Protein AF-0000000066940177 (afdb_homodimer)

Solvent-accessible surface area (backbone atoms only — not comparable to full-atom values): 46400 Å² total; per-residue (Å²): 131,83,90,72,86,49,71,68,54,51,52,53,33,55,56,34,39,71,52,81,77,74,69,62,25,62,48,43,53,38,66,46,40,65,72,63,40,50,58,33,44,33,50,50,48,53,49,45,56,56,48,48,40,26,54,32,16,40,51,31,53,50,47,66,62,39,65,96,59,42,34,70,22,66,41,35,42,50,51,32,47,52,35,47,49,46,34,49,56,51,68,64,52,82,76,81,90,70,54,70,65,58,50,48,49,72,72,54,54,67,75,82,63,75,62,70,72,72,76,68,40,81,29,71,66,55,76,80,72,80,69,80,72,68,69,67,65,80,84,57,77,63,80,72,66,71,48,77,82,82,65,88,69,63,65,65,41,46,51,46,40,51,52,51,35,53,53,47,51,54,45,54,59,69,53,56,37,44,68,57,35,44,52,49,15,51,51,53,37,27,64,75,69,73,45,90,70,78,51,70,68,57,51,52,47,50,52,50,52,53,48,49,46,50,50,53,48,49,56,49,48,32,50,41,36,38,62,57,31,66,80,53,75,51,94,52,41,37,40,61,34,23,61,58,34,46,52,54,62,43,50,52,51,23,50,53,52,26,35,49,52,49,15,64,76,68,68,39,92,69,47,61,49,72,47,78,45,58,64,85,85,44,54,42,64,40,46,59,70,57,55,36,48,36,49,24,47,54,46,33,51,38,51,49,32,32,38,68,62,67,38,77,82,51,91,74,60,74,62,29,39,35,41,48,23,69,29,90,62,30,37,28,39,36,41,38,30,64,23,32,35,46,52,78,89,50,54,70,47,67,57,32,71,62,42,56,92,57,89,69,56,65,80,75,55,76,80,47,41,86,85,42,86,82,53,67,91,64,40,60,26,47,54,61,41,49,33,30,44,60,28,29,42,46,30,18,36,57,46,78,53,57,30,22,61,36,14,36,40,35,40,38,36,38,38,61,75,32,32,18,24,36,74,81,125,131,84,90,73,86,49,71,67,54,53,51,51,33,55,58,34,38,72,50,81,77,74,70,61,25,61,48,46,54,38,65,45,41,65,72,65,40,52,58,33,45,33,51,50,48,54,48,46,56,56,48,49,40,26,52,31,18,40,50,31,53,49,45,65,64,40,63,96,61,43,35,69,23,66,41,34,43,50,50,31,48,52,36,48,51,46,33,50,55,51,70,66,51,83,76,80,87,71,55,71,66,58,49,49,50,71,73,55,54,68,75,82,66,74,66,68,72,72,75,67,40,82,30,72,65,57,76,80,71,79,69,76,72,67,70,67,64,80,84,57,74,64,81,72,67,71,48,76,82,81,66,89,69,64,66,66,40,46,50,48,40,50,53,52,35,52,53,46,51,53,45,52,60,69,52,56,35,42,67,57,35,43,51,50,15,50,51,51,36,26,62,74,68,71,47,91,70,77,52,70,68,56,49,53,46,50,52,51,51,52,46,50,46,53,50,53,48,49,55,49,48,30,51,40,37,38,62,57,32,65,79,54,77,50,96,53,41,36,40,62,34,24,59,57,34,46,53,54,61,44,50,52,51,22,50,53,51,26,36,50,53,50,14,63,75,68,69,38,92,70,48,61,49,70,48,78,46,59,62,86,85,45,54,41,63,39,46,59,69,59,54,35,49,37,47,24,46,52,48,34,52,39,52,47,31,32,37,69,62,67,39,76,82,50,91,74,58,72,62,29,39,36,42,47,22,71,29,90,62,30,37,29,39,36,41,37,29,65,23,33,35,45,50,77,90,48,54,70,47,66,56,31,70,64,44,56,92,59,89,69,56,66,79,76,57,75,81,49,43,86,85,43,87,81,52,70,91,61,40,60,27,50,54,60,40,48,32,28,44,60,28,29,42,45,31,19,35,57,47,77,52,56,29,22,61,35,15,36,41,35,40,37,35,38,39,62,74,30,31,19,24,36,74,81,126

Foldseek 3Di:
DPDDDDPVLLVVLVVLLVDFAAWDFLQLLCLLLVDDDLLSLLVLLVLCLNRLSSLLSVLLVLLCPDPDCLSVQPLSVLLSSLSSVLSVLSPPQDDDDDDPVLVVLSVDADPVPPSPRDAFDAFPVDPCPPDDPCPVDPVRPDDDDHRCPVDHDDVSSLVSLVVSLVSLVVSLVSCLLVVVSSLVSVVSSCVVVVHDADDPSVQVSVLQSLLSVVVSCCSSQQSNQSSVCVVPPDPQDRRQKGAWAFLVVLLVVLLVLLQVLLCVVLVAPGFAAEAEADDDRDTGIGRSLLSSLLSNLVNLVQSVLQCVQPHRPDPHTDYWYWYWDDDPFWIKIKIKHFSQWDPPVCVVVLLGWQDFPDPDADDPPSPDRSSDSVDHSTHGSVRNNSSQSSQSQQNWGWDKDIDHRTIIMIMTIHGRVSSHIGDND/DPDDDDPVLLVVLVVLLVDFAAWDFLQLLCLLLVDDDLLSLLVLLVLCLNRLSSLLSVLLVLLCPDPDCLSVQPLSVLLSSLSSVLSVLSPPDDDDDDDPVLVVLSVDADPVPPSPRDAFDAFPVDPCPPDDPCPVDPVRPDDDDHRCPVDHDDVSSLVSLVVSLVSLVVSLVSCLLVVVSSLVSVVSSCVVVVHDADDPSVQVSVLQSLLSVVVSCCSSQQSNQSSVCVVPPDPQDRRQKGAWAFLVVLLVVLLVLLQVLLCVVLVAPGFAAEAEADDDRDTGIGRSLLSSLLSNLVNLVQSVLQCVQPHRPDPHTDYWYWHWDDDPFWIKIKIKHFSQWDPPVCVVVLLGWQDDPDPDADDPPSPDRSSDSVDHSTHGSVRNNSSQSSQSQQNWGWDKDIDHRTIIMIMTIHGRVSSHIGPND

Organism: NCBI:txid1442368

Structure (mmCIF, N/CA/C/O backbone):
data_AF-0000000066940177-model_v1
#
loop_
_entity.id
_entity.type
_entity.pdbx_description
1 polymer 'Protein-serine/threonine kinase'
#
loop_
_atom_site.group_PDB
_atom_site.id
_atom_site.type_symbol
_atom_site.label_atom_id
_atom_site.label_alt_id
_atom_site.label_comp_id
_atom_site.label_asym_id
_atom_site.label_entity_id
_atom_site.label_seq_id
_atom_site.pdbx_PDB_ins_code
_atom_site.Cartn_x
_atom_site.Cartn_y
_atom_site.Cartn_z
_atom_site.occupancy
_atom_site.B_iso_or_equiv
_atom_site.auth_seq_id
_atom_site.auth_comp_id
_atom_site.auth_asym_id
_atom_site.auth_atom_id
_atom_site.pdbx_PDB_model_num
ATOM 1 N N . MET A 1 1 ? -26.047 42.875 7.582 1 45.94 1 MET A N 1
ATOM 2 C CA . MET A 1 1 ? -26.219 42.344 6.23 1 45.94 1 MET A CA 1
ATOM 3 C C . MET A 1 1 ? -25.188 41.25 5.945 1 45.94 1 MET A C 1
ATOM 5 O O . MET A 1 1 ? -24.016 41.375 6.316 1 45.94 1 MET A O 1
ATOM 9 N N . SER A 1 2 ? -25.609 39.969 5.598 1 70.81 2 SER A N 1
ATOM 10 C CA . SER A 1 2 ? -24.734 38.844 5.352 1 70.81 2 SER A CA 1
ATOM 11 C C . SER A 1 2 ? -23.719 39.125 4.262 1 70.81 2 SER A C 1
ATOM 13 O O . SER A 1 2 ? -24.016 39.844 3.299 1 70.81 2 SER A O 1
ATOM 15 N N . TRP A 1 3 ? -22.406 39.062 4.438 1 88.06 3 TRP A N 1
ATOM 16 C CA . TRP A 1 3 ? -21.328 39.281 3.482 1 88.06 3 TRP A CA 1
ATOM 17 C C . TRP A 1 3 ? -21.625 38.594 2.15 1 88.06 3 TRP A C 1
ATOM 19 O O . TRP A 1 3 ? -22.109 37.469 2.123 1 88.06 3 TRP A O 1
ATOM 29 N N . LYS A 1 4 ? -21.625 39.469 1.07 1 89.62 4 LYS A N 1
ATOM 30 C CA . LYS A 1 4 ? -21.766 38.906 -0.274 1 89.62 4 LYS A CA 1
ATOM 31 C C . LYS A 1 4 ? -20.641 39.375 -1.185 1 89.62 4 LYS A C 1
ATOM 33 O O . LYS A 1 4 ? -20.234 40.531 -1.13 1 89.62 4 LYS A O 1
ATOM 38 N N . PRO A 1 5 ? -20.172 38.5 -1.985 1 92 5 PRO A N 1
ATOM 39 C CA . PRO A 1 5 ? -19.078 38.875 -2.871 1 92 5 PRO A CA 1
ATOM 40 C C . PRO A 1 5 ? -19.531 39.75 -4.031 1 92 5 PRO A C 1
ATOM 42 O O . PRO A 1 5 ? -20.609 39.531 -4.594 1 92 5 PRO A O 1
ATOM 45 N N . THR A 1 6 ? -18.781 40.781 -4.344 1 94.56 6 THR A N 1
ATOM 46 C CA . THR A 1 6 ? -19.031 41.594 -5.523 1 94.56 6 THR A CA 1
ATOM 47 C C . THR A 1 6 ? -18.422 40.969 -6.766 1 94.56 6 THR A C 1
ATOM 49 O O . THR A 1 6 ? -17.562 40.094 -6.664 1 94.56 6 THR A O 1
ATOM 52 N N . GLU A 1 7 ? -18.875 41.375 -7.906 1 94.5 7 GLU A N 1
ATOM 53 C CA . GLU A 1 7 ? -18.328 40.906 -9.172 1 94.5 7 GLU A CA 1
ATOM 54 C C . GLU A 1 7 ? -16.859 41.281 -9.32 1 94.5 7 GLU A C 1
ATOM 56 O O . GLU A 1 7 ? -16.062 40.469 -9.805 1 94.5 7 GLU A O 1
ATOM 61 N N . LYS A 1 8 ? -16.562 42.438 -8.938 1 96.12 8 LYS A N 1
ATOM 62 C CA . LYS A 1 8 ? -15.188 42.906 -9.016 1 96.12 8 LYS A CA 1
ATOM 63 C C . LYS A 1 8 ? -14.273 42.031 -8.133 1 96.12 8 LYS A C 1
ATOM 65 O O . LYS A 1 8 ? -13.148 41.719 -8.523 1 96.12 8 LYS A O 1
ATOM 70 N N . LEU A 1 9 ? -14.719 41.75 -6.988 1 97.12 9 LEU A N 1
ATOM 71 C CA . LEU A 1 9 ? -13.961 40.906 -6.074 1 97.12 9 LEU A CA 1
ATOM 72 C C . LEU A 1 9 ? -13.703 39.531 -6.684 1 97.12 9 LEU A C 1
ATOM 74 O O . LEU A 1 9 ? -12.586 39.031 -6.629 1 97.12 9 LEU A O 1
ATOM 78 N N . MET A 1 10 ? -14.758 39 -7.285 1 96.81 10 MET A N 1
ATOM 79 C CA . MET A 1 10 ? -14.633 37.688 -7.855 1 96.81 10 MET A CA 1
ATOM 80 C C . MET A 1 10 ? -13.664 37.656 -9.031 1 96.81 10 MET A C 1
ATOM 82 O O . MET A 1 10 ? -12.945 36.688 -9.242 1 96.81 10 MET A O 1
ATOM 86 N N . GLN A 1 11 ? -13.625 38.719 -9.75 1 96.69 11 GLN A N 1
ATOM 87 C CA . GLN A 1 11 ? -12.656 38.844 -10.844 1 96.69 11 GLN A CA 1
ATOM 88 C C . GLN A 1 11 ? -11.227 38.906 -10.305 1 96.69 11 GLN A C 1
ATOM 90 O O . GLN A 1 11 ? -10.328 38.25 -10.859 1 96.69 11 GLN A O 1
ATOM 95 N N . THR A 1 12 ? -11.086 39.656 -9.273 1 97.62 12 THR A N 1
ATOM 96 C CA . THR A 1 12 ? -9.773 39.75 -8.648 1 97.62 12 THR A CA 1
ATOM 97 C C . THR A 1 12 ? -9.336 38.375 -8.117 1 97.62 12 THR A C 1
ATOM 99 O O . THR A 1 12 ? -8.164 38.031 -8.242 1 97.62 12 THR A O 1
ATOM 102 N N . ILE A 1 13 ? -10.266 37.688 -7.527 1 98.06 13 ILE A N 1
ATOM 103 C CA . ILE A 1 13 ? -9.992 36.375 -7.008 1 98.06 13 ILE A CA 1
ATOM 104 C C . ILE A 1 13 ? -9.57 35.438 -8.148 1 98.06 13 ILE A C 1
ATOM 106 O O . ILE A 1 13 ? -8.609 34.688 -8.016 1 98.06 13 ILE A O 1
ATOM 110 N N . GLY A 1 14 ? -10.25 35.5 -9.273 1 97.25 14 GLY A N 1
ATOM 111 C CA . GLY A 1 14 ? -9.875 34.719 -10.438 1 97.25 14 GLY A CA 1
ATOM 112 C C . GLY A 1 14 ? -8.445 34.969 -10.891 1 97.25 14 GLY A C 1
ATOM 113 O O . GLY A 1 14 ? -7.742 34.031 -11.289 1 97.25 14 GLY A O 1
ATOM 114 N N . HIS A 1 15 ? -8.094 36.219 -10.82 1 97.06 15 HIS A N 1
ATOM 115 C CA . HIS A 1 15 ? -6.734 36.594 -11.195 1 97.06 15 HIS A CA 1
ATOM 116 C C . HIS A 1 15 ? -5.711 36 -10.242 1 97.06 15 HIS A C 1
ATOM 118 O O . HIS A 1 15 ? -4.699 35.438 -10.672 1 97.06 15 HIS A O 1
ATOM 124 N N . TYR A 1 16 ? -5.941 36.062 -9.016 1 96.94 16 TYR A N 1
ATOM 125 C CA . TYR A 1 16 ? -5.02 35.531 -8.016 1 96.94 16 TYR A CA 1
ATOM 126 C C . TYR A 1 16 ? -4.926 34.031 -8.094 1 96.94 16 TYR A C 1
ATOM 128 O O . TYR A 1 16 ? -3.887 33.438 -7.777 1 96.94 16 TYR A O 1
ATOM 136 N N . ALA A 1 17 ? -6 33.344 -8.523 1 96.56 17 ALA A N 1
ATOM 137 C CA . ALA A 1 17 ? -6.059 31.906 -8.617 1 96.56 17 ALA A CA 1
ATOM 138 C C . ALA A 1 17 ? -5.176 31.391 -9.75 1 96.56 17 ALA A C 1
ATOM 140 O O . ALA A 1 17 ? -4.945 30.188 -9.867 1 96.56 17 ALA A O 1
ATOM 141 N N . SER A 1 18 ? -4.664 32.219 -10.547 1 95 18 SER A N 1
ATOM 142 C CA . SER A 1 18 ? -3.797 31.844 -11.656 1 95 18 SER A CA 1
ATOM 143 C C . SER A 1 18 ? -2.338 31.781 -11.227 1 95 18 SER A C 1
ATOM 145 O O . SER A 1 18 ? -1.497 31.219 -11.93 1 95 18 SER A O 1
ATOM 147 N N . PHE A 1 19 ? -2.016 32.375 -10.055 1 93.56 19 PHE A N 1
ATOM 148 C CA . PHE A 1 19 ? -0.648 32.375 -9.547 1 93.56 19 PHE A CA 1
ATOM 149 C C . PHE A 1 19 ? -0.363 31.062 -8.805 1 93.56 19 PHE A C 1
ATOM 151 O O . PHE A 1 19 ? -1.229 30.547 -8.102 1 93.56 19 PHE A O 1
ATOM 158 N N . PRO A 1 20 ? 0.797 30.516 -8.938 1 91.56 20 PRO A N 1
ATOM 159 C CA . PRO A 1 20 ? 1.148 29.312 -8.172 1 91.56 20 PRO A CA 1
ATOM 160 C C . PRO A 1 20 ? 1.446 29.625 -6.707 1 91.56 20 PRO A C 1
ATOM 162 O O . PRO A 1 20 ? 2.047 30.656 -6.398 1 91.56 20 PRO A O 1
ATOM 165 N N . PRO A 1 21 ? 0.965 28.797 -5.867 1 91.62 21 PRO A N 1
ATOM 166 C CA . PRO A 1 21 ? 1.333 28.969 -4.461 1 91.62 21 PRO A CA 1
ATOM 167 C C . PRO A 1 21 ? 2.801 28.641 -4.191 1 91.62 21 PRO A C 1
ATOM 169 O O . PRO A 1 21 ? 3.441 27.953 -4.988 1 91.62 21 PRO A O 1
ATOM 172 N N . THR A 1 22 ? 3.334 29.172 -3.139 1 88.25 22 THR A N 1
ATOM 173 C CA . THR A 1 22 ? 4.707 28.922 -2.709 1 88.25 22 THR A CA 1
ATOM 174 C C . THR A 1 22 ? 4.738 27.922 -1.551 1 88.25 22 THR A C 1
ATOM 176 O O . THR A 1 22 ? 4.066 28.125 -0.537 1 88.25 22 THR A O 1
ATOM 179 N N . GLY A 1 23 ? 5.527 26.906 -1.748 1 86.25 23 GLY A N 1
ATOM 180 C CA . GLY A 1 23 ? 5.625 25.891 -0.713 1 86.25 23 GLY A CA 1
ATOM 181 C C . GLY A 1 23 ? 6.586 26.266 0.399 1 86.25 23 GLY A C 1
ATOM 182 O O . GLY A 1 23 ? 7.586 26.953 0.161 1 86.25 23 GLY A O 1
ATOM 183 N N . VAL A 1 24 ? 6.242 25.844 1.603 1 86.38 24 VAL A N 1
ATOM 184 C CA . VAL A 1 24 ? 7.074 26.062 2.781 1 86.38 24 VAL A CA 1
ATOM 185 C C . VAL A 1 24 ? 7.223 24.766 3.562 1 86.38 24 VAL A C 1
ATOM 187 O O . VAL A 1 24 ? 6.266 24 3.695 1 86.38 24 VAL A O 1
ATOM 190 N N . SER A 1 25 ? 8.422 24.453 4.051 1 85.88 25 SER A N 1
ATOM 191 C CA . SER A 1 25 ? 8.648 23.266 4.867 1 85.88 25 SER A CA 1
ATOM 192 C C . SER A 1 25 ? 8.609 23.609 6.355 1 85.88 25 SER A C 1
ATOM 194 O O . SER A 1 25 ? 8.719 24.766 6.738 1 85.88 25 SER A O 1
ATOM 196 N N . LEU A 1 26 ? 8.484 22.578 7.098 1 87.38 26 LEU A N 1
ATOM 197 C CA . LEU A 1 26 ? 8.508 22.719 8.547 1 87.38 26 LEU A CA 1
ATOM 198 C C . LEU A 1 26 ? 9.82 23.344 9.016 1 87.38 26 LEU A C 1
ATOM 200 O O . LEU A 1 26 ? 9.828 24.219 9.875 1 87.38 26 LEU A O 1
ATOM 204 N N . ARG A 1 27 ? 10.867 22.938 8.469 1 87.62 27 ARG A N 1
ATOM 205 C CA . ARG A 1 27 ? 12.188 23.438 8.828 1 87.62 27 ARG A CA 1
ATOM 206 C C . ARG A 1 27 ? 12.32 24.922 8.516 1 87.62 27 ARG A C 1
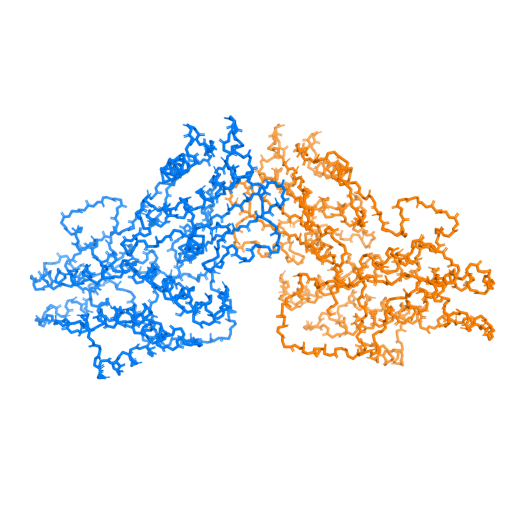ATOM 208 O O . ARG A 1 27 ? 12.844 25.688 9.32 1 87.62 27 ARG A O 1
ATOM 215 N N . GLN A 1 28 ? 11.82 25.312 7.422 1 86.12 28 GLN A N 1
ATOM 216 C CA . GLN A 1 28 ? 11.859 26.719 7.031 1 86.12 28 GLN A CA 1
ATOM 217 C C . GLN A 1 28 ? 11.039 27.578 7.984 1 86.12 28 GLN A C 1
ATOM 219 O O . GLN A 1 28 ? 11.453 28.688 8.352 1 86.12 28 GLN A O 1
ATOM 224 N N . MET A 1 29 ? 9.953 27.094 8.367 1 88.88 29 MET A N 1
ATOM 225 C CA . MET A 1 29 ? 9.086 27.828 9.281 1 88.88 29 MET A CA 1
ATOM 226 C C . MET A 1 29 ? 9.781 28.047 10.625 1 88.88 29 MET A C 1
ATOM 228 O O . MET A 1 29 ? 9.68 29.141 11.211 1 88.88 29 MET A O 1
ATOM 232 N N . VAL A 1 30 ? 10.484 27.078 11.023 1 89.25 30 VAL A N 1
ATOM 233 C CA . VAL A 1 30 ? 11.18 27.172 12.312 1 89.25 30 VAL A CA 1
ATOM 234 C C . VAL A 1 30 ? 12.383 28.094 12.18 1 89.25 30 VAL A C 1
ATOM 236 O O . VAL A 1 30 ? 12.641 28.906 13.07 1 89.25 30 VAL A O 1
ATOM 239 N N . GLN A 1 31 ? 13.086 27.953 11.133 1 85.19 31 GLN A N 1
ATOM 240 C CA . GLN A 1 31 ? 14.258 28.781 10.922 1 85.19 31 GLN A CA 1
ATOM 241 C C . GLN A 1 31 ? 13.883 30.266 10.906 1 85.19 31 GLN A C 1
ATOM 243 O O . GLN A 1 31 ? 14.586 31.094 11.477 1 85.19 31 GLN A O 1
ATOM 248 N N . PHE A 1 32 ? 12.82 30.469 10.383 1 81.31 32 PHE A N 1
ATOM 249 C CA . PHE A 1 32 ? 12.359 31.844 10.266 1 81.31 32 PHE A CA 1
ATOM 250 C C . PHE A 1 32 ? 11.859 32.375 11.609 1 81.31 32 PHE A C 1
ATOM 252 O O . PHE A 1 32 ? 12.062 33.531 11.938 1 81.31 32 PHE A O 1
ATOM 259 N N . GLY A 1 33 ? 11.258 31.578 12.328 1 84.38 33 GLY A N 1
ATOM 260 C CA . GLY A 1 33 ? 10.578 32.031 13.531 1 84.38 33 GLY A CA 1
ATOM 261 C C . GLY A 1 33 ? 11.43 31.891 14.781 1 84.38 33 GLY A C 1
ATOM 262 O O . GLY A 1 33 ? 10.984 32.188 15.883 1 84.38 33 GLY A O 1
ATOM 263 N N . GLU A 1 34 ? 12.617 31.484 14.609 1 83.38 34 GLU A N 1
ATOM 264 C CA . GLU A 1 34 ? 13.461 31.156 15.758 1 83.38 34 GLU A CA 1
ATOM 265 C C . GLU A 1 34 ? 13.727 32.406 16.609 1 83.38 34 GLU A C 1
ATOM 267 O O . GLU A 1 34 ? 13.695 32.312 17.844 1 83.38 34 GLU A O 1
ATOM 272 N N . LYS A 1 35 ? 14 33.531 16.047 1 81.06 35 LYS A N 1
ATOM 273 C CA . LYS A 1 35 ? 14.203 34.812 16.734 1 81.06 35 LYS A CA 1
ATOM 274 C C . LYS A 1 35 ? 13.305 35.906 16.156 1 81.06 35 LYS A C 1
ATOM 276 O O . LYS A 1 35 ? 13.766 36.719 15.367 1 81.06 35 LYS A O 1
ATOM 281 N N . PRO A 1 36 ? 12.133 35.906 16.703 1 82.06 36 PRO A N 1
ATOM 282 C CA . PRO A 1 36 ? 11.195 36.875 16.109 1 82.06 36 PRO A CA 1
ATOM 283 C C . PRO A 1 36 ? 11.484 38.312 16.531 1 82.06 36 PRO A C 1
ATOM 285 O O . PRO A 1 36 ? 11.742 38.562 17.703 1 82.06 36 PRO A O 1
ATOM 288 N N . SER A 1 37 ? 11.672 39.156 15.578 1 84 37 SER A N 1
ATOM 289 C CA . SER A 1 37 ? 11.766 40.594 15.75 1 84 37 SER A CA 1
ATOM 290 C C . SER A 1 37 ? 10.656 41.312 14.992 1 84 37 SER A C 1
ATOM 292 O O . SER A 1 37 ? 9.93 40.688 14.211 1 84 37 SER A O 1
ATOM 294 N N . ALA A 1 38 ? 10.516 42.531 15.32 1 87.31 38 ALA A N 1
ATOM 295 C CA . ALA A 1 38 ? 9.508 43.312 14.594 1 87.31 38 ALA A CA 1
ATOM 296 C C . ALA A 1 38 ? 9.773 43.281 13.094 1 87.31 38 ALA A C 1
ATOM 298 O O . ALA A 1 38 ? 8.836 43.219 12.297 1 87.31 38 ALA A O 1
ATOM 299 N N . GLY A 1 39 ? 11 43.312 12.766 1 86.56 39 GLY A N 1
ATOM 300 C CA . GLY A 1 39 ? 11.367 43.281 11.359 1 86.56 39 GLY A CA 1
ATOM 301 C C . GLY A 1 39 ? 11.086 41.969 10.688 1 86.56 39 GLY A C 1
ATOM 302 O O . GLY A 1 39 ? 10.531 41.906 9.594 1 86.56 39 GLY A O 1
ATOM 303 N N . THR A 1 40 ? 11.453 40.938 11.344 1 86 40 THR A N 1
ATOM 304 C CA . THR A 1 40 ? 11.234 39.594 10.797 1 86 40 THR A CA 1
ATOM 305 C C . THR A 1 40 ? 9.742 39.281 10.68 1 86 40 THR A C 1
ATOM 307 O O . THR A 1 40 ? 9.289 38.719 9.695 1 86 40 THR A O 1
ATOM 310 N N . LEU A 1 41 ? 9.016 39.688 11.672 1 91 41 LEU A N 1
ATOM 311 C CA . LEU A 1 41 ? 7.574 39.469 11.648 1 91 41 LEU A CA 1
ATOM 312 C C . LEU A 1 41 ? 6.922 40.281 10.547 1 91 41 LEU A C 1
ATOM 314 O O . LEU A 1 41 ? 5.93 39.875 9.945 1 91 41 LEU A O 1
ATOM 318 N N . PHE A 1 42 ? 7.473 41.438 10.414 1 91.75 42 PHE A N 1
ATOM 319 C CA . PHE A 1 42 ? 6.941 42.281 9.352 1 91.75 42 PHE A CA 1
ATOM 320 C C . PHE A 1 42 ? 7.152 41.625 7.988 1 91.75 42 PHE A C 1
ATOM 322 O O . PHE A 1 42 ? 6.262 41.656 7.141 1 91.75 42 PHE A O 1
ATOM 329 N N . ARG A 1 43 ? 8.242 41.094 7.793 1 88.69 43 ARG A N 1
ATOM 330 C CA . ARG A 1 43 ? 8.508 40.375 6.547 1 88.69 43 ARG A CA 1
ATOM 331 C C . ARG A 1 43 ? 7.562 39.188 6.383 1 88.69 43 ARG A C 1
ATOM 333 O O . ARG A 1 43 ? 7.109 38.875 5.273 1 88.69 43 ARG A O 1
ATOM 340 N N . ALA A 1 44 ? 7.352 38.5 7.465 1 91.19 44 ALA A N 1
ATOM 341 C CA . ALA A 1 44 ? 6.387 37.406 7.449 1 91.19 44 ALA A CA 1
ATOM 342 C C . ALA A 1 44 ? 4.992 37.906 7.082 1 91.19 44 ALA A C 1
ATOM 344 O O . ALA A 1 44 ? 4.281 37.281 6.309 1 91.19 44 ALA A O 1
ATOM 345 N N . SER A 1 45 ? 4.652 39 7.648 1 93.62 45 SER A N 1
ATOM 346 C CA . SER A 1 45 ? 3.359 39.594 7.34 1 93.62 45 SER A CA 1
ATOM 347 C C . SER A 1 45 ? 3.252 39.969 5.863 1 93.62 45 SER A C 1
ATOM 349 O O . SER A 1 45 ? 2.203 39.75 5.246 1 93.62 45 SER A O 1
ATOM 351 N N . GLN A 1 46 ? 4.316 40.469 5.367 1 91.25 46 GLN A N 1
ATOM 352 C CA . GLN A 1 46 ? 4.344 40.812 3.951 1 91.25 46 GLN A CA 1
ATOM 353 C C . GLN A 1 46 ? 4.18 39.594 3.078 1 91.25 46 GLN A C 1
ATOM 355 O O . GLN A 1 46 ? 3.404 39.594 2.119 1 91.25 46 GLN A O 1
ATOM 360 N N . PHE A 1 47 ? 4.895 38.625 3.43 1 92.12 47 PHE A N 1
ATOM 361 C CA . PHE A 1 47 ? 4.789 37.375 2.68 1 92.12 47 PHE A CA 1
ATOM 362 C C . PHE A 1 47 ? 3.363 36.844 2.711 1 92.12 47 PHE A C 1
ATOM 364 O O . PHE A 1 47 ? 2.807 36.469 1.672 1 92.12 47 PHE A O 1
ATOM 371 N N . LEU A 1 48 ? 2.807 36.75 3.887 1 95.94 48 LEU A N 1
ATOM 372 C CA . LEU A 1 48 ? 1.488 36.156 4.062 1 95.94 48 LEU A CA 1
ATOM 373 C C . LEU A 1 48 ? 0.412 37 3.393 1 95.94 48 LEU A C 1
ATOM 375 O O . LEU A 1 48 ? -0.576 36.469 2.883 1 95.94 48 LEU A O 1
ATOM 379 N N . SER A 1 49 ? 0.605 38.281 3.438 1 96.12 49 SER A N 1
ATOM 380 C CA . SER A 1 49 ? -0.355 39.188 2.803 1 96.12 49 SER A CA 1
ATOM 381 C C . SER A 1 49 ? -0.409 38.969 1.295 1 96.12 49 SER A C 1
ATOM 383 O O . SER A 1 49 ? -1.395 39.312 0.645 1 96.12 49 SER A O 1
ATOM 385 N N . GLU A 1 50 ? 0.606 38.344 0.759 1 94.94 50 GLU A N 1
ATOM 386 C CA . GLU A 1 50 ? 0.656 38.031 -0.667 1 94.94 50 GLU A CA 1
ATOM 387 C C . GLU A 1 50 ? 0.314 36.562 -0.926 1 94.94 50 GLU A C 1
ATOM 389 O O . GLU A 1 50 ? -0.399 36.25 -1.881 1 94.94 50 GLU A O 1
ATOM 394 N N . GLU A 1 51 ? 0.762 35.688 -0.067 1 95.81 51 GLU A N 1
ATOM 395 C CA . GLU A 1 51 ? 0.633 34.25 -0.273 1 95.81 51 GLU A CA 1
ATOM 396 C C . GLU A 1 51 ? -0.782 33.781 0.039 1 95.81 51 GLU A C 1
ATOM 398 O O . GLU A 1 51 ? -1.36 33 -0.72 1 95.81 51 GLU A O 1
ATOM 403 N N . LEU A 1 52 ? -1.347 34.188 1.144 1 97.94 52 LEU A N 1
ATOM 404 C CA . LEU A 1 52 ? -2.639 33.688 1.595 1 97.94 52 LEU A CA 1
ATOM 405 C C . LEU A 1 52 ? -3.729 34 0.573 1 97.94 52 LEU A C 1
ATOM 407 O O . LEU A 1 52 ? -4.547 33.125 0.252 1 97.94 52 LEU A O 1
ATOM 411 N N . PRO A 1 53 ? -3.725 35.25 0.033 1 98.12 53 PRO A N 1
ATOM 412 C CA . PRO A 1 53 ? -4.738 35.531 -0.989 1 98.12 53 PRO A CA 1
ATOM 413 C C . PRO A 1 53 ? -4.652 34.562 -2.178 1 98.12 53 PRO A C 1
ATOM 415 O O . PRO A 1 53 ? -5.68 34.156 -2.725 1 98.12 53 PRO A O 1
ATOM 418 N N . VAL A 1 54 ? -3.479 34.219 -2.588 1 97.56 54 VAL A N 1
ATOM 419 C CA . VAL A 1 54 ? -3.312 33.25 -3.691 1 97.56 54 VAL A CA 1
ATOM 420 C C . VAL A 1 54 ? -3.941 31.922 -3.326 1 97.56 54 VAL A C 1
ATOM 422 O O . VAL A 1 54 ? -4.727 31.359 -4.102 1 97.56 54 VAL A O 1
ATOM 425 N N . ARG A 1 55 ? -3.664 31.406 -2.168 1 97.69 55 ARG A N 1
ATOM 426 C CA . ARG A 1 55 ? -4.18 30.125 -1.727 1 97.69 55 ARG A CA 1
ATOM 427 C C . ARG A 1 55 ? -5.691 30.156 -1.554 1 97.69 55 ARG A C 1
ATOM 429 O O . ARG A 1 55 ? -6.395 29.234 -1.951 1 97.69 55 ARG A O 1
ATOM 436 N N . LEU A 1 56 ? -6.145 31.25 -0.961 1 98.5 56 LEU A N 1
ATOM 437 C CA . LEU A 1 56 ? -7.582 31.406 -0.771 1 98.5 56 LEU A CA 1
ATOM 438 C C . LEU A 1 56 ? -8.305 31.469 -2.113 1 98.5 56 LEU A C 1
ATOM 440 O O . LEU A 1 56 ? -9.375 30.891 -2.275 1 98.5 56 LEU A O 1
ATOM 444 N N . ALA A 1 57 ? -7.715 32.156 -3.033 1 98.44 57 ALA A N 1
ATOM 445 C CA . ALA A 1 57 ? -8.312 32.312 -4.359 1 98.44 57 ALA A CA 1
ATOM 446 C C . ALA A 1 57 ? -8.469 30.984 -5.051 1 98.44 57 ALA A C 1
ATOM 448 O O . ALA A 1 57 ? -9.5 30.703 -5.676 1 98.44 57 ALA A O 1
ATOM 449 N N . HIS A 1 58 ? -7.461 30.156 -4.961 1 97.69 58 HIS A N 1
ATOM 450 C CA . HIS A 1 58 ? -7.543 28.828 -5.539 1 97.69 58 HIS A CA 1
ATOM 451 C C . HIS A 1 58 ? -8.734 28.062 -4.984 1 97.69 58 HIS A C 1
ATOM 453 O O . HIS A 1 58 ? -9.43 27.359 -5.727 1 97.69 58 HIS A O 1
ATOM 459 N N . ARG A 1 59 ? -9 28.156 -3.678 1 97.62 59 ARG A N 1
ATOM 460 C CA . ARG A 1 59 ? -10.086 27.438 -3.035 1 97.62 59 ARG A CA 1
ATOM 461 C C . ARG A 1 59 ? -11.445 27.969 -3.475 1 97.62 59 ARG A C 1
ATOM 463 O O . ARG A 1 59 ? -12.383 27.203 -3.703 1 97.62 59 ARG A O 1
ATOM 470 N N . VAL A 1 60 ? -11.508 29.297 -3.555 1 98 60 VAL A N 1
ATOM 471 C CA . VAL A 1 60 ? -12.758 29.891 -4.023 1 98 60 VAL A CA 1
ATOM 472 C C . VAL A 1 60 ? -13.078 29.375 -5.426 1 98 60 VAL A C 1
ATOM 474 O O . VAL A 1 60 ? -14.211 28.953 -5.695 1 98 60 VAL A O 1
ATOM 477 N N . GLU A 1 61 ? -12.117 29.406 -6.273 1 97.06 61 GLU A N 1
ATOM 478 C CA . GLU A 1 61 ? -12.312 28.953 -7.652 1 97.06 61 GLU A CA 1
ATOM 479 C C . GLU A 1 61 ? -12.719 27.484 -7.703 1 97.06 61 GLU A C 1
ATOM 481 O O . GLU A 1 61 ? -13.617 27.109 -8.461 1 97.06 61 GLU A O 1
ATOM 486 N N . GLU A 1 62 ? -12.086 26.703 -6.938 1 96.12 62 GLU A N 1
ATOM 487 C CA . GLU A 1 62 ? -12.375 25.266 -6.934 1 96.12 62 GLU A CA 1
ATOM 488 C C . GLU A 1 62 ? -13.789 25 -6.418 1 96.12 62 GLU A C 1
ATOM 490 O O . GLU A 1 62 ? -14.5 24.156 -6.965 1 96.12 62 GLU A O 1
ATOM 495 N N . LEU A 1 63 ? -14.109 25.656 -5.352 1 97.69 63 LEU A N 1
ATOM 496 C CA . LEU A 1 63 ? -15.445 25.484 -4.793 1 97.69 63 LEU A CA 1
ATOM 497 C C . LEU A 1 63 ? -16.516 25.922 -5.789 1 97.69 63 LEU A C 1
ATOM 499 O O . LEU A 1 63 ? -17.578 25.312 -5.871 1 97.69 63 LEU A O 1
ATOM 503 N N . ASP A 1 64 ? -16.188 26.906 -6.547 1 95.5 64 ASP A N 1
ATOM 504 C CA . ASP A 1 64 ? -17.109 27.453 -7.52 1 95.5 64 ASP A CA 1
ATOM 505 C C . ASP A 1 64 ? -17.297 26.516 -8.711 1 95.5 64 ASP A C 1
ATOM 507 O O . ASP A 1 64 ? -18.344 26.5 -9.344 1 95.5 64 ASP A O 1
ATOM 511 N N . LYS A 1 65 ? -16.312 25.688 -8.984 1 94.94 65 LYS A N 1
ATOM 512 C CA . LYS A 1 65 ? -16.328 24.891 -10.195 1 94.94 65 LYS A CA 1
ATOM 513 C C . LYS A 1 65 ? -16.609 23.422 -9.883 1 94.94 65 LYS A C 1
ATOM 515 O O . LYS A 1 65 ? -16.422 22.547 -10.727 1 94.94 65 LYS A O 1
ATOM 520 N N . LEU A 1 66 ? -17.016 23.156 -8.688 1 95.5 66 LEU A N 1
ATOM 521 C CA . LEU A 1 66 ? -17.344 21.781 -8.336 1 95.5 66 LEU A CA 1
ATOM 522 C C . LEU A 1 66 ? -18.406 21.219 -9.266 1 95.5 66 LEU A C 1
ATOM 524 O O . LEU A 1 66 ? -19.359 21.906 -9.625 1 95.5 66 LEU A O 1
ATOM 528 N N . PRO A 1 67 ? -18.25 20 -9.648 1 90.06 67 PRO A N 1
ATOM 529 C CA . PRO A 1 67 ? -19.141 19.438 -10.664 1 90.06 67 PRO A CA 1
ATOM 530 C C . PRO A 1 67 ? -20.453 18.922 -10.07 1 90.06 67 PRO A C 1
ATOM 532 O O . PRO A 1 67 ? -20.641 18.922 -8.852 1 90.06 67 PRO A O 1
ATOM 535 N N . ASP A 1 68 ? -21.312 18.531 -10.984 1 91.19 68 ASP A N 1
ATOM 536 C CA . ASP A 1 68 ? -22.531 17.766 -10.75 1 91.19 68 ASP A CA 1
ATOM 537 C C . ASP A 1 68 ? -23.453 18.469 -9.766 1 91.19 68 ASP A C 1
ATOM 539 O O . ASP A 1 68 ? -24.125 17.828 -8.961 1 91.19 68 ASP A O 1
ATOM 543 N N . GLY A 1 69 ? -23.359 19.812 -9.688 1 94.19 69 GLY A N 1
ATOM 544 C CA . GLY A 1 69 ? -24.281 20.578 -8.875 1 94.19 69 GLY A CA 1
ATOM 545 C C . GLY A 1 69 ? -23.844 20.719 -7.43 1 94.19 69 GLY A C 1
ATOM 546 O O . GLY A 1 69 ? -24.531 21.328 -6.617 1 94.19 69 GLY A O 1
ATOM 547 N N . LEU A 1 70 ? -22.734 20.203 -7.059 1 96.19 70 LEU A N 1
ATOM 548 C CA . LEU A 1 70 ? -22.234 20.297 -5.691 1 96.19 70 LEU A CA 1
ATOM 549 C C . LEU A 1 70 ? -21.969 21.75 -5.305 1 96.19 70 LEU A C 1
ATOM 551 O O . LEU A 1 70 ? -22.188 22.141 -4.152 1 96.19 70 LEU A O 1
ATOM 555 N N . ASN A 1 71 ? -21.562 22.578 -6.258 1 96.94 71 ASN A N 1
ATOM 556 C CA . ASN A 1 71 ? -21.266 23.984 -5.992 1 96.94 71 ASN A CA 1
ATOM 557 C C . ASN A 1 71 ? -22.531 24.781 -5.719 1 96.94 71 ASN A C 1
ATOM 559 O O . ASN A 1 71 ? -22.469 25.906 -5.234 1 96.94 71 ASN A O 1
ATOM 563 N N . ASP A 1 72 ? -23.656 24.172 -5.984 1 96.75 72 ASP A N 1
ATOM 564 C CA . ASP A 1 72 ? -24.922 24.859 -5.793 1 96.75 72 ASP A CA 1
ATOM 565 C C . ASP A 1 72 ? -25.5 24.594 -4.398 1 96.75 72 ASP A C 1
ATOM 567 O O . ASP A 1 72 ? -26.469 25.234 -3.986 1 96.75 72 ASP A O 1
ATOM 571 N N . MET A 1 73 ? -24.906 23.656 -3.717 1 96.81 73 MET A N 1
ATOM 572 C CA . MET A 1 73 ? -25.391 23.375 -2.371 1 96.81 73 MET A CA 1
ATOM 573 C C . MET A 1 73 ? -25.188 24.578 -1.448 1 96.81 73 MET A C 1
ATOM 575 O O . MET A 1 73 ? -24.109 25.188 -1.462 1 96.81 73 MET A O 1
ATOM 579 N N . PRO A 1 74 ? -26.141 24.922 -0.653 1 97 74 PRO A N 1
ATOM 580 C CA . PRO A 1 74 ? -26.047 26.109 0.199 1 97 74 PRO A CA 1
ATOM 581 C C . PRO A 1 74 ? -24.844 26.094 1.124 1 97 74 PRO A C 1
ATOM 583 O O . PRO A 1 74 ? -24.156 27.109 1.284 1 97 74 PRO A O 1
ATOM 586 N N . SER A 1 75 ? -24.578 24.984 1.738 1 96.44 75 SER A N 1
ATOM 587 C CA . SER A 1 75 ? -23.438 24.891 2.656 1 96.44 75 SER A CA 1
ATOM 588 C C . SER A 1 75 ? -22.125 25.078 1.925 1 96.44 75 SER A C 1
ATOM 590 O O . SER A 1 75 ? -21.188 25.672 2.471 1 96.44 75 SER A O 1
ATOM 592 N N . ILE A 1 76 ? -22.016 24.625 0.708 1 97.56 76 ILE A N 1
ATOM 593 C CA . ILE A 1 76 ? -20.797 24.797 -0.086 1 97.56 76 ILE A CA 1
ATOM 594 C C . ILE A 1 76 ? -20.641 26.266 -0.466 1 97.56 76 ILE A C 1
ATOM 596 O O . ILE A 1 76 ? -19.531 26.797 -0.405 1 97.56 76 ILE A O 1
ATOM 600 N N . GLN A 1 77 ? -21.672 26.891 -0.779 1 97.69 77 GLN A N 1
ATOM 601 C CA . GLN A 1 77 ? -21.641 28.312 -1.096 1 97.69 77 GLN A CA 1
ATOM 602 C C . GLN A 1 77 ? -21.219 29.141 0.117 1 97.69 77 GLN A C 1
ATOM 604 O O . GLN A 1 77 ? -20.484 30.125 -0.017 1 97.69 77 GLN A O 1
ATOM 609 N N . LYS A 1 78 ? -21.719 28.719 1.205 1 97.44 78 LYS A N 1
ATOM 610 C CA . LYS A 1 78 ? -21.344 29.391 2.443 1 97.44 78 LYS A CA 1
ATOM 611 C C . LYS A 1 78 ? -19.828 29.312 2.662 1 97.44 78 LYS A C 1
ATOM 613 O O . LYS A 1 78 ? -19.203 30.328 3.004 1 97.44 78 LYS A O 1
ATOM 618 N N . VAL A 1 79 ? -19.25 28.141 2.494 1 97.81 79 VAL A N 1
ATOM 619 C CA . VAL A 1 79 ? -17.812 27.969 2.648 1 97.81 79 VAL A CA 1
ATOM 620 C C . VAL A 1 79 ? -17.062 28.812 1.615 1 97.81 79 VAL A C 1
ATOM 622 O O . VAL A 1 79 ? -16.078 29.469 1.941 1 97.81 79 VAL A O 1
ATOM 625 N N . ARG A 1 80 ? -17.516 28.781 0.385 1 98.12 80 ARG A N 1
ATOM 626 C CA . ARG A 1 80 ? -16.922 29.609 -0.66 1 98.12 80 ARG A CA 1
ATOM 627 C C . ARG A 1 80 ? -16.906 31.078 -0.251 1 98.12 80 ARG A C 1
ATOM 629 O O . ARG A 1 80 ? -15.891 31.75 -0.421 1 98.12 80 ARG A O 1
ATOM 636 N N . ASP A 1 81 ? -17.953 31.516 0.312 1 97.88 81 ASP A N 1
ATOM 637 C CA . ASP A 1 81 ? -18.062 32.906 0.726 1 97.88 81 ASP A CA 1
ATOM 638 C C . ASP A 1 81 ? -17.109 33.219 1.872 1 97.88 81 ASP A C 1
ATOM 640 O O . ASP A 1 81 ? -16.562 34.312 1.94 1 97.88 81 ASP A O 1
ATOM 644 N N . TRP A 1 82 ? -16.969 32.25 2.803 1 98.31 82 TRP A N 1
ATOM 645 C CA . TRP A 1 82 ? -16 32.438 3.871 1 98.31 82 TRP A CA 1
ATOM 646 C C . TRP A 1 82 ? -14.609 32.688 3.297 1 98.31 82 TRP A C 1
ATOM 648 O O . TRP A 1 82 ? -13.891 33.594 3.746 1 98.31 82 TRP A O 1
ATOM 658 N N . TYR A 1 83 ? -14.219 31.938 2.316 1 98.62 83 TYR A N 1
ATOM 659 C CA . TYR A 1 83 ? -12.898 32.062 1.708 1 98.62 83 TYR A CA 1
ATOM 660 C C . TYR A 1 83 ? -12.773 33.375 0.949 1 98.62 83 TYR A C 1
ATOM 662 O O . TYR A 1 83 ? -11.734 34.031 1.019 1 98.62 83 TYR A O 1
ATOM 670 N N . ALA A 1 84 ? -13.789 33.75 0.278 1 98.62 84 ALA A N 1
ATOM 671 C CA . ALA A 1 84 ? -13.781 35 -0.465 1 98.62 84 ALA A CA 1
ATOM 672 C C . ALA A 1 84 ? -13.695 36.219 0.479 1 98.62 84 ALA A C 1
ATOM 674 O O . ALA A 1 84 ? -12.969 37.156 0.214 1 98.62 84 ALA A O 1
ATOM 675 N N . GLN A 1 85 ? -14.453 36.125 1.491 1 98.62 85 GLN A N 1
ATOM 676 C CA . GLN A 1 85 ? -14.414 37.188 2.486 1 98.62 85 GLN A CA 1
ATOM 677 C C . GLN A 1 85 ? -13.023 37.344 3.1 1 98.62 85 GLN A C 1
ATOM 679 O O . GLN A 1 85 ? -12.531 38.438 3.295 1 98.62 85 GLN A O 1
ATOM 684 N N . SER A 1 86 ? -12.469 36.25 3.465 1 98.75 86 SER A N 1
ATOM 685 C CA . SER A 1 86 ? -11.125 36.25 4.016 1 98.75 86 SER A CA 1
ATOM 686 C C . SER A 1 86 ? -10.117 36.844 3.031 1 98.75 86 SER A C 1
ATOM 688 O O . SER A 1 86 ? -9.234 37.594 3.42 1 98.75 86 SER A O 1
ATOM 690 N N . PHE A 1 87 ? -10.273 36.469 1.755 1 98.69 87 PHE A N 1
ATOM 691 C CA . PHE A 1 87 ? -9.469 37.062 0.692 1 98.69 87 PHE A CA 1
ATOM 692 C C . PHE A 1 87 ? -9.578 38.594 0.698 1 98.69 87 PHE A C 1
ATOM 694 O O . PHE A 1 87 ? -8.57 39.281 0.664 1 98.69 87 PHE A O 1
ATOM 701 N N . GLU A 1 88 ? -10.719 39.062 0.782 1 98.56 88 GLU A N 1
ATOM 702 C CA . GLU A 1 88 ? -10.977 40.5 0.755 1 98.56 88 GLU A CA 1
ATOM 703 C C . GLU A 1 88 ? -10.359 41.219 1.963 1 98.56 88 GLU A C 1
ATOM 705 O O . GLU A 1 88 ? -9.742 42.281 1.827 1 98.56 88 GLU A O 1
ATOM 710 N N . GLU A 1 89 ? -10.531 40.594 3.059 1 98.31 89 GLU A N 1
ATOM 711 C CA . GLU A 1 89 ? -10.047 41.188 4.297 1 98.31 89 GLU A CA 1
ATOM 712 C C . GLU A 1 89 ? -8.523 41.312 4.289 1 98.31 89 GLU A C 1
ATOM 714 O O . GLU A 1 89 ? -7.977 42.312 4.762 1 98.31 89 GLU A O 1
ATOM 719 N N . ILE A 1 90 ? -7.852 40.344 3.727 1 98.38 90 ILE A N 1
ATOM 720 C CA . ILE A 1 90 ? -6.391 40.375 3.697 1 98.38 90 ILE A CA 1
ATOM 721 C C . ILE A 1 90 ? -5.922 41.406 2.656 1 98.38 90 ILE A C 1
ATOM 723 O O . ILE A 1 90 ? -5.023 42.219 2.926 1 98.38 90 ILE A O 1
ATOM 727 N N . THR A 1 91 ? -6.523 41.469 1.504 1 97.38 91 THR A N 1
ATOM 728 C CA . THR A 1 91 ? -6.051 42.281 0.395 1 97.38 91 THR A CA 1
ATOM 729 C C . THR A 1 91 ? -6.406 43.75 0.62 1 97.38 91 THR A C 1
ATOM 731 O O . THR A 1 91 ? -5.809 44.625 0.008 1 97.38 91 THR A O 1
ATOM 734 N N . THR A 1 92 ? -7.34 44 1.484 1 96.56 92 THR A N 1
ATOM 735 C CA . THR A 1 92 ? -7.758 45.406 1.698 1 96.56 92 THR A CA 1
ATOM 736 C C . THR A 1 92 ? -7.129 45.969 2.971 1 96.56 92 THR A C 1
ATOM 738 O O . THR A 1 92 ? -7.332 47.125 3.303 1 96.56 92 THR A O 1
ATOM 741 N N . LEU A 1 93 ? -6.406 45.125 3.668 1 96.56 93 LEU A N 1
ATOM 742 C CA . LEU A 1 93 ? -5.715 45.625 4.852 1 96.56 93 LEU A CA 1
ATOM 743 C C . LEU A 1 93 ? -4.66 46.656 4.469 1 96.56 93 LEU A C 1
ATOM 745 O O . LEU A 1 93 ? -3.746 46.375 3.695 1 96.56 93 LEU A O 1
ATOM 749 N N . PRO A 1 94 ? -4.699 47.844 5.008 1 93.88 94 PRO A N 1
ATOM 750 C CA . PRO A 1 94 ? -3.754 48.906 4.621 1 93.88 94 PRO A CA 1
ATOM 751 C C . PRO A 1 94 ? -2.318 48.594 5.035 1 93.88 94 PRO A C 1
ATOM 753 O O . PRO A 1 94 ? -2.082 48.125 6.156 1 93.88 94 PRO A O 1
ATOM 756 N N . ARG A 1 95 ? -1.403 48.875 4.164 1 91.56 95 ARG A N 1
ATOM 757 C CA . ARG A 1 95 ? 0.018 48.719 4.461 1 91.56 95 ARG A CA 1
ATOM 758 C C . ARG A 1 95 ? 0.578 49.969 5.117 1 91.56 95 ARG A C 1
ATOM 760 O O . ARG A 1 95 ? 0.124 51.062 4.836 1 91.56 95 ARG A O 1
ATOM 767 N N . PRO A 1 96 ? 1.525 49.719 5.91 1 92.31 96 PRO A N 1
ATOM 768 C CA . PRO A 1 96 ? 2.098 50.906 6.57 1 92.31 96 PRO A CA 1
ATOM 769 C C . PRO A 1 96 ? 3.027 51.688 5.66 1 92.31 96 PRO A C 1
ATOM 771 O O . PRO A 1 96 ? 3.67 51.125 4.773 1 92.31 96 PRO A O 1
ATOM 774 N N . HIS A 1 97 ? 3.064 53 5.922 1 91.5 97 HIS A N 1
ATOM 775 C CA . HIS A 1 97 ? 4.043 53.844 5.254 1 91.5 97 HIS A CA 1
ATOM 776 C C . HIS A 1 97 ? 5.402 53.781 5.941 1 91.5 97 HIS A C 1
ATOM 778 O O . HIS A 1 97 ? 5.512 54.031 7.141 1 91.5 97 HIS A O 1
ATOM 784 N N . LEU A 1 98 ? 6.352 53.375 5.145 1 92 98 LEU A N 1
ATOM 785 C CA . LEU A 1 98 ? 7.691 53.219 5.703 1 92 98 LEU A CA 1
ATOM 786 C C . LEU A 1 98 ? 8.609 54.344 5.207 1 92 98 LEU A C 1
ATOM 788 O O . LEU A 1 98 ? 8.531 54.75 4.043 1 92 98 LEU A O 1
ATOM 792 N N . ASP A 1 99 ? 9.383 54.844 6.078 1 92.38 99 ASP A N 1
ATOM 793 C CA . ASP A 1 99 ? 10.406 55.812 5.672 1 92.38 99 ASP A CA 1
ATOM 794 C C . ASP A 1 99 ? 11.492 55.125 4.848 1 92.38 99 ASP A C 1
ATOM 796 O O . ASP A 1 99 ? 11.617 53.906 4.855 1 92.38 99 ASP A O 1
ATOM 800 N N . THR A 1 100 ? 12.258 55.906 4.141 1 91.12 100 THR A N 1
ATOM 801 C CA . THR A 1 100 ? 13.273 55.406 3.215 1 91.12 100 THR A CA 1
ATOM 802 C C . THR A 1 100 ? 14.305 54.562 3.949 1 91.12 100 THR A C 1
ATOM 804 O O . THR A 1 100 ? 14.75 53.531 3.438 1 91.12 100 THR A O 1
ATOM 807 N N . GLU A 1 101 ? 14.609 54.938 5.074 1 88.19 101 GLU A N 1
ATOM 808 C CA . GLU A 1 101 ? 15.617 54.219 5.844 1 88.19 101 GLU A CA 1
ATOM 809 C C . GLU A 1 101 ? 15.125 52.812 6.203 1 88.19 101 GLU A C 1
ATOM 811 O O . GLU A 1 101 ? 15.867 51.844 6.059 1 88.19 101 GLU A O 1
ATOM 816 N N . THR A 1 102 ? 13.938 52.812 6.707 1 89.12 102 THR A N 1
ATOM 817 C CA . THR A 1 102 ? 13.344 51.531 7.098 1 89.12 102 THR A CA 1
ATOM 818 C C . THR A 1 102 ? 13.211 50.594 5.898 1 89.12 102 THR A C 1
ATOM 820 O O . THR A 1 102 ? 13.5 49.406 5.996 1 89.12 102 THR A O 1
ATOM 823 N N . ARG A 1 103 ? 12.805 51.125 4.84 1 87.81 103 ARG A N 1
ATOM 824 C CA . ARG A 1 103 ? 12.656 50.344 3.615 1 87.81 103 ARG A CA 1
ATOM 825 C C . ARG A 1 103 ? 13.992 49.75 3.17 1 87.81 103 ARG A C 1
ATOM 827 O O . ARG A 1 103 ? 14.062 48.594 2.758 1 87.81 103 ARG A O 1
ATOM 834 N N . ASP A 1 104 ? 14.961 50.594 3.195 1 85.56 104 ASP A N 1
ATOM 835 C CA . ASP A 1 104 ? 16.297 50.156 2.789 1 85.56 104 ASP A CA 1
ATOM 836 C C . ASP A 1 104 ? 16.828 49.031 3.705 1 85.56 104 ASP A C 1
ATOM 838 O O . ASP A 1 104 ? 17.484 48.094 3.244 1 85.56 104 ASP A O 1
ATOM 842 N N . ARG A 1 105 ? 16.516 49.125 4.953 1 84.12 105 ARG A N 1
ATOM 843 C CA . ARG A 1 105 ? 16.953 48.125 5.922 1 84.12 105 ARG A CA 1
ATOM 844 C C . ARG A 1 105 ? 16.266 46.781 5.676 1 84.12 105 ARG A C 1
ATOM 846 O O . ARG A 1 105 ? 16.875 45.75 5.852 1 84.12 105 ARG A O 1
ATOM 853 N N . LEU A 1 106 ? 15.047 46.938 5.348 1 82.44 106 LEU A N 1
ATOM 854 C CA . LEU A 1 106 ? 14.266 45.719 5.102 1 82.44 106 LEU A CA 1
ATOM 855 C C . LEU A 1 106 ? 14.719 45.031 3.822 1 82.44 106 LEU A C 1
ATOM 857 O O . LEU A 1 106 ? 14.695 43.812 3.734 1 82.44 106 LEU A O 1
ATOM 861 N N . LEU A 1 107 ? 15.203 45.812 2.844 1 77.5 107 LEU A N 1
ATOM 862 C CA . LEU A 1 107 ? 15.57 45.281 1.539 1 77.5 107 LEU A CA 1
ATOM 863 C C . LEU A 1 107 ? 17.016 44.781 1.541 1 77.5 107 LEU A C 1
ATOM 865 O O . LEU A 1 107 ? 17.391 43.938 0.734 1 77.5 107 LEU A O 1
ATOM 869 N N . ASN A 1 108 ? 17.891 45.438 2.338 1 73.06 108 ASN A N 1
ATOM 870 C CA . ASN A 1 108 ? 19.312 45.094 2.352 1 73.06 108 ASN A CA 1
ATOM 871 C C . ASN A 1 108 ? 19.734 44.531 3.699 1 73.06 108 ASN A C 1
ATOM 873 O O . ASN A 1 108 ? 20.359 45.219 4.504 1 73.06 108 ASN A O 1
ATOM 877 N N . PRO A 1 109 ? 19.391 43.344 3.883 1 65.69 109 PRO A N 1
ATOM 878 C CA . PRO A 1 109 ? 19.797 42.781 5.168 1 65.69 109 PRO A CA 1
ATOM 879 C C . PRO A 1 109 ? 21.312 42.562 5.273 1 65.69 109 PRO A C 1
ATOM 881 O O . PRO A 1 109 ? 21.984 42.375 4.254 1 65.69 109 PRO A O 1
ATOM 884 N N . PRO A 1 110 ? 22 42.906 6.422 1 62.56 110 PRO A N 1
ATOM 885 C CA . PRO A 1 110 ? 23.438 42.719 6.547 1 62.56 110 PRO A CA 1
ATOM 886 C C . PRO A 1 110 ? 23.875 41.312 6.16 1 62.56 110 PRO A C 1
ATOM 888 O O . PRO A 1 110 ? 23.125 40.344 6.32 1 62.56 110 PRO A O 1
ATOM 891 N N . LYS A 1 111 ? 24.875 41.25 5.32 1 54.38 111 LYS A N 1
ATOM 892 C CA . LYS A 1 111 ? 25.484 40.062 4.73 1 54.38 111 LYS A CA 1
ATOM 893 C C . LYS A 1 111 ? 25.75 39 5.789 1 54.38 111 LYS A C 1
ATOM 895 O O . LYS A 1 111 ? 25.891 37.812 5.469 1 54.38 111 LYS A O 1
ATOM 900 N N . LYS A 1 112 ? 26.344 39.406 6.781 1 51 112 LYS A N 1
ATOM 901 C CA . LYS A 1 112 ? 26.828 38.344 7.652 1 51 112 LYS A CA 1
ATOM 902 C C . LYS A 1 112 ? 25.766 37.281 7.879 1 51 112 LYS A C 1
ATOM 904 O O . LYS A 1 112 ? 25.969 36.344 8.641 1 51 112 LYS A O 1
ATOM 909 N N . SER A 1 113 ? 24.672 37.688 7.738 1 46.94 113 SER A N 1
ATOM 910 C CA . SER A 1 113 ? 23.703 36.781 8.344 1 46.94 113 SER A CA 1
ATOM 911 C C . SER A 1 113 ? 23.578 35.5 7.535 1 46.94 113 SER A C 1
ATOM 913 O O . SER A 1 113 ? 23.344 35.531 6.324 1 46.94 113 SER A O 1
ATOM 915 N N . SER A 1 114 ? 24.078 34.438 7.711 1 47.22 114 SER A N 1
ATOM 916 C CA . SER A 1 114 ? 24.141 33 7.594 1 47.22 114 SER A CA 1
ATOM 917 C C . SER A 1 114 ? 22.766 32.406 7.262 1 47.22 114 SER A C 1
ATOM 919 O O . SER A 1 114 ? 22.625 31.188 7.125 1 47.22 114 SER A O 1
ATOM 921 N N . THR A 1 115 ? 21.656 33.031 7.477 1 53 115 THR A N 1
ATOM 922 C CA . THR A 1 115 ? 20.531 32.156 7.73 1 53 115 THR A CA 1
ATOM 923 C C . THR A 1 115 ? 19.906 31.656 6.418 1 53 115 THR A C 1
ATOM 925 O O . THR A 1 115 ? 18.875 32.156 5.992 1 53 115 THR A O 1
ATOM 928 N N . LYS A 1 116 ? 20.641 31.234 5.566 1 58.22 116 LYS A N 1
ATOM 929 C CA . LYS A 1 116 ? 20.062 30.578 4.395 1 58.22 116 LYS A CA 1
ATOM 930 C C . LYS A 1 116 ? 19.078 29.484 4.805 1 58.22 116 LYS A C 1
ATOM 932 O O . LYS A 1 116 ? 19.391 28.641 5.648 1 58.22 116 LYS A O 1
ATOM 937 N N . LEU A 1 117 ? 17.906 29.812 4.301 1 65 117 LEU A N 1
ATOM 938 C CA . LEU A 1 117 ? 16.891 28.781 4.543 1 65 117 LEU A CA 1
ATOM 939 C C . LEU A 1 117 ? 17.328 27.453 3.943 1 65 117 LEU A C 1
ATOM 941 O O . LEU A 1 117 ? 17.922 27.406 2.867 1 65 117 LEU A O 1
ATOM 945 N N . SER A 1 118 ? 17.094 26.375 4.641 1 71.31 118 SER A N 1
ATOM 946 C CA . SER A 1 118 ? 17.406 25.016 4.191 1 71.31 118 SER A CA 1
ATOM 947 C C . SER A 1 118 ? 16.641 24.672 2.92 1 71.31 118 SER A C 1
ATOM 949 O O . SER A 1 118 ? 15.523 25.141 2.717 1 71.31 118 SER A O 1
ATOM 951 N N . ALA A 1 119 ? 17.281 23.938 2.061 1 74.88 119 ALA A N 1
ATOM 952 C CA . ALA A 1 119 ? 16.625 23.438 0.859 1 74.88 119 ALA A CA 1
ATOM 953 C C . ALA A 1 119 ? 15.531 22.438 1.215 1 74.88 119 ALA A C 1
ATOM 955 O O . ALA A 1 119 ? 15.648 21.703 2.199 1 74.88 119 ALA A O 1
ATOM 956 N N . THR A 1 120 ? 14.477 22.562 0.486 1 75.56 120 THR A N 1
ATOM 957 C CA . THR A 1 120 ? 13.383 21.609 0.693 1 75.56 120 THR A CA 1
ATOM 958 C C . THR A 1 120 ? 13.609 20.344 -0.127 1 75.56 120 THR A C 1
ATOM 960 O O . THR A 1 120 ? 14.305 20.375 -1.146 1 75.56 120 THR A O 1
ATOM 963 N N . THR A 1 121 ? 13.18 19.25 0.428 1 77.81 121 THR A N 1
ATOM 964 C CA . THR A 1 121 ? 13.188 17.984 -0.297 1 77.81 121 THR A CA 1
ATOM 965 C C . THR A 1 121 ? 11.797 17.656 -0.833 1 77.81 121 THR A C 1
ATOM 967 O O . THR A 1 121 ? 10.805 18.219 -0.372 1 77.81 121 THR A O 1
ATOM 970 N N . ARG A 1 122 ? 11.781 16.812 -1.827 1 78.44 122 ARG A N 1
ATOM 971 C CA . ARG A 1 122 ? 10.516 16.406 -2.43 1 78.44 122 ARG A CA 1
ATOM 972 C C . ARG A 1 122 ? 9.633 15.68 -1.421 1 78.44 122 ARG A C 1
ATOM 974 O O . ARG A 1 122 ? 10.117 14.859 -0.641 1 78.44 122 ARG A O 1
ATOM 981 N N . ASN A 1 123 ? 8.414 16.031 -1.486 1 81.94 123 ASN A N 1
ATOM 982 C CA . ASN A 1 123 ? 7.441 15.344 -0.646 1 81.94 123 ASN A CA 1
ATOM 983 C C . ASN A 1 123 ? 7.059 13.984 -1.23 1 81.94 123 ASN A C 1
ATOM 985 O O . ASN A 1 123 ? 6.559 13.906 -2.354 1 81.94 123 ASN A O 1
ATOM 989 N N . PRO A 1 124 ? 7.277 12.961 -0.554 1 75.25 124 PRO A N 1
ATOM 990 C CA . PRO A 1 124 ? 7.039 11.617 -1.098 1 75.25 124 PRO A CA 1
ATOM 991 C C . PRO A 1 124 ? 5.566 11.359 -1.409 1 75.25 124 PRO A C 1
ATOM 993 O O . PRO A 1 124 ? 5.242 10.43 -2.146 1 75.25 124 PRO A O 1
ATOM 996 N N . SER A 1 125 ? 4.691 12.039 -0.835 1 72.75 125 SER A N 1
ATOM 997 C CA . SER A 1 125 ? 3.268 11.828 -1.07 1 72.75 125 SER A CA 1
ATOM 998 C C . SER A 1 125 ? 2.852 12.344 -2.443 1 72.75 125 SER A C 1
ATOM 1000 O O . SER A 1 125 ? 1.76 12.039 -2.924 1 72.75 125 SER A O 1
ATOM 1002 N N . LEU A 1 126 ? 3.67 13.102 -3.029 1 69.75 126 LEU A N 1
ATOM 1003 C CA . LEU A 1 126 ? 3.365 13.617 -4.359 1 69.75 126 LEU A CA 1
ATOM 1004 C C . LEU A 1 126 ? 3.746 12.609 -5.434 1 69.75 126 LEU A C 1
ATOM 1006 O O . LEU A 1 126 ? 4.793 11.961 -5.344 1 69.75 126 LEU A O 1
ATOM 1010 N N . LYS A 1 127 ? 2.797 11.969 -6.211 1 57.81 127 LYS A N 1
ATOM 1011 C CA . LYS A 1 127 ? 3.051 11.047 -7.32 1 57.81 127 LYS A CA 1
ATOM 1012 C C . LYS A 1 127 ? 4 11.672 -8.344 1 57.81 127 LYS A C 1
ATOM 1014 O O . LYS A 1 127 ? 3.98 12.883 -8.562 1 57.81 127 LYS A O 1
ATOM 1019 N N . ASP A 1 128 ? 5.098 10.883 -8.852 1 49.09 128 ASP A N 1
ATOM 1020 C CA . ASP A 1 128 ? 6.074 11.336 -9.836 1 49.09 128 ASP A CA 1
ATOM 1021 C C . ASP A 1 128 ? 5.379 11.82 -11.109 1 49.09 128 ASP A C 1
ATOM 1023 O O . ASP A 1 128 ? 4.883 11.016 -11.898 1 49.09 128 ASP A O 1
ATOM 1027 N N . HIS A 1 129 ? 4.465 12.586 -11.219 1 40.53 129 HIS A N 1
ATOM 1028 C CA . HIS A 1 129 ? 4.234 12.992 -12.602 1 40.53 129 HIS A CA 1
ATOM 1029 C C . HIS A 1 129 ? 5.551 13.312 -13.305 1 40.53 129 HIS A C 1
ATOM 1031 O O . HIS A 1 129 ? 6.387 14.039 -12.766 1 40.53 129 HIS A O 1
ATOM 1037 N N . GLY A 1 130 ? 6.133 12.328 -14.055 1 35.31 130 GLY A N 1
ATOM 1038 C CA . GLY A 1 130 ? 7.246 12.531 -14.969 1 35.31 130 GLY A CA 1
ATOM 1039 C C . GLY A 1 130 ? 7.406 13.977 -15.398 1 35.31 130 GLY A C 1
ATOM 1040 O O . GLY A 1 130 ? 8.523 14.43 -15.672 1 35.31 130 GLY A O 1
ATOM 1041 N N . ASN A 1 131 ? 6.375 14.43 -16.391 1 31.64 131 ASN A N 1
ATOM 1042 C CA . ASN A 1 131 ? 6.742 15.43 -17.391 1 31.64 131 ASN A CA 1
ATOM 1043 C C . ASN A 1 131 ? 7.227 16.719 -16.734 1 31.64 131 ASN A C 1
ATOM 1045 O O . ASN A 1 131 ? 7.922 17.516 -17.359 1 31.64 131 ASN A O 1
ATOM 1049 N N . GLY A 1 132 ? 6.273 17.469 -16.125 1 30.83 132 GLY A N 1
ATOM 1050 C CA . GLY A 1 132 ? 6.449 18.891 -16.344 1 30.83 132 GLY A CA 1
ATOM 1051 C C . GLY A 1 132 ? 7.723 19.438 -15.727 1 30.83 132 GLY A C 1
ATOM 1052 O O . GLY A 1 132 ? 8.141 18.984 -14.656 1 30.83 132 GLY A O 1
ATOM 1053 N N . ASN A 1 133 ? 8.68 19.688 -16.625 1 31.48 133 ASN A N 1
ATOM 1054 C CA . ASN A 1 133 ? 9.633 20.797 -16.547 1 31.48 133 ASN A CA 1
ATOM 1055 C C . ASN A 1 133 ? 9.109 21.938 -15.672 1 31.48 133 ASN A C 1
ATOM 1057 O O . ASN A 1 133 ? 8.531 22.906 -16.172 1 31.48 133 ASN A O 1
ATOM 1061 N N . GLY A 1 134 ? 8.234 21.75 -14.93 1 29.95 134 GLY A N 1
ATOM 1062 C CA . GLY A 1 134 ? 7.953 23.062 -14.375 1 29.95 134 GLY A CA 1
ATOM 1063 C C . GLY A 1 134 ? 9.203 23.828 -13.961 1 29.95 134 GLY A C 1
ATOM 1064 O O . GLY A 1 134 ? 9.805 23.516 -12.938 1 29.95 134 GLY A O 1
ATOM 1065 N N . LYS A 1 135 ? 10.031 24.125 -14.898 1 31.91 135 LYS A N 1
ATOM 1066 C CA . LYS A 1 135 ? 10.781 25.375 -14.742 1 31.91 135 LYS A CA 1
ATOM 1067 C C . LYS A 1 135 ? 9.969 26.406 -13.961 1 31.91 135 LYS A C 1
ATOM 1069 O O . LYS A 1 135 ? 9.164 27.141 -14.547 1 31.91 135 LYS A O 1
ATOM 1074 N N . SER A 1 136 ? 9.227 26 -13.031 1 33.41 136 SER A N 1
ATOM 1075 C CA . SER A 1 136 ? 8.711 27.188 -12.328 1 33.41 136 SER A CA 1
ATOM 1076 C C . SER A 1 136 ? 9.766 28.281 -12.273 1 33.41 136 SER A C 1
ATOM 1078 O O . SER A 1 136 ? 10.914 28.047 -11.898 1 33.41 136 SER A O 1
ATOM 1080 N N . GLY A 1 137 ? 9.758 29.141 -13.234 1 32.69 137 GLY A N 1
ATOM 1081 C CA . GLY A 1 137 ? 10.461 30.406 -13.258 1 32.69 137 GLY A CA 1
ATOM 1082 C C . GLY A 1 137 ? 10.883 30.875 -11.883 1 32.69 137 GLY A C 1
ATOM 1083 O O . GLY A 1 137 ? 10.289 30.5 -10.875 1 32.69 137 GLY A O 1
ATOM 1084 N N . MET A 1 138 ? 12.156 31.328 -11.719 1 34.16 138 MET A N 1
ATOM 1085 C CA . MET A 1 138 ? 12.977 32 -10.727 1 34.16 138 MET A CA 1
ATOM 1086 C C . MET A 1 138 ? 12.156 33.062 -9.977 1 34.16 138 MET A C 1
ATOM 1088 O O . MET A 1 138 ? 12.695 33.781 -9.133 1 34.16 138 MET A O 1
ATOM 1092 N N . ASN A 1 139 ? 11.117 33.625 -10.609 1 36.59 139 ASN A N 1
ATOM 1093 C CA . ASN A 1 139 ? 10.672 34.656 -9.695 1 36.59 139 ASN A CA 1
ATOM 1094 C C . ASN A 1 139 ? 10.133 34.094 -8.391 1 36.59 139 ASN A C 1
ATOM 1096 O O . ASN A 1 139 ? 8.93 33.875 -8.25 1 36.59 139 ASN A O 1
ATOM 1100 N N . SER A 1 140 ? 10.633 33 -7.82 1 43.69 140 SER A N 1
ATOM 1101 C CA . SER A 1 140 ? 10.352 32.125 -6.688 1 43.69 140 SER A CA 1
ATOM 1102 C C . SER A 1 140 ? 10.117 32.938 -5.41 1 43.69 140 SER A C 1
ATOM 1104 O O . SER A 1 140 ? 11 33.656 -4.945 1 43.69 140 SER A O 1
ATOM 1106 N N . ARG A 1 141 ? 8.891 33.469 -5.277 1 53.09 141 ARG A N 1
ATOM 1107 C CA . ARG A 1 141 ? 8.609 33.969 -3.934 1 53.09 141 ARG A CA 1
ATOM 1108 C C . ARG A 1 141 ? 9.18 33.031 -2.873 1 53.09 141 ARG A C 1
ATOM 1110 O O . ARG A 1 141 ? 9.023 31.812 -2.965 1 53.09 141 ARG A O 1
ATOM 1117 N N . ARG A 1 142 ? 10.367 33.344 -2.389 1 58.56 142 ARG A N 1
ATOM 1118 C CA . ARG A 1 142 ? 11.086 32.594 -1.373 1 58.56 142 ARG A CA 1
ATOM 1119 C C . ARG A 1 142 ? 10.57 32.938 0.025 1 58.56 142 ARG A C 1
ATOM 1121 O O . ARG A 1 142 ? 10.133 34.031 0.282 1 58.56 142 ARG A O 1
ATOM 1128 N N . TYR A 1 143 ? 10.344 31.844 0.649 1 57.56 143 TYR A N 1
ATOM 1129 C CA . TYR A 1 143 ? 10.094 32.062 2.07 1 57.56 143 TYR A CA 1
ATOM 1130 C C . TYR A 1 143 ? 11.18 32.938 2.689 1 57.56 143 TYR A C 1
ATOM 1132 O O . TYR A 1 143 ? 12.359 32.781 2.369 1 57.56 143 TYR A O 1
ATOM 1140 N N . PHE A 1 144 ? 10.953 33.875 3.539 1 59.56 144 PHE A N 1
ATOM 1141 C CA . PHE A 1 144 ? 11.578 35.062 4.07 1 59.56 144 PHE A CA 1
ATOM 1142 C C . PHE A 1 144 ? 12.914 34.75 4.723 1 59.56 144 PHE A C 1
ATOM 1144 O O . PHE A 1 144 ? 13.141 33.625 5.156 1 59.56 144 PHE A O 1
ATOM 1151 N N . ALA A 1 145 ? 14.008 35.438 4.227 1 56.97 145 ALA A N 1
ATOM 1152 C CA . ALA A 1 145 ? 15.289 35.438 4.926 1 56.97 145 ALA A CA 1
ATOM 1153 C C . ALA A 1 145 ? 15.219 36.281 6.207 1 56.97 145 ALA A C 1
ATOM 1155 O O . ALA A 1 145 ? 14.523 37.281 6.262 1 56.97 145 ALA A O 1
ATOM 1156 N N . ALA A 1 146 ? 15.555 35.688 7.371 1 58.03 146 ALA A N 1
ATOM 1157 C CA . ALA A 1 146 ? 15.641 36.344 8.664 1 58.03 146 ALA A CA 1
ATOM 1158 C C . ALA A 1 146 ? 16.438 37.656 8.555 1 58.03 146 ALA A C 1
ATOM 1160 O O . ALA A 1 146 ? 17.484 37.688 7.91 1 58.03 146 ALA A O 1
ATOM 1161 N N . LEU A 1 147 ? 15.742 38.844 8.844 1 61.75 147 LEU A N 1
ATOM 1162 C CA . LEU A 1 147 ? 16.359 40.188 8.812 1 61.75 147 LEU A CA 1
ATOM 1163 C C . LEU A 1 147 ? 16.609 40.688 10.234 1 61.75 147 LEU A C 1
ATOM 1165 O O . LEU A 1 147 ? 15.703 40.688 11.07 1 61.75 147 LEU A O 1
ATOM 1169 N N . ASP A 1 148 ? 17.719 40.344 10.984 1 61.78 148 ASP A N 1
ATOM 1170 C CA . ASP A 1 148 ? 17.891 41.094 12.227 1 61.78 148 ASP A CA 1
ATOM 1171 C C . ASP A 1 148 ? 19.234 41.812 12.219 1 61.78 148 ASP A C 1
ATOM 1173 O O . ASP A 1 148 ? 20.297 41.188 12.234 1 61.78 148 ASP A O 1
ATOM 1177 N N . ASP A 1 149 ? 19.156 43.062 11.922 1 65.44 149 ASP A N 1
ATOM 1178 C CA . ASP A 1 149 ? 20.391 43.844 11.992 1 65.44 149 ASP A CA 1
ATOM 1179 C C . ASP A 1 149 ? 20.672 44.281 13.422 1 65.44 149 ASP A C 1
ATOM 1181 O O . ASP A 1 149 ? 21.625 45.031 13.664 1 65.44 149 ASP A O 1
ATOM 1185 N N . GLY A 1 150 ? 19.875 43.781 14.32 1 68.56 150 GLY A N 1
ATOM 1186 C CA . GLY A 1 150 ? 20.109 44.062 15.719 1 68.56 150 GLY A CA 1
ATOM 1187 C C . GLY A 1 150 ? 19.641 45.438 16.125 1 68.56 150 GLY A C 1
ATOM 1188 O O . GLY A 1 150 ? 19.719 45.812 17.312 1 68.56 150 GLY A O 1
ATOM 1189 N N . LYS A 1 151 ? 19.172 46.219 15.227 1 77.75 151 LYS A N 1
ATOM 1190 C CA . LYS A 1 151 ? 18.719 47.594 15.539 1 77.75 151 LYS A CA 1
ATOM 1191 C C . LYS A 1 151 ? 17.219 47.625 15.781 1 77.75 151 LYS A C 1
ATOM 1193 O O . LYS A 1 151 ? 16.5 46.719 15.383 1 77.75 151 LYS A O 1
ATOM 1198 N N . GLU A 1 152 ? 16.906 48.719 16.453 1 85.81 152 GLU A N 1
ATOM 1199 C CA . GLU A 1 152 ? 15.492 48.844 16.781 1 85.81 152 GLU A CA 1
ATOM 1200 C C . GLU A 1 152 ? 14.672 49.219 15.547 1 85.81 152 GLU A C 1
ATOM 1202 O O . GLU A 1 152 ? 15.109 50.031 14.719 1 85.81 152 GLU A O 1
ATOM 1207 N N . TRP A 1 153 ? 13.508 48.656 15.445 1 90.69 153 TRP A N 1
ATOM 1208 C CA . TRP A 1 153 ? 12.602 48.938 14.336 1 90.69 153 TRP A CA 1
ATOM 1209 C C . TRP A 1 153 ? 11.555 49.969 14.734 1 90.69 153 TRP A C 1
ATOM 1211 O O . TRP A 1 153 ? 11.18 50.062 15.906 1 90.69 153 TRP A O 1
ATOM 1221 N N . PRO A 1 154 ? 11.133 50.719 13.781 1 92.06 154 PRO A N 1
ATOM 1222 C CA . PRO A 1 154 ? 10.07 51.688 14.086 1 92.06 154 PRO A CA 1
ATOM 1223 C C . PRO A 1 154 ? 8.789 51.031 14.562 1 92.06 154 PRO A C 1
ATOM 1225 O O . PRO A 1 154 ? 8.438 49.938 14.086 1 92.06 154 PRO A O 1
ATOM 1228 N N . PRO A 1 155 ? 8.133 51.688 15.43 1 92.88 155 PRO A N 1
ATOM 1229 C CA . PRO A 1 155 ? 6.93 51.094 16.031 1 92.88 155 PRO A CA 1
ATOM 1230 C C . PRO A 1 155 ? 5.859 50.781 14.992 1 92.88 155 PRO A C 1
ATOM 1232 O O . PRO A 1 155 ? 5.027 49.875 15.219 1 92.88 155 PRO A O 1
ATOM 1235 N N . VAL A 1 156 ? 5.914 51.375 13.875 1 94.06 156 VAL A N 1
ATOM 1236 C CA . VAL A 1 156 ? 4.914 51.188 12.828 1 94.06 156 VAL A CA 1
ATOM 1237 C C . VAL A 1 156 ? 4.93 49.75 12.359 1 94.06 156 VAL A C 1
ATOM 1239 O O . VAL A 1 156 ? 3.891 49.188 11.984 1 94.06 156 VAL A O 1
ATOM 1242 N N . LEU A 1 157 ? 6.047 49.188 12.445 1 93.19 157 LEU A N 1
ATOM 1243 C CA . LEU A 1 157 ? 6.152 47.781 12.023 1 93.19 157 LEU A CA 1
ATOM 1244 C C . LEU A 1 157 ? 5.406 46.875 12.984 1 93.19 157 LEU A C 1
ATOM 1246 O O . LEU A 1 157 ? 4.613 46.031 12.555 1 93.19 157 LEU A O 1
ATOM 1250 N N . SER A 1 158 ? 5.656 47.031 14.219 1 92.56 158 SER A N 1
ATOM 1251 C CA . SER A 1 158 ? 5.004 46.219 15.234 1 92.56 158 SER A CA 1
ATOM 1252 C C . SER A 1 158 ? 3.492 46.438 15.227 1 92.56 158 SER A C 1
ATOM 1254 O O . SER A 1 158 ? 2.729 45.5 15.461 1 92.56 158 SER A O 1
ATOM 1256 N N . GLU A 1 159 ? 3.125 47.594 14.992 1 94.94 159 GLU A N 1
ATOM 1257 C CA . GLU A 1 159 ? 1.697 47.906 14.922 1 94.94 159 GLU A CA 1
ATOM 1258 C C . GLU A 1 159 ? 1.035 47.156 13.758 1 94.94 159 GLU A C 1
ATOM 1260 O O . GLU A 1 159 ? -0.047 46.594 13.914 1 94.94 159 GLU A O 1
ATOM 1265 N N . TYR A 1 160 ? 1.682 47.219 12.703 1 95.69 160 TYR A N 1
ATOM 1266 C CA . TYR A 1 160 ? 1.146 46.531 11.555 1 95.69 160 TYR A CA 1
ATOM 1267 C C . TYR A 1 160 ? 1.097 45.031 11.812 1 95.69 160 TYR A C 1
ATOM 1269 O O . TYR A 1 160 ? 0.115 44.344 11.469 1 95.69 160 TYR A O 1
ATOM 1277 N N . ASN A 1 161 ? 2.156 44.531 12.336 1 94.81 161 ASN A N 1
ATOM 1278 C CA . ASN A 1 161 ? 2.203 43.094 12.648 1 94.81 161 ASN A CA 1
ATOM 1279 C C . ASN A 1 161 ? 1.033 42.688 13.539 1 94.81 161 ASN A C 1
ATOM 1281 O O . ASN A 1 161 ? 0.409 41.656 13.297 1 94.81 161 ASN A O 1
ATOM 1285 N N . ARG A 1 162 ? 0.73 43.438 14.508 1 95.56 162 ARG A N 1
ATOM 1286 C CA . ARG A 1 162 ? -0.364 43.156 15.422 1 95.56 162 ARG A CA 1
ATOM 1287 C C . ARG A 1 162 ? -1.711 43.219 14.711 1 95.56 162 ARG A C 1
ATOM 1289 O O . ARG A 1 162 ? -2.58 42.375 14.93 1 95.56 162 ARG A O 1
ATOM 1296 N N . LYS A 1 163 ? -1.86 44.219 13.945 1 96.81 163 LYS A N 1
ATOM 1297 C CA . LYS A 1 163 ? -3.1 44.406 13.188 1 96.81 163 LYS A CA 1
ATOM 1298 C C . LYS A 1 163 ? -3.322 43.219 12.242 1 96.81 163 LYS A C 1
ATOM 1300 O O . LYS A 1 163 ? -4.438 42.688 12.133 1 96.81 163 LYS A O 1
ATOM 1305 N N . PHE A 1 164 ? -2.279 42.906 11.578 1 97.88 164 PHE A N 1
ATOM 1306 C CA . PHE A 1 164 ? -2.354 41.781 10.648 1 97.88 164 PHE A CA 1
ATOM 1307 C C . PHE A 1 164 ? -2.668 40.5 11.391 1 97.88 164 PHE A C 1
ATOM 1309 O O . PHE A 1 164 ? -3.512 39.719 10.945 1 97.88 164 PHE A O 1
ATOM 1316 N N . ALA A 1 165 ? -2.039 40.219 12.492 1 97.38 165 ALA A N 1
ATOM 1317 C CA . ALA A 1 165 ? -2.287 39.031 13.305 1 97.38 165 ALA A CA 1
ATOM 1318 C C . ALA A 1 165 ? -3.738 38.969 13.773 1 97.38 165 ALA A C 1
ATOM 1320 O O . ALA A 1 165 ? -4.359 37.906 13.766 1 97.38 165 ALA A O 1
ATOM 1321 N N . ARG A 1 166 ? -4.254 40.094 14.141 1 97.69 166 ARG A N 1
ATOM 1322 C CA . ARG A 1 166 ? -5.648 40.156 14.578 1 97.69 166 ARG A CA 1
ATOM 1323 C C . ARG A 1 166 ? -6.594 39.812 13.438 1 97.69 166 ARG A C 1
ATOM 1325 O O . ARG A 1 166 ? -7.59 39.094 13.641 1 97.69 166 ARG A O 1
ATOM 1332 N N . THR A 1 167 ? -6.273 40.312 12.297 1 98.25 167 THR A N 1
ATOM 1333 C CA . THR A 1 167 ? -7.059 39.969 11.117 1 98.25 167 THR A CA 1
ATOM 1334 C C . THR A 1 167 ? -7.031 38.469 10.859 1 98.25 167 THR A C 1
ATOM 1336 O O . THR A 1 167 ? -8.07 37.875 10.594 1 98.25 167 THR A O 1
ATOM 1339 N N . LEU A 1 168 ? -5.859 37.906 10.977 1 98.62 168 LEU A N 1
ATOM 1340 C CA . LEU A 1 168 ? -5.707 36.469 10.75 1 98.62 168 LEU A CA 1
ATOM 1341 C C . LEU A 1 168 ? -6.461 35.656 11.805 1 98.62 168 LEU A C 1
ATOM 1343 O O . LEU A 1 168 ? -6.984 34.594 11.516 1 98.62 168 LEU A O 1
ATOM 1347 N N . GLU A 1 169 ? -6.488 36.125 13.008 1 98.25 169 GLU A N 1
ATOM 1348 C CA . GLU A 1 169 ? -7.238 35.469 14.07 1 98.25 169 GLU A CA 1
ATOM 1349 C C . GLU A 1 169 ? -8.727 35.375 13.727 1 98.25 169 GLU A C 1
ATOM 1351 O O . GLU A 1 169 ? -9.359 34.344 13.953 1 98.25 169 GLU A O 1
ATOM 1356 N N . ILE A 1 170 ? -9.242 36.438 13.25 1 98.12 170 ILE A N 1
ATOM 1357 C CA . ILE A 1 170 ? -10.641 36.5 12.836 1 98.12 170 ILE A CA 1
ATOM 1358 C C . ILE A 1 170 ? -10.875 35.5 11.703 1 98.12 170 ILE A C 1
ATOM 1360 O O . ILE A 1 170 ? -11.852 34.719 11.734 1 98.12 170 ILE A O 1
ATOM 1364 N N . ILE A 1 171 ? -10.016 35.5 10.773 1 98.25 171 ILE A N 1
ATOM 1365 C CA . ILE A 1 171 ? -10.109 34.594 9.625 1 98.25 171 ILE A CA 1
ATOM 1366 C C . ILE A 1 171 ? -10.023 33.156 10.102 1 98.25 171 ILE A C 1
ATOM 1368 O O . ILE A 1 171 ? -10.805 32.281 9.664 1 98.25 171 ILE A O 1
ATOM 1372 N N . LYS A 1 172 ? -9.062 32.844 10.953 1 98 172 LYS A N 1
ATOM 1373 C CA . LYS A 1 172 ? -8.906 31.5 11.5 1 98 172 LYS A CA 1
ATOM 1374 C C . LYS A 1 172 ? -10.203 31.016 12.141 1 98 172 LYS A C 1
ATOM 1376 O O . LYS A 1 172 ? -10.641 29.891 11.898 1 98 172 LYS A O 1
ATOM 1381 N N . ARG A 1 173 ? -10.844 31.812 12.922 1 96.94 173 ARG A N 1
ATOM 1382 C CA . ARG A 1 173 ? -12.086 31.469 13.609 1 96.94 173 ARG A CA 1
ATOM 1383 C C . ARG A 1 173 ? -13.219 31.234 12.617 1 96.94 173 ARG A C 1
ATOM 1385 O O . ARG A 1 173 ? -14.016 30.312 12.789 1 96.94 173 ARG A O 1
ATOM 1392 N N . ARG A 1 174 ? -13.266 32.031 11.617 1 96.62 174 ARG A N 1
ATOM 1393 C CA . ARG A 1 174 ? -14.281 31.906 10.578 1 96.62 174 ARG A CA 1
ATOM 1394 C C . ARG A 1 174 ? -14.195 30.531 9.906 1 96.62 174 ARG A C 1
ATOM 1396 O O . ARG A 1 174 ? -15.211 29.953 9.547 1 96.62 174 ARG A O 1
ATOM 1403 N N . HIS A 1 175 ? -13 30.031 9.766 1 97.38 175 HIS A N 1
ATOM 1404 C CA . HIS A 1 175 ? -12.773 28.812 8.977 1 97.38 175 HIS A CA 1
ATOM 1405 C C . HIS A 1 175 ? -12.805 27.578 9.859 1 97.38 175 HIS A C 1
ATOM 1407 O O . HIS A 1 175 ? -12.664 26.453 9.367 1 97.38 175 HIS A O 1
ATOM 1413 N N . ASP A 1 176 ? -13 27.703 11.18 1 94.06 176 ASP A N 1
ATOM 1414 C CA . ASP A 1 176 ? -13.039 26.562 12.109 1 94.06 176 ASP A CA 1
ATOM 1415 C C . ASP A 1 176 ? -14.141 25.578 11.719 1 94.06 176 ASP A C 1
ATOM 1417 O O . ASP A 1 176 ? -13.922 24.375 11.719 1 94.06 176 ASP A O 1
ATOM 1421 N N . PRO A 1 177 ? -15.281 26.047 11.281 1 93.75 177 PRO A N 1
ATOM 1422 C CA . PRO A 1 177 ? -16.359 25.094 10.992 1 93.75 177 PRO A CA 1
ATOM 1423 C C . PRO A 1 177 ? -16.344 24.609 9.547 1 93.75 177 PRO A C 1
ATOM 1425 O O . PRO A 1 177 ? -17.328 24.016 9.078 1 93.75 177 PRO A O 1
ATOM 1428 N N . VAL A 1 178 ? -15.312 24.797 8.82 1 95.38 178 VAL A N 1
ATOM 1429 C CA . VAL A 1 178 ? -15.258 24.516 7.391 1 95.38 178 VAL A CA 1
ATOM 1430 C C . VAL A 1 178 ? -15.508 23.031 7.145 1 95.38 178 VAL A C 1
ATOM 1432 O O . VAL A 1 178 ? -16.328 22.672 6.293 1 95.38 178 VAL A O 1
ATOM 1435 N N . VAL A 1 179 ? -14.852 22.156 7.902 1 92.38 179 VAL A N 1
ATOM 1436 C CA . VAL A 1 179 ? -14.938 20.719 7.664 1 92.38 179 VAL A CA 1
ATOM 1437 C C . VAL A 1 179 ? -16.375 20.25 7.84 1 92.38 179 VAL A C 1
ATOM 1439 O O . VAL A 1 179 ? -16.938 19.562 6.977 1 92.38 179 VAL A O 1
ATOM 1442 N N . THR A 1 180 ? -17.031 20.672 8.891 1 90.25 180 THR A N 1
ATOM 1443 C CA . THR A 1 180 ? -18.406 20.266 9.172 1 90.25 180 THR A CA 1
ATOM 1444 C C . THR A 1 180 ? -19.375 20.859 8.156 1 90.25 180 THR A C 1
ATOM 1446 O O . THR A 1 180 ? -20.328 20.203 7.738 1 90.25 180 THR A O 1
ATOM 1449 N N . THR A 1 181 ? -19.109 22.078 7.754 1 93.75 181 THR A N 1
ATOM 1450 C CA . THR A 1 181 ? -20 22.734 6.805 1 93.75 181 THR A CA 1
ATOM 1451 C C . THR A 1 181 ? -19.875 22.109 5.418 1 93.75 181 THR A C 1
ATOM 1453 O O . THR A 1 181 ? -20.875 21.969 4.703 1 93.75 181 THR A O 1
ATOM 1456 N N . VAL A 1 182 ? -18.656 21.766 5.043 1 94.5 182 VAL A N 1
ATOM 1457 C CA . VAL A 1 182 ? -18.469 21.047 3.783 1 94.5 182 VAL A CA 1
ATOM 1458 C C . VAL A 1 182 ? -19.203 19.703 3.842 1 94.5 182 VAL A C 1
ATOM 1460 O O . VAL A 1 182 ? -19.859 19.312 2.879 1 94.5 182 VAL A O 1
ATOM 1463 N N . ALA A 1 183 ? -19.062 19 4.941 1 90.81 183 ALA A N 1
ATOM 1464 C CA . ALA A 1 183 ? -19.766 17.719 5.117 1 90.81 183 ALA A CA 1
ATOM 1465 C C . ALA A 1 183 ? -21.266 17.906 4.938 1 90.81 183 ALA A C 1
ATOM 1467 O O . ALA A 1 183 ? -21.922 17.078 4.297 1 90.81 183 ALA A O 1
ATOM 1468 N N . GLN A 1 184 ? -21.781 18.938 5.512 1 91.38 184 GLN A N 1
ATOM 1469 C CA . GLN A 1 184 ? -23.188 19.25 5.332 1 91.38 184 GLN A CA 1
ATOM 1470 C C . GLN A 1 184 ? -23.516 19.484 3.861 1 91.38 184 GLN A C 1
ATOM 1472 O O . GLN A 1 184 ? -24.562 19.047 3.379 1 91.38 184 GLN A O 1
ATOM 1477 N N . GLY A 1 185 ? -22.641 20.156 3.199 1 94 185 GLY A N 1
ATOM 1478 C CA . GLY A 1 185 ? -22.844 20.375 1.774 1 94 185 GLY A CA 1
ATOM 1479 C C . GLY A 1 185 ? -22.875 19.094 0.97 1 94 185 GLY A C 1
ATOM 1480 O O . GLY A 1 185 ? -23.688 18.953 0.052 1 94 185 GLY A O 1
ATOM 1481 N N . ILE A 1 186 ? -22.047 18.188 1.289 1 92.69 186 ILE A N 1
ATOM 1482 C CA . ILE A 1 186 ? -22.016 16.891 0.609 1 92.69 186 ILE A CA 1
ATOM 1483 C C . ILE A 1 186 ? -23.312 16.141 0.89 1 92.69 186 ILE A C 1
ATOM 1485 O O . ILE A 1 186 ? -23.875 15.508 -0.008 1 92.69 186 ILE A O 1
ATOM 1489 N N . ASN A 1 187 ? -23.781 16.188 2.088 1 90.19 187 ASN A N 1
ATOM 1490 C CA . ASN A 1 187 ? -25.047 15.531 2.426 1 90.19 187 ASN A CA 1
ATOM 1491 C C . ASN A 1 187 ? -26.219 16.141 1.657 1 90.19 187 ASN A C 1
ATOM 1493 O O . ASN A 1 187 ? -27.094 15.422 1.189 1 90.19 187 ASN A O 1
ATOM 1497 N N . GLU A 1 188 ? -26.219 17.453 1.615 1 93.81 188 GLU A N 1
ATOM 1498 C CA . GLU A 1 188 ? -27.219 18.141 0.804 1 93.81 188 GLU A CA 1
ATOM 1499 C C . GLU A 1 188 ? -27.203 17.641 -0.637 1 93.81 188 GLU A C 1
ATOM 1501 O O . GLU A 1 188 ? -28.25 17.359 -1.217 1 93.81 188 GLU A O 1
ATOM 1506 N N . TRP A 1 189 ? -26.062 17.516 -1.107 1 94.38 189 TRP A N 1
ATOM 1507 C CA . TRP A 1 189 ? -25.859 17.078 -2.484 1 94.38 189 TRP A CA 1
ATOM 1508 C C . TRP A 1 189 ? -26.312 15.633 -2.672 1 94.38 189 TRP A C 1
ATOM 1510 O O . TRP A 1 189 ? -27 15.312 -3.648 1 94.38 189 TRP A O 1
ATOM 1520 N N . LYS A 1 190 ? -25.969 14.773 -1.804 1 91.62 190 LYS A N 1
ATOM 1521 C CA . LYS A 1 190 ? -26.391 13.375 -1.866 1 91.62 190 LYS A CA 1
ATOM 1522 C C . LYS A 1 190 ? -27.906 13.242 -1.881 1 91.62 190 LYS A C 1
ATOM 1524 O O . LYS A 1 190 ? -28.453 12.438 -2.633 1 91.62 190 LYS A O 1
ATOM 1529 N N . ARG A 1 191 ? -28.547 14 -1.062 1 91.69 191 ARG A N 1
ATOM 1530 C CA . ARG A 1 191 ? -30 13.977 -0.992 1 91.69 191 ARG A CA 1
ATOM 1531 C C . ARG A 1 191 ? -30.609 14.445 -2.307 1 91.69 191 ARG A C 1
ATOM 1533 O O . ARG A 1 191 ? -31.562 13.82 -2.811 1 91.69 191 ARG A O 1
ATOM 1540 N N . LYS A 1 192 ? -30.109 15.414 -2.789 1 93.81 192 LYS A N 1
ATOM 1541 C CA . LYS A 1 192 ? -30.641 15.984 -4.027 1 93.81 192 LYS A CA 1
ATOM 1542 C C . LYS A 1 192 ? -30.422 15.031 -5.199 1 93.81 192 LYS A C 1
ATOM 1544 O O . LYS A 1 192 ? -31.312 14.859 -6.035 1 93.81 192 LYS A O 1
ATOM 1549 N N . GLN A 1 193 ? -29.219 14.422 -5.27 1 92.12 193 GLN A N 1
ATOM 1550 C CA . GLN A 1 193 ? -28.859 13.562 -6.391 1 92.12 193 GLN A CA 1
ATOM 1551 C C . GLN A 1 193 ? -29.297 12.117 -6.133 1 92.12 193 GLN A C 1
ATOM 1553 O O . GLN A 1 193 ? -29.156 11.258 -7.008 1 92.12 193 GLN A O 1
ATOM 1558 N N . GLN A 1 194 ? -29.781 11.797 -4.961 1 89.62 194 GLN A N 1
ATOM 1559 C CA . GLN A 1 194 ? -30.172 10.445 -4.566 1 89.62 194 GLN A CA 1
ATOM 1560 C C . GLN A 1 194 ? -29.016 9.469 -4.723 1 89.62 194 GLN A C 1
ATOM 1562 O O . GLN A 1 194 ? -29.156 8.414 -5.34 1 89.62 194 GLN A O 1
ATOM 1567 N N . ARG A 1 195 ? -27.906 9.945 -4.305 1 83.38 195 ARG A N 1
ATOM 1568 C CA . ARG A 1 195 ? -26.688 9.141 -4.301 1 83.38 195 ARG A CA 1
ATOM 1569 C C . ARG A 1 195 ? -26.297 8.75 -2.883 1 83.38 195 ARG A C 1
ATOM 1571 O O . ARG A 1 195 ? -26.531 9.5 -1.936 1 83.38 195 ARG A O 1
ATOM 1578 N N . MET A 1 196 ? -25.625 7.625 -2.803 1 78.12 196 MET A N 1
ATOM 1579 C CA . MET A 1 196 ? -25.219 7.152 -1.483 1 78.12 196 MET A CA 1
ATOM 1580 C C . MET A 1 196 ? -23.734 7.438 -1.238 1 78.12 196 MET A C 1
ATOM 1582 O O . MET A 1 196 ? -23.328 7.66 -0.098 1 78.12 196 MET A O 1
ATOM 1586 N N . GLN A 1 197 ? -22.953 7.367 -2.266 1 82.5 197 GLN A N 1
ATOM 1587 C CA . GLN A 1 197 ? -21.516 7.543 -2.115 1 82.5 197 GLN A CA 1
ATOM 1588 C C . GLN A 1 197 ? -20.984 8.625 -3.057 1 82.5 197 GLN A C 1
ATOM 1590 O O . GLN A 1 197 ? -21.625 8.93 -4.07 1 82.5 197 GLN A O 1
ATOM 1595 N N . ILE A 1 198 ? -19.969 9.203 -2.564 1 88 198 ILE A N 1
ATOM 1596 C CA . ILE A 1 198 ? -19.328 10.188 -3.426 1 88 198 ILE A CA 1
ATOM 1597 C C . ILE A 1 198 ? -18.453 9.477 -4.461 1 88 198 ILE A C 1
ATOM 1599 O O . ILE A 1 198 ? -18.031 8.336 -4.254 1 88 198 ILE A O 1
ATOM 1603 N N . ASP A 1 199 ? -18.203 10.102 -5.488 1 86.94 199 ASP A N 1
ATOM 1604 C CA . ASP A 1 199 ? -17.391 9.492 -6.527 1 86.94 199 ASP A CA 1
ATOM 1605 C C . ASP A 1 199 ? -15.922 9.906 -6.395 1 86.94 199 ASP A C 1
ATOM 1607 O O . ASP A 1 199 ? -15.562 10.641 -5.465 1 86.94 199 ASP A O 1
ATOM 1611 N N . SER A 1 200 ? -15.133 9.445 -7.285 1 90.56 200 SER A N 1
ATOM 1612 C CA . SER A 1 200 ? -13.688 9.648 -7.219 1 90.56 200 SER A CA 1
ATOM 1613 C C . SER A 1 200 ? -13.328 11.117 -7.445 1 90.56 200 SER A C 1
ATOM 1615 O O . SER A 1 200 ? -12.344 11.609 -6.891 1 90.56 200 SER A O 1
ATOM 1617 N N . SER A 1 201 ? -14.109 11.789 -8.234 1 91.5 201 SER A N 1
ATOM 1618 C CA . SER A 1 201 ? -13.836 13.195 -8.5 1 91.5 201 SER A CA 1
ATOM 1619 C C . SER A 1 201 ? -14.016 14.047 -7.25 1 91.5 201 SER A C 1
ATOM 1621 O O . SER A 1 201 ? -13.18 14.898 -6.941 1 91.5 201 SER A O 1
ATOM 1623 N N . ILE A 1 202 ? -15.109 13.766 -6.559 1 93.56 202 ILE A N 1
ATOM 1624 C CA . ILE A 1 202 ? -15.375 14.5 -5.328 1 93.56 202 ILE A CA 1
ATOM 1625 C C . ILE A 1 202 ? -14.336 14.133 -4.273 1 93.56 202 ILE A C 1
ATOM 1627 O O . ILE A 1 202 ? -13.859 15 -3.529 1 93.56 202 ILE A O 1
ATOM 1631 N N . GLN A 1 203 ? -13.969 12.883 -4.262 1 94.06 203 GLN A N 1
ATOM 1632 C CA . GLN A 1 203 ? -12.938 12.414 -3.34 1 94.06 203 GLN A CA 1
ATOM 1633 C C . GLN A 1 203 ? -11.625 13.164 -3.562 1 94.06 203 GLN A C 1
ATOM 1635 O O . GLN A 1 203 ? -11 13.633 -2.605 1 94.06 203 GLN A O 1
ATOM 1640 N N . SE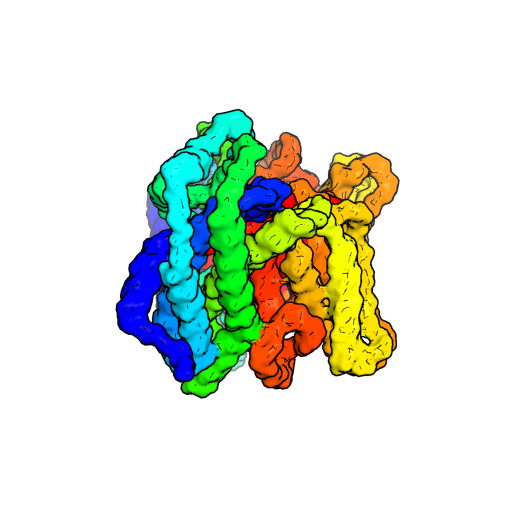R A 1 204 ? -11.234 13.273 -4.785 1 94.12 204 SER A N 1
ATOM 1641 C CA . SER A 1 204 ? -9.992 13.953 -5.141 1 94.12 204 SER A CA 1
ATOM 1642 C C . SER A 1 204 ? -10.055 15.438 -4.781 1 94.12 204 SER A C 1
ATOM 1644 O O . SER A 1 204 ? -9.062 16 -4.312 1 94.12 204 SER A O 1
ATOM 1646 N N . PHE A 1 205 ? -11.188 16.047 -5.039 1 94.44 205 PHE A N 1
ATOM 1647 C CA . PHE A 1 205 ? -11.383 17.438 -4.652 1 94.44 205 PHE A CA 1
ATOM 1648 C C . PHE A 1 205 ? -11.188 17.625 -3.152 1 94.44 205 PHE A C 1
ATOM 1650 O O . PHE A 1 205 ? -10.469 18.531 -2.717 1 94.44 205 PHE A O 1
ATOM 1657 N N . LEU A 1 206 ? -11.852 16.781 -2.41 1 95.12 206 LEU A N 1
ATOM 1658 C CA . LEU A 1 206 ? -11.805 16.922 -0.959 1 95.12 206 LEU A CA 1
ATOM 1659 C C . LEU A 1 206 ? -10.383 16.734 -0.44 1 95.12 206 LEU A C 1
ATOM 1661 O O . LEU A 1 206 ? -9.961 17.438 0.475 1 95.12 206 LEU A O 1
ATOM 1665 N N . ASP A 1 207 ? -9.672 15.859 -0.987 1 95 207 ASP A N 1
ATOM 1666 C CA . ASP A 1 207 ? -8.273 15.68 -0.61 1 95 207 ASP A CA 1
ATOM 1667 C C . ASP A 1 207 ? -7.477 16.953 -0.829 1 95 207 ASP A C 1
ATOM 1669 O O . ASP A 1 207 ? -6.73 17.391 0.054 1 95 207 ASP A O 1
ATOM 1673 N N . ARG A 1 208 ? -7.641 17.516 -1.975 1 95 208 ARG A N 1
ATOM 1674 C CA . ARG A 1 208 ? -6.922 18.75 -2.295 1 95 208 ARG A CA 1
ATOM 1675 C C . ARG A 1 208 ? -7.367 19.891 -1.396 1 95 208 ARG A C 1
ATOM 1677 O O . ARG A 1 208 ? -6.543 20.672 -0.913 1 95 208 ARG A O 1
ATOM 1684 N N . PHE A 1 209 ? -8.609 19.969 -1.249 1 96.62 209 PHE A N 1
ATOM 1685 C CA . PHE A 1 209 ? -9.203 21.047 -0.46 1 96.62 209 PHE A CA 1
ATOM 1686 C C . PHE A 1 209 ? -8.688 21.016 0.976 1 96.62 209 PHE A C 1
ATOM 1688 O O . PHE A 1 209 ? -8.242 22.031 1.51 1 96.62 209 PHE A O 1
ATOM 1695 N N . TYR A 1 210 ? -8.742 19.875 1.556 1 95.88 210 TYR A N 1
ATOM 1696 C CA . TYR A 1 210 ? -8.344 19.766 2.955 1 95.88 210 TYR A CA 1
ATOM 1697 C C . TYR A 1 210 ? -6.828 19.859 3.104 1 95.88 210 TYR A C 1
ATOM 1699 O O . TYR A 1 210 ? -6.328 20.391 4.102 1 95.88 210 TYR A O 1
ATOM 1707 N N . MET A 1 211 ? -6.109 19.359 2.172 1 95.62 211 MET A N 1
ATOM 1708 C CA . MET A 1 211 ? -4.664 19.562 2.178 1 95.62 211 MET A CA 1
ATOM 1709 C C . MET A 1 211 ? -4.32 21.047 2.164 1 95.62 211 MET A C 1
ATOM 1711 O O . MET A 1 211 ? -3.471 21.5 2.934 1 95.62 211 MET A O 1
ATOM 1715 N N . SER A 1 212 ? -5 21.734 1.288 1 96.06 212 SER A N 1
ATOM 1716 C CA . SER A 1 212 ? -4.812 23.188 1.216 1 96.06 212 SER A CA 1
ATOM 1717 C C . SER A 1 212 ? -5.211 23.859 2.525 1 96.06 212 SER A C 1
ATOM 1719 O O . SER A 1 212 ? -4.551 24.797 2.969 1 96.06 212 SER A O 1
ATOM 1721 N N . ARG A 1 213 ? -6.27 23.406 3.055 1 96.56 213 ARG A N 1
ATOM 1722 C CA . ARG A 1 213 ? -6.719 23.953 4.328 1 96.56 213 ARG A CA 1
ATOM 1723 C C . ARG A 1 213 ? -5.652 23.781 5.406 1 96.56 213 ARG A C 1
ATOM 1725 O O . ARG A 1 213 ? -5.406 24.703 6.191 1 96.56 213 ARG A O 1
ATOM 1732 N N . ILE A 1 214 ? -5.059 22.625 5.469 1 96.19 214 ILE A N 1
ATOM 1733 C CA . ILE A 1 214 ? -3.996 22.391 6.441 1 96.19 214 ILE A CA 1
ATOM 1734 C C . ILE A 1 214 ? -2.875 23.406 6.25 1 96.19 214 ILE A C 1
ATOM 1736 O O . ILE A 1 214 ? -2.398 24 7.219 1 96.19 214 ILE A O 1
ATOM 1740 N N . GLY A 1 215 ? -2.547 23.625 5.023 1 96.12 215 GLY A N 1
ATOM 1741 C CA . GLY A 1 215 ? -1.496 24.594 4.73 1 96.12 215 GLY A CA 1
ATOM 1742 C C . GLY A 1 215 ? -1.845 26 5.156 1 96.12 215 GLY A C 1
ATOM 1743 O O . GLY A 1 215 ? -1.024 26.688 5.766 1 96.12 215 GLY A O 1
ATOM 1744 N N . ILE A 1 216 ? -3 26.391 4.805 1 97.38 216 ILE A N 1
ATOM 1745 C CA . ILE A 1 216 ? -3.461 27.719 5.16 1 97.38 216 ILE A CA 1
ATOM 1746 C C . ILE A 1 216 ? -3.48 27.875 6.68 1 97.38 216 ILE A C 1
ATOM 1748 O O . ILE A 1 216 ? -2.988 28.875 7.219 1 97.38 216 ILE A O 1
ATOM 1752 N N . ARG A 1 217 ? -3.947 26.906 7.348 1 96.81 217 ARG A N 1
ATOM 1753 C CA . ARG A 1 217 ? -4.027 26.953 8.805 1 96.81 217 ARG A CA 1
ATOM 1754 C C . ARG A 1 217 ? -2.635 26.969 9.43 1 96.81 217 ARG A C 1
ATOM 1756 O O . ARG A 1 217 ? -2.418 27.609 10.461 1 96.81 217 ARG A O 1
ATOM 1763 N N . MET A 1 218 ? -1.744 26.281 8.859 1 96.12 218 MET A N 1
ATOM 1764 C CA . MET A 1 218 ? -0.367 26.266 9.344 1 96.12 218 MET A CA 1
ATOM 1765 C C . MET A 1 218 ? 0.243 27.672 9.273 1 96.12 218 MET A C 1
ATOM 1767 O O . MET A 1 218 ? 0.848 28.125 10.242 1 96.12 218 MET A O 1
ATOM 1771 N N . LEU A 1 219 ? 0.048 28.297 8.141 1 95.69 219 LEU A N 1
ATOM 1772 C CA . LEU A 1 219 ? 0.618 29.625 7.945 1 95.69 219 LEU A CA 1
ATOM 1773 C C . LEU A 1 219 ? -0.003 30.625 8.914 1 95.69 219 LEU A C 1
ATOM 1775 O O . LEU A 1 219 ? 0.712 31.391 9.578 1 95.69 219 LEU A O 1
ATOM 1779 N N . ILE A 1 220 ? -1.283 30.547 8.977 1 97.81 220 ILE A N 1
ATOM 1780 C CA . ILE A 1 220 ? -2.014 31.469 9.836 1 97.81 220 ILE A CA 1
ATOM 1781 C C . ILE A 1 220 ? -1.654 31.219 11.297 1 97.81 220 ILE A C 1
ATOM 1783 O O . ILE A 1 220 ? -1.294 32.125 12.023 1 97.81 220 ILE A O 1
ATOM 1787 N N . GLY A 1 221 ? -1.752 29.984 11.68 1 96.88 221 GLY A N 1
ATOM 1788 C CA . GLY A 1 221 ? -1.44 29.625 13.055 1 96.88 221 GLY A CA 1
ATOM 1789 C C . GLY A 1 221 ? -0.024 29.984 13.453 1 96.88 221 GLY A C 1
ATOM 1790 O O . GLY A 1 221 ? 0.204 30.484 14.555 1 96.88 221 GLY A O 1
ATOM 1791 N N . GLN A 1 222 ? 0.916 29.734 12.625 1 94.94 222 GLN A N 1
ATOM 1792 C CA . GLN A 1 222 ? 2.322 30.047 12.867 1 94.94 222 GLN A CA 1
ATOM 1793 C C . GLN A 1 222 ? 2.529 31.547 13.078 1 94.94 222 GLN A C 1
ATOM 1795 O O . GLN A 1 222 ? 3.199 31.953 14.031 1 94.94 222 GLN A O 1
ATOM 1800 N N . HIS A 1 223 ? 1.935 32.312 12.219 1 95.31 223 HIS A N 1
ATOM 1801 C CA . HIS A 1 223 ? 2.115 33.781 12.289 1 95.31 223 HIS A CA 1
ATOM 1802 C C . HIS A 1 223 ? 1.511 34.344 13.562 1 95.31 223 HIS A C 1
ATOM 1804 O O . HIS A 1 223 ? 2.141 35.156 14.25 1 95.31 223 HIS A O 1
ATOM 1810 N N . ILE A 1 224 ? 0.309 33.938 13.867 1 96.25 224 ILE A N 1
ATOM 1811 C CA . ILE A 1 224 ? -0.369 34.406 15.07 1 96.25 224 ILE A CA 1
ATOM 1812 C C . ILE A 1 224 ? 0.463 34.062 16.297 1 96.25 224 ILE A C 1
ATOM 1814 O O . ILE A 1 224 ? 0.712 34.906 17.156 1 96.25 224 ILE A O 1
ATOM 1818 N N . ALA A 1 225 ? 0.918 32.844 16.344 1 95.25 225 ALA A N 1
ATOM 1819 C CA . ALA A 1 225 ? 1.681 32.375 17.5 1 95.25 225 ALA A CA 1
ATOM 1820 C C . ALA A 1 225 ? 3.004 33.125 17.625 1 95.25 225 ALA A C 1
ATOM 1822 O O . ALA A 1 225 ? 3.408 33.5 18.734 1 95.25 225 ALA A O 1
ATOM 1823 N N . LEU A 1 226 ? 3.666 33.344 16.531 1 93.19 226 LEU A N 1
ATOM 1824 C CA . LEU A 1 226 ? 4.938 34.062 16.547 1 93.19 226 LEU A CA 1
ATOM 1825 C C . LEU A 1 226 ? 4.75 35.5 17.031 1 93.19 226 LEU A C 1
ATOM 1827 O O . LEU A 1 226 ? 5.59 36.031 17.75 1 93.19 226 LEU A O 1
ATOM 1831 N N . THR A 1 227 ? 3.73 36.125 16.562 1 92.69 227 THR A N 1
ATOM 1832 C CA . THR A 1 227 ? 3.434 37.469 16.984 1 92.69 227 THR A CA 1
ATOM 1833 C C . THR A 1 227 ? 3.197 37.531 18.484 1 92.69 227 THR A C 1
ATOM 1835 O O . THR A 1 227 ? 3.703 38.438 19.156 1 92.69 227 THR A O 1
ATOM 1838 N N . ASP A 1 228 ? 2.506 36.562 18.984 1 89.5 228 ASP A N 1
ATOM 1839 C CA . ASP A 1 228 ? 2.244 36.5 20.422 1 89.5 228 ASP A CA 1
ATOM 1840 C C . ASP A 1 228 ? 3.529 36.219 21.203 1 89.5 228 ASP A C 1
ATOM 1842 O O . ASP A 1 228 ? 3.699 36.688 22.312 1 89.5 228 ASP A O 1
ATOM 1846 N N . GLN A 1 229 ? 4.438 35.5 20.656 1 86.44 229 GLN A N 1
ATOM 1847 C CA . GLN A 1 229 ? 5.652 35.031 21.312 1 86.44 229 GLN A CA 1
ATOM 1848 C C . GLN A 1 229 ? 6.719 36.125 21.344 1 86.44 229 GLN A C 1
ATOM 1850 O O . GLN A 1 229 ? 7.758 35.969 21.984 1 86.44 229 GLN A O 1
ATOM 1855 N N . THR A 1 230 ? 6.488 37.156 20.688 1 81.81 230 THR A N 1
ATOM 1856 C CA . THR A 1 230 ? 7.402 38.281 20.828 1 81.81 230 THR A CA 1
ATOM 1857 C C . THR A 1 230 ? 7.434 38.781 22.266 1 81.81 230 THR A C 1
ATOM 1859 O O . THR A 1 230 ? 8.438 39.344 22.703 1 81.81 230 THR A O 1
ATOM 1862 N N . THR A 1 231 ? 6.434 38.5 22.969 1 79.19 231 THR A N 1
ATOM 1863 C CA . THR A 1 231 ? 6.34 38.969 24.359 1 79.19 231 THR A CA 1
ATOM 1864 C C . THR A 1 231 ? 6.535 37.781 25.328 1 79.19 231 THR A C 1
ATOM 1866 O O . THR A 1 231 ? 7.023 37.969 26.438 1 79.19 231 THR A O 1
ATOM 1869 N N . ASN A 1 232 ? 6.18 36.656 24.938 1 82.38 232 ASN A N 1
ATOM 1870 C CA . ASN A 1 232 ? 6.227 35.469 25.781 1 82.38 232 ASN A CA 1
ATOM 1871 C C . ASN A 1 232 ? 6.871 34.281 25.062 1 82.38 232 ASN A C 1
ATOM 1873 O O . ASN A 1 232 ? 6.176 33.469 24.453 1 82.38 232 ASN A O 1
ATOM 1877 N N . ARG A 1 233 ? 8.18 34.219 25.266 1 80.44 233 ARG A N 1
ATOM 1878 C CA . ARG A 1 233 ? 8.891 33.188 24.547 1 80.44 233 ARG A CA 1
ATOM 1879 C C . ARG A 1 233 ? 8.773 31.828 25.25 1 80.44 233 ARG A C 1
ATOM 1881 O O . ARG A 1 233 ? 8.805 31.766 26.484 1 80.44 233 ARG A O 1
ATOM 1888 N N . HIS A 1 234 ? 8.5 30.828 24.516 1 84.44 234 HIS A N 1
ATOM 1889 C CA . HIS A 1 234 ? 8.555 29.453 25 1 84.44 234 HIS A CA 1
ATOM 1890 C C . HIS A 1 234 ? 9.812 28.75 24.5 1 84.44 234 HIS A C 1
ATOM 1892 O O . HIS A 1 234 ? 10.148 28.844 23.312 1 84.44 234 HIS A O 1
ATOM 1898 N N . PRO A 1 235 ? 10.492 28.109 25.312 1 88.5 235 PRO A N 1
ATOM 1899 C CA . PRO A 1 235 ? 11.805 27.562 24.953 1 88.5 235 PRO A CA 1
ATOM 1900 C C . PRO A 1 235 ? 11.727 26.453 23.922 1 88.5 235 PRO A C 1
ATOM 1902 O O . PRO A 1 235 ? 12.656 26.266 23.125 1 88.5 235 PRO A O 1
ATOM 1905 N N . ASN A 1 236 ? 10.609 25.766 23.875 1 92.69 236 ASN A N 1
ATOM 1906 C CA . ASN A 1 236 ? 10.547 24.594 23 1 92.69 236 ASN A CA 1
ATOM 1907 C C . ASN A 1 236 ? 9.625 24.844 21.812 1 92.69 236 ASN A C 1
ATOM 1909 O O . ASN A 1 236 ? 9.398 23.938 21 1 92.69 236 ASN A O 1
ATOM 1913 N N . TYR A 1 237 ? 9.125 26.062 21.703 1 94.25 237 TYR A N 1
ATOM 1914 C CA . TYR A 1 237 ? 8.18 26.312 20.625 1 94.25 237 TYR A CA 1
ATOM 1915 C C . TYR A 1 237 ? 8.656 27.469 19.75 1 94.25 237 TYR A C 1
ATOM 1917 O O . TYR A 1 237 ? 9.18 28.469 20.25 1 94.25 237 TYR A O 1
ATOM 1925 N N . VAL A 1 238 ? 8.578 27.312 18.547 1 93.88 238 VAL A N 1
ATOM 1926 C CA . VAL A 1 238 ? 8.633 28.359 17.547 1 93.88 238 VAL A CA 1
ATOM 1927 C C . VAL A 1 238 ? 7.281 28.484 16.844 1 93.88 238 VAL A C 1
ATOM 1929 O O . VAL A 1 238 ? 6.977 27.719 15.93 1 93.88 238 VAL A O 1
ATOM 1932 N N . GLY A 1 239 ? 6.52 29.438 17.297 1 94.38 239 GLY A N 1
ATOM 1933 C CA . GLY A 1 239 ? 5.129 29.469 16.891 1 94.38 239 GLY A CA 1
ATOM 1934 C C . GLY A 1 239 ? 4.34 28.266 17.359 1 94.38 239 GLY A C 1
ATOM 1935 O O . GLY A 1 239 ? 4.348 27.938 18.547 1 94.38 239 GLY A O 1
ATOM 1936 N N . ILE A 1 240 ? 3.738 27.578 16.422 1 95.25 240 ILE A N 1
ATOM 1937 C CA . ILE A 1 240 ? 2.91 26.422 16.766 1 95.25 240 ILE A CA 1
ATOM 1938 C C . ILE A 1 240 ? 3.73 25.141 16.641 1 95.25 240 ILE A C 1
ATOM 1940 O O . ILE A 1 240 ? 3.227 24.047 16.906 1 95.25 240 ILE A O 1
ATOM 1944 N N . ILE A 1 241 ? 4.973 25.219 16.266 1 95.5 241 ILE A N 1
ATOM 1945 C CA . ILE A 1 241 ? 5.848 24.078 16.062 1 95.5 241 ILE A CA 1
ATOM 1946 C C . ILE A 1 241 ? 6.66 23.812 17.328 1 95.5 241 ILE A C 1
ATOM 1948 O O . ILE A 1 241 ? 7.277 24.719 17.875 1 95.5 241 ILE A O 1
ATOM 1952 N N . CYS A 1 242 ? 6.578 22.656 17.781 1 96.06 242 CYS A N 1
ATOM 1953 C CA . CYS A 1 242 ? 7.402 22.234 18.906 1 96.06 242 CYS A CA 1
ATOM 1954 C C . CYS A 1 242 ? 8.703 21.594 18.438 1 96.06 242 CYS A C 1
ATOM 1956 O O . CYS A 1 242 ? 8.688 20.656 17.656 1 96.06 242 CYS A O 1
ATOM 1958 N N . THR A 1 243 ? 9.797 22.109 18.875 1 94.38 243 THR A N 1
ATOM 1959 C CA . THR A 1 243 ? 11.094 21.625 18.422 1 94.38 243 THR A CA 1
ATOM 1960 C C . THR A 1 243 ? 11.461 20.328 19.141 1 94.38 243 THR A C 1
ATOM 1962 O O . THR A 1 243 ? 12.383 19.625 18.719 1 94.38 243 THR A O 1
ATOM 1965 N N . LYS A 1 244 ? 10.734 19.984 20.172 1 95.56 244 LYS A N 1
ATOM 1966 C CA . LYS A 1 244 ? 10.992 18.781 20.953 1 95.56 244 LYS A CA 1
ATOM 1967 C C . LYS A 1 244 ? 9.688 18.078 21.297 1 95.56 244 LYS A C 1
ATOM 1969 O O . LYS A 1 244 ? 9.445 17.75 22.469 1 95.56 244 LYS A O 1
ATOM 1974 N N . THR A 1 245 ? 8.922 17.844 20.328 1 96.38 245 THR A N 1
ATOM 1975 C CA . THR A 1 245 ? 7.68 17.125 20.531 1 96.38 245 THR A CA 1
ATOM 1976 C C . THR A 1 245 ? 7.949 15.742 21.125 1 96.38 245 THR A C 1
ATOM 1978 O O . THR A 1 245 ? 8.672 14.938 20.516 1 96.38 245 THR A O 1
ATOM 1981 N N . ASN A 1 246 ? 7.422 15.484 22.281 1 97.06 246 ASN A N 1
ATOM 1982 C CA . ASN A 1 246 ? 7.598 14.195 22.938 1 97.06 246 ASN A CA 1
ATOM 1983 C C . ASN A 1 246 ? 6.555 13.18 22.484 1 97.06 246 ASN A C 1
ATOM 1985 O O . ASN A 1 246 ? 5.379 13.281 22.844 1 97.06 246 ASN A O 1
ATOM 1989 N N . VAL A 1 247 ? 6.949 12.172 21.797 1 98.06 247 VAL A N 1
ATOM 1990 C CA . VAL A 1 247 ? 6.051 11.219 21.156 1 98.06 247 VAL A CA 1
ATOM 1991 C C . VAL A 1 247 ? 5.324 10.398 22.219 1 98.06 247 VAL A C 1
ATOM 1993 O O . VAL A 1 247 ? 4.117 10.18 22.125 1 98.06 247 VAL A O 1
ATOM 1996 N N . ARG A 1 248 ? 6 9.969 23.266 1 98.25 248 ARG A N 1
ATOM 1997 C CA . ARG A 1 248 ? 5.414 9.141 24.312 1 98.25 248 ARG A CA 1
ATOM 1998 C C . ARG A 1 248 ? 4.297 9.883 25.031 1 98.25 248 ARG A C 1
ATOM 2000 O O . ARG A 1 248 ? 3.209 9.336 25.234 1 98.25 248 ARG A O 1
ATOM 2007 N N . GLU A 1 249 ? 4.582 11.094 25.344 1 97.75 249 GLU A N 1
ATOM 2008 C CA . GLU A 1 249 ? 3.596 11.898 26.062 1 97.75 249 GLU A CA 1
ATOM 2009 C C . GLU A 1 249 ? 2.322 12.062 25.234 1 97.75 249 GLU A C 1
ATOM 2011 O O . GLU A 1 249 ? 1.215 11.914 25.75 1 97.75 249 GLU A O 1
ATOM 2016 N N . LEU A 1 250 ? 2.498 12.367 24 1 98 250 LEU A N 1
ATOM 2017 C CA . LEU A 1 250 ? 1.344 12.555 23.125 1 98 250 LEU A CA 1
ATOM 2018 C C . LEU A 1 250 ? 0.583 11.25 22.938 1 98 250 LEU A C 1
ATOM 2020 O O . LEU A 1 250 ? -0.649 11.242 22.891 1 98 250 LEU A O 1
ATOM 2024 N N . ALA A 1 251 ? 1.321 10.133 22.797 1 98.62 251 ALA A N 1
ATOM 2025 C CA . ALA A 1 251 ? 0.679 8.828 22.656 1 98.62 251 ALA A CA 1
ATOM 2026 C C . ALA A 1 251 ? -0.129 8.477 23.906 1 98.62 251 ALA A C 1
ATOM 2028 O O . ALA A 1 251 ? -1.264 8 23.797 1 98.62 251 ALA A O 1
ATOM 2029 N N . GLU A 1 252 ? 0.427 8.703 25.078 1 98.5 252 GLU A N 1
ATOM 2030 C CA . GLU A 1 252 ? -0.257 8.422 26.328 1 98.5 252 GLU A CA 1
ATOM 2031 C C . GLU A 1 252 ? -1.534 9.242 26.469 1 98.5 252 GLU A C 1
ATOM 2033 O O . GLU A 1 252 ? -2.578 8.727 26.859 1 98.5 252 GLU A O 1
ATOM 2038 N N . GLU A 1 253 ? -1.426 10.492 26.141 1 98.06 253 GLU A N 1
ATOM 2039 C CA . GLU A 1 253 ? -2.596 11.367 26.203 1 98.06 253 GLU A CA 1
ATOM 2040 C C . GLU A 1 253 ? -3.676 10.898 25.234 1 98.06 253 GLU A C 1
ATOM 2042 O O . GLU A 1 253 ? -4.859 10.867 25.578 1 98.06 253 GLU A O 1
ATOM 2047 N N . ALA A 1 254 ? -3.264 10.617 24.016 1 98.38 254 ALA A N 1
ATOM 2048 C CA . ALA A 1 254 ? -4.207 10.141 23.016 1 98.38 254 ALA A CA 1
ATOM 2049 C C . ALA A 1 254 ? -4.883 8.844 23.453 1 98.38 254 ALA A C 1
ATOM 2051 O O . ALA A 1 254 ? -6.082 8.656 23.25 1 98.38 254 ALA A O 1
ATOM 2052 N N . ILE A 1 255 ? -4.129 7.902 24.062 1 98.69 255 ILE A N 1
ATOM 2053 C CA . ILE A 1 255 ? -4.645 6.637 24.562 1 98.69 255 ILE A CA 1
ATOM 2054 C C . ILE A 1 255 ? -5.707 6.898 25.625 1 98.69 255 ILE A C 1
ATOM 2056 O O . ILE A 1 255 ? -6.805 6.344 25.578 1 98.69 255 ILE A O 1
ATOM 2060 N N . GLU A 1 256 ? -5.398 7.789 26.547 1 98.19 256 GLU A N 1
ATOM 2061 C CA . GLU A 1 256 ? -6.328 8.117 27.625 1 98.19 256 GLU A CA 1
ATOM 2062 C C . GLU A 1 256 ? -7.621 8.711 27.078 1 98.19 256 GLU A C 1
ATOM 2064 O O . GLU A 1 256 ? -8.711 8.328 27.5 1 98.19 256 GLU A O 1
ATOM 2069 N N . ASN A 1 257 ? -7.473 9.656 26.203 1 96.69 257 ASN A N 1
ATOM 2070 C CA . ASN A 1 257 ? -8.633 10.305 25.609 1 96.69 257 ASN A CA 1
ATOM 2071 C C . ASN A 1 257 ? -9.492 9.32 24.828 1 96.69 257 ASN A C 1
ATOM 2073 O O . ASN A 1 257 ? -10.719 9.328 24.938 1 96.69 257 ASN A O 1
ATOM 2077 N N . ALA A 1 258 ? -8.836 8.484 24.016 1 97.44 258 ALA A N 1
ATOM 2078 C CA . ALA A 1 258 ? -9.562 7.504 23.203 1 97.44 258 ALA A CA 1
ATOM 2079 C C . ALA A 1 258 ? -10.305 6.512 24.094 1 97.44 258 ALA A C 1
ATOM 2081 O O . ALA A 1 258 ? -11.453 6.156 23.812 1 97.44 258 ALA A O 1
ATOM 2082 N N . ARG A 1 259 ? -9.656 6.008 25.156 1 97.81 259 ARG A N 1
ATOM 2083 C CA . ARG A 1 259 ? -10.297 5.082 26.094 1 97.81 259 ARG A CA 1
ATOM 2084 C C . ARG A 1 259 ? -11.484 5.734 26.781 1 97.81 259 ARG A C 1
ATOM 2086 O O . ARG A 1 259 ? -12.523 5.102 26.969 1 97.81 259 ARG A O 1
ATOM 2093 N N . PHE A 1 260 ? -11.336 6.984 27.156 1 96.5 260 PHE A N 1
ATOM 2094 C CA . PHE A 1 260 ? -12.406 7.723 27.812 1 96.5 260 PHE A CA 1
ATOM 2095 C C . PHE A 1 260 ? -13.633 7.801 26.906 1 96.5 260 PHE A C 1
ATOM 2097 O O . PHE A 1 260 ? -14.75 7.516 27.344 1 96.5 260 PHE A O 1
ATOM 2104 N N . VAL A 1 261 ? -13.43 8.227 25.672 1 94.5 261 VAL A N 1
ATOM 2105 C CA . VAL A 1 261 ? -14.523 8.344 24.703 1 94.5 261 VAL A CA 1
ATOM 2106 C C . VAL A 1 261 ? -15.18 6.98 24.5 1 94.5 261 VAL A C 1
ATOM 2108 O O . VAL A 1 261 ? -16.406 6.883 24.406 1 94.5 261 VAL A O 1
ATOM 2111 N N . CYS A 1 262 ? -14.375 5.926 24.406 1 95.25 262 CYS A N 1
ATOM 2112 C CA . CYS A 1 262 ? -14.867 4.562 24.219 1 95.25 262 CYS A CA 1
ATOM 2113 C C . CYS A 1 262 ? -15.734 4.137 25.406 1 95.25 262 CYS A C 1
ATOM 2115 O O . CYS A 1 262 ? -16.828 3.598 25.219 1 95.25 262 CYS A O 1
ATOM 2117 N N . GLU A 1 263 ? -15.328 4.395 26.609 1 95.81 263 GLU A N 1
ATOM 2118 C CA . GLU A 1 263 ? -16.078 4.055 27.828 1 95.81 263 GLU A CA 1
ATOM 2119 C C . GLU A 1 263 ? -17.406 4.785 27.859 1 95.81 263 GLU A C 1
ATOM 2121 O O . GLU A 1 263 ? -18.438 4.18 28.156 1 95.81 263 GLU A O 1
ATOM 2126 N N . ASP A 1 264 ? -17.328 5.992 27.547 1 93.75 264 ASP A N 1
ATOM 2127 C CA . ASP A 1 264 ? -18.531 6.82 27.578 1 93.75 264 ASP A CA 1
ATOM 2128 C C . ASP A 1 264 ? -19.547 6.352 26.531 1 93.75 264 ASP A C 1
ATOM 2130 O O . ASP A 1 264 ? -20.734 6.211 26.828 1 93.75 264 ASP A O 1
ATOM 2134 N N . HIS A 1 265 ? -19.156 6.039 25.328 1 91.5 265 HIS A N 1
ATOM 2135 C CA . HIS A 1 265 ? -20.031 5.672 24.219 1 91.5 265 HIS A CA 1
ATOM 2136 C C . HIS A 1 265 ? -20.703 4.328 24.469 1 91.5 265 HIS A C 1
ATOM 2138 O O . HIS A 1 265 ? -21.906 4.172 24.219 1 91.5 265 HIS A O 1
ATOM 2144 N N . TYR A 1 266 ? -19.969 3.385 25 1 94.25 266 TYR A N 1
ATOM 2145 C CA . TYR A 1 266 ? -20.484 2.029 25.125 1 94.25 266 TYR A CA 1
ATOM 2146 C C . TYR A 1 266 ? -20.922 1.747 26.562 1 94.25 266 TYR A C 1
ATOM 2148 O O . TYR A 1 266 ? -21.422 0.661 26.859 1 94.25 266 TYR A O 1
ATOM 2156 N N . GLY A 1 267 ? -20.719 2.705 27.422 1 94 267 GLY A N 1
ATOM 2157 C CA . GLY A 1 267 ? -21.078 2.514 28.828 1 94 267 GLY A CA 1
ATOM 2158 C C . GLY A 1 267 ? -20.25 1.454 29.516 1 94 267 GLY A C 1
ATOM 2159 O O . GLY A 1 267 ? -20.766 0.641 30.281 1 94 267 GLY A O 1
ATOM 2160 N N . LEU A 1 268 ? -18.953 1.469 29.203 1 94.69 268 LEU A N 1
ATOM 2161 C CA . LEU A 1 268 ? -18.062 0.454 29.75 1 94.69 268 LEU A CA 1
ATOM 2162 C C . LEU A 1 268 ? -17.453 0.921 31.078 1 94.69 268 LEU A C 1
ATOM 2164 O O . LEU A 1 268 ? -17.172 2.109 31.25 1 94.69 268 LEU A O 1
ATOM 2168 N N . PHE A 1 269 ? -17.25 0.067 31.922 1 92.88 269 PHE A N 1
ATOM 2169 C CA . PHE A 1 269 ? -16.5 0.366 33.125 1 92.88 269 PHE A CA 1
ATOM 2170 C C . PHE A 1 269 ? -15.016 0.51 32.844 1 92.88 269 PHE A C 1
ATOM 2172 O O . PHE A 1 269 ? -14.336 1.356 33.438 1 92.88 269 PHE A O 1
ATOM 2179 N N . ASP A 1 270 ? -14.555 -0.382 31.969 1 94.75 270 ASP A N 1
ATOM 2180 C CA . ASP A 1 270 ? -13.156 -0.366 31.562 1 94.75 270 ASP A CA 1
ATOM 2181 C C . ASP A 1 270 ? -13.023 -0.632 30.062 1 94.75 270 ASP A C 1
ATOM 2183 O O . ASP A 1 270 ? -13.383 -1.711 29.578 1 94.75 270 ASP A O 1
ATOM 2187 N N . ALA A 1 271 ? -12.461 0.363 29.391 1 96.38 271 ALA A N 1
ATOM 2188 C CA . ALA A 1 271 ? -12.242 0.204 27.953 1 96.38 271 ALA A CA 1
ATOM 2189 C C . ALA A 1 271 ? -11.109 -0.775 27.688 1 96.38 271 ALA A C 1
ATOM 2191 O O . ALA A 1 271 ? -10.312 -1.085 28.578 1 96.38 271 ALA A O 1
ATOM 2192 N N . PRO A 1 272 ? -11.078 -1.329 26.422 1 97.62 272 PRO A N 1
ATOM 2193 C CA . PRO A 1 272 ? -9.938 -2.184 26.094 1 97.62 272 PRO A CA 1
ATOM 2194 C C . PRO A 1 272 ? -8.602 -1.537 26.438 1 97.62 272 PRO A C 1
ATOM 2196 O O . PRO A 1 272 ? -8.422 -0.332 26.25 1 97.62 272 PRO A O 1
ATOM 2199 N N . LYS A 1 273 ? -7.723 -2.318 26.969 1 98.25 273 LYS A N 1
ATOM 2200 C CA . LYS A 1 273 ? -6.406 -1.814 27.344 1 98.25 273 LYS A CA 1
ATOM 2201 C C . LYS A 1 273 ? -5.547 -1.541 26.109 1 98.25 273 LYS A C 1
ATOM 2203 O O . LYS A 1 273 ? -5.727 -2.174 25.078 1 98.25 273 LYS A O 1
ATOM 2208 N N . VAL A 1 274 ? -4.684 -0.567 26.219 1 98.75 274 VAL A N 1
ATOM 2209 C CA . VAL A 1 274 ? -3.709 -0.235 25.172 1 98.75 274 VAL A CA 1
ATOM 2210 C C . VAL A 1 274 ? -2.297 -0.31 25.75 1 98.75 274 VAL A C 1
ATOM 2212 O O . VAL A 1 274 ? -2.008 0.306 26.781 1 98.75 274 VAL A O 1
ATOM 2215 N N . GLN A 1 275 ? -1.465 -1.127 25.172 1 98.75 275 GLN A N 1
ATOM 2216 C CA . GLN A 1 275 ? -0.069 -1.231 25.594 1 98.75 275 GLN A CA 1
ATOM 2217 C C . GLN A 1 275 ? 0.835 -0.399 24.688 1 98.75 275 GLN A C 1
ATOM 2219 O O . GLN A 1 275 ? 0.81 -0.552 23.469 1 98.75 275 GLN A O 1
ATOM 2224 N N . LEU A 1 276 ? 1.627 0.457 25.297 1 98.69 276 LEU A N 1
ATOM 2225 C CA . LEU A 1 276 ? 2.5 1.367 24.562 1 98.69 276 LEU A CA 1
ATOM 2226 C C . LEU A 1 276 ? 3.961 0.955 24.703 1 98.69 276 LEU A C 1
ATOM 2228 O O . LEU A 1 276 ? 4.461 0.807 25.812 1 98.69 276 LEU A O 1
ATOM 2232 N N . PHE A 1 277 ? 4.59 0.67 23.594 1 98.19 277 PHE A N 1
ATOM 2233 C CA . PHE A 1 277 ? 6.035 0.482 23.516 1 98.19 277 PHE A CA 1
ATOM 2234 C C . PHE A 1 277 ? 6.695 1.655 22.797 1 98.19 277 PHE A C 1
ATOM 2236 O O . PHE A 1 277 ? 6.605 1.774 21.578 1 98.19 277 PHE A O 1
ATOM 2243 N N . CYS A 1 278 ? 7.336 2.512 23.5 1 97.69 278 CYS A N 1
ATOM 2244 C CA . CYS A 1 278 ? 7.945 3.73 22.969 1 97.69 278 CYS A CA 1
ATOM 2245 C C . CYS A 1 278 ? 9.242 4.047 23.703 1 97.69 278 CYS A C 1
ATOM 2247 O O . CYS A 1 278 ? 9.289 4.023 24.938 1 97.69 278 CYS A O 1
ATOM 2249 N N . PRO A 1 279 ? 10.391 4.234 22.922 1 93.75 279 PRO A N 1
ATOM 2250 C CA . PRO A 1 279 ? 11.594 4.707 23.594 1 93.75 279 PRO A CA 1
ATOM 2251 C C . PRO A 1 279 ? 11.328 5.922 24.484 1 93.75 279 PRO A C 1
ATOM 2253 O O . PRO A 1 279 ? 10.586 6.824 24.094 1 93.75 279 PRO A O 1
ATOM 2256 N N . PRO A 1 280 ? 12.102 5.801 25.594 1 88.44 280 PRO A N 1
ATOM 2257 C CA . PRO A 1 280 ? 11.906 6.945 26.484 1 88.44 280 PRO A CA 1
ATOM 2258 C C . PRO A 1 280 ? 12.516 8.234 25.938 1 88.44 280 PRO A C 1
ATOM 2260 O O . PRO A 1 280 ? 13.555 8.195 25.281 1 88.44 280 PRO A O 1
ATOM 2263 N N . ASN A 1 281 ? 11.945 9.406 25.875 1 91.38 281 ASN A N 1
ATOM 2264 C CA . ASN A 1 281 ? 12.43 10.742 25.547 1 91.38 281 ASN A CA 1
ATOM 2265 C C . ASN A 1 281 ? 12.539 10.945 24.031 1 91.38 281 ASN A C 1
ATOM 2267 O O . ASN A 1 281 ? 13.422 11.664 23.562 1 91.38 281 ASN A O 1
ATOM 2271 N N . LEU A 1 282 ? 11.906 10.078 23.266 1 96.25 282 LEU A N 1
ATOM 2272 C CA . LEU A 1 282 ? 11.859 10.305 21.828 1 96.25 282 LEU A CA 1
ATOM 2273 C C . LEU A 1 282 ? 11.164 11.625 21.516 1 96.25 282 LEU A C 1
ATOM 2275 O O . LEU A 1 282 ? 9.977 11.797 21.797 1 96.25 282 LEU A O 1
ATOM 2279 N N . THR A 1 283 ? 11.977 12.562 20.984 1 95.81 283 THR A N 1
ATOM 2280 C CA . THR A 1 283 ? 11.438 13.867 20.609 1 95.81 283 THR A CA 1
ATOM 2281 C C . THR A 1 283 ? 11.828 14.227 19.188 1 95.81 283 THR A C 1
ATOM 2283 O O . THR A 1 283 ? 12.805 13.688 18.656 1 95.81 283 THR A O 1
ATOM 2286 N N . PHE A 1 284 ? 11.078 15.016 18.578 1 94.94 284 PHE A N 1
ATOM 2287 C CA . PHE A 1 284 ? 11.398 15.547 17.25 1 94.94 284 PHE A CA 1
ATOM 2288 C C . PHE A 1 284 ? 10.586 16.797 16.969 1 94.94 284 PHE A C 1
ATOM 2290 O O . PHE A 1 284 ? 9.648 17.125 17.703 1 94.94 284 PHE A O 1
ATOM 2297 N N . MET A 1 285 ? 11.008 17.547 16.031 1 94.81 285 MET A N 1
ATOM 2298 C CA . MET A 1 285 ? 10.32 18.766 15.656 1 94.81 285 MET A CA 1
ATOM 2299 C C . MET A 1 285 ? 9.023 18.453 14.906 1 94.81 285 MET A C 1
ATOM 2301 O O . MET A 1 285 ? 9.039 17.766 13.891 1 94.81 285 MET A O 1
ATOM 2305 N N . TYR A 1 286 ? 7.906 18.891 15.43 1 96.12 286 TYR A N 1
ATOM 2306 C CA . TYR A 1 286 ? 6.613 18.594 14.82 1 96.12 286 TYR A CA 1
ATOM 2307 C C . TYR A 1 286 ? 5.527 19.5 15.391 1 96.12 286 TYR A C 1
ATOM 2309 O O . TYR A 1 286 ? 5.805 20.359 16.234 1 96.12 286 TYR A O 1
ATOM 2317 N N . VAL A 1 287 ? 4.379 19.406 14.828 1 96.38 287 VAL A N 1
ATOM 2318 C CA . VAL A 1 287 ? 3.203 20.094 15.359 1 96.38 287 VAL A CA 1
ATOM 2319 C C . VAL A 1 287 ? 2.416 19.141 16.266 1 96.38 287 VAL A C 1
ATOM 2321 O O . VAL A 1 287 ? 1.687 18.281 15.789 1 96.38 287 VAL A O 1
ATOM 2324 N N . PRO A 1 288 ? 2.461 19.328 17.562 1 97.06 288 PRO A N 1
ATOM 2325 C CA . PRO A 1 288 ? 1.869 18.375 18.5 1 97.06 288 PRO A CA 1
ATOM 2326 C C . PRO A 1 288 ? 0.38 18.156 18.25 1 97.06 288 PRO A C 1
ATOM 2328 O O . PRO A 1 288 ? -0.097 17.016 18.328 1 97.06 288 PRO A O 1
ATOM 2331 N N . GLY A 1 289 ? -0.368 19.188 17.938 1 96.38 289 GLY A N 1
ATOM 2332 C CA . GLY A 1 289 ? -1.793 19.047 17.688 1 96.38 289 GLY A CA 1
ATOM 2333 C C . GLY A 1 289 ? -2.107 18.078 16.562 1 96.38 289 GLY A C 1
ATOM 2334 O O . GLY A 1 289 ? -3.084 17.328 16.625 1 96.38 289 GLY A O 1
ATOM 2335 N N . HIS A 1 290 ? -1.297 18.125 15.508 1 96.81 290 HIS A N 1
ATOM 2336 C CA . HIS A 1 290 ? -1.49 17.219 14.383 1 96.81 290 HIS A CA 1
ATOM 2337 C C . HIS A 1 290 ? -1.259 15.766 14.789 1 96.81 290 HIS A C 1
ATOM 2339 O O . HIS A 1 290 ? -2.062 14.883 14.469 1 96.81 290 HIS A O 1
ATOM 2345 N N . LEU A 1 291 ? -0.189 15.516 15.469 1 98 291 LEU A N 1
ATOM 2346 C CA . LEU A 1 291 ? 0.129 14.156 15.898 1 98 291 LEU A CA 1
ATOM 2347 C C . LEU A 1 291 ? -0.934 13.633 16.859 1 98 291 LEU A C 1
ATOM 2349 O O . LEU A 1 291 ? -1.373 12.484 16.734 1 98 291 LEU A O 1
ATOM 2353 N N . SER A 1 292 ? -1.332 14.5 17.766 1 97.62 292 SER A N 1
ATOM 2354 C CA . SER A 1 292 ? -2.385 14.133 18.703 1 97.62 292 SER A CA 1
ATOM 2355 C C . SER A 1 292 ? -3.658 13.719 17.969 1 97.62 292 SER A C 1
ATOM 2357 O O . SER A 1 292 ? -4.289 12.719 18.328 1 97.62 292 SER A O 1
ATOM 2359 N N . HIS A 1 293 ? -4 14.469 17 1 95.88 293 HIS A N 1
ATOM 2360 C CA . HIS A 1 293 ? -5.195 14.18 16.219 1 95.88 293 HIS A CA 1
ATOM 2361 C C . HIS A 1 293 ? -5.086 12.82 15.531 1 95.88 293 HIS A C 1
ATOM 2363 O O . HIS A 1 293 ? -6.016 12.008 15.594 1 95.88 293 HIS A O 1
ATOM 2369 N N . MET A 1 294 ? -4.012 12.562 14.852 1 97.94 294 MET A N 1
ATOM 2370 C CA . MET A 1 294 ? -3.814 11.312 14.117 1 97.94 294 MET A CA 1
ATOM 2371 C C . MET A 1 294 ? -3.863 10.117 15.055 1 97.94 294 MET A C 1
ATOM 2373 O O . MET A 1 294 ? -4.535 9.125 14.773 1 97.94 294 MET A O 1
ATOM 2377 N N . LEU A 1 295 ? -3.18 10.258 16.203 1 98.69 295 LEU A N 1
ATOM 2378 C CA . LEU A 1 295 ? -3.152 9.18 17.188 1 98.69 295 LEU A CA 1
ATOM 2379 C C . LEU A 1 295 ? -4.543 8.93 17.766 1 98.69 295 LEU A C 1
ATOM 2381 O O . LEU A 1 295 ? -4.992 7.781 17.844 1 98.69 295 LEU A O 1
ATOM 2385 N N . PHE A 1 296 ? -5.203 9.961 18.109 1 97.44 296 PHE A N 1
ATOM 2386 C CA . PHE A 1 296 ? -6.531 9.859 18.703 1 97.44 296 PHE A CA 1
ATOM 2387 C C . PHE A 1 296 ? -7.5 9.164 17.75 1 97.44 296 PHE A C 1
ATOM 2389 O O . PHE A 1 296 ? -8.195 8.219 18.141 1 97.44 296 PHE A O 1
ATOM 2396 N N . GLU A 1 297 ? -7.551 9.602 16.5 1 96 297 GLU A N 1
ATOM 2397 C CA . GLU A 1 297 ? -8.484 9.055 15.516 1 96 297 GLU A CA 1
ATOM 2398 C C . GLU A 1 297 ? -8.211 7.578 15.258 1 96 297 GLU A C 1
ATOM 2400 O O . GLU A 1 297 ? -9.141 6.777 15.133 1 96 297 GLU A O 1
ATOM 2405 N N . THR A 1 298 ? -6.961 7.203 15.141 1 97.69 298 THR A N 1
ATOM 2406 C CA . THR A 1 298 ? -6.594 5.82 14.867 1 97.69 298 THR A CA 1
ATOM 2407 C C . THR A 1 298 ? -6.926 4.926 16.062 1 97.69 298 THR A C 1
ATOM 2409 O O . THR A 1 298 ? -7.496 3.844 15.891 1 97.69 298 THR A O 1
ATOM 2412 N N . LEU A 1 299 ? -6.609 5.438 17.25 1 98.44 299 LEU A N 1
ATOM 2413 C CA . LEU A 1 299 ? -6.859 4.664 18.469 1 98.44 299 LEU A CA 1
ATOM 2414 C C . LEU A 1 299 ? -8.359 4.516 18.703 1 98.44 299 LEU A C 1
ATOM 2416 O O . LEU A 1 299 ? -8.828 3.432 19.062 1 98.44 299 LEU A O 1
ATOM 2420 N N . LYS A 1 300 ? -9.016 5.598 18.547 1 96.25 300 LYS A N 1
ATOM 2421 C CA . LYS A 1 300 ? -10.469 5.574 18.703 1 96.25 300 LYS A CA 1
ATOM 2422 C C . LYS A 1 300 ? -11.102 4.512 17.812 1 96.25 300 LYS A C 1
ATOM 2424 O O . LYS A 1 300 ? -11.938 3.729 18.266 1 96.25 300 LYS A O 1
ATOM 2429 N N . ASN A 1 301 ? -10.695 4.41 16.547 1 94.81 301 ASN A N 1
ATOM 2430 C CA . ASN A 1 301 ? -11.219 3.422 15.609 1 94.81 301 ASN A CA 1
ATOM 2431 C C . ASN A 1 301 ? -10.844 2.002 16.031 1 94.81 301 ASN A C 1
ATOM 2433 O O . ASN A 1 301 ? -11.656 1.084 15.914 1 94.81 301 ASN A O 1
ATOM 2437 N N . SER A 1 302 ? -9.625 1.849 16.5 1 97.81 302 SER A N 1
ATOM 2438 C CA . SER A 1 302 ? -9.164 0.54 16.938 1 97.81 302 SER A CA 1
ATOM 2439 C C . SER A 1 302 ? -9.977 0.038 18.125 1 97.81 302 SER A C 1
ATOM 2441 O O . SER A 1 302 ? -10.414 -1.113 18.141 1 97.81 302 SER A O 1
ATOM 2443 N N . LEU A 1 303 ? -10.188 0.908 19.125 1 98.06 303 LEU A N 1
ATOM 2444 C CA . LEU A 1 303 ? -10.93 0.53 20.312 1 98.06 303 LEU A CA 1
ATOM 2445 C C . LEU A 1 303 ? -12.383 0.229 19.984 1 98.06 303 LEU A C 1
ATOM 2447 O O . LEU A 1 303 ? -12.961 -0.732 20.5 1 98.06 303 LEU A O 1
ATOM 2451 N N . ARG A 1 304 ? -12.961 1.066 19.141 1 95.31 304 ARG A N 1
ATOM 2452 C CA . ARG A 1 304 ? -14.312 0.802 18.672 1 95.31 304 ARG A CA 1
ATOM 2453 C C . ARG A 1 304 ? -14.414 -0.577 18.031 1 95.31 304 ARG A C 1
ATOM 2455 O O . ARG A 1 304 ? -15.312 -1.356 18.359 1 95.31 304 ARG A O 1
ATOM 2462 N N . ALA A 1 305 ? -13.5 -0.898 17.078 1 96.62 305 ALA A N 1
ATOM 2463 C CA . ALA A 1 305 ? -13.516 -2.178 16.375 1 96.62 305 ALA A CA 1
ATOM 2464 C C . ALA A 1 305 ? -13.43 -3.344 17.359 1 96.62 305 ALA A C 1
ATOM 2466 O O . ALA A 1 305 ? -14.117 -4.355 17.188 1 96.62 305 ALA A O 1
ATOM 2467 N N . VAL A 1 306 ? -12.586 -3.203 18.391 1 98.25 306 VAL A N 1
ATOM 2468 C CA . VAL A 1 306 ? -12.398 -4.262 19.391 1 98.25 306 VAL A CA 1
ATOM 2469 C C . VAL A 1 306 ? -13.695 -4.48 20.156 1 98.25 306 VAL A C 1
ATOM 2471 O O . VAL A 1 306 ? -14.172 -5.609 20.281 1 98.25 306 VAL A O 1
ATOM 2474 N N . VAL A 1 307 ? -14.328 -3.395 20.625 1 97.5 307 VAL A N 1
ATOM 2475 C CA . VAL A 1 307 ? -15.539 -3.5 21.438 1 97.5 307 VAL A CA 1
ATOM 2476 C C . VAL A 1 307 ? -16.688 -4.062 20.594 1 97.5 307 VAL A C 1
ATOM 2478 O O . VAL A 1 307 ? -17.406 -4.961 21.031 1 97.5 307 VAL A O 1
ATOM 2481 N N . GLU A 1 308 ? -16.812 -3.566 19.375 1 95.69 308 GLU A N 1
ATOM 2482 C CA . GLU A 1 308 ? -17.906 -3.99 18.516 1 95.69 308 GLU A CA 1
ATOM 2483 C C . GLU A 1 308 ? -17.75 -5.445 18.078 1 95.69 308 GLU A C 1
ATOM 2485 O O . GLU A 1 308 ? -18.734 -6.156 17.906 1 95.69 308 GLU A O 1
ATOM 2490 N N . THR A 1 309 ? -16.562 -5.852 17.875 1 96.44 309 THR A N 1
ATOM 2491 C CA . THR A 1 309 ? -16.281 -7.223 17.453 1 96.44 309 THR A CA 1
ATOM 2492 C C . THR A 1 309 ? -16.531 -8.195 18.609 1 96.44 309 THR A C 1
ATOM 2494 O O . THR A 1 309 ? -17.125 -9.258 18.406 1 96.44 309 THR A O 1
ATOM 2497 N N . HIS A 1 310 ? -16.125 -7.887 19.828 1 97 310 HIS A N 1
ATOM 2498 C CA . HIS A 1 310 ? -16.125 -8.836 20.938 1 97 310 HIS A CA 1
ATOM 2499 C C . HIS A 1 310 ? -17.359 -8.648 21.812 1 97 310 HIS A C 1
ATOM 2501 O O . HIS A 1 310 ? -17.719 -9.539 22.594 1 97 310 HIS A O 1
ATOM 2507 N N . GLY A 1 311 ? -18.016 -7.578 21.734 1 96 311 GLY A N 1
ATOM 2508 C CA . GLY A 1 311 ? -19.203 -7.293 22.516 1 96 311 GLY A CA 1
ATOM 2509 C C . GLY A 1 311 ? -18.922 -6.453 23.75 1 96 311 GLY A C 1
ATOM 2510 O O . GLY A 1 311 ? -17.969 -6.723 24.5 1 96 311 GLY A O 1
ATOM 2511 N N . ALA A 1 312 ? -19.734 -5.492 24 1 92.25 312 ALA A N 1
ATOM 2512 C CA . ALA A 1 312 ? -19.562 -4.531 25.078 1 92.25 312 ALA A CA 1
ATOM 2513 C C . ALA A 1 312 ? -19.688 -5.211 26.438 1 92.25 312 ALA A C 1
ATOM 2515 O O . ALA A 1 312 ? -19.234 -4.676 27.453 1 92.25 312 ALA A O 1
ATOM 2516 N N . GLU A 1 313 ? -20.234 -6.367 26.453 1 92.69 313 GLU A N 1
ATOM 2517 C CA . GLU A 1 313 ? -20.484 -7.078 27.719 1 92.69 313 GLU A CA 1
ATOM 2518 C C . GLU A 1 313 ? -19.266 -7.91 28.125 1 92.69 313 GLU A C 1
ATOM 2520 O O . GLU A 1 313 ? -19.234 -8.477 29.219 1 92.69 313 GLU A O 1
ATOM 2525 N N . LYS A 1 314 ? -18.328 -7.918 27.25 1 90.19 314 LYS A N 1
ATOM 2526 C CA . LYS A 1 314 ? -17.156 -8.734 27.531 1 90.19 314 LYS A CA 1
ATOM 2527 C C . LYS A 1 314 ? -16.391 -8.203 28.75 1 90.19 314 LYS A C 1
ATOM 2529 O O . LYS A 1 314 ? -16.281 -6.988 28.938 1 90.19 314 LYS A O 1
ATOM 2534 N N . GLU A 1 315 ? -15.859 -9.055 29.531 1 89.38 315 GLU A N 1
ATOM 2535 C CA . GLU A 1 315 ? -15.109 -8.664 30.719 1 89.38 315 GLU A CA 1
ATOM 2536 C C . GLU A 1 315 ? -13.688 -8.227 30.359 1 89.38 315 GLU A C 1
ATOM 2538 O O . GLU A 1 315 ? -13.156 -7.281 30.938 1 89.38 315 GLU A O 1
ATOM 2543 N N . GLU A 1 316 ? -13.125 -8.984 29.406 1 94.25 316 GLU A N 1
ATOM 2544 C CA . GLU A 1 316 ? -11.766 -8.672 28.984 1 94.25 316 GLU A CA 1
ATOM 2545 C C . GLU A 1 316 ? -11.68 -8.562 27.453 1 94.25 316 GLU A C 1
ATOM 2547 O O . GLU A 1 316 ? -12.195 -9.422 26.734 1 94.25 316 GLU A O 1
ATOM 2552 N N . PHE A 1 317 ? -11.094 -7.449 27.078 1 97.5 317 PHE A N 1
ATOM 2553 C CA . PHE A 1 317 ? -10.898 -7.219 25.656 1 97.5 317 PHE A CA 1
ATOM 2554 C C . PHE A 1 317 ? -9.461 -7.531 25.25 1 97.5 317 PHE A C 1
ATOM 2556 O O . PHE A 1 317 ? -8.539 -7.418 26.062 1 97.5 317 PHE A O 1
ATOM 2563 N N . PRO A 1 318 ? -9.297 -7.984 23.984 1 97.75 318 PRO A N 1
ATOM 2564 C CA . PRO A 1 318 ? -7.918 -8.031 23.5 1 97.75 318 PRO A CA 1
ATOM 2565 C C . PRO A 1 318 ? -7.215 -6.676 23.594 1 97.75 318 PRO A C 1
ATOM 2567 O O . PRO A 1 318 ? -7.836 -5.637 23.375 1 97.75 318 PRO A O 1
ATOM 2570 N N . VAL A 1 319 ? -5.977 -6.77 23.906 1 98.44 319 VAL A N 1
ATOM 2571 C CA . VAL A 1 319 ? -5.188 -5.562 24.125 1 98.44 319 VAL A CA 1
ATOM 2572 C C . VAL A 1 319 ? -4.762 -4.973 22.781 1 98.44 319 VAL A C 1
ATOM 2574 O O . VAL A 1 319 ? -4.328 -5.699 21.875 1 98.44 319 VAL A O 1
ATOM 2577 N N . THR A 1 320 ? -4.949 -3.688 22.562 1 98.75 320 THR A N 1
ATOM 2578 C CA . THR A 1 320 ? -4.383 -2.965 21.422 1 98.75 320 THR A CA 1
ATOM 2579 C C . THR A 1 320 ? -2.93 -2.582 21.703 1 98.75 320 THR A C 1
ATOM 2581 O O . THR A 1 320 ? -2.598 -2.129 22.797 1 98.75 320 THR A O 1
ATOM 2584 N N . LYS A 1 321 ? -2.068 -2.771 20.719 1 98.75 321 LYS A N 1
ATOM 2585 C CA . LYS A 1 321 ? -0.653 -2.467 20.906 1 98.75 321 LYS A CA 1
ATOM 2586 C C . LYS A 1 321 ? -0.246 -1.238 20.094 1 98.75 321 LYS A C 1
ATOM 2588 O O . LYS A 1 321 ? -0.668 -1.077 18.938 1 98.75 321 LYS A O 1
ATOM 2593 N N . VAL A 1 322 ? 0.493 -0.362 20.703 1 98.88 322 VAL A N 1
ATOM 2594 C CA . VAL A 1 322 ? 1.113 0.789 20.047 1 98.88 322 VAL A CA 1
ATOM 2595 C C . VAL A 1 322 ? 2.635 0.668 20.125 1 98.88 322 VAL A C 1
ATOM 2597 O O . VAL A 1 322 ? 3.209 0.684 21.219 1 98.88 322 VAL A O 1
ATOM 2600 N N . ILE A 1 323 ? 3.285 0.527 18.984 1 98.69 323 ILE A N 1
ATOM 2601 C CA . ILE A 1 323 ? 4.734 0.381 18.922 1 98.69 323 ILE A CA 1
ATOM 2602 C C . ILE A 1 323 ? 5.34 1.563 18.172 1 98.69 323 ILE A C 1
ATOM 2604 O O . ILE A 1 323 ? 4.926 1.87 17.047 1 98.69 323 ILE A O 1
ATOM 2608 N N . VAL A 1 324 ? 6.277 2.227 18.766 1 98.56 324 VAL A N 1
ATOM 2609 C CA . VAL A 1 324 ? 6.953 3.373 18.172 1 98.56 324 VAL A CA 1
ATOM 2610 C C . VAL A 1 324 ? 8.406 3.02 17.875 1 98.56 324 VAL A C 1
ATOM 2612 O O . VAL A 1 324 ? 9.117 2.508 18.734 1 98.56 324 VAL A O 1
ATOM 2615 N N . ALA A 1 325 ? 8.805 3.242 16.625 1 97.56 325 ALA A N 1
ATOM 2616 C CA . ALA A 1 325 ? 10.18 2.984 16.203 1 97.56 325 ALA A CA 1
ATOM 2617 C C . ALA A 1 325 ? 10.852 4.262 15.711 1 97.56 325 ALA A C 1
ATOM 2619 O O . ALA A 1 325 ? 10.25 5.031 14.953 1 97.56 325 ALA A O 1
ATOM 2620 N N . GLU A 1 326 ? 12.047 4.453 16.172 1 96.25 326 GLU A N 1
ATOM 2621 C CA . GLU A 1 326 ? 12.844 5.598 15.742 1 96.25 326 GLU A CA 1
ATOM 2622 C C . GLU A 1 326 ? 13.805 5.207 14.625 1 96.25 326 GLU A C 1
ATOM 2624 O O . GLU A 1 326 ? 14.828 4.566 14.875 1 96.25 326 GLU A O 1
ATOM 2629 N N . GLY A 1 327 ? 13.43 5.609 13.422 1 93.81 327 GLY A N 1
ATOM 2630 C CA . GLY A 1 327 ? 14.336 5.434 12.297 1 93.81 327 GLY A CA 1
ATOM 2631 C C . GLY A 1 327 ? 15.109 6.691 11.945 1 93.81 327 GLY A C 1
ATOM 2632 O O . GLY A 1 327 ? 14.859 7.758 12.523 1 93.81 327 GLY A O 1
ATOM 2633 N N . LYS A 1 328 ? 16.062 6.539 11.039 1 91.81 328 LYS A N 1
ATOM 2634 C CA . LYS A 1 328 ? 16.828 7.688 10.57 1 91.81 328 LYS A CA 1
ATOM 2635 C C . LYS A 1 328 ? 15.969 8.609 9.711 1 91.81 328 LYS A C 1
ATOM 2637 O O . LYS A 1 328 ? 16.062 9.836 9.82 1 91.81 328 LYS A O 1
ATOM 2642 N N . GLU A 1 329 ? 15.078 8.008 8.906 1 89.12 329 GLU A N 1
ATOM 2643 C CA . GLU A 1 329 ? 14.25 8.789 7.992 1 89.12 329 GLU A CA 1
ATOM 2644 C C . GLU A 1 329 ? 12.906 9.141 8.625 1 89.12 329 GLU A C 1
ATOM 2646 O O . GLU A 1 329 ? 12.406 10.258 8.438 1 89.12 329 GLU A O 1
ATOM 2651 N N . ASP A 1 330 ? 12.383 8.172 9.375 1 92.75 330 ASP A N 1
ATOM 2652 C CA . ASP A 1 330 ? 11.031 8.336 9.906 1 92.75 330 ASP A CA 1
ATOM 2653 C C . ASP A 1 330 ? 10.953 7.871 11.359 1 92.75 330 ASP A C 1
ATOM 2655 O O . ASP A 1 330 ? 11.727 7.012 11.789 1 92.75 330 ASP A O 1
ATOM 2659 N N . ILE A 1 331 ? 10.125 8.516 12.07 1 97 331 ILE A N 1
ATOM 2660 C CA . ILE A 1 331 ? 9.5 7.883 13.227 1 97 331 ILE A CA 1
ATOM 2661 C C . ILE A 1 331 ? 8.219 7.168 12.797 1 97 331 ILE A C 1
ATOM 2663 O O . ILE A 1 331 ? 7.371 7.758 12.125 1 97 331 ILE A O 1
ATOM 2667 N N . THR A 1 332 ? 8.148 5.875 13.094 1 97.81 332 THR A N 1
ATOM 2668 C CA . THR A 1 332 ? 6.969 5.117 12.688 1 97.81 332 THR A CA 1
ATOM 2669 C C . THR A 1 332 ? 6.199 4.617 13.906 1 97.81 332 THR A C 1
ATOM 2671 O O . THR A 1 332 ? 6.797 4.129 14.867 1 97.81 332 THR A O 1
ATOM 2674 N N . ILE A 1 333 ? 4.902 4.816 13.914 1 98.69 333 ILE A N 1
ATOM 2675 C CA . ILE A 1 333 ? 4.008 4.332 14.961 1 98.69 333 ILE A CA 1
ATOM 2676 C C . ILE A 1 333 ? 3.07 3.271 14.391 1 98.69 333 ILE A C 1
ATOM 2678 O O . ILE A 1 333 ? 2.363 3.52 13.414 1 98.69 333 ILE A O 1
ATOM 2682 N N . LYS A 1 334 ? 3.125 2.129 14.938 1 98.81 334 LYS A N 1
ATOM 2683 C CA . LYS A 1 334 ? 2.234 1.036 14.555 1 98.81 334 LYS A CA 1
ATOM 2684 C C . LYS A 1 334 ? 1.142 0.827 15.602 1 98.81 334 LYS A C 1
ATOM 2686 O O . LYS A 1 334 ? 1.433 0.693 16.797 1 98.81 334 LYS A O 1
ATOM 2691 N N . ILE A 1 335 ? -0.108 0.854 15.219 1 98.88 335 ILE A N 1
ATOM 2692 C CA . ILE A 1 335 ? -1.248 0.538 16.078 1 98.88 335 ILE A CA 1
ATOM 2693 C C . ILE A 1 335 ? -1.918 -0.745 15.586 1 98.88 335 ILE A C 1
ATOM 2695 O O . ILE A 1 335 ? -2.41 -0.804 14.453 1 98.88 335 ILE A O 1
ATOM 2699 N N . SER A 1 336 ? -1.889 -1.771 16.422 1 98.75 336 SER A N 1
ATOM 2700 C CA . SER A 1 336 ? -2.412 -3.086 16.078 1 98.75 336 SER A CA 1
ATOM 2701 C C . SER A 1 336 ? -3.572 -3.482 16.984 1 98.75 336 SER A C 1
ATOM 2703 O O . SER A 1 336 ? -3.418 -3.541 18.203 1 98.75 336 SER A O 1
ATOM 2705 N N . ASP A 1 337 ? -4.691 -3.729 16.422 1 98.75 337 ASP A N 1
ATOM 2706 C CA . ASP A 1 337 ? -5.84 -4.168 17.219 1 98.75 337 ASP A CA 1
ATOM 2707 C C . ASP A 1 337 ? -6.332 -5.535 16.75 1 98.75 337 ASP A C 1
ATOM 2709 O O . ASP A 1 337 ? -5.914 -6.035 15.711 1 98.75 337 ASP A O 1
ATOM 2713 N N . GLU A 1 338 ? -7.027 -6.223 17.547 1 98.5 338 GLU A N 1
ATOM 2714 C CA . GLU A 1 338 ? -7.738 -7.457 17.219 1 98.5 338 GLU A CA 1
ATOM 2715 C C . GLU A 1 338 ? -9.242 -7.227 17.141 1 98.5 338 GLU A C 1
ATOM 2717 O O . GLU A 1 338 ? -10.016 -7.93 17.797 1 98.5 338 GLU A O 1
ATOM 2722 N N . GLY A 1 339 ? -9.586 -6.219 16.328 1 97.88 339 GLY A N 1
ATOM 2723 C CA . GLY A 1 339 ? -10.977 -5.801 16.203 1 97.88 339 GLY A CA 1
ATOM 2724 C C . GLY A 1 339 ? -11.703 -6.488 15.055 1 97.88 339 GLY A C 1
ATOM 2725 O O . GLY A 1 339 ? -12.586 -5.902 14.438 1 97.88 339 GLY A O 1
ATOM 2726 N N . GLY A 1 340 ? -11.266 -7.625 14.656 1 97.25 340 GLY A N 1
ATOM 2727 C CA . GLY A 1 340 ? -12 -8.422 13.688 1 97.25 340 GLY A CA 1
ATOM 2728 C C . GLY A 1 340 ? -11.516 -8.211 12.266 1 97.25 340 GLY A C 1
ATOM 2729 O O . GLY A 1 340 ? -11.758 -9.055 11.391 1 97.25 340 GLY A O 1
ATOM 2730 N N . GLY A 1 341 ? -10.891 -7.035 11.992 1 96.94 341 GLY A N 1
ATOM 2731 C CA . GLY A 1 341 ? -10.344 -6.781 10.672 1 96.94 341 GLY A CA 1
ATOM 2732 C C . GLY A 1 341 ? -11.391 -6.344 9.664 1 96.94 341 GLY A C 1
ATOM 2733 O O . GLY A 1 341 ? -12.594 -6.387 9.953 1 96.94 341 GLY A O 1
ATOM 2734 N N . ILE A 1 342 ? -10.922 -5.879 8.531 1 95.19 342 ILE A N 1
ATOM 2735 C CA . ILE A 1 342 ? -11.734 -5.344 7.445 1 95.19 342 ILE A CA 1
ATOM 2736 C C . ILE A 1 342 ? -11.555 -6.203 6.199 1 95.19 342 ILE A C 1
ATOM 2738 O O . ILE A 1 342 ? -10.422 -6.547 5.832 1 95.19 342 ILE A O 1
ATOM 2742 N N . PRO A 1 343 ? -12.672 -6.621 5.555 1 92.81 343 PRO A N 1
ATOM 2743 C CA . PRO A 1 343 ? -12.508 -7.324 4.281 1 92.81 343 PRO A CA 1
ATOM 2744 C C . PRO A 1 343 ? -11.766 -6.492 3.238 1 92.81 343 PRO A C 1
ATOM 2746 O O . PRO A 1 343 ? -11.922 -5.27 3.191 1 92.81 343 PRO A O 1
ATOM 2749 N N . ARG A 1 344 ? -10.992 -7.129 2.408 1 88.62 344 ARG A N 1
ATOM 2750 C CA . ARG A 1 344 ? -10.141 -6.453 1.432 1 88.62 344 ARG A CA 1
ATOM 2751 C C . ARG A 1 344 ? -10.961 -5.531 0.537 1 88.62 344 ARG A C 1
ATOM 2753 O O . ARG A 1 344 ? -10.516 -4.434 0.198 1 88.62 344 ARG A O 1
ATOM 2760 N N . SER A 1 345 ? -12.211 -5.965 0.162 1 88 345 SER A N 1
ATOM 2761 C CA . SER A 1 345 ? -13.055 -5.195 -0.744 1 88 345 SER A CA 1
ATOM 2762 C C . SER A 1 345 ? -13.5 -3.883 -0.107 1 88 345 SER A C 1
ATOM 2764 O O . SER A 1 345 ? -13.859 -2.936 -0.809 1 88 345 SER A O 1
ATOM 2766 N N . ALA A 1 346 ? -13.406 -3.797 1.22 1 91.44 346 ALA A N 1
ATOM 2767 C CA . ALA A 1 346 ? -13.906 -2.621 1.932 1 91.44 346 ALA A CA 1
ATOM 2768 C C . ALA A 1 346 ? -12.773 -1.658 2.264 1 91.44 346 ALA A C 1
ATOM 2770 O O . ALA A 1 346 ? -13.016 -0.53 2.697 1 91.44 346 ALA A O 1
ATOM 2771 N N . ILE A 1 347 ? -11.562 -2.01 2.027 1 91.12 347 ILE A N 1
ATOM 2772 C CA . ILE A 1 347 ? -10.398 -1.243 2.459 1 91.12 347 ILE A CA 1
ATOM 2773 C C . ILE A 1 347 ? -10.391 0.118 1.767 1 91.12 347 ILE A C 1
ATOM 2775 O O . ILE A 1 347 ? -10.172 1.147 2.41 1 91.12 347 ILE A O 1
ATOM 2779 N N . PRO A 1 348 ? -10.711 0.205 0.456 1 88.31 348 PRO A N 1
ATOM 2780 C CA . PRO A 1 348 ? -10.727 1.533 -0.163 1 88.31 348 PRO A CA 1
ATOM 2781 C C . PRO A 1 348 ? -11.781 2.453 0.448 1 88.31 348 PRO A C 1
ATOM 2783 O O . PRO A 1 348 ? -11.594 3.672 0.492 1 88.31 348 PRO A O 1
ATOM 2786 N N . LEU A 1 349 ? -12.805 1.895 0.952 1 89.75 349 LEU A N 1
ATOM 2787 C CA . LEU A 1 349 ? -13.922 2.67 1.483 1 89.75 349 LEU A CA 1
ATOM 2788 C C . LEU A 1 349 ? -13.531 3.361 2.785 1 89.75 349 LEU A C 1
ATOM 2790 O O . LEU A 1 349 ? -14.055 4.43 3.105 1 89.75 349 LEU A O 1
ATOM 2794 N N . VAL A 1 350 ? -12.555 2.799 3.49 1 91.12 350 VAL A N 1
ATOM 2795 C CA . VAL A 1 350 ? -12.18 3.336 4.793 1 91.12 350 VAL A CA 1
ATOM 2796 C C . VAL A 1 350 ? -11.539 4.711 4.621 1 91.12 350 VAL A C 1
ATOM 2798 O O . VAL A 1 350 ? -11.539 5.52 5.551 1 91.12 350 VAL A O 1
ATOM 2801 N N . TRP A 1 351 ? -11.023 4.988 3.441 1 92.94 351 TRP A N 1
ATOM 2802 C CA . TRP A 1 351 ? -10.344 6.25 3.162 1 92.94 351 TRP A CA 1
ATOM 2803 C C . TRP A 1 351 ? -11.297 7.246 2.512 1 92.94 351 TRP A C 1
ATOM 2805 O O . TRP A 1 351 ? -10.922 8.391 2.246 1 92.94 351 TRP A O 1
ATOM 2815 N N . THR A 1 352 ? -12.516 6.785 2.201 1 91.69 352 THR A N 1
ATOM 2816 C CA . THR A 1 352 ? -13.484 7.629 1.52 1 91.69 352 THR A CA 1
ATOM 2817 C C . THR A 1 352 ? -14.211 8.531 2.516 1 91.69 352 THR A C 1
ATOM 2819 O O . THR A 1 352 ? -14.695 8.062 3.547 1 91.69 352 THR A O 1
ATOM 2822 N N . TYR A 1 353 ? -14.281 9.766 2.127 1 91.62 353 TYR A N 1
ATOM 2823 C CA . TYR A 1 353 ? -14.977 10.719 2.99 1 91.62 353 TYR A CA 1
ATOM 2824 C C . TYR A 1 353 ? -16.453 10.367 3.104 1 91.62 353 TYR A C 1
ATOM 2826 O O . TYR A 1 353 ? -17.094 9.969 2.117 1 91.62 353 TYR A O 1
ATOM 2834 N N . MET A 1 354 ? -17 10.523 4.301 1 86.94 354 MET A N 1
ATOM 2835 C CA . MET A 1 354 ? -18.422 10.344 4.605 1 86.94 354 MET A CA 1
ATOM 2836 C C . MET A 1 354 ? -18.781 8.859 4.652 1 86.94 354 MET A C 1
ATOM 2838 O O . MET A 1 354 ? -19.953 8.5 4.785 1 86.94 354 MET A O 1
ATOM 2842 N N . TYR A 1 355 ? -17.812 8.023 4.379 1 82.06 355 TYR A N 1
ATOM 2843 C CA . TYR A 1 355 ? -18.047 6.594 4.574 1 82.06 355 TYR A CA 1
ATOM 2844 C C . TYR A 1 355 ? -18.016 6.23 6.051 1 82.06 355 TYR A C 1
ATOM 2846 O O . TYR A 1 355 ? -17.078 6.59 6.766 1 82.06 355 TYR A O 1
ATOM 2854 N N . THR A 1 356 ? -19.141 5.629 6.418 1 72.44 356 THR A N 1
ATOM 2855 C CA . THR A 1 356 ? -19.203 5.168 7.801 1 72.44 356 THR A CA 1
ATOM 2856 C C . THR A 1 356 ? -19.984 3.857 7.895 1 72.44 356 THR A C 1
ATOM 2858 O O . THR A 1 356 ? -20.859 3.588 7.078 1 72.44 356 THR A O 1
ATOM 2861 N N . THR A 1 357 ? -19.531 2.998 8.711 1 66.88 357 THR A N 1
ATOM 2862 C CA . THR A 1 357 ? -20.219 1.725 8.93 1 66.88 357 THR A CA 1
ATOM 2863 C C . THR A 1 357 ? -21.219 1.838 10.07 1 66.88 357 THR A C 1
ATOM 2865 O O . THR A 1 357 ? -21.906 0.866 10.398 1 66.88 357 THR A O 1
ATOM 2868 N N . VAL A 1 358 ? -21.266 3.045 10.617 1 62.25 358 VAL A N 1
ATOM 2869 C CA . VAL A 1 358 ? -22.156 3.24 11.75 1 62.25 358 VAL A CA 1
ATOM 2870 C C . VAL A 1 358 ? -23.562 3.549 11.242 1 62.25 358 VAL A C 1
ATOM 2872 O O . VAL A 1 358 ? -23.734 4.223 10.219 1 62.25 358 VAL A O 1
ATOM 2875 N N . ASP A 1 359 ? -24.516 2.947 11.805 1 57.38 359 ASP A N 1
ATOM 2876 C CA . ASP A 1 359 ? -25.922 3.051 11.398 1 57.38 359 ASP A CA 1
ATOM 2877 C C . ASP A 1 359 ? -26.422 4.484 11.547 1 57.38 359 ASP A C 1
ATOM 2879 O O . ASP A 1 359 ? -27.203 4.957 10.719 1 57.38 359 ASP A O 1
ATOM 2883 N N . THR A 1 360 ? -26.094 5.199 12.742 1 52.94 360 THR A N 1
ATOM 2884 C CA . THR A 1 360 ? -26.656 6.527 12.961 1 52.94 360 THR A CA 1
ATOM 2885 C C . THR A 1 360 ? -25.562 7.594 12.898 1 52.94 360 THR A C 1
ATOM 2887 O O . THR A 1 360 ? -24.609 7.555 13.672 1 52.94 360 THR A O 1
ATOM 2890 N N . THR A 1 361 ? -25.562 8.32 11.875 1 55.78 361 THR A N 1
ATOM 2891 C CA . THR A 1 361 ? -24.625 9.445 11.781 1 55.78 361 THR A CA 1
ATOM 2892 C C . THR A 1 361 ? -25.094 10.609 12.656 1 55.78 361 THR A C 1
ATOM 2894 O O . THR A 1 361 ? -26.219 11.078 12.523 1 55.78 361 THR A O 1
ATOM 2897 N N . PRO A 1 362 ? -24.328 10.906 13.68 1 56.62 362 PRO A N 1
ATOM 2898 C CA . PRO A 1 362 ? -24.734 12.016 14.531 1 56.62 362 PRO A CA 1
ATOM 2899 C C . PRO A 1 362 ? -24.922 13.32 13.766 1 56.62 362 PRO A C 1
ATOM 2901 O O . PRO A 1 362 ? -24.344 13.492 12.688 1 56.62 362 PRO A O 1
ATOM 2904 N N . GLU A 1 363 ? -26.031 13.992 14.156 1 54.5 363 GLU A N 1
ATOM 2905 C CA . GLU A 1 363 ? -26.234 15.312 13.578 1 54.5 363 GLU A CA 1
ATOM 2906 C C . GLU A 1 363 ? -25.062 16.234 13.867 1 54.5 363 GLU A C 1
ATOM 2908 O O . GLU A 1 363 ? -24.469 16.172 14.945 1 54.5 363 GLU A O 1
ATOM 2913 N N . LEU A 1 364 ? -24.391 16.641 12.914 1 51.53 364 LEU A N 1
ATOM 2914 C CA . LEU A 1 364 ? -23.234 17.531 13.031 1 51.53 364 LEU A CA 1
ATOM 2915 C C . LEU A 1 364 ? -23.625 18.828 13.719 1 51.53 364 LEU A C 1
ATOM 2917 O O . LEU A 1 364 ? -24.578 19.5 13.305 1 51.53 364 LEU A O 1
ATOM 2921 N N . ASP A 1 365 ? -23.406 18.906 15.023 1 48.25 365 ASP A N 1
ATOM 2922 C CA . ASP A 1 365 ? -23.531 20.25 15.602 1 48.25 365 ASP A CA 1
ATOM 2923 C C . ASP A 1 365 ? -22.672 21.25 14.844 1 48.25 365 ASP A C 1
ATOM 2925 O O . ASP A 1 365 ? -21.5 21.016 14.602 1 48.25 365 ASP A O 1
ATOM 2929 N N . PRO A 1 366 ? -23.297 22.172 14.203 1 47.78 366 PRO A N 1
ATOM 2930 C CA . PRO A 1 366 ? -22.578 23.188 13.453 1 47.78 366 PRO A CA 1
ATOM 2931 C C . PRO A 1 366 ? -21.312 23.672 14.164 1 47.78 366 PRO A C 1
ATOM 2933 O O . PRO A 1 366 ? -20.359 24.078 13.508 1 47.78 366 PRO A O 1
ATOM 2936 N N . GLY A 1 367 ? -21.375 23.672 15.492 1 44.84 367 GLY A N 1
ATOM 2937 C CA . GLY A 1 367 ? -20.234 24.172 16.234 1 44.84 367 GLY A CA 1
ATOM 2938 C C . GLY A 1 367 ? -19.188 23.109 16.5 1 44.84 367 GLY A C 1
ATOM 2939 O O . GLY A 1 367 ? -18.297 23.297 17.328 1 44.84 367 GLY A O 1
ATOM 2940 N N . PHE A 1 368 ? -19.422 22.047 15.875 1 43.19 368 PHE A N 1
ATOM 2941 C CA . PHE A 1 368 ? -18.516 20.953 16.141 1 43.19 368 PHE A CA 1
ATOM 2942 C C . PHE A 1 368 ? -17.125 21.25 15.594 1 43.19 368 PHE A C 1
ATOM 2944 O O . PHE A 1 368 ? -16.984 21.578 14.406 1 43.19 368 PHE A O 1
ATOM 2951 N N . ASN A 1 369 ? -16.203 21.656 16.406 1 42.81 369 ASN A N 1
ATOM 2952 C CA . ASN A 1 369 ? -14.805 21.766 16.031 1 42.81 369 ASN A CA 1
ATOM 2953 C C . ASN A 1 369 ? -14.094 20.406 16.125 1 42.81 369 ASN A C 1
ATOM 2955 O O . ASN A 1 369 ? -14.094 19.766 17.172 1 42.81 369 ASN A O 1
ATOM 2959 N N . ALA A 1 370 ? -13.836 19.812 15.094 1 43.09 370 ALA A N 1
ATOM 2960 C CA . ALA A 1 370 ? -13.148 18.516 15 1 43.09 370 ALA A CA 1
ATOM 2961 C C . ALA A 1 370 ? -12.047 18.406 16.047 1 43.09 370 ALA A C 1
ATOM 2963 O O . ALA A 1 370 ? -11.602 17.312 16.375 1 43.09 370 ALA A O 1
ATOM 2964 N N . SER A 1 371 ? -11.445 19.562 16.453 1 40.72 371 SER A N 1
ATOM 2965 C CA . SER A 1 371 ? -10.43 19.5 17.5 1 40.72 371 SER A CA 1
ATOM 2966 C C . SER A 1 371 ? -11.047 19.203 18.859 1 40.72 371 SER A C 1
ATOM 2968 O O . SER A 1 371 ? -10.336 18.969 19.828 1 40.72 371 SER A O 1
ATOM 2970 N N . ASP A 1 372 ? -12.336 19.375 18.984 1 40.81 372 ASP A N 1
ATOM 2971 C CA . ASP A 1 372 ? -12.961 19.266 20.297 1 40.81 372 ASP A CA 1
ATOM 2972 C C . ASP A 1 372 ? -13.188 17.797 20.672 1 40.81 372 ASP A C 1
ATOM 2974 O O . ASP A 1 372 ? -13.539 16.984 19.812 1 40.81 372 ASP A O 1
ATOM 2978 N N . PHE A 1 373 ? -12.617 17.328 21.781 1 41.41 373 PHE A N 1
ATOM 2979 C CA . PHE A 1 373 ? -12.68 16.031 22.438 1 41.41 373 PHE A CA 1
ATOM 2980 C C . PHE A 1 373 ? -14.109 15.523 22.5 1 41.41 373 PHE A C 1
ATOM 2982 O O . PHE A 1 373 ? -14.359 14.406 22.969 1 41.41 373 PHE A O 1
ATOM 2989 N N . LYS A 1 374 ? -15.086 16.406 22.312 1 47.16 374 LYS A N 1
ATOM 2990 C CA . LYS A 1 374 ? -16.438 15.883 22.344 1 47.16 374 LYS A CA 1
ATOM 2991 C C . LYS A 1 374 ? -16.828 15.281 20.984 1 47.16 374 LYS A C 1
ATOM 2993 O O . LYS A 1 374 ? -18.016 15.211 20.641 1 47.16 374 LYS A O 1
ATOM 2998 N N . ALA A 1 375 ? -15.844 14.891 20.359 1 53.75 375 ALA A N 1
ATOM 2999 C CA . ALA A 1 375 ? -16.047 14.328 19.031 1 53.75 375 ALA A CA 1
ATOM 3000 C C . ALA A 1 375 ? -16.734 12.969 19.094 1 53.75 375 ALA A C 1
ATOM 3002 O O . ALA A 1 375 ? -16.453 12.164 19.984 1 53.75 375 ALA A O 1
ATOM 3003 N N . PRO A 1 376 ? -17.828 12.906 18.438 1 59.28 376 PRO A N 1
ATOM 3004 C CA . PRO A 1 376 ? -18.516 11.609 18.406 1 59.28 376 PRO A CA 1
ATOM 3005 C C . PRO A 1 376 ? -17.562 10.461 18.062 1 59.28 376 PRO A C 1
ATOM 3007 O O . PRO A 1 376 ? -16.516 10.68 17.453 1 59.28 376 PRO A O 1
ATOM 3010 N N . MET A 1 377 ? -17.812 9.32 18.766 1 52.78 377 MET A N 1
ATOM 3011 C CA . MET A 1 377 ? -17.016 8.117 18.547 1 52.78 377 MET A CA 1
ATOM 3012 C C . MET A 1 377 ? -16.906 7.785 17.062 1 52.78 377 MET A C 1
ATOM 3014 O O . MET A 1 377 ? -15.883 7.27 16.609 1 52.78 377 MET A O 1
ATOM 3018 N N . ALA A 1 378 ? -17.953 7.945 16.328 1 59.22 378 ALA A N 1
ATOM 3019 C CA . ALA A 1 378 ? -17.969 7.59 14.914 1 59.22 378 ALA A CA 1
ATOM 3020 C C . ALA A 1 378 ? -19.016 8.383 14.156 1 59.22 378 ALA A C 1
ATOM 3022 O O . ALA A 1 378 ? -19.875 9.039 14.766 1 59.22 378 ALA A O 1
ATOM 3023 N N . GLY A 1 379 ? -18.859 8.57 12.812 1 62.47 379 GLY A N 1
ATOM 3024 C CA . GLY A 1 379 ? -20.047 8.945 12.078 1 62.47 379 GLY A CA 1
ATOM 3025 C C . GLY A 1 379 ? -19.766 9.898 10.93 1 62.47 379 GLY A C 1
ATOM 3026 O O . GLY A 1 379 ? -20.547 9.969 9.969 1 62.47 379 GLY A O 1
ATOM 3027 N N . PHE A 1 380 ? -18.672 10.531 11.008 1 68.06 380 PHE A N 1
ATOM 3028 C CA . PHE A 1 380 ? -18.562 11.508 9.93 1 68.06 380 PHE A CA 1
ATOM 3029 C C . PHE A 1 380 ? -17.688 10.977 8.805 1 68.06 380 PHE A C 1
ATOM 3031 O O . PHE A 1 380 ? -17.844 11.383 7.648 1 68.06 380 PHE A O 1
ATOM 3038 N N . GLY A 1 381 ? -16.875 10.117 9.062 1 83.69 381 GLY A N 1
ATOM 3039 C CA . GLY A 1 381 ? -16.016 9.516 8.055 1 83.69 381 GLY A CA 1
ATOM 3040 C C . GLY A 1 381 ? -14.906 10.438 7.582 1 83.69 381 GLY A C 1
ATOM 3041 O O . GLY A 1 381 ? -14.539 10.43 6.402 1 83.69 381 GLY A O 1
ATOM 3042 N N . TYR A 1 382 ? -14.484 11.352 8.477 1 89.06 382 TYR A N 1
ATOM 3043 C CA . TYR A 1 382 ? -13.43 12.289 8.117 1 89.06 382 TYR A CA 1
ATOM 3044 C C . TYR A 1 382 ? -12.141 11.977 8.875 1 89.06 382 TYR A C 1
ATOM 3046 O O . TYR A 1 382 ? -11.062 12.445 8.508 1 89.06 382 TYR A O 1
ATOM 3054 N N . GLY A 1 383 ? -12.25 11.188 9.922 1 91.06 383 GLY A N 1
ATOM 3055 C CA . GLY A 1 383 ? -11.141 10.977 10.844 1 91.06 383 GLY A CA 1
ATOM 3056 C C . GLY A 1 383 ? -9.914 10.398 10.164 1 91.06 383 GLY A C 1
ATOM 3057 O O . GLY A 1 383 ? -8.852 11.023 10.148 1 91.06 383 GLY A O 1
ATOM 3058 N N . LEU A 1 384 ? -10.094 9.281 9.555 1 93.25 384 LEU A N 1
ATOM 3059 C CA . LEU A 1 384 ? -8.953 8.555 9 1 93.25 384 LEU A CA 1
ATOM 3060 C C . LEU A 1 384 ? -8.422 9.25 7.75 1 93.25 384 LEU A C 1
ATOM 3062 O O . LEU A 1 384 ? -7.215 9.461 7.621 1 93.25 384 LEU A O 1
ATOM 3066 N N . PRO A 1 385 ? -9.266 9.703 6.828 1 94.06 385 PRO A N 1
ATOM 3067 C CA . PRO A 1 385 ? -8.727 10.391 5.656 1 94.06 385 PRO A CA 1
ATOM 3068 C C . PRO A 1 385 ? -8 11.688 6.016 1 94.06 385 PRO A C 1
ATOM 3070 O O . PRO A 1 385 ? -6.961 12 5.434 1 94.06 385 PRO A O 1
ATOM 3073 N N . LEU A 1 386 ? -8.508 12.414 6.934 1 95.12 386 LEU A N 1
ATOM 3074 C CA . LEU A 1 386 ? -7.848 13.648 7.344 1 95.12 386 LEU A CA 1
ATOM 3075 C C . LEU A 1 386 ? -6.523 13.352 8.039 1 95.12 386 LEU A C 1
ATOM 3077 O O . LEU A 1 386 ? -5.551 14.086 7.875 1 95.12 386 LEU A O 1
ATOM 3081 N N . SER A 1 387 ? -6.531 12.312 8.898 1 96.88 387 SER A N 1
ATOM 3082 C CA . SER A 1 387 ? -5.289 11.906 9.539 1 96.88 387 SER A CA 1
ATOM 3083 C C . SER A 1 387 ? -4.199 11.617 8.516 1 96.88 387 SER A C 1
ATOM 3085 O O . SER A 1 387 ? -3.045 12 8.695 1 96.88 387 SER A O 1
ATOM 3087 N N . ARG A 1 388 ? -4.59 10.953 7.488 1 96.88 388 ARG A N 1
ATOM 3088 C CA . ARG A 1 388 ? -3.629 10.648 6.43 1 96.88 388 ARG A CA 1
ATOM 3089 C C . ARG A 1 388 ? -3.09 11.93 5.801 1 96.88 388 ARG A C 1
ATOM 3091 O O . ARG A 1 388 ? -1.9 12.023 5.488 1 96.88 388 ARG A O 1
ATOM 3098 N N . LEU A 1 389 ? -3.908 12.945 5.582 1 96.44 389 LEU A N 1
ATOM 3099 C CA . LEU A 1 389 ? -3.473 14.203 4.996 1 96.44 389 LEU A CA 1
ATOM 3100 C C . LEU A 1 389 ? -2.529 14.945 5.941 1 96.44 389 LEU A C 1
ATOM 3102 O O . LEU A 1 389 ? -1.562 15.57 5.5 1 96.44 389 LEU A O 1
ATOM 3106 N N . TYR A 1 390 ? -2.879 14.891 7.215 1 96.25 390 TYR A N 1
ATOM 3107 C CA . TYR A 1 390 ? -1.989 15.508 8.195 1 96.25 390 TYR A CA 1
ATOM 3108 C C . TYR A 1 390 ? -0.591 14.906 8.109 1 96.25 390 TYR A C 1
ATOM 3110 O O . TYR A 1 390 ? 0.406 15.633 8.164 1 96.25 390 TYR A O 1
ATOM 3118 N N . ALA A 1 391 ? -0.531 13.609 7.996 1 96.56 391 ALA A N 1
ATOM 3119 C CA . ALA A 1 391 ? 0.763 12.938 7.891 1 96.56 391 ALA A CA 1
ATOM 3120 C C . ALA A 1 391 ? 1.469 13.305 6.59 1 96.56 391 ALA A C 1
ATOM 3122 O O . ALA A 1 391 ? 2.646 13.672 6.598 1 96.56 391 ALA A O 1
ATOM 3123 N N . ARG A 1 392 ? 0.763 13.312 5.535 1 95.62 392 ARG A N 1
ATOM 3124 C CA . ARG A 1 392 ? 1.334 13.516 4.207 1 95.62 392 ARG A CA 1
ATOM 3125 C C . ARG A 1 392 ? 1.772 14.961 4.016 1 95.62 392 ARG A C 1
ATOM 3127 O O . ARG A 1 392 ? 2.695 15.242 3.246 1 95.62 392 ARG A O 1
ATOM 3134 N N . TYR A 1 393 ? 1.136 15.875 4.742 1 94.69 393 TYR A N 1
ATOM 3135 C CA . TYR A 1 393 ? 1.475 17.281 4.617 1 94.69 393 TYR A CA 1
ATOM 3136 C C . TYR A 1 393 ? 2.953 17.516 4.906 1 94.69 393 TYR A C 1
ATOM 3138 O O . TYR A 1 393 ? 3.6 18.328 4.242 1 94.69 393 TYR A O 1
ATOM 3146 N N . PHE A 1 394 ? 3.459 16.766 5.793 1 92.56 394 PHE A N 1
ATOM 3147 C CA . PHE A 1 394 ? 4.852 16.969 6.172 1 92.56 394 PHE A CA 1
ATOM 3148 C C . PHE A 1 394 ? 5.715 15.805 5.688 1 92.56 394 PHE A C 1
ATOM 3150 O O . PHE A 1 394 ? 6.746 15.5 6.293 1 92.56 394 PHE A O 1
ATOM 3157 N N . GLY A 1 395 ? 5.254 15.117 4.742 1 92.69 395 GLY A N 1
ATOM 3158 C CA . GLY A 1 395 ? 6.094 14.141 4.074 1 92.69 395 GLY A CA 1
ATOM 3159 C C . GLY A 1 395 ? 5.953 12.742 4.645 1 92.69 395 GLY A C 1
ATOM 3160 O O . GLY A 1 395 ? 6.711 11.844 4.285 1 92.69 395 GLY A O 1
ATOM 3161 N N . GLY A 1 396 ? 5.086 12.531 5.555 1 95.12 396 GLY A N 1
ATOM 3162 C CA . GLY A 1 396 ? 4.789 11.211 6.086 1 95.12 396 GLY A CA 1
ATOM 3163 C C . GLY A 1 396 ? 3.678 10.5 5.34 1 95.12 396 GLY A C 1
ATOM 3164 O O . GLY A 1 396 ? 3.438 10.781 4.164 1 95.12 396 GLY A O 1
ATOM 3165 N N . ASP A 1 397 ? 3.119 9.5 6.062 1 95.31 397 ASP A N 1
ATOM 3166 C CA . ASP A 1 397 ? 2.01 8.742 5.492 1 95.31 397 ASP A CA 1
ATOM 3167 C C . ASP A 1 397 ? 1.279 7.941 6.566 1 95.31 397 ASP A C 1
ATOM 3169 O O . ASP A 1 397 ? 1.787 7.781 7.68 1 95.31 397 ASP A O 1
ATOM 3173 N N . LEU A 1 398 ? 0.065 7.602 6.273 1 97.25 398 LEU A N 1
ATOM 3174 C CA . LEU A 1 398 ? -0.738 6.711 7.105 1 97.25 398 LEU A CA 1
ATOM 3175 C C . LEU A 1 398 ? -1.271 5.539 6.289 1 97.25 398 LEU A C 1
ATOM 3177 O O . LEU A 1 398 ? -2.025 5.73 5.336 1 97.25 398 LEU A O 1
ATOM 3181 N N . LYS A 1 399 ? -0.829 4.363 6.652 1 96.5 399 LYS A N 1
ATOM 3182 C CA . LYS A 1 399 ? -1.221 3.152 5.938 1 96.5 399 LYS A CA 1
ATOM 3183 C C . LYS A 1 399 ? -2.006 2.209 6.848 1 96.5 399 LYS A C 1
ATOM 3185 O O . LYS A 1 399 ? -1.766 2.16 8.055 1 96.5 399 LYS A O 1
ATOM 3190 N N . LEU A 1 400 ? -2.924 1.556 6.238 1 97.19 400 LEU A N 1
ATOM 3191 C CA . LEU A 1 400 ? -3.764 0.588 6.938 1 97.19 400 LEU A CA 1
ATOM 3192 C C . LEU A 1 400 ? -3.734 -0.765 6.238 1 97.19 400 LEU A C 1
ATOM 3194 O O . LEU A 1 400 ? -3.898 -0.84 5.016 1 97.19 400 LEU A O 1
ATOM 3198 N N . ILE A 1 401 ? -3.375 -1.82 6.918 1 96.88 401 ILE A N 1
ATOM 3199 C CA . ILE A 1 401 ? -3.469 -3.191 6.426 1 96.88 401 ILE A CA 1
ATOM 3200 C C . ILE A 1 401 ? -4.309 -4.027 7.391 1 96.88 401 ILE A C 1
ATOM 3202 O O . ILE A 1 401 ? -4.121 -3.957 8.609 1 96.88 401 ILE A O 1
ATOM 3206 N N . SER A 1 402 ? -5.23 -4.758 6.855 1 97.06 402 SER A N 1
ATOM 3207 C CA . SER A 1 402 ? -6.195 -5.445 7.711 1 97.06 402 SER A CA 1
ATOM 3208 C C . SER A 1 402 ? -6.289 -6.926 7.355 1 97.06 402 SER A C 1
ATOM 3210 O O . SER A 1 402 ? -6.004 -7.316 6.223 1 97.06 402 SER A O 1
ATOM 3212 N N . MET A 1 403 ? -6.516 -7.723 8.312 1 96.88 403 MET A N 1
ATOM 3213 C CA . MET A 1 403 ? -6.801 -9.148 8.203 1 96.88 403 MET A CA 1
ATOM 3214 C C . MET A 1 403 ? -8.227 -9.461 8.648 1 96.88 403 MET A C 1
ATOM 3216 O O . MET A 1 403 ? -8.508 -9.547 9.844 1 96.88 403 MET A O 1
ATOM 3220 N N . GLU A 1 404 ? -9.078 -9.656 7.613 1 95.75 404 GLU A N 1
ATOM 3221 C CA . GLU A 1 404 ? -10.445 -10.031 7.945 1 95.75 404 GLU A CA 1
ATOM 3222 C C . GLU A 1 404 ? -10.477 -11.273 8.828 1 95.75 404 GLU A C 1
ATOM 3224 O O . GLU A 1 404 ? -9.805 -12.266 8.539 1 95.75 404 GLU A O 1
ATOM 3229 N N . GLY A 1 405 ? -11.234 -11.195 9.953 1 95.56 405 GLY A N 1
ATOM 3230 C CA . GLY A 1 405 ? -11.336 -12.312 10.891 1 95.56 405 GLY A CA 1
ATOM 3231 C C . GLY A 1 405 ? -10.352 -12.211 12.039 1 95.56 405 GLY A C 1
ATOM 3232 O O . GLY A 1 405 ? -10.359 -13.047 12.945 1 95.56 405 GLY A O 1
ATOM 3233 N N . TYR A 1 406 ? -9.5 -11.172 12.07 1 97.44 406 TYR A N 1
ATOM 3234 C CA . TYR A 1 406 ? -8.484 -11.062 13.109 1 97.44 406 TYR A CA 1
ATOM 3235 C C . TYR A 1 406 ? -8.367 -9.617 13.594 1 97.44 406 TYR A C 1
ATOM 3237 O O . TYR A 1 406 ? -8.883 -9.273 14.656 1 97.44 406 TYR A O 1
ATOM 3245 N N . GLY A 1 407 ? -7.816 -8.766 12.773 1 98.31 407 GLY A N 1
ATOM 3246 C CA . GLY A 1 407 ? -7.602 -7.402 13.234 1 98.31 407 GLY A CA 1
ATOM 3247 C C . GLY A 1 407 ? -6.988 -6.5 12.188 1 98.31 407 GLY A C 1
ATOM 3248 O O . GLY A 1 407 ? -6.957 -6.852 11 1 98.31 407 GLY A O 1
ATOM 3249 N N . THR A 1 408 ? -6.547 -5.297 12.609 1 98.44 408 THR A N 1
ATOM 3250 C CA . THR A 1 408 ? -6.035 -4.277 11.703 1 98.44 408 THR A CA 1
ATOM 3251 C C . THR A 1 408 ? -4.762 -3.65 12.258 1 98.44 408 THR A C 1
ATOM 3253 O O . THR A 1 408 ? -4.66 -3.393 13.461 1 98.44 408 THR A O 1
ATOM 3256 N N . ASP A 1 409 ? -3.787 -3.438 11.383 1 98.69 409 ASP A N 1
ATOM 3257 C CA . ASP A 1 409 ? -2.588 -2.66 11.68 1 98.69 409 ASP A CA 1
ATOM 3258 C C . ASP A 1 409 ? -2.609 -1.317 10.953 1 98.69 409 ASP A C 1
ATOM 3260 O O . ASP A 1 409 ? -2.848 -1.265 9.742 1 98.69 409 ASP A O 1
ATOM 3264 N N . VAL A 1 410 ? -2.395 -0.29 11.727 1 98.62 410 VAL A N 1
ATOM 3265 C CA . VAL A 1 410 ? -2.209 1.038 11.148 1 98.62 410 VAL A CA 1
ATOM 3266 C C . VAL A 1 410 ? -0.768 1.496 11.359 1 98.62 410 VAL A C 1
ATOM 3268 O O . VAL A 1 410 ? -0.222 1.359 12.453 1 98.62 410 VAL A O 1
ATOM 3271 N N . TYR A 1 411 ? -0.143 1.954 10.289 1 98.25 411 TYR A N 1
ATOM 3272 C CA . TYR A 1 411 ? 1.22 2.471 10.344 1 98.25 411 TYR A CA 1
ATOM 3273 C C . TYR A 1 411 ? 1.249 3.965 10.055 1 98.25 411 TYR A C 1
ATOM 3275 O O . TYR A 1 411 ? 0.849 4.398 8.969 1 98.25 411 TYR A O 1
ATOM 3283 N N . LEU A 1 412 ? 1.656 4.73 10.984 1 98.12 412 LEU A N 1
ATOM 3284 C CA . LEU A 1 412 ? 1.856 6.168 10.852 1 98.12 412 LEU A CA 1
ATOM 3285 C C . LEU A 1 412 ? 3.336 6.5 10.688 1 98.12 412 LEU A C 1
ATOM 3287 O O . LEU A 1 412 ? 4.117 6.34 11.633 1 98.12 412 LEU A O 1
ATOM 3291 N N . HIS A 1 413 ? 3.752 6.922 9.5 1 96.38 413 HIS A N 1
ATOM 3292 C CA . HIS A 1 413 ? 5.113 7.363 9.219 1 96.38 413 HIS A CA 1
ATOM 3293 C C . HIS A 1 413 ? 5.246 8.875 9.375 1 96.38 413 HIS A C 1
ATOM 3295 O O . HIS A 1 413 ? 4.555 9.633 8.688 1 96.38 413 HIS A O 1
ATOM 3301 N N . LEU A 1 414 ? 6.102 9.305 10.25 1 96.19 414 LEU A N 1
ATOM 3302 C CA . LEU A 1 414 ? 6.383 10.719 10.477 1 96.19 414 LEU A CA 1
ATOM 3303 C C . LEU A 1 414 ? 7.781 11.078 9.992 1 96.19 414 LEU A C 1
ATOM 3305 O O . LEU A 1 414 ? 8.773 10.547 10.492 1 96.19 414 LEU A O 1
ATOM 3309 N N . ASN A 1 415 ? 7.828 11.945 9.055 1 91.06 415 ASN A N 1
ATOM 3310 C CA . ASN A 1 415 ? 9.117 12.352 8.508 1 91.06 415 ASN A CA 1
ATOM 3311 C C . ASN A 1 415 ? 9.977 13.062 9.547 1 91.06 415 ASN A C 1
ATOM 3313 O O . ASN A 1 415 ? 9.602 14.133 10.031 1 91.06 415 ASN A O 1
ATOM 3317 N N . ARG A 1 416 ? 11.125 12.555 9.82 1 88 416 ARG A N 1
ATOM 3318 C CA . ARG A 1 416 ? 11.984 13.078 10.875 1 88 416 ARG A CA 1
ATOM 3319 C C . ARG A 1 416 ? 12.828 14.242 10.359 1 88 416 ARG A C 1
ATOM 3321 O O . ARG A 1 416 ? 13.266 15.086 11.141 1 88 416 ARG A O 1
ATOM 3328 N N . LEU A 1 417 ? 13.117 14.375 9.094 1 75.06 417 LEU A N 1
ATOM 3329 C CA . LEU A 1 417 ? 14.023 15.367 8.539 1 75.06 417 LEU A CA 1
ATOM 3330 C C . LEU A 1 417 ? 13.359 16.734 8.469 1 75.06 417 LEU A C 1
ATOM 3332 O O . LEU A 1 417 ? 14.039 17.766 8.477 1 75.06 417 LEU A O 1
ATOM 3336 N N . SER A 1 418 ? 12.07 16.766 8.359 1 78.62 418 SER A N 1
ATOM 3337 C CA . SER A 1 418 ? 11.266 17.984 8.383 1 78.62 418 SER A CA 1
ATOM 3338 C C . SER A 1 418 ? 11.609 18.891 7.203 1 78.62 418 SER A C 1
ATOM 3340 O O . SER A 1 418 ? 11.375 20.109 7.254 1 78.62 418 SER A O 1
ATOM 3342 N N . SER A 1 419 ? 12.297 18.328 6.184 1 77.38 419 SER A N 1
ATOM 3343 C CA . SER A 1 419 ? 12.711 19.109 5.031 1 77.38 419 SER A CA 1
ATOM 3344 C C . SER A 1 419 ? 11.719 18.984 3.877 1 77.38 419 SER A C 1
ATOM 3346 O O . SER A 1 419 ? 11.852 19.656 2.855 1 77.38 419 SER A O 1
ATOM 3348 N N . SER A 1 420 ? 10.695 18.172 4.121 1 82.56 420 SER A N 1
ATOM 3349 C CA . SER A 1 420 ? 9.758 17.922 3.027 1 82.56 420 SER A CA 1
ATOM 3350 C C . SER A 1 420 ? 8.953 19.188 2.691 1 82.56 420 SER A C 1
ATOM 3352 O O . SER A 1 420 ? 8.43 19.844 3.586 1 82.56 420 SER A O 1
ATOM 3354 N N . ALA A 1 421 ? 8.844 19.359 1.396 1 78.56 421 ALA A N 1
ATOM 3355 C CA . ALA A 1 421 ? 8.055 20.5 0.927 1 78.56 421 ALA A CA 1
ATOM 3356 C C . ALA A 1 421 ? 6.566 20.25 1.132 1 78.56 421 ALA A C 1
ATOM 3358 O O . ALA A 1 421 ? 6.113 19.109 1.132 1 78.56 421 ALA A O 1
ATOM 3359 N N . GLU A 1 422 ? 5.949 21.359 1.304 1 82.12 422 GLU A N 1
ATOM 3360 C CA . GLU A 1 422 ? 4.492 21.297 1.327 1 82.12 422 GLU A CA 1
ATOM 3361 C C . GLU A 1 422 ? 3.945 20.734 0.018 1 82.12 422 GLU A C 1
ATOM 3363 O O . GLU A 1 422 ? 4.426 21.078 -1.062 1 82.12 422 GLU A O 1
ATOM 3368 N N . PRO A 1 423 ? 3.01 19.812 0.163 1 80.62 423 PRO A N 1
ATOM 3369 C CA . PRO A 1 423 ? 2.418 19.266 -1.062 1 80.62 423 PRO A CA 1
ATOM 3370 C C . PRO A 1 423 ? 1.362 20.188 -1.665 1 80.62 423 PRO A C 1
ATOM 3372 O O . PRO A 1 423 ? 0.174 20.062 -1.358 1 80.62 423 PRO A O 1
ATOM 3375 N N . LEU A 1 424 ? 1.854 21.062 -2.553 1 76.56 424 LEU A N 1
ATOM 3376 C CA . LEU A 1 424 ? 0.96 22.047 -3.146 1 76.56 424 LEU A CA 1
ATOM 3377 C C . LEU A 1 424 ? 0.275 21.484 -4.387 1 76.56 424 LEU A C 1
ATOM 3379 O O . LEU A 1 424 ? 0.895 20.766 -5.168 1 76.56 424 LEU A O 1
ATOM 3383 N N . GLN A 1 425 ? -1.005 21.25 -4.352 1 66.5 425 GLN A N 1
ATOM 3384 C CA . GLN A 1 425 ? -1.763 20.844 -5.531 1 66.5 425 GLN A CA 1
ATOM 3385 C C . GLN A 1 425 ? -2.699 21.969 -5.988 1 66.5 425 GLN A C 1
ATOM 3387 O O . GLN A 1 425 ? -3.139 22.781 -5.176 1 66.5 425 GLN A O 1
ATOM 3392 N N . MET B 1 1 ? 23.188 -30.812 -33.344 1 45.97 1 MET B N 1
ATOM 3393 C CA . MET B 1 1 ? 23.125 -29.422 -33.812 1 45.97 1 MET B CA 1
ATOM 3394 C C . MET B 1 1 ? 22.172 -28.609 -32.938 1 45.97 1 MET B C 1
ATOM 3396 O O . MET B 1 1 ? 21.094 -29.078 -32.594 1 45.97 1 MET B O 1
ATOM 3400 N N . SER B 1 2 ? 22.625 -27.484 -32.281 1 71 2 SER B N 1
ATOM 3401 C CA . SER B 1 2 ? 21.844 -26.656 -31.375 1 71 2 SER B CA 1
ATOM 3402 C C . SER B 1 2 ? 20.594 -26.109 -32.062 1 71 2 SER B C 1
ATOM 3404 O O . SER B 1 2 ? 20.625 -25.797 -33.25 1 71 2 SER B O 1
ATOM 3406 N N . TRP B 1 3 ? 19.375 -26.312 -31.609 1 88.19 3 TRP B N 1
ATOM 3407 C CA . TRP B 1 3 ? 18.109 -25.828 -32.156 1 88.19 3 TRP B CA 1
ATOM 3408 C C . TRP B 1 3 ? 18.188 -24.344 -32.5 1 88.19 3 TRP B C 1
ATOM 3410 O O . TRP B 1 3 ? 18.766 -23.562 -31.766 1 88.19 3 TRP B O 1
ATOM 3420 N N . LYS B 1 4 ? 17.891 -24.062 -33.812 1 89.62 4 LYS B N 1
ATOM 3421 C CA . LYS B 1 4 ? 17.812 -22.672 -34.25 1 89.62 4 LYS B CA 1
ATOM 3422 C C . LYS B 1 4 ? 16.484 -22.391 -34.938 1 89.62 4 LYS B C 1
ATOM 3424 O O . LYS B 1 4 ? 15.992 -23.219 -35.719 1 89.62 4 LYS B O 1
ATOM 3429 N N . PRO B 1 5 ? 15.953 -21.25 -34.656 1 92.06 5 PRO B N 1
ATOM 3430 C CA . PRO B 1 5 ? 14.672 -20.938 -35.281 1 92.06 5 PRO B CA 1
ATOM 3431 C C . PRO B 1 5 ? 14.805 -20.562 -36.75 1 92.06 5 PRO B C 1
ATOM 3433 O O . PRO B 1 5 ? 15.758 -19.891 -37.156 1 92.06 5 PRO B O 1
ATOM 3436 N N . THR B 1 6 ? 13.906 -21.047 -37.594 1 94.56 6 THR B N 1
ATOM 3437 C CA . THR B 1 6 ? 13.828 -20.656 -38.969 1 94.56 6 THR B CA 1
ATOM 3438 C C . THR B 1 6 ? 13.039 -19.359 -39.125 1 94.56 6 THR B C 1
ATOM 3440 O O . THR B 1 6 ? 12.305 -18.969 -38.25 1 94.56 6 THR B O 1
ATOM 3443 N N . GLU B 1 7 ? 13.219 -18.719 -40.25 1 94.5 7 GLU B N 1
ATOM 3444 C CA . GLU B 1 7 ? 12.484 -17.5 -40.531 1 94.5 7 GLU B CA 1
ATOM 3445 C C . GLU B 1 7 ? 10.984 -17.766 -40.625 1 94.5 7 GLU B C 1
ATOM 3447 O O . GLU B 1 7 ? 10.18 -16.953 -40.156 1 94.5 7 GLU B O 1
ATOM 3452 N N . LYS B 1 8 ? 10.656 -18.828 -41.188 1 96.12 8 LYS B N 1
ATOM 3453 C CA . LYS B 1 8 ? 9.25 -19.188 -41.312 1 96.12 8 LYS B CA 1
ATOM 3454 C C . LYS B 1 8 ? 8.617 -19.406 -39.938 1 96.12 8 LYS B C 1
ATOM 3456 O O . LYS B 1 8 ? 7.484 -19 -39.719 1 96.12 8 LYS B O 1
ATOM 3461 N N . LEU B 1 9 ? 9.328 -20.062 -39.125 1 97.12 9 LEU B N 1
ATOM 3462 C CA . LEU B 1 9 ? 8.844 -20.281 -37.75 1 97.12 9 LEU B CA 1
ATOM 3463 C C . LEU B 1 9 ? 8.609 -18.969 -37.031 1 97.12 9 LEU B C 1
ATOM 3465 O O . LEU B 1 9 ? 7.578 -18.781 -36.375 1 97.12 9 LEU B O 1
ATOM 3469 N N . MET B 1 10 ? 9.555 -18.062 -37.219 1 96.81 10 MET B N 1
ATOM 3470 C CA . MET B 1 10 ? 9.453 -16.781 -36.531 1 96.81 10 MET B CA 1
ATOM 3471 C C . MET B 1 10 ? 8.266 -15.977 -37.062 1 96.81 10 MET B C 1
ATOM 3473 O O . MET B 1 10 ? 7.617 -15.258 -36.281 1 96.81 10 MET B O 1
ATOM 3477 N N . GLN B 1 11 ? 7.98 -16.109 -38.281 1 96.69 11 GLN B N 1
ATOM 3478 C CA . GLN B 1 11 ? 6.809 -15.453 -38.875 1 96.69 11 GLN B CA 1
ATOM 3479 C C . GLN B 1 11 ? 5.52 -16.031 -38.281 1 96.69 11 GLN B C 1
ATOM 3481 O O . GLN B 1 11 ? 4.59 -15.281 -37.969 1 96.69 11 GLN B O 1
ATOM 3486 N N . THR B 1 12 ? 5.52 -17.312 -38.188 1 97.62 12 THR B N 1
ATOM 3487 C CA . THR B 1 12 ? 4.355 -17.969 -37.625 1 97.62 12 THR B CA 1
ATOM 3488 C C . THR B 1 12 ? 4.164 -17.547 -36.156 1 97.62 12 THR B C 1
ATOM 3490 O O . THR B 1 12 ? 3.039 -17.312 -35.719 1 97.62 12 THR B O 1
ATOM 3493 N N . ILE B 1 13 ? 5.254 -17.469 -35.469 1 98.06 13 ILE B N 1
ATOM 3494 C CA . ILE B 1 13 ? 5.227 -17.031 -34.062 1 98.06 13 ILE B CA 1
ATOM 3495 C C . ILE B 1 13 ? 4.672 -15.617 -33.969 1 98.06 13 ILE B C 1
ATOM 3497 O O . ILE B 1 13 ? 3.836 -15.312 -33.125 1 98.06 13 ILE B O 1
ATOM 3501 N N . GLY B 1 14 ? 5.109 -14.727 -34.844 1 97.19 14 GLY B N 1
ATOM 3502 C CA . GLY B 1 14 ? 4.574 -13.375 -34.906 1 97.19 14 GLY B CA 1
ATOM 3503 C C . GLY B 1 14 ? 3.07 -13.328 -35.094 1 97.19 14 GLY B C 1
ATOM 3504 O O . GLY B 1 14 ? 2.391 -12.5 -34.469 1 97.19 14 GLY B O 1
ATOM 3505 N N . HIS B 1 15 ? 2.619 -14.227 -35.938 1 97.06 15 HIS B N 1
ATOM 3506 C CA . HIS B 1 15 ? 1.184 -14.32 -36.188 1 97.06 15 HIS B CA 1
ATOM 3507 C C . HIS B 1 15 ? 0.437 -14.758 -34.906 1 97.06 15 HIS B C 1
ATOM 3509 O O . HIS B 1 15 ? -0.582 -14.164 -34.562 1 97.06 15 HIS B O 1
ATOM 3515 N N . TYR B 1 16 ? 0.903 -15.703 -34.25 1 96.94 16 TYR B N 1
ATOM 3516 C CA . TYR B 1 16 ? 0.255 -16.219 -33.062 1 96.94 16 TYR B CA 1
ATOM 3517 C C . TYR B 1 16 ? 0.292 -15.195 -31.938 1 96.94 16 TYR B C 1
ATOM 3519 O O . TYR B 1 16 ? -0.604 -15.156 -31.078 1 96.94 16 TYR B O 1
ATOM 3527 N N . ALA B 1 17 ? 1.32 -14.336 -31.906 1 96.56 17 ALA B N 1
ATOM 3528 C CA . ALA B 1 17 ? 1.492 -13.328 -30.875 1 96.56 17 ALA B CA 1
ATOM 3529 C C . ALA B 1 17 ? 0.452 -12.219 -31 1 96.56 17 ALA B C 1
ATOM 3531 O O . ALA B 1 17 ? 0.315 -11.375 -30.109 1 96.56 17 ALA B O 1
ATOM 3532 N N . SER B 1 18 ? -0.289 -12.195 -32.031 1 94.94 18 SER B N 1
ATOM 3533 C CA . SER B 1 18 ? -1.321 -11.188 -32.25 1 94.94 18 SER B CA 1
ATOM 3534 C C . SER B 1 18 ? -2.652 -11.617 -31.625 1 94.94 18 SER B C 1
ATOM 3536 O O . SER B 1 18 ? -3.564 -10.805 -31.469 1 94.94 18 SER B O 1
ATOM 3538 N N . PHE B 1 19 ? -2.779 -12.914 -31.297 1 93.56 19 PHE B N 1
ATOM 3539 C CA . PHE B 1 19 ? -4.008 -13.422 -30.703 1 93.56 19 PHE B CA 1
ATOM 3540 C C . PHE B 1 19 ? -4.012 -13.18 -29.203 1 93.56 19 PHE B C 1
ATOM 3542 O O . PHE B 1 19 ? -2.977 -13.305 -28.547 1 93.56 19 PHE B O 1
ATOM 3549 N N . PRO B 1 20 ? -5.125 -12.844 -28.625 1 91.44 20 PRO B N 1
ATOM 3550 C CA . PRO B 1 20 ? -5.199 -12.695 -27.156 1 91.44 20 PRO B CA 1
ATOM 3551 C C . PRO B 1 20 ? -5.215 -14.039 -26.438 1 91.44 20 PRO B C 1
ATOM 3553 O O . PRO B 1 20 ? -5.832 -14.992 -26.906 1 91.44 20 PRO B O 1
ATOM 3556 N N . PRO B 1 21 ? -4.5 -14.102 -25.375 1 91.56 21 PRO B N 1
ATOM 3557 C CA . PRO B 1 21 ? -4.59 -15.312 -24.578 1 91.56 21 PRO B CA 1
ATOM 3558 C C . PRO B 1 21 ? -5.934 -15.453 -23.859 1 91.56 21 PRO B C 1
ATOM 3560 O O . PRO B 1 21 ? -6.652 -14.461 -23.688 1 91.56 21 PRO B O 1
ATOM 3563 N N . THR B 1 22 ? -6.293 -16.641 -23.5 1 88.06 22 THR B N 1
ATOM 3564 C CA . THR B 1 22 ? -7.52 -16.938 -22.766 1 88.06 22 THR B CA 1
ATOM 3565 C C . THR B 1 22 ? -7.227 -17.172 -21.297 1 88.06 22 THR B C 1
ATOM 3567 O O . THR B 1 22 ? -6.387 -18.016 -20.953 1 88.06 22 THR B O 1
ATOM 3570 N N . GLY B 1 23 ? -7.934 -16.453 -20.484 1 86.12 23 GLY B N 1
ATOM 3571 C CA . GLY B 1 23 ? -7.723 -16.594 -19.047 1 86.12 23 GLY B CA 1
ATOM 3572 C C . GLY B 1 23 ? -8.469 -17.766 -18.453 1 86.12 23 GLY B C 1
ATOM 3573 O O . GLY B 1 23 ? -9.562 -18.109 -18.922 1 86.12 23 GLY B O 1
ATOM 3574 N N . VAL B 1 24 ? -7.844 -18.375 -17.453 1 86.19 24 VAL B N 1
ATOM 3575 C CA . VAL B 1 24 ? -8.438 -19.5 -16.734 1 86.19 24 VAL B CA 1
ATOM 3576 C C . VAL B 1 24 ? -8.305 -19.266 -15.227 1 86.19 24 VAL B C 1
ATOM 3578 O O . VAL B 1 24 ? -7.273 -18.781 -14.758 1 86.19 24 VAL B O 1
ATOM 3581 N N . SER B 1 25 ? -9.352 -19.562 -14.453 1 85.5 25 SER B N 1
ATOM 3582 C CA . SER B 1 25 ? -9.297 -19.453 -13 1 85.5 25 SER B CA 1
ATOM 3583 C C . SER B 1 25 ? -8.984 -20.781 -12.344 1 85.5 25 SER B C 1
ATOM 3585 O O . SER B 1 25 ? -9.125 -21.844 -12.977 1 85.5 25 SER B O 1
ATOM 3587 N N . LEU B 1 26 ? -8.617 -20.672 -11.125 1 87.25 26 LEU B N 1
ATOM 3588 C CA . LEU B 1 26 ? -8.359 -21.875 -10.344 1 87.25 26 LEU B CA 1
ATOM 3589 C C . LEU B 1 26 ? -9.602 -22.75 -10.266 1 87.25 26 LEU B C 1
ATOM 3591 O O . LEU B 1 26 ? -9.516 -23.984 -10.406 1 87.25 26 LEU B O 1
ATOM 3595 N N . ARG B 1 27 ? -10.688 -22.188 -10.078 1 87.38 27 ARG B N 1
ATOM 3596 C CA . ARG B 1 27 ? -11.953 -22.906 -9.969 1 87.38 27 ARG B CA 1
ATOM 3597 C C . ARG B 1 27 ? -12.289 -23.641 -11.266 1 87.38 27 ARG B C 1
ATOM 3599 O O . ARG B 1 27 ? -12.703 -24.797 -11.242 1 87.38 27 ARG B O 1
ATOM 3606 N N . GLN B 1 28 ? -12.055 -23.016 -12.352 1 86 28 GLN B N 1
ATOM 3607 C CA . GLN B 1 28 ? -12.312 -23.625 -13.648 1 86 28 GLN B CA 1
ATOM 3608 C C . GLN B 1 28 ? -11.398 -24.812 -13.883 1 86 28 GLN B C 1
ATOM 3610 O O . GLN B 1 28 ? -11.836 -25.844 -14.398 1 86 28 GLN B O 1
ATOM 3615 N N . MET B 1 29 ? -10.219 -24.703 -13.5 1 88.75 29 MET B N 1
ATOM 3616 C CA . MET B 1 29 ? -9.258 -25.781 -13.672 1 88.75 29 MET B CA 1
ATOM 3617 C C . MET B 1 29 ? -9.68 -27.016 -12.867 1 88.75 29 MET B C 1
ATOM 3619 O O . MET B 1 29 ? -9.57 -28.141 -13.352 1 88.75 29 MET B O 1
ATOM 3623 N N . VAL B 1 30 ? -10.195 -26.75 -11.734 1 89.12 30 VAL B N 1
ATOM 3624 C CA . VAL B 1 30 ? -10.617 -27.859 -10.867 1 89.12 30 VAL B CA 1
ATOM 3625 C C . VAL B 1 30 ? -11.906 -28.469 -11.406 1 89.12 30 VAL B C 1
ATOM 3627 O O . VAL B 1 30 ? -12.055 -29.688 -11.43 1 89.12 30 VAL B O 1
ATOM 3630 N N . GLN B 1 31 ? -12.781 -27.641 -11.805 1 85 31 GLN B N 1
ATOM 3631 C CA . GLN B 1 31 ? -14.047 -28.141 -12.344 1 85 31 GLN B CA 1
ATOM 3632 C C . GLN B 1 31 ? -13.82 -29.031 -13.555 1 85 31 GLN B C 1
ATOM 3634 O O . GLN B 1 31 ? -14.469 -30.078 -13.695 1 85 31 GLN B O 1
ATOM 3639 N N . PHE B 1 32 ? -12.914 -28.672 -14.25 1 81.44 32 PHE B N 1
ATOM 3640 C CA . PHE B 1 32 ? -12.609 -29.422 -15.469 1 81.44 32 PHE B CA 1
ATOM 3641 C C . PHE B 1 32 ? -11.914 -30.734 -15.133 1 81.44 32 PHE B C 1
ATOM 3643 O O . PHE B 1 32 ? -12.156 -31.75 -15.781 1 81.44 32 PHE B O 1
ATOM 3650 N N . GLY B 1 33 ? -11.109 -30.719 -14.211 1 84.19 33 GLY B N 1
ATOM 3651 C CA . GLY B 1 33 ? -10.242 -31.859 -13.938 1 84.19 33 GLY B CA 1
ATOM 3652 C C . GLY B 1 33 ? -10.812 -32.812 -12.898 1 84.19 33 GLY B C 1
ATOM 3653 O O . GLY B 1 33 ? -10.18 -33.812 -12.547 1 84.19 33 GLY B O 1
ATOM 3654 N N . GLU B 1 34 ? -11.961 -32.5 -12.453 1 83.25 34 GLU B N 1
ATOM 3655 C CA . GLU B 1 34 ? -12.516 -33.25 -11.328 1 83.25 34 GLU B CA 1
ATOM 3656 C C . GLU B 1 34 ? -12.727 -34.719 -11.695 1 83.25 34 GLU B C 1
ATOM 3658 O O . GLU B 1 34 ? -12.445 -35.625 -10.891 1 83.25 34 GLU B O 1
ATOM 3663 N N . LYS B 1 35 ? -13.203 -35.062 -12.852 1 80.94 35 LYS B N 1
ATOM 3664 C CA . LYS B 1 35 ? -13.391 -36.406 -13.352 1 80.94 35 LYS B CA 1
ATOM 3665 C C . LYS B 1 35 ? -12.727 -36.594 -14.719 1 80.94 35 LYS B C 1
ATOM 3667 O O . LYS B 1 35 ? -13.406 -36.562 -15.75 1 80.94 35 LYS B O 1
ATOM 3672 N N . PRO B 1 36 ? -11.477 -36.906 -14.617 1 81.94 36 PRO B N 1
ATOM 3673 C CA . PRO B 1 36 ? -10.766 -37 -15.891 1 81.94 36 PRO B CA 1
ATOM 3674 C C . PRO B 1 36 ? -11.109 -38.25 -16.672 1 81.94 36 PRO B C 1
ATOM 3676 O O . PRO B 1 36 ? -11.164 -39.344 -16.109 1 81.94 36 PRO B O 1
ATOM 3679 N N . SER B 1 37 ? -11.547 -38.094 -17.875 1 83.94 37 SER B N 1
ATOM 3680 C CA . SER B 1 37 ? -11.75 -39.156 -18.844 1 83.94 37 SER B CA 1
ATOM 3681 C C . SER B 1 37 ? -10.883 -38.938 -20.094 1 83.94 37 SER B C 1
ATOM 3683 O O . SER B 1 37 ? -10.289 -37.875 -20.25 1 83.94 37 SER B O 1
ATOM 3685 N N . ALA B 1 38 ? -10.805 -39.969 -20.844 1 87.38 38 ALA B N 1
ATOM 3686 C CA . ALA B 1 38 ? -10.039 -39.812 -22.078 1 87.38 38 ALA B CA 1
ATOM 3687 C C . ALA B 1 38 ? -10.602 -38.656 -22.938 1 87.38 38 ALA B C 1
ATOM 3689 O O . ALA B 1 38 ? -9.844 -37.938 -23.578 1 87.38 38 ALA B O 1
ATOM 3690 N N . GLY B 1 39 ? -11.867 -38.562 -22.922 1 86.69 39 GLY B N 1
ATOM 3691 C CA . GLY B 1 39 ? -12.516 -37.5 -23.688 1 86.69 39 GLY B CA 1
ATOM 3692 C C . GLY B 1 39 ? -12.25 -36.125 -23.141 1 86.69 39 GLY B C 1
ATOM 3693 O O . GLY B 1 39 ? -11.922 -35.188 -23.891 1 86.69 39 GLY B O 1
ATOM 3694 N N . THR B 1 40 ? -12.383 -36 -21.875 1 86.12 40 THR B N 1
ATOM 3695 C CA . THR B 1 40 ? -12.148 -34.688 -21.25 1 86.12 40 THR B CA 1
ATOM 3696 C C . THR B 1 40 ? -10.688 -34.281 -21.391 1 86.12 40 THR B C 1
ATOM 3698 O O . THR B 1 40 ? -10.398 -33.094 -21.641 1 86.12 40 THR B O 1
ATOM 3701 N N . LEU B 1 41 ? -9.812 -35.219 -21.219 1 91.06 41 LEU B N 1
ATOM 3702 C CA . LEU B 1 41 ? -8.391 -34.906 -21.375 1 91.06 41 LEU B CA 1
ATOM 3703 C C . LEU B 1 41 ? -8.062 -34.562 -22.812 1 91.06 41 LEU B C 1
ATOM 3705 O O . LEU B 1 41 ? -7.18 -33.719 -23.062 1 91.06 41 LEU B O 1
ATOM 3709 N N . PHE B 1 42 ? -8.742 -35.219 -23.656 1 91.81 42 PHE B N 1
ATOM 3710 C CA . PHE B 1 42 ? -8.516 -34.906 -25.062 1 91.81 42 PHE B CA 1
ATOM 3711 C C . PHE B 1 42 ? -8.938 -33.469 -25.359 1 91.81 42 PHE B C 1
ATOM 3713 O O . PHE B 1 42 ? -8.242 -32.75 -26.078 1 91.81 42 PHE B O 1
ATOM 3720 N N . ARG B 1 43 ? -9.992 -33.062 -24.844 1 88.75 43 ARG B N 1
ATOM 3721 C CA . ARG B 1 43 ? -10.438 -31.688 -25 1 88.75 43 ARG B CA 1
ATOM 3722 C C . ARG B 1 43 ? -9.438 -30.719 -24.391 1 88.75 43 ARG B C 1
ATOM 3724 O O . ARG B 1 43 ? -9.188 -29.641 -24.953 1 88.75 43 ARG B O 1
ATOM 3731 N N . ALA B 1 44 ? -8.953 -31.094 -23.266 1 91.25 44 ALA B N 1
ATOM 3732 C CA . ALA B 1 44 ? -7.91 -30.297 -22.625 1 91.25 44 ALA B CA 1
ATOM 3733 C C . ALA B 1 44 ? -6.672 -30.188 -23.516 1 91.25 44 ALA B C 1
ATOM 3735 O O . ALA B 1 44 ? -6.078 -29.125 -23.656 1 91.25 44 ALA B O 1
ATOM 3736 N N . SER B 1 45 ? -6.316 -31.281 -24.078 1 93.62 45 SER B N 1
ATOM 3737 C CA . SER B 1 45 ? -5.176 -31.297 -24.984 1 93.62 45 SER B CA 1
ATOM 3738 C C . SER B 1 45 ? -5.402 -30.391 -26.188 1 93.62 45 SER B C 1
ATOM 3740 O O . SER B 1 45 ? -4.488 -29.688 -26.625 1 93.62 45 SER B O 1
ATOM 3742 N N . GLN B 1 46 ? -6.598 -30.453 -26.672 1 91.31 46 GLN B N 1
ATOM 3743 C CA . GLN B 1 46 ? -6.945 -29.609 -27.797 1 91.31 46 GLN B CA 1
ATOM 3744 C C . GLN B 1 46 ? -6.848 -28.125 -27.422 1 91.31 46 GLN B C 1
ATOM 3746 O O . GLN B 1 46 ? -6.285 -27.328 -28.172 1 91.31 46 GLN B O 1
ATOM 3751 N N . PHE B 1 47 ? -7.383 -27.844 -26.312 1 92.06 47 PHE B N 1
ATOM 3752 C CA . PHE B 1 47 ? -7.316 -26.469 -25.844 1 92.06 47 PHE B CA 1
ATOM 3753 C C . PHE B 1 47 ? -5.871 -26.016 -25.703 1 92.06 47 PHE B C 1
ATOM 3755 O O . PHE B 1 47 ? -5.504 -24.938 -26.188 1 92.06 47 PHE B O 1
ATOM 3762 N N . LEU B 1 48 ? -5.074 -26.797 -25.047 1 95.94 48 LEU B N 1
ATOM 3763 C CA . LEU B 1 48 ? -3.695 -26.422 -24.75 1 95.94 48 LEU B CA 1
ATOM 3764 C C . LEU B 1 48 ? -2.863 -26.359 -26.016 1 95.94 48 LEU B C 1
ATOM 3766 O O . LEU B 1 48 ? -1.953 -25.531 -26.125 1 95.94 48 LEU B O 1
ATOM 3770 N N . SER B 1 49 ? -3.168 -27.234 -26.953 1 96.12 49 SER B N 1
ATOM 3771 C CA . SER B 1 49 ? -2.447 -27.234 -28.234 1 96.12 49 SER B CA 1
ATOM 3772 C C . SER B 1 49 ? -2.68 -25.938 -29 1 96.12 49 SER B C 1
ATOM 3774 O O . SER B 1 49 ? -1.887 -25.578 -29.875 1 96.12 49 SER B O 1
ATOM 3776 N N . GLU B 1 50 ? -3.713 -25.234 -28.641 1 94.88 50 GLU B N 1
ATOM 3777 C CA . GLU B 1 50 ? -4.023 -23.953 -29.266 1 94.88 50 GLU B CA 1
ATOM 3778 C C . GLU B 1 50 ? -3.602 -22.781 -28.391 1 94.88 50 GLU B C 1
ATOM 3780 O O . GLU B 1 50 ? -3.074 -21.781 -28.875 1 94.88 50 GLU B O 1
ATOM 3785 N N . GLU B 1 51 ? -3.779 -22.906 -27.094 1 95.75 51 GLU B N 1
ATOM 3786 C CA . GLU B 1 51 ? -3.561 -21.812 -26.156 1 95.75 51 GLU B CA 1
ATOM 3787 C C . GLU B 1 51 ? -2.072 -21.609 -25.891 1 95.75 51 GLU B C 1
ATOM 3789 O O . GLU B 1 51 ? -1.588 -20.484 -25.875 1 95.75 51 GLU B O 1
ATOM 3794 N N . LEU B 1 52 ? -1.341 -22.672 -25.641 1 97.94 52 LEU B N 1
ATOM 3795 C CA . LEU B 1 52 ? 0.059 -22.578 -25.25 1 97.94 52 LEU B CA 1
ATOM 3796 C C . LEU B 1 52 ? 0.883 -21.891 -26.328 1 97.94 52 LEU B C 1
ATOM 3798 O O . LEU B 1 52 ? 1.696 -21.016 -26.047 1 97.94 52 LEU B O 1
ATOM 3802 N N . PRO B 1 53 ? 0.657 -22.266 -27.609 1 98.12 53 PRO B N 1
ATOM 3803 C CA . PRO B 1 53 ? 1.41 -21.578 -28.656 1 98.12 53 PRO B CA 1
ATOM 3804 C C . PRO B 1 53 ? 1.174 -20.062 -28.656 1 98.12 53 PRO B C 1
ATOM 3806 O O . PRO B 1 53 ? 2.105 -19.281 -28.891 1 98.12 53 PRO B O 1
ATOM 3809 N N . VAL B 1 54 ? -0.018 -19.641 -28.391 1 97.56 54 VAL B N 1
ATOM 3810 C CA . VAL B 1 54 ? -0.316 -18.203 -28.312 1 97.56 54 VAL B CA 1
ATOM 3811 C C . VAL B 1 54 ? 0.5 -17.562 -27.203 1 97.56 54 VAL B C 1
ATOM 3813 O O . VAL B 1 54 ? 1.16 -16.547 -27.406 1 97.56 54 VAL B O 1
ATOM 3816 N N . ARG B 1 55 ? 0.515 -18.156 -26.047 1 97.69 55 ARG B N 1
ATOM 3817 C CA . ARG B 1 55 ? 1.229 -17.609 -24.891 1 97.69 55 ARG B CA 1
ATOM 3818 C C . ARG B 1 55 ? 2.736 -17.625 -25.125 1 97.69 55 ARG B C 1
ATOM 3820 O O . ARG B 1 55 ? 3.43 -16.656 -24.797 1 97.69 55 ARG B O 1
ATOM 3827 N N . LEU B 1 56 ? 3.189 -18.719 -25.688 1 98.5 56 LEU B N 1
ATOM 3828 C CA . LEU B 1 56 ? 4.613 -18.844 -25.984 1 98.5 56 LEU B CA 1
ATOM 3829 C C . LEU B 1 56 ? 5.039 -17.797 -27 1 98.5 56 LEU B C 1
ATOM 3831 O O . LEU B 1 56 ? 6.109 -17.188 -26.875 1 98.5 56 LEU B O 1
ATOM 3835 N N . ALA B 1 57 ? 4.219 -17.594 -27.969 1 98.44 57 ALA B N 1
ATOM 3836 C CA . ALA B 1 57 ? 4.516 -16.625 -29.031 1 98.44 57 ALA B CA 1
ATOM 3837 C C . ALA B 1 57 ? 4.656 -15.219 -28.453 1 98.44 57 ALA B C 1
ATOM 3839 O O . ALA B 1 57 ? 5.559 -14.469 -28.844 1 98.44 57 ALA B O 1
ATOM 3840 N N . HIS B 1 58 ? 3.771 -14.859 -27.578 1 97.69 58 HIS B N 1
ATOM 3841 C CA . HIS B 1 58 ? 3.859 -13.555 -26.938 1 97.69 58 HIS B CA 1
ATOM 3842 C C . HIS B 1 58 ? 5.207 -13.367 -26.25 1 97.69 58 HIS B C 1
ATOM 3844 O O . HIS B 1 58 ? 5.801 -12.281 -26.328 1 97.69 58 HIS B O 1
ATOM 3850 N N . ARG B 1 59 ? 5.719 -14.406 -25.578 1 97.62 59 ARG B N 1
ATOM 3851 C CA . ARG B 1 59 ? 6.977 -14.32 -24.844 1 97.62 59 ARG B CA 1
ATOM 3852 C C . ARG B 1 59 ? 8.156 -14.203 -25.797 1 97.62 59 ARG B C 1
ATOM 3854 O O . ARG B 1 59 ? 9.102 -13.445 -25.547 1 97.62 59 ARG B O 1
ATOM 3861 N N . VAL B 1 60 ? 8.086 -14.977 -26.875 1 98 60 VAL B N 1
ATOM 3862 C CA . VAL B 1 60 ? 9.148 -14.883 -27.875 1 98 60 VAL B CA 1
ATOM 3863 C C . VAL B 1 60 ? 9.227 -13.461 -28.406 1 98 60 VAL B C 1
ATOM 3865 O O . VAL B 1 60 ? 10.312 -12.875 -28.484 1 98 60 VAL B O 1
ATOM 3868 N N . GLU B 1 61 ? 8.117 -12.922 -28.75 1 97.12 61 GLU B N 1
ATOM 3869 C CA . GLU B 1 61 ? 8.062 -11.57 -29.297 1 97.12 61 GLU B CA 1
ATOM 3870 C C . GLU B 1 61 ? 8.594 -10.547 -28.297 1 97.12 61 GLU B C 1
ATOM 3872 O O . GLU B 1 61 ? 9.352 -9.641 -28.656 1 97.12 61 GLU B O 1
ATOM 3877 N N . GLU B 1 62 ? 8.211 -10.688 -27.094 1 96.19 62 GLU B N 1
ATOM 3878 C CA . GLU B 1 62 ? 8.633 -9.742 -26.062 1 96.19 62 GLU B CA 1
ATOM 3879 C C . GLU B 1 62 ? 10.133 -9.82 -25.812 1 96.19 62 GLU B C 1
ATOM 3881 O O . GLU B 1 62 ? 10.797 -8.797 -25.656 1 96.19 62 GLU B O 1
ATOM 3886 N N . LEU B 1 63 ? 10.602 -11.023 -25.734 1 97.69 63 LEU B N 1
ATOM 3887 C CA . LEU B 1 63 ? 12.039 -11.219 -25.531 1 97.69 63 LEU B CA 1
ATOM 3888 C C . LEU B 1 63 ? 12.828 -10.641 -26.703 1 97.69 63 LEU B C 1
ATOM 3890 O O . LEU B 1 63 ? 13.914 -10.07 -26.5 1 97.69 63 LEU B O 1
ATOM 3894 N N . ASP B 1 64 ? 12.266 -10.719 -27.844 1 95.5 64 ASP B N 1
ATOM 3895 C CA . ASP B 1 64 ? 12.93 -10.25 -29.047 1 95.5 64 ASP B CA 1
ATOM 3896 C C . ASP B 1 64 ? 12.938 -8.719 -29.109 1 95.5 64 ASP B C 1
ATOM 3898 O O . ASP B 1 64 ? 13.844 -8.125 -29.703 1 95.5 64 ASP B O 1
ATOM 3902 N N . LYS B 1 65 ? 12 -8.086 -28.453 1 94.94 65 LYS B N 1
ATOM 3903 C CA . LYS B 1 65 ? 11.844 -6.637 -28.578 1 94.94 65 LYS B CA 1
ATOM 3904 C C . LYS B 1 65 ? 12.336 -5.91 -27.328 1 94.94 65 LYS B C 1
ATOM 3906 O O . LYS B 1 65 ? 12.07 -4.719 -27.156 1 94.94 65 LYS B O 1
ATOM 3911 N N . LEU B 1 66 ? 12.984 -6.621 -26.469 1 95.44 66 LEU B N 1
ATOM 3912 C CA . LEU B 1 66 ? 13.516 -5.973 -25.266 1 95.44 66 LEU B CA 1
ATOM 3913 C C . LEU B 1 66 ? 14.414 -4.801 -25.641 1 95.44 66 LEU B C 1
ATOM 3915 O O . LEU B 1 66 ? 15.203 -4.887 -26.578 1 95.44 66 LEU B O 1
ATOM 3919 N N . PRO B 1 67 ? 14.305 -3.742 -24.922 1 90.19 67 PRO B N 1
ATOM 3920 C CA . PRO B 1 67 ? 15.023 -2.518 -25.297 1 90.19 67 PRO B CA 1
ATOM 3921 C C . PRO B 1 67 ? 16.469 -2.508 -24.797 1 90.19 67 PRO B C 1
ATOM 3923 O O . PRO B 1 67 ? 16.891 -3.42 -24.094 1 90.19 67 PRO B O 1
ATOM 3926 N N . ASP B 1 68 ? 17.156 -1.495 -25.234 1 91.19 68 ASP B N 1
ATOM 3927 C CA . ASP B 1 68 ? 18.469 -1.059 -24.75 1 91.19 68 ASP B CA 1
ATOM 3928 C C . ASP B 1 68 ? 19.5 -2.178 -24.859 1 91.19 68 ASP B C 1
ATOM 3930 O O . ASP B 1 68 ? 20.375 -2.311 -24.016 1 91.19 68 ASP B O 1
ATOM 3934 N N . GLY B 1 69 ? 19.297 -3.1 -25.828 1 94.25 69 GLY B N 1
ATOM 3935 C CA . GLY B 1 69 ? 20.297 -4.121 -26.094 1 94.25 69 GLY B CA 1
ATOM 3936 C C . GLY B 1 69 ? 20.141 -5.352 -25.219 1 94.25 69 GLY B C 1
ATOM 3937 O O . GLY B 1 69 ? 20.922 -6.297 -25.328 1 94.25 69 GLY B O 1
ATOM 3938 N N . LEU B 1 70 ? 19.172 -5.41 -24.375 1 96.19 70 LEU B N 1
ATOM 3939 C CA . LEU B 1 70 ? 18.953 -6.559 -23.516 1 96.19 70 LEU B CA 1
ATOM 3940 C C . LEU B 1 70 ? 18.641 -7.809 -24.328 1 96.19 70 LEU B C 1
ATOM 3942 O O . LEU B 1 70 ? 19.047 -8.914 -23.953 1 96.19 70 LEU B O 1
ATOM 3946 N N . ASN B 1 71 ? 17.969 -7.648 -25.453 1 96.94 71 ASN B N 1
ATOM 3947 C CA . ASN B 1 71 ? 17.609 -8.781 -26.297 1 96.94 71 ASN B CA 1
ATOM 3948 C C . ASN B 1 71 ? 18.828 -9.375 -27 1 96.94 71 ASN B C 1
ATOM 3950 O O . ASN B 1 71 ? 18.75 -10.477 -27.562 1 96.94 71 ASN B O 1
ATOM 3954 N N . ASP B 1 72 ? 19.922 -8.672 -26.938 1 96.75 72 ASP B N 1
ATOM 3955 C CA . ASP B 1 72 ? 21.125 -9.141 -27.594 1 96.75 72 ASP B CA 1
ATOM 3956 C C . ASP B 1 72 ? 21.984 -9.984 -26.656 1 96.75 72 ASP B C 1
ATOM 3958 O O . ASP B 1 72 ? 22.953 -10.617 -27.094 1 96.75 72 ASP B O 1
ATOM 3962 N N . MET B 1 73 ? 21.641 -9.961 -25.406 1 96.81 73 MET B N 1
ATOM 3963 C CA . MET B 1 73 ? 22.422 -10.758 -24.453 1 96.81 73 MET B CA 1
ATOM 3964 C C . MET B 1 73 ? 22.281 -12.25 -24.75 1 96.81 73 MET B C 1
ATOM 3966 O O . MET B 1 73 ? 21.188 -12.734 -25.016 1 96.81 73 MET B O 1
ATOM 3970 N N . PRO B 1 74 ? 23.344 -12.984 -24.719 1 97.12 74 PRO B N 1
ATOM 3971 C CA . PRO B 1 74 ? 23.312 -14.406 -25.078 1 97.12 74 PRO B CA 1
ATOM 3972 C C . PRO B 1 74 ? 22.328 -15.211 -24.25 1 97.12 74 PRO B C 1
ATOM 3974 O O . PRO B 1 74 ? 21.609 -16.047 -24.797 1 97.12 74 PRO B O 1
ATOM 3977 N N . SER B 1 75 ? 22.312 -14.992 -22.984 1 96.5 75 SER B N 1
ATOM 3978 C CA . SER B 1 75 ? 21.406 -15.742 -22.109 1 96.5 75 SER B CA 1
ATOM 3979 C C . SER B 1 75 ? 19.938 -15.43 -22.438 1 96.5 75 SER B C 1
ATOM 3981 O O . SER B 1 75 ? 19.078 -16.312 -22.359 1 96.5 75 SER B O 1
ATOM 3983 N N . ILE B 1 76 ? 19.641 -14.219 -22.828 1 97.62 76 ILE B N 1
ATOM 3984 C CA . ILE B 1 76 ? 18.281 -13.836 -23.203 1 97.62 76 ILE B CA 1
ATOM 3985 C C . ILE B 1 76 ? 17.891 -14.508 -24.516 1 97.62 76 ILE B C 1
ATOM 3987 O O . ILE B 1 76 ? 16.781 -15.016 -24.656 1 97.62 76 ILE B O 1
ATOM 3991 N N . GLN B 1 77 ? 18.781 -14.57 -25.391 1 97.75 77 GLN B N 1
ATOM 3992 C CA . GLN B 1 77 ? 18.562 -15.242 -26.656 1 97.75 77 GLN B CA 1
ATOM 3993 C C . GLN B 1 77 ? 18.312 -16.734 -26.453 1 97.75 77 GLN B C 1
ATOM 3995 O O . GLN B 1 77 ? 17.484 -17.328 -27.141 1 97.75 77 GLN B O 1
ATOM 4000 N N . LYS B 1 78 ? 19.062 -17.25 -25.578 1 97.5 78 LYS B N 1
ATOM 4001 C CA . LYS B 1 78 ? 18.875 -18.672 -25.234 1 97.5 78 LYS B CA 1
ATOM 4002 C C . LYS B 1 78 ? 17.453 -18.938 -24.75 1 97.5 78 LYS B C 1
ATOM 4004 O O . LYS B 1 78 ? 16.812 -19.891 -25.172 1 97.5 78 LYS B O 1
ATOM 4009 N N . VAL B 1 79 ? 16.969 -18.109 -23.844 1 97.88 79 VAL B N 1
ATOM 4010 C CA . VAL B 1 79 ? 15.609 -18.25 -23.312 1 97.88 79 VAL B CA 1
ATOM 4011 C C . VAL B 1 79 ? 14.594 -18.078 -24.438 1 97.88 79 VAL B C 1
ATOM 4013 O O . VAL B 1 79 ? 13.641 -18.844 -24.547 1 97.88 79 VAL B O 1
ATOM 4016 N N . ARG B 1 80 ? 14.781 -17.062 -25.266 1 98.12 80 ARG B N 1
ATOM 4017 C CA . ARG B 1 80 ? 13.914 -16.859 -26.422 1 98.12 80 ARG B CA 1
ATOM 4018 C C . ARG B 1 80 ? 13.836 -18.109 -27.281 1 98.12 80 ARG B C 1
ATOM 4020 O O . ARG B 1 80 ? 12.75 -18.516 -27.703 1 98.12 80 ARG B O 1
ATOM 4027 N N . ASP B 1 81 ? 14.938 -18.719 -27.484 1 97.88 81 ASP B N 1
ATOM 4028 C CA . ASP B 1 81 ? 15 -19.922 -28.312 1 97.88 81 ASP B CA 1
ATOM 4029 C C . ASP B 1 81 ? 14.266 -21.094 -27.656 1 97.88 81 ASP B C 1
ATOM 4031 O O . ASP B 1 81 ? 13.641 -21.906 -28.328 1 97.88 81 ASP B O 1
ATOM 4035 N N . TRP B 1 82 ? 14.414 -21.203 -26.328 1 98.31 82 TRP B N 1
ATOM 4036 C CA . TRP B 1 82 ? 13.656 -22.219 -25.609 1 98.31 82 TRP B CA 1
ATOM 4037 C C . TRP B 1 82 ? 12.164 -22.078 -25.859 1 98.31 82 TRP B C 1
ATOM 4039 O O . TRP B 1 82 ? 11.469 -23.062 -26.125 1 98.31 82 TRP B O 1
ATOM 4049 N N . TYR B 1 83 ? 11.664 -20.875 -25.812 1 98.62 83 TYR B N 1
ATOM 4050 C CA . TYR B 1 83 ? 10.242 -20.625 -26.016 1 98.62 83 TYR B CA 1
ATOM 4051 C C . TYR B 1 83 ? 9.836 -20.906 -27.453 1 98.62 83 TYR B C 1
ATOM 4053 O O . TYR B 1 83 ? 8.781 -21.484 -27.719 1 98.62 83 TYR B O 1
ATOM 4061 N N . ALA B 1 84 ? 10.664 -20.531 -28.375 1 98.62 84 ALA B N 1
ATOM 4062 C CA . ALA B 1 84 ? 10.383 -20.781 -29.781 1 98.62 84 ALA B CA 1
ATOM 4063 C C . ALA B 1 84 ? 10.375 -22.281 -30.094 1 98.62 84 ALA B C 1
ATOM 4065 O O . ALA B 1 84 ? 9.523 -22.766 -30.844 1 98.62 84 ALA B O 1
ATOM 4066 N N . GLN B 1 85 ? 11.32 -22.922 -29.562 1 98.62 85 GLN B N 1
ATOM 4067 C CA . GLN B 1 85 ? 11.391 -24.359 -29.75 1 98.62 85 GLN B CA 1
ATOM 4068 C C . GLN B 1 85 ? 10.148 -25.047 -29.203 1 98.62 85 GLN B C 1
ATOM 4070 O O . GLN B 1 85 ? 9.602 -25.969 -29.828 1 98.62 85 GLN B O 1
ATOM 4075 N N . SER B 1 86 ? 9.781 -24.688 -28.031 1 98.75 86 SER B N 1
ATOM 4076 C CA . SER B 1 86 ? 8.57 -25.234 -27.406 1 98.75 86 SER B CA 1
ATOM 4077 C C . SER B 1 86 ? 7.34 -24.953 -28.266 1 98.75 86 SER B C 1
ATOM 4079 O O . SER B 1 86 ? 6.484 -25.828 -28.438 1 98.75 86 SER B O 1
ATOM 4081 N N . PHE B 1 87 ? 7.266 -23.734 -28.828 1 98.69 87 PHE B N 1
ATOM 4082 C CA . PHE B 1 87 ? 6.207 -23.391 -29.766 1 98.69 87 PHE B CA 1
ATOM 4083 C C . PHE B 1 87 ? 6.176 -24.359 -30.938 1 98.69 87 PHE B C 1
ATOM 4085 O O . PHE B 1 87 ? 5.113 -24.875 -31.281 1 98.69 87 PHE B O 1
ATOM 4092 N N . GLU B 1 88 ? 7.258 -24.625 -31.484 1 98.5 88 GLU B N 1
ATOM 4093 C CA . GLU B 1 88 ? 7.371 -25.5 -32.656 1 98.5 88 GLU B CA 1
ATOM 4094 C C . GLU B 1 88 ? 6.945 -26.922 -32.312 1 98.5 88 GLU B C 1
ATOM 4096 O O . GLU B 1 88 ? 6.215 -27.547 -33.062 1 98.5 88 GLU B O 1
ATOM 4101 N N . GLU B 1 89 ? 7.391 -27.344 -31.203 1 98.25 89 GLU B N 1
ATOM 4102 C CA . GLU B 1 89 ? 7.109 -28.719 -30.812 1 98.25 89 GLU B CA 1
ATOM 4103 C C . GLU B 1 89 ? 5.613 -28.938 -30.594 1 98.25 89 GLU B C 1
ATOM 4105 O O . GLU B 1 89 ? 5.078 -30 -30.953 1 98.25 89 GLU B O 1
ATOM 4110 N N . ILE B 1 90 ? 4.938 -27.969 -30.062 1 98.38 90 ILE B N 1
ATOM 4111 C CA . ILE B 1 90 ? 3.506 -28.109 -29.812 1 98.38 90 ILE B CA 1
ATOM 4112 C C . ILE B 1 90 ? 2.738 -28.016 -31.125 1 98.38 90 ILE B C 1
ATOM 4114 O O . ILE B 1 90 ? 1.843 -28.812 -31.391 1 98.38 90 ILE B O 1
ATOM 4118 N N . THR B 1 91 ? 3.094 -27.109 -32 1 97.31 91 THR B N 1
ATOM 4119 C CA . THR B 1 91 ? 2.33 -26.828 -33.219 1 97.31 91 THR B CA 1
ATOM 4120 C C . THR B 1 91 ? 2.58 -27.906 -34.281 1 97.31 91 THR B C 1
ATOM 4122 O O . THR B 1 91 ? 1.789 -28.078 -35.188 1 97.31 91 THR B O 1
ATOM 4125 N N . THR B 1 92 ? 3.645 -28.656 -34.125 1 96.5 92 THR B N 1
ATOM 4126 C CA . THR B 1 92 ? 3.959 -29.672 -35.125 1 96.5 92 THR B CA 1
ATOM 4127 C C . THR B 1 92 ? 3.553 -31.047 -34.656 1 96.5 92 THR B C 1
ATOM 4129 O O . THR B 1 92 ? 3.709 -32.031 -35.375 1 96.5 92 THR B O 1
ATOM 4132 N N . LEU B 1 93 ? 3.059 -31.125 -33.438 1 96.56 93 LEU B N 1
ATOM 4133 C CA . LEU B 1 93 ? 2.58 -32.406 -32.969 1 96.56 93 LEU B CA 1
ATOM 4134 C C . LEU B 1 93 ? 1.375 -32.875 -33.781 1 96.56 93 LEU B C 1
ATOM 4136 O O . LEU B 1 93 ? 0.356 -32.188 -33.844 1 96.56 93 LEU B O 1
ATOM 4140 N N . PRO B 1 94 ? 1.413 -34.062 -34.344 1 93.88 94 PRO B N 1
ATOM 4141 C CA . PRO B 1 94 ? 0.314 -34.531 -35.188 1 93.88 94 PRO B CA 1
ATOM 4142 C C . PRO B 1 94 ? -0.969 -34.781 -34.406 1 93.88 94 PRO B C 1
ATOM 4144 O O . PRO B 1 94 ? -0.928 -35.375 -33.312 1 93.88 94 PRO B O 1
ATOM 4147 N N . ARG B 1 95 ? -2.068 -34.375 -34.938 1 91.62 95 ARG B N 1
ATOM 4148 C CA . ARG B 1 95 ? -3.379 -34.656 -34.344 1 91.62 95 ARG B CA 1
ATOM 4149 C C . ARG B 1 95 ? -3.91 -36 -34.812 1 91.62 95 ARG B C 1
ATOM 4151 O O . ARG B 1 95 ? -3.637 -36.469 -35.906 1 91.62 95 ARG B O 1
ATOM 4158 N N . PRO B 1 96 ? -4.641 -36.531 -33.938 1 92.38 96 PRO B N 1
ATOM 4159 C CA . PRO B 1 96 ? -5.172 -37.844 -34.312 1 92.38 96 PRO B CA 1
ATOM 4160 C C . PRO B 1 96 ? -6.34 -37.75 -35.312 1 92.38 96 PRO B C 1
ATOM 4162 O O . PRO B 1 96 ? -7.098 -36.781 -35.281 1 92.38 96 PRO B O 1
ATOM 4165 N N . HIS B 1 97 ? -6.445 -38.812 -36.125 1 91.62 97 HIS B N 1
ATOM 4166 C CA . HIS B 1 97 ? -7.617 -38.938 -36.969 1 91.62 97 HIS B CA 1
ATOM 4167 C C . HIS B 1 97 ? -8.797 -39.531 -36.219 1 91.62 97 HIS B C 1
ATOM 4169 O O . HIS B 1 97 ? -8.68 -40.625 -35.656 1 91.62 97 HIS B O 1
ATOM 4175 N N . LEU B 1 98 ? -9.859 -38.75 -36.219 1 92.12 98 LEU B N 1
ATOM 4176 C CA . LEU B 1 98 ? -11.039 -39.219 -35.469 1 92.12 98 LEU B CA 1
ATOM 4177 C C . LEU B 1 98 ? -12.141 -39.656 -36.438 1 92.12 98 LEU B C 1
ATOM 4179 O O . LEU B 1 98 ? -12.344 -39 -37.469 1 92.12 98 LEU B O 1
ATOM 4183 N N . ASP B 1 99 ? -12.766 -40.719 -36.125 1 92.44 99 ASP B N 1
ATOM 4184 C CA . ASP B 1 99 ? -13.93 -41.125 -36.906 1 92.44 99 ASP B CA 1
ATOM 4185 C C . ASP B 1 99 ? -15.102 -40.156 -36.688 1 92.44 99 ASP B C 1
ATOM 4187 O O . ASP B 1 99 ? -15.094 -39.406 -35.719 1 92.44 99 ASP B O 1
ATOM 4191 N N . THR B 1 100 ? -16.062 -40.188 -37.531 1 91.25 100 THR B N 1
ATOM 4192 C CA . THR B 1 100 ? -17.188 -39.25 -37.531 1 91.25 100 THR B CA 1
ATOM 4193 C C . THR B 1 100 ? -17.969 -39.375 -36.219 1 91.25 100 THR B C 1
ATOM 4195 O O . THR B 1 100 ? -18.406 -38.375 -35.656 1 91.25 100 THR B O 1
ATOM 4198 N N . GLU B 1 101 ? -18.078 -40.5 -35.75 1 88.38 101 GLU B N 1
ATOM 4199 C CA . GLU B 1 101 ? -18.828 -40.719 -34.531 1 88.38 101 GLU B CA 1
ATOM 4200 C C . GLU B 1 101 ? -18.141 -40.062 -33.344 1 88.38 101 GLU B C 1
ATOM 4202 O O . GLU B 1 101 ? -18.797 -39.406 -32.531 1 88.38 101 GLU B O 1
ATOM 4207 N N . THR B 1 102 ? -16.875 -40.312 -33.25 1 89.31 102 THR B N 1
ATOM 4208 C CA . THR B 1 102 ? -16.094 -39.75 -32.156 1 89.31 102 THR B CA 1
ATOM 4209 C C . THR B 1 102 ? -16.125 -38.219 -32.219 1 89.31 102 THR B C 1
ATOM 4211 O O . THR B 1 102 ? -16.266 -37.562 -31.188 1 89.31 102 THR B O 1
ATOM 4214 N N . ARG B 1 103 ? -15.984 -37.719 -33.344 1 88 103 ARG B N 1
ATOM 4215 C CA . ARG B 1 103 ? -16.016 -36.25 -33.531 1 88 103 ARG B CA 1
ATOM 4216 C C . ARG B 1 103 ? -17.359 -35.688 -33.094 1 88 103 ARG B C 1
ATOM 4218 O O . ARG B 1 103 ? -17.391 -34.625 -32.438 1 88 103 ARG B O 1
ATOM 4225 N N . ASP B 1 104 ? -18.375 -36.312 -33.5 1 85.88 104 ASP B N 1
ATOM 4226 C CA . ASP B 1 104 ? -19.719 -35.875 -33.156 1 85.88 104 ASP B CA 1
ATOM 4227 C C . ASP B 1 104 ? -19.938 -35.906 -31.641 1 85.88 104 ASP B C 1
ATOM 4229 O O . ASP B 1 104 ? -20.578 -35.031 -31.078 1 85.88 104 ASP B O 1
ATOM 4233 N N . ARG B 1 105 ? -19.391 -36.875 -31.016 1 84.38 105 ARG B N 1
ATOM 4234 C CA . ARG B 1 105 ? -19.531 -37.031 -29.562 1 84.38 105 ARG B CA 1
ATOM 4235 C C . ARG B 1 105 ? -18.781 -35.906 -28.828 1 84.38 105 ARG B C 1
ATOM 4237 O O . ARG B 1 105 ? -19.234 -35.438 -27.797 1 84.38 105 ARG B O 1
ATOM 4244 N N . LEU B 1 106 ? -17.672 -35.625 -29.391 1 82.62 106 LEU B N 1
ATOM 4245 C CA . LEU B 1 106 ? -16.844 -34.594 -28.781 1 82.62 106 LEU B CA 1
ATOM 4246 C C . LEU B 1 106 ? -17.484 -33.219 -28.953 1 82.62 106 LEU B C 1
ATOM 4248 O O . LEU B 1 106 ? -17.359 -32.375 -28.062 1 82.62 106 LEU B O 1
ATOM 4252 N N . LEU B 1 107 ? -18.219 -33 -30.047 1 77.69 107 LEU B N 1
ATOM 4253 C CA . LEU B 1 107 ? -18.781 -31.703 -30.359 1 77.69 107 LEU B CA 1
ATOM 4254 C C . LEU B 1 107 ? -20.141 -31.531 -29.688 1 77.69 107 LEU B C 1
ATOM 4256 O O . LEU B 1 107 ? -20.578 -30.406 -29.453 1 77.69 107 LEU B O 1
ATOM 4260 N N . ASN B 1 108 ? -20.906 -32.656 -29.531 1 73.25 108 ASN B N 1
ATOM 4261 C CA . ASN B 1 108 ? -22.25 -32.594 -28.969 1 73.25 108 ASN B CA 1
ATOM 4262 C C . ASN B 1 108 ? -22.344 -33.281 -27.625 1 73.25 108 ASN B C 1
ATOM 4264 O O . ASN B 1 108 ? -22.859 -34.406 -27.547 1 73.25 108 ASN B O 1
ATOM 4268 N N . PRO B 1 109 ? -21.844 -32.656 -26.672 1 65.81 109 PRO B N 1
ATOM 4269 C CA . PRO B 1 109 ? -21.922 -33.312 -25.375 1 65.81 109 PRO B CA 1
ATOM 4270 C C . PRO B 1 109 ? -23.359 -33.375 -24.844 1 65.81 109 PRO B C 1
ATOM 4272 O O . PRO B 1 109 ? -24.203 -32.562 -25.188 1 65.81 109 PRO B O 1
ATOM 4275 N N . PRO B 1 110 ? -23.812 -34.562 -24.266 1 62.56 110 PRO B N 1
ATOM 4276 C CA . PRO B 1 110 ? -25.188 -34.656 -23.734 1 62.56 110 PRO B CA 1
ATOM 4277 C C . PRO B 1 110 ? -25.547 -33.531 -22.797 1 62.56 110 PRO B C 1
ATOM 4279 O O . PRO B 1 110 ? -24.672 -32.969 -22.125 1 62.56 110 PRO B O 1
ATOM 4282 N N . LYS B 1 111 ? -26.688 -32.938 -23.062 1 54.5 111 LYS B N 1
ATOM 4283 C CA . LYS B 1 111 ? -27.266 -31.797 -22.391 1 54.5 111 LYS B CA 1
ATOM 4284 C C . LYS B 1 111 ? -27.219 -31.953 -20.875 1 54.5 111 LYS B C 1
ATOM 4286 O O . LYS B 1 111 ? -27.312 -30.969 -20.141 1 54.5 111 LYS B O 1
ATOM 4291 N N . LYS B 1 112 ? -27.609 -33.031 -20.484 1 50.94 112 LYS B N 1
ATOM 4292 C CA . LYS B 1 112 ? -27.812 -33.062 -19.031 1 50.94 112 LYS B CA 1
ATOM 4293 C C . LYS B 1 112 ? -26.609 -32.469 -18.297 1 50.94 112 LYS B C 1
ATOM 4295 O O . LYS B 1 112 ? -26.578 -32.469 -17.062 1 50.94 112 LYS B O 1
ATOM 4300 N N . SER B 1 113 ? -25.641 -32.531 -18.938 1 47.06 113 SER B N 1
ATOM 4301 C CA . SER B 1 113 ? -24.484 -32.312 -18.062 1 47.06 113 SER B CA 1
ATOM 4302 C C . SER B 1 113 ? -24.422 -30.844 -17.609 1 47.06 113 SER B C 1
ATOM 4304 O O . SER B 1 113 ? -24.438 -29.922 -18.422 1 47.06 113 SER B O 1
ATOM 4306 N N . SER B 1 114 ? -24.766 -30.359 -16.594 1 47.16 114 SER B N 1
ATOM 4307 C CA . SER B 1 114 ? -24.75 -29.328 -15.547 1 47.16 114 SER B CA 1
ATOM 4308 C C . SER B 1 114 ? -23.453 -28.531 -15.57 1 47.16 114 SER B C 1
ATOM 4310 O O . SER B 1 114 ? -23.266 -27.609 -14.781 1 47.16 114 SER B O 1
ATOM 4312 N N . THR B 1 115 ? -22.328 -29 -16.078 1 52.81 115 THR B N 1
ATOM 4313 C CA . THR B 1 115 ? -21.141 -28.453 -15.422 1 52.81 115 THR B CA 1
ATOM 4314 C C . THR B 1 115 ? -20.766 -27.094 -16.016 1 52.81 115 THR B C 1
ATOM 4316 O O . THR B 1 115 ? -19.891 -27 -16.859 1 52.81 115 THR B O 1
ATOM 4319 N N . LYS B 1 116 ? -21.609 -26.219 -16.078 1 58 116 LYS B N 1
ATOM 4320 C CA . LYS B 1 116 ? -21.234 -24.859 -16.422 1 58 116 LYS B CA 1
ATOM 4321 C C . LYS B 1 116 ? -20.078 -24.375 -15.562 1 58 116 LYS B C 1
ATOM 4323 O O . LYS B 1 116 ? -20.125 -24.484 -14.336 1 58 116 LYS B O 1
ATOM 4328 N N . LEU B 1 117 ? -19.094 -24.109 -16.391 1 64.75 117 LEU B N 1
ATOM 4329 C CA . LEU B 1 117 ? -17.938 -23.531 -15.68 1 64.75 117 LEU B CA 1
ATOM 4330 C C . LEU B 1 117 ? -18.344 -22.25 -14.953 1 64.75 117 LEU B C 1
ATOM 4332 O O . LEU B 1 117 ? -19.141 -21.469 -15.461 1 64.75 117 LEU B O 1
ATOM 4336 N N . SER B 1 118 ? -17.875 -22.078 -13.75 1 71 118 SER B N 1
ATOM 4337 C CA . SER B 1 118 ? -18.141 -20.891 -12.93 1 71 118 SER B CA 1
ATOM 4338 C C . SER B 1 118 ? -17.609 -19.625 -13.602 1 71 118 SER B C 1
ATOM 4340 O O . SER B 1 118 ? -16.609 -19.672 -14.32 1 71 118 SER B O 1
ATOM 4342 N N . ALA B 1 119 ? -18.328 -18.578 -13.453 1 74.56 119 ALA B N 1
ATOM 4343 C CA . ALA B 1 119 ? -17.875 -17.281 -13.961 1 74.56 119 ALA B CA 1
ATOM 4344 C C . ALA B 1 119 ? -16.641 -16.797 -13.203 1 74.56 119 ALA B C 1
ATOM 4346 O O . ALA B 1 119 ? -16.484 -17.078 -12.016 1 74.56 119 ALA B O 1
ATOM 4347 N N . THR B 1 120 ? -15.781 -16.234 -13.969 1 75.81 120 THR B N 1
ATOM 4348 C CA . THR B 1 120 ? -14.586 -15.672 -13.352 1 75.81 120 THR B CA 1
ATOM 4349 C C . THR B 1 120 ? -14.844 -14.25 -12.852 1 75.81 120 THR B C 1
ATOM 4351 O O . THR B 1 120 ? -15.734 -13.562 -13.359 1 75.81 120 THR B O 1
ATOM 4354 N N . THR B 1 121 ? -14.211 -13.922 -11.773 1 77.94 121 THR B N 1
ATOM 4355 C CA . THR B 1 121 ? -14.25 -12.555 -11.258 1 77.94 121 THR B CA 1
ATOM 4356 C C . THR B 1 121 ? -12.969 -11.812 -11.625 1 77.94 121 THR B C 1
ATOM 4358 O O . THR B 1 121 ? -11.961 -12.43 -11.961 1 77.94 121 THR B O 1
ATOM 4361 N N . ARG B 1 122 ? -13.062 -10.508 -11.594 1 78.38 122 ARG B N 1
ATOM 4362 C CA . ARG B 1 122 ? -11.914 -9.672 -11.922 1 78.38 122 ARG B CA 1
ATOM 4363 C C . ARG B 1 122 ? -10.781 -9.891 -10.922 1 78.38 122 ARG B C 1
ATOM 4365 O O . ARG B 1 122 ? -11.023 -10 -9.719 1 78.38 122 ARG B O 1
ATOM 4372 N N . ASN B 1 123 ? -9.633 -9.961 -11.477 1 82.44 123 ASN B N 1
ATOM 4373 C CA . ASN B 1 123 ? -8.453 -10.062 -10.625 1 82.44 123 ASN B CA 1
ATOM 4374 C C . ASN B 1 123 ? -8.07 -8.711 -10.031 1 82.44 123 ASN B C 1
ATOM 4376 O O . ASN B 1 123 ? -7.801 -7.762 -10.758 1 82.44 123 ASN B O 1
ATOM 4380 N N . PRO B 1 124 ? -8.055 -8.586 -8.789 1 75.31 124 PRO B N 1
ATOM 4381 C CA . PRO B 1 124 ? -7.809 -7.293 -8.148 1 75.31 124 PRO B CA 1
ATOM 4382 C C . PRO B 1 124 ? -6.41 -6.746 -8.438 1 75.31 124 PRO B C 1
ATOM 4384 O O . PRO B 1 124 ? -6.156 -5.555 -8.242 1 75.31 124 PRO B O 1
ATOM 4387 N N . SER B 1 125 ? -5.504 -7.535 -8.781 1 73.81 125 SER B N 1
ATOM 4388 C CA . SER B 1 125 ? -4.141 -7.086 -9.055 1 73.81 125 SER B CA 1
ATOM 4389 C C . SER B 1 125 ? -4.059 -6.328 -10.375 1 73.81 125 SER B C 1
ATOM 4391 O O . SER B 1 125 ? -3.062 -5.66 -10.648 1 73.81 125 SER B O 1
ATOM 4393 N N . LEU B 1 126 ? -5.055 -6.445 -11.148 1 70.62 126 LEU B N 1
ATOM 4394 C CA . LEU B 1 126 ? -5.07 -5.734 -12.422 1 70.62 126 LEU B CA 1
ATOM 4395 C C . LEU B 1 126 ? -5.555 -4.301 -12.234 1 70.62 126 LEU B C 1
ATOM 4397 O O . LEU B 1 126 ? -6.496 -4.051 -11.477 1 70.62 126 LEU B O 1
ATOM 4401 N N . LYS B 1 127 ? -4.715 -3.217 -12.414 1 57.97 127 LYS B N 1
ATOM 4402 C CA . LYS B 1 127 ? -5.09 -1.809 -12.344 1 57.97 127 LYS B CA 1
ATOM 4403 C C . LYS B 1 127 ? -6.277 -1.514 -13.258 1 57.97 127 LYS B C 1
ATOM 4405 O O . LYS B 1 127 ? -6.418 -2.123 -14.32 1 57.97 127 LYS B O 1
ATOM 4410 N N . ASP B 1 128 ? -7.363 -0.724 -12.742 1 49.25 128 ASP B N 1
ATOM 4411 C CA . ASP B 1 128 ? -8.555 -0.346 -13.5 1 49.25 128 ASP B CA 1
ATOM 4412 C C . ASP B 1 128 ? -8.172 0.367 -14.797 1 49.25 128 ASP B C 1
ATOM 4414 O O . ASP B 1 128 ? -7.75 1.524 -14.773 1 49.25 128 ASP B O 1
ATOM 4418 N N . HIS B 1 129 ? -7.395 0.042 -15.625 1 40.81 129 HIS B N 1
ATOM 4419 C CA . HIS B 1 129 ? -7.488 0.85 -16.828 1 40.81 129 HIS B CA 1
ATOM 4420 C C . HIS B 1 129 ? -8.945 1.055 -17.25 1 40.81 129 HIS B C 1
ATOM 4422 O O . HIS B 1 129 ? -9.719 0.098 -17.297 1 40.81 129 HIS B O 1
ATOM 4428 N N . GLY B 1 130 ? -9.562 2.199 -16.844 1 35.41 130 GLY B N 1
ATOM 4429 C CA . GLY B 1 130 ? -10.852 2.652 -17.328 1 35.41 130 GLY B CA 1
ATOM 4430 C C . GLY B 1 130 ? -11.234 2.033 -18.672 1 35.41 130 GLY B C 1
ATOM 4431 O O . GLY B 1 130 ? -12.406 1.743 -18.906 1 35.41 130 GLY B O 1
ATOM 4432 N N . ASN B 1 131 ? -10.484 2.639 -19.812 1 31.81 131 ASN B N 1
ATOM 4433 C CA . ASN B 1 131 ? -11.133 2.734 -21.125 1 31.81 131 ASN B CA 1
ATOM 4434 C C . ASN B 1 131 ? -11.516 1.357 -21.656 1 31.81 131 ASN B C 1
ATOM 4436 O O . ASN B 1 131 ? -12.234 1.253 -22.656 1 31.81 131 ASN B O 1
ATOM 4440 N N . GLY B 1 132 ? -10.508 0.516 -21.891 1 31.2 132 GLY B N 1
ATOM 4441 C CA . GLY B 1 132 ? -10.797 -0.285 -23.078 1 31.2 132 GLY B CA 1
ATOM 4442 C C . GLY B 1 132 ? -12 -1.19 -22.906 1 31.2 132 GLY B C 1
ATOM 4443 O O . GLY B 1 132 ? -12.211 -1.757 -21.828 1 31.2 132 GLY B O 1
ATOM 4444 N N . ASN B 1 133 ? -13.109 -0.699 -23.484 1 31.91 133 ASN B N 1
ATOM 4445 C CA . ASN B 1 133 ? -14.125 -1.537 -24.109 1 31.91 133 ASN B CA 1
ATOM 4446 C C . ASN B 1 133 ? -13.555 -2.885 -24.531 1 31.91 133 ASN B C 1
ATOM 4448 O O . ASN B 1 133 ? -13.125 -3.041 -25.688 1 31.91 133 ASN B O 1
ATOM 4452 N N . GLY B 1 134 ? -12.57 -3.268 -24.078 1 30.08 134 GLY B N 1
ATOM 4453 C CA . GLY B 1 134 ? -12.305 -4.52 -24.766 1 30.08 134 GLY B CA 1
ATOM 4454 C C . GLY B 1 134 ? -13.531 -5.406 -24.891 1 30.08 134 GLY B C 1
ATOM 4455 O O . GLY B 1 134 ? -13.945 -6.031 -23.906 1 30.08 134 GLY B O 1
ATOM 4456 N N . LYS B 1 135 ? -14.516 -4.945 -25.578 1 31.88 135 LYS B N 1
ATOM 4457 C CA . LYS B 1 135 ? -15.328 -5.93 -26.281 1 31.88 135 LYS B CA 1
ATOM 4458 C C . LYS B 1 135 ? -14.484 -7.133 -26.703 1 31.88 135 LYS B C 1
ATOM 4460 O O . LYS B 1 135 ? -13.844 -7.113 -27.766 1 31.88 135 LYS B O 1
ATOM 4465 N N . SER B 1 136 ? -13.602 -7.562 -25.922 1 33.53 136 SER B N 1
ATOM 4466 C CA . SER B 1 136 ? -13.086 -8.828 -26.422 1 33.53 136 SER B CA 1
ATOM 4467 C C . SER B 1 136 ? -14.18 -9.648 -27.094 1 33.53 136 SER B C 1
ATOM 4469 O O . SER B 1 136 ? -15.25 -9.852 -26.516 1 33.53 136 SER B O 1
ATOM 4471 N N . GLY B 1 137 ? -14.375 -9.445 -28.328 1 32.97 137 GLY B N 1
ATOM 4472 C CA . GLY B 1 137 ? -15.148 -10.297 -29.219 1 32.97 137 GLY B CA 1
ATOM 4473 C C . GLY B 1 137 ? -15.367 -11.688 -28.656 1 32.97 137 GLY B C 1
ATOM 4474 O O . GLY B 1 137 ? -14.594 -12.156 -27.828 1 32.97 137 GLY B O 1
ATOM 4475 N N . MET B 1 138 ? -16.625 -12.203 -28.703 1 34.38 138 MET B N 1
ATOM 4476 C CA . MET B 1 138 ? -17.312 -13.469 -28.469 1 34.38 138 MET B CA 1
ATOM 4477 C C . MET B 1 138 ? -16.453 -14.648 -28.922 1 34.38 138 MET B C 1
ATOM 4479 O O . MET B 1 138 ? -16.891 -15.797 -28.844 1 34.38 138 MET B O 1
ATOM 4483 N N . ASN B 1 139 ? -15.57 -14.461 -29.906 1 36.78 139 ASN B N 1
ATOM 4484 C CA . ASN B 1 139 ? -15.062 -15.789 -30.234 1 36.78 139 ASN B CA 1
ATOM 4485 C C . ASN B 1 139 ? -14.266 -16.375 -29.062 1 36.78 139 ASN B C 1
ATOM 4487 O O . ASN B 1 139 ? -13.047 -16.25 -29.031 1 36.78 139 ASN B O 1
ATOM 4491 N N . SER B 1 140 ? -14.57 -16.188 -27.812 1 43.84 140 SER B N 1
ATOM 4492 C CA . SER B 1 140 ? -14.039 -16.484 -26.484 1 43.84 140 SER B CA 1
ATOM 4493 C C . SER B 1 140 ? -13.656 -17.953 -26.359 1 43.84 140 SER B C 1
ATOM 4495 O O . SER B 1 140 ? -14.508 -18.844 -26.438 1 43.84 140 SER B O 1
ATOM 4497 N N . ARG B 1 141 ? -12.484 -18.297 -26.938 1 53 141 ARG B N 1
ATOM 4498 C CA . ARG B 1 141 ? -12.016 -19.625 -26.562 1 53 141 ARG B CA 1
ATOM 4499 C C . ARG B 1 141 ? -12.273 -19.891 -25.078 1 53 141 ARG B C 1
ATOM 4501 O O . ARG B 1 141 ? -12.008 -19.031 -24.234 1 53 141 ARG B O 1
ATOM 4508 N N . ARG B 1 142 ? -13.383 -20.578 -24.797 1 58.53 142 ARG B N 1
ATOM 4509 C CA . ARG B 1 142 ? -13.812 -20.922 -23.453 1 58.53 142 ARG B CA 1
ATOM 4510 C C . ARG B 1 142 ? -13.07 -22.156 -22.938 1 58.53 142 ARG B C 1
ATOM 4512 O O . ARG B 1 142 ? -12.695 -23.031 -23.719 1 58.53 142 ARG B O 1
ATOM 4519 N N . TYR B 1 143 ? -12.578 -21.922 -21.781 1 57.16 143 TYR B N 1
ATOM 4520 C CA . TYR B 1 143 ? -12.086 -23.109 -21.109 1 57.16 143 TYR B CA 1
ATOM 4521 C C . TYR B 1 143 ? -13.109 -24.234 -21.172 1 57.16 143 TYR B C 1
ATOM 4523 O O . TYR B 1 143 ? -14.312 -24 -21.047 1 57.16 143 TYR B O 1
ATOM 4531 N N . PHE B 1 144 ? -12.805 -25.422 -21.609 1 59.53 144 PHE B N 1
ATOM 4532 C CA . PHE B 1 144 ? -13.562 -26.578 -22.094 1 59.53 144 PHE B CA 1
ATOM 4533 C C . PHE B 1 144 ? -14.523 -27.078 -21.047 1 59.53 144 PHE B C 1
ATOM 4535 O O . PHE B 1 144 ? -14.328 -26.844 -19.844 1 59.53 144 PHE B O 1
ATOM 4542 N N . ALA B 1 145 ? -15.836 -27.297 -21.516 1 57.44 145 ALA B N 1
ATOM 4543 C CA . ALA B 1 145 ? -16.875 -27.984 -20.75 1 57.44 145 ALA B CA 1
ATOM 4544 C C . ALA B 1 145 ? -16.594 -29.469 -20.641 1 57.44 145 ALA B C 1
ATOM 4546 O O . ALA B 1 145 ? -16.047 -30.078 -21.578 1 57.44 145 ALA B O 1
ATOM 4547 N N . ALA B 1 146 ? -16.609 -30.031 -19.438 1 58.84 146 ALA B N 1
ATOM 4548 C CA . ALA B 1 146 ? -16.469 -31.469 -19.156 1 58.84 146 ALA B CA 1
ATOM 4549 C C . ALA B 1 146 ? -17.422 -32.281 -20.047 1 58.84 146 ALA B C 1
ATOM 4551 O O . ALA B 1 146 ? -18.578 -31.906 -20.234 1 58.84 146 ALA B O 1
ATOM 4552 N N . LEU B 1 147 ? -16.812 -33.188 -20.906 1 62.47 147 LEU B N 1
ATOM 4553 C CA . LEU B 1 147 ? -17.562 -34.094 -21.797 1 62.47 147 LEU B CA 1
ATOM 4554 C C . LEU B 1 147 ? -17.594 -35.5 -21.234 1 62.47 147 LEU B C 1
ATOM 4556 O O . LEU B 1 147 ? -16.547 -36.062 -20.859 1 62.47 147 LEU B O 1
ATOM 4560 N N . ASP B 1 148 ? -18.5 -35.969 -20.328 1 61.81 148 ASP B N 1
ATOM 4561 C CA . ASP B 1 148 ? -18.516 -37.406 -20.078 1 61.81 148 ASP B CA 1
ATOM 4562 C C . ASP B 1 148 ? -19.891 -38 -20.422 1 61.81 148 ASP B C 1
ATOM 4564 O O . ASP B 1 148 ? -20.875 -37.719 -19.75 1 61.81 148 ASP B O 1
ATOM 4568 N N . ASP B 1 149 ? -19.938 -38.562 -21.562 1 65.56 149 ASP B N 1
ATOM 4569 C CA . ASP B 1 149 ? -21.203 -39.219 -21.875 1 65.56 149 ASP B CA 1
ATOM 4570 C C . ASP B 1 149 ? -21.25 -40.625 -21.297 1 65.56 149 ASP B C 1
ATOM 4572 O O . ASP B 1 149 ? -22.203 -41.375 -21.562 1 65.56 149 ASP B O 1
ATOM 4576 N N . GLY B 1 150 ? -20.266 -40.938 -20.5 1 68.31 150 GLY B N 1
ATOM 4577 C CA . GLY B 1 150 ? -20.266 -42.219 -19.812 1 68.31 150 GLY B CA 1
ATOM 4578 C C . GLY B 1 150 ? -19.859 -43.344 -20.719 1 68.31 150 GLY B C 1
ATOM 4579 O O . GLY B 1 150 ? -19.75 -44.5 -20.266 1 68.31 150 GLY B O 1
ATOM 4580 N N . LYS B 1 151 ? -19.625 -43.125 -21.969 1 77.94 151 LYS B N 1
ATOM 4581 C CA . LYS B 1 151 ? -19.25 -44.188 -22.906 1 77.94 151 LYS B CA 1
ATOM 4582 C C . LYS B 1 151 ? -17.734 -44.25 -23.078 1 77.94 151 LYS B C 1
ATOM 4584 O O . LYS B 1 151 ? -17.031 -43.281 -22.781 1 77.94 151 LYS B O 1
ATOM 4589 N N . GLU B 1 152 ? -17.391 -45.406 -23.547 1 85.81 152 GLU B N 1
ATOM 4590 C CA . GLU B 1 152 ? -15.961 -45.625 -23.75 1 85.81 152 GLU B CA 1
ATOM 4591 C C . GLU B 1 152 ? -15.445 -44.844 -24.953 1 85.81 152 GLU B C 1
ATOM 4593 O O . GLU B 1 152 ? -16.109 -44.75 -25.984 1 85.81 152 GLU B O 1
ATOM 4598 N N . TRP B 1 153 ? -14.289 -44.281 -24.828 1 90.81 153 TRP B N 1
ATOM 4599 C CA . TRP B 1 153 ? -13.656 -43.531 -25.906 1 90.81 153 TRP B CA 1
ATOM 4600 C C . TRP B 1 153 ? -12.648 -44.375 -26.656 1 90.81 153 TRP B C 1
ATOM 4602 O O . TRP B 1 153 ? -12.055 -45.312 -26.094 1 90.81 153 TRP B O 1
ATOM 4612 N N . PRO B 1 154 ? -12.516 -44.094 -27.906 1 92.25 154 PRO B N 1
ATOM 4613 C CA . PRO B 1 154 ? -11.5 -44.844 -28.672 1 92.25 154 PRO B CA 1
ATOM 4614 C C . PRO B 1 154 ? -10.094 -44.656 -28.109 1 92.25 154 PRO B C 1
ATOM 4616 O O . PRO B 1 154 ? -9.75 -43.562 -27.656 1 92.25 154 PRO B O 1
ATOM 4619 N N . PRO B 1 155 ? -9.336 -45.688 -28.219 1 93 155 PRO B N 1
ATOM 4620 C CA . PRO B 1 155 ? -7.988 -45.656 -27.656 1 93 155 PRO B CA 1
ATOM 4621 C C . PRO B 1 155 ? -7.121 -44.531 -28.25 1 93 155 PRO B C 1
ATOM 4623 O O . PRO B 1 155 ? -6.176 -44.062 -27.609 1 93 155 PRO B O 1
ATOM 4626 N N . VAL B 1 156 ? -7.465 -44.094 -29.406 1 94.25 156 VAL B N 1
ATOM 4627 C CA . VAL B 1 156 ? -6.68 -43.094 -30.109 1 94.25 156 VAL B CA 1
ATOM 4628 C C . VAL B 1 156 ? -6.656 -41.781 -29.281 1 94.25 156 VAL B C 1
ATOM 4630 O O . VAL B 1 156 ? -5.668 -41.062 -29.312 1 94.25 156 VAL B O 1
ATOM 4633 N N . LEU B 1 157 ? -7.672 -41.594 -28.562 1 93.19 157 LEU B N 1
ATOM 4634 C CA . LEU B 1 157 ? -7.734 -40.406 -27.75 1 93.19 157 LEU B CA 1
ATOM 4635 C C . LEU B 1 157 ? -6.723 -40.469 -26.609 1 93.19 157 LEU B C 1
ATOM 4637 O O . LEU B 1 157 ? -5.961 -39.531 -26.391 1 93.19 157 LEU B O 1
ATOM 4641 N N . SER B 1 158 ? -6.73 -41.562 -25.922 1 92.56 158 SER B N 1
ATOM 4642 C CA . SER B 1 158 ? -5.809 -41.719 -24.812 1 92.56 158 SER B CA 1
ATOM 4643 C C . SER B 1 158 ? -4.359 -41.719 -25.281 1 92.56 158 SER B C 1
ATOM 4645 O O . SER B 1 158 ? -3.477 -41.219 -24.578 1 92.56 158 SER B O 1
ATOM 4647 N N . GLU B 1 159 ? -4.152 -42.25 -26.391 1 94.94 159 GLU B N 1
ATOM 4648 C CA . GLU B 1 159 ? -2.807 -42.25 -26.953 1 94.94 159 GLU B CA 1
ATOM 4649 C C . GLU B 1 159 ? -2.328 -40.844 -27.25 1 94.94 159 GLU B C 1
ATOM 4651 O O . GLU B 1 159 ? -1.189 -40.469 -26.938 1 94.94 159 GLU B O 1
ATOM 4656 N N . TYR B 1 160 ? -3.184 -40.125 -27.812 1 95.69 160 TYR B N 1
ATOM 4657 C CA . TYR B 1 160 ? -2.83 -38.75 -28.094 1 95.69 160 TYR B CA 1
ATOM 4658 C C . TYR B 1 160 ? -2.584 -37.969 -26.812 1 95.69 160 TYR B C 1
ATOM 4660 O O . TYR B 1 160 ? -1.63 -37.188 -26.719 1 95.69 160 TYR B O 1
ATOM 4668 N N . ASN B 1 161 ? -3.465 -38.156 -25.891 1 94.81 161 ASN B N 1
ATOM 4669 C CA . ASN B 1 161 ? -3.312 -37.5 -24.609 1 94.81 161 ASN B CA 1
ATOM 4670 C C . ASN B 1 161 ? -1.953 -37.781 -23.984 1 94.81 161 ASN B C 1
ATOM 4672 O O . ASN B 1 161 ? -1.294 -36.875 -23.469 1 94.81 161 ASN B O 1
ATOM 4676 N N . ARG B 1 162 ? -1.526 -38.969 -24.016 1 95.56 162 ARG B N 1
ATOM 4677 C CA . ARG B 1 162 ? -0.246 -39.375 -23.453 1 95.56 162 ARG B CA 1
ATOM 4678 C C . ARG B 1 162 ? 0.917 -38.75 -24.219 1 95.56 162 ARG B C 1
ATOM 4680 O O . ARG B 1 162 ? 1.886 -38.281 -23.625 1 95.56 162 ARG B O 1
ATOM 4687 N N . LYS B 1 163 ? 0.807 -38.812 -25.5 1 96.81 163 LYS B N 1
ATOM 4688 C CA . LYS B 1 163 ? 1.844 -38.219 -26.328 1 96.81 163 LYS B CA 1
ATOM 4689 C C . LYS B 1 163 ? 1.979 -36.719 -26.078 1 96.81 163 LYS B C 1
ATOM 4691 O O . LYS B 1 163 ? 3.094 -36.188 -25.969 1 96.81 163 LYS B O 1
ATOM 4696 N N . PHE B 1 164 ? 0.854 -36.125 -26.031 1 97.81 164 PHE B N 1
ATOM 4697 C CA . PHE B 1 164 ? 0.843 -34.688 -25.766 1 97.81 164 PHE B CA 1
ATOM 4698 C C . PHE B 1 164 ? 1.422 -34.375 -24.391 1 97.81 164 PHE B C 1
ATOM 4700 O O . PHE B 1 164 ? 2.229 -33.469 -24.234 1 97.81 164 PHE B O 1
ATOM 4707 N N . ALA B 1 165 ? 1.062 -35.125 -23.375 1 97.44 165 ALA B N 1
ATOM 4708 C CA . ALA B 1 165 ? 1.58 -34.938 -22.016 1 97.44 165 ALA B CA 1
ATOM 4709 C C . ALA B 1 165 ? 3.096 -35.125 -21.984 1 97.44 165 ALA B C 1
ATOM 4711 O O . ALA B 1 165 ? 3.801 -34.375 -21.297 1 97.44 165 ALA B O 1
ATOM 4712 N N . ARG B 1 166 ? 3.574 -36.062 -22.703 1 97.69 166 ARG B N 1
ATOM 4713 C CA . ARG B 1 166 ? 5.012 -36.312 -22.766 1 97.69 166 ARG B CA 1
ATOM 4714 C C . ARG B 1 166 ? 5.738 -35.125 -23.391 1 97.69 166 ARG B C 1
ATOM 4716 O O . ARG B 1 166 ? 6.816 -34.719 -22.922 1 97.69 166 ARG B O 1
ATOM 4723 N N . THR B 1 167 ? 5.141 -34.594 -24.422 1 98.25 167 THR B N 1
ATOM 4724 C CA . THR B 1 167 ? 5.699 -33.406 -25.047 1 98.25 167 THR B CA 1
ATOM 4725 C C . THR B 1 167 ? 5.758 -32.25 -24.062 1 98.25 167 THR B C 1
ATOM 4727 O O . THR B 1 167 ? 6.773 -31.562 -23.969 1 98.25 167 THR B O 1
ATOM 4730 N N . LEU B 1 168 ? 4.699 -32.094 -23.312 1 98.62 168 LEU B N 1
ATOM 4731 C CA . LEU B 1 168 ? 4.637 -31.016 -22.328 1 98.62 168 LEU B CA 1
ATOM 4732 C C . LEU B 1 168 ? 5.66 -31.234 -21.219 1 98.62 168 LEU B C 1
ATOM 4734 O O . LEU B 1 168 ? 6.215 -30.281 -20.688 1 98.62 168 LEU B O 1
ATOM 4738 N N . GLU B 1 169 ? 5.895 -32.438 -20.844 1 98.25 169 GLU B N 1
ATOM 4739 C CA . GLU B 1 169 ? 6.906 -32.75 -19.828 1 98.25 169 GLU B CA 1
ATOM 4740 C C . GLU B 1 169 ? 8.289 -32.312 -20.281 1 98.25 169 GLU B C 1
ATOM 4742 O O . GLU B 1 169 ? 9.055 -31.75 -19.484 1 98.25 169 GLU B O 1
ATOM 4747 N N . ILE B 1 170 ? 8.602 -32.562 -21.484 1 98.12 170 ILE B N 1
ATOM 4748 C CA . ILE B 1 170 ? 9.875 -32.125 -22.062 1 98.12 170 ILE B CA 1
ATOM 4749 C C . ILE B 1 170 ? 9.969 -30.609 -22.047 1 98.12 170 ILE B C 1
ATOM 4751 O O . ILE B 1 170 ? 11 -30.062 -21.656 1 98.12 170 ILE B O 1
ATOM 4755 N N . ILE B 1 171 ? 8.938 -29.984 -22.453 1 98.25 171 ILE B N 1
ATOM 4756 C CA . ILE B 1 171 ? 8.883 -28.531 -22.484 1 98.25 171 ILE B CA 1
ATOM 4757 C C . ILE B 1 171 ? 9.031 -27.969 -21.078 1 98.25 171 ILE B C 1
ATOM 4759 O O . ILE B 1 171 ? 9.789 -27.016 -20.859 1 98.25 171 ILE B O 1
ATOM 4763 N N . LYS B 1 172 ? 8.305 -28.531 -20.125 1 98 172 LYS B N 1
ATOM 4764 C CA . LYS B 1 172 ? 8.391 -28.094 -18.734 1 98 172 LYS B CA 1
ATOM 4765 C C . LYS B 1 172 ? 9.828 -28.141 -18.219 1 98 172 LYS B C 1
ATOM 4767 O O . LYS B 1 172 ? 10.32 -27.188 -17.609 1 98 172 LYS B O 1
ATOM 4772 N N . ARG B 1 173 ? 10.547 -29.188 -18.5 1 97 173 ARG B N 1
ATOM 4773 C CA . ARG B 1 173 ? 11.93 -29.375 -18.062 1 97 173 ARG B CA 1
ATOM 4774 C C . ARG B 1 173 ? 12.852 -28.359 -18.734 1 97 173 ARG B C 1
ATOM 4776 O O . ARG B 1 173 ? 13.75 -27.828 -18.094 1 97 173 ARG B O 1
ATOM 4783 N N . ARG B 1 174 ? 12.609 -28.109 -19.969 1 96.69 174 ARG B N 1
ATOM 4784 C CA . ARG B 1 174 ? 13.406 -27.125 -20.703 1 96.69 174 ARG B CA 1
ATOM 4785 C C . ARG B 1 174 ? 13.312 -25.75 -20.062 1 96.69 174 ARG B C 1
ATOM 4787 O O . ARG B 1 174 ? 14.289 -25 -20.047 1 96.69 174 ARG B O 1
ATOM 4794 N N . HIS B 1 175 ? 12.164 -25.438 -19.516 1 97.38 175 HIS B N 1
ATOM 4795 C CA . HIS B 1 175 ? 11.906 -24.078 -19.047 1 97.38 175 HIS B CA 1
ATOM 4796 C C . HIS B 1 175 ? 12.234 -23.953 -17.562 1 97.38 175 HIS B C 1
ATOM 4798 O O . HIS B 1 175 ? 12.102 -22.875 -16.984 1 97.38 175 HIS B O 1
ATOM 4804 N N . ASP B 1 176 ? 12.68 -25.031 -16.875 1 94.06 176 ASP B N 1
ATOM 4805 C CA . ASP B 1 176 ? 13.016 -25 -15.453 1 94.06 176 ASP B CA 1
ATOM 4806 C C . ASP B 1 176 ? 14.109 -23.969 -15.164 1 94.06 176 ASP B C 1
ATOM 4808 O O . ASP B 1 176 ? 14.008 -23.203 -14.195 1 94.06 176 ASP B O 1
ATOM 4812 N N . PRO B 1 177 ? 15.086 -23.812 -16.016 1 93.88 177 PRO B N 1
ATOM 4813 C CA . PRO B 1 177 ? 16.172 -22.891 -15.695 1 93.88 177 PRO B CA 1
ATOM 4814 C C . PRO B 1 177 ? 15.906 -21.469 -16.203 1 93.88 177 PRO B C 1
ATOM 4816 O O . PRO B 1 177 ? 16.828 -20.641 -16.25 1 93.88 177 PRO B O 1
ATOM 4819 N N . VAL B 1 178 ? 14.727 -21.156 -16.594 1 95.44 178 VAL B N 1
ATOM 4820 C CA . VAL B 1 178 ? 14.422 -19.891 -17.266 1 95.44 178 VAL B CA 1
ATOM 4821 C C . VAL B 1 178 ? 14.75 -18.719 -16.328 1 95.44 178 VAL B C 1
ATOM 4823 O O . VAL B 1 178 ? 15.406 -17.766 -16.734 1 95.44 178 VAL B O 1
ATOM 4826 N N . VAL B 1 179 ? 14.344 -18.797 -15.055 1 92.44 179 VAL B N 1
ATOM 4827 C CA . VAL B 1 179 ? 14.523 -17.688 -14.125 1 92.44 179 VAL B CA 1
ATOM 4828 C C . VAL B 1 179 ? 16 -17.391 -13.961 1 92.44 179 VAL B C 1
ATOM 4830 O O . VAL B 1 179 ? 16.438 -16.234 -14.078 1 92.44 179 VAL B O 1
ATOM 4833 N N . THR B 1 180 ? 16.812 -18.391 -13.766 1 90.38 180 THR B N 1
ATOM 4834 C CA . THR B 1 180 ? 18.25 -18.219 -13.562 1 90.38 180 THR B CA 1
ATOM 4835 C C . THR B 1 180 ? 18.922 -17.734 -14.836 1 90.38 180 THR B C 1
ATOM 4837 O O . THR B 1 180 ? 19.828 -16.891 -14.789 1 90.38 180 THR B O 1
ATOM 4840 N N . THR B 1 181 ? 18.484 -18.234 -15.953 1 93.81 181 THR B N 1
ATOM 4841 C CA . THR B 1 181 ? 19.094 -17.844 -17.219 1 93.81 181 THR B CA 1
ATOM 4842 C C . THR B 1 181 ? 18.734 -16.391 -17.562 1 93.81 181 THR B C 1
ATOM 4844 O O . THR B 1 181 ? 19.578 -15.664 -18.094 1 93.81 181 THR B O 1
ATOM 4847 N N . VAL B 1 182 ? 17.516 -16 -17.281 1 94.56 182 VAL B N 1
ATOM 4848 C CA . VAL B 1 182 ? 17.156 -14.602 -17.484 1 94.56 182 VAL B CA 1
ATOM 4849 C C . VAL B 1 182 ? 18 -13.719 -16.562 1 94.56 182 VAL B C 1
ATOM 4851 O O . VAL B 1 182 ? 18.484 -12.664 -16.984 1 94.56 182 VAL B O 1
ATOM 4854 N N . ALA B 1 183 ? 18.156 -14.117 -15.32 1 90.88 183 ALA B N 1
ATOM 4855 C CA . ALA B 1 183 ? 19 -13.367 -14.391 1 90.88 183 ALA B CA 1
ATOM 4856 C C . ALA B 1 183 ? 20.406 -13.203 -14.945 1 90.88 183 ALA B C 1
ATOM 4858 O O . ALA B 1 183 ? 21 -12.125 -14.844 1 90.88 183 ALA B O 1
ATOM 4859 N N . GLN B 1 184 ? 20.922 -14.25 -15.484 1 91.62 184 GLN B N 1
ATOM 4860 C CA . GLN B 1 184 ? 22.234 -14.188 -16.125 1 91.62 184 GLN B CA 1
ATOM 4861 C C . GLN B 1 184 ? 22.234 -13.188 -17.266 1 91.62 184 GLN B C 1
ATOM 4863 O O . GLN B 1 184 ? 23.203 -12.438 -17.453 1 91.62 184 GLN B O 1
ATOM 4868 N N . GLY B 1 185 ? 21.188 -13.195 -18.016 1 94 185 GLY B N 1
ATOM 4869 C CA . GLY B 1 185 ? 21.062 -12.234 -19.094 1 94 185 GLY B CA 1
ATOM 4870 C C . GLY B 1 185 ? 21.062 -10.797 -18.625 1 94 185 GLY B C 1
ATOM 4871 O O . GLY B 1 185 ? 21.688 -9.93 -19.25 1 94 185 GLY B O 1
ATOM 4872 N N . ILE B 1 186 ? 20.406 -10.539 -17.562 1 92.75 186 ILE B N 1
ATOM 4873 C CA . ILE B 1 186 ? 20.359 -9.195 -17 1 92.75 186 ILE B CA 1
ATOM 4874 C C . ILE B 1 186 ? 21.75 -8.797 -16.516 1 92.75 186 ILE B C 1
ATOM 4876 O O . ILE B 1 186 ? 22.188 -7.656 -16.703 1 92.75 186 ILE B O 1
ATOM 4880 N N . ASN B 1 187 ? 22.453 -9.695 -15.906 1 90.25 187 ASN B N 1
ATOM 4881 C CA . ASN B 1 187 ? 23.812 -9.414 -15.453 1 90.25 187 ASN B CA 1
ATOM 4882 C C . ASN B 1 187 ? 24.734 -9.109 -16.625 1 90.25 187 ASN B C 1
ATOM 4884 O O . ASN B 1 187 ? 25.578 -8.211 -16.547 1 90.25 187 ASN B O 1
ATOM 4888 N N . GLU B 1 188 ? 24.609 -9.914 -17.672 1 93.94 188 GLU B N 1
ATOM 4889 C CA . GLU B 1 188 ? 25.359 -9.641 -18.891 1 93.94 188 GLU B CA 1
ATOM 4890 C C . GLU B 1 188 ? 25.094 -8.227 -19.391 1 93.94 188 GLU B C 1
ATOM 4892 O O . GLU B 1 188 ? 26.016 -7.504 -19.75 1 93.94 188 GLU B O 1
ATOM 4897 N N . TRP B 1 189 ? 23.891 -7.898 -19.359 1 94.31 189 TRP B N 1
ATOM 4898 C CA . TRP B 1 189 ? 23.453 -6.59 -19.828 1 94.31 189 TRP B CA 1
ATOM 4899 C C . TRP B 1 189 ? 24 -5.477 -18.938 1 94.31 189 TRP B C 1
ATOM 4901 O O . TRP B 1 189 ? 24.5 -4.469 -19.438 1 94.31 189 TRP B O 1
ATOM 4911 N N . LYS B 1 190 ? 23.938 -5.621 -17.688 1 91.62 190 LYS B N 1
ATOM 4912 C CA . LYS B 1 190 ? 24.453 -4.637 -16.734 1 91.62 190 LYS B CA 1
ATOM 4913 C C . LYS B 1 190 ? 25.938 -4.398 -16.969 1 91.62 190 LYS B C 1
ATOM 4915 O O . LYS B 1 190 ? 26.406 -3.258 -16.922 1 91.62 190 LYS B O 1
ATOM 4920 N N . ARG B 1 191 ? 26.672 -5.438 -17.156 1 91.81 191 ARG B N 1
ATOM 4921 C CA . ARG B 1 191 ? 28.109 -5.344 -17.391 1 91.81 191 ARG B CA 1
ATOM 4922 C C . ARG B 1 191 ? 28.391 -4.582 -18.688 1 91.81 191 ARG B C 1
ATOM 4924 O O . ARG B 1 191 ? 29.266 -3.713 -18.719 1 91.81 191 ARG B O 1
ATOM 4931 N N . LYS B 1 192 ? 27.688 -4.895 -19.609 1 93.88 192 LYS B N 1
ATOM 4932 C CA . LYS B 1 192 ? 27.906 -4.27 -20.922 1 93.88 192 LYS B CA 1
ATOM 4933 C C . LYS B 1 192 ? 27.547 -2.785 -20.875 1 93.88 192 LYS B C 1
ATOM 4935 O O . LYS B 1 192 ? 28.266 -1.956 -21.438 1 93.88 192 LYS B O 1
ATOM 4940 N N . GLN B 1 193 ? 26.422 -2.453 -20.219 1 92.12 193 GLN B N 1
ATOM 4941 C CA . GLN B 1 193 ? 25.922 -1.083 -20.188 1 92.12 193 GLN B CA 1
ATOM 4942 C C . GLN B 1 193 ? 26.531 -0.312 -19.016 1 92.12 193 GLN B C 1
ATOM 4944 O O . GLN B 1 193 ? 26.312 0.892 -18.875 1 92.12 193 GLN B O 1
ATOM 4949 N N . GLN B 1 194 ? 27.281 -0.946 -18.141 1 89.56 194 GLN B N 1
ATOM 4950 C CA . GLN B 1 194 ? 27.875 -0.342 -16.953 1 89.56 194 GLN B CA 1
ATOM 4951 C C . GLN B 1 194 ? 26.797 0.291 -16.078 1 89.56 194 GLN B C 1
ATOM 4953 O O . GLN B 1 194 ? 26.922 1.453 -15.68 1 89.56 194 GLN B O 1
ATOM 4958 N N . ARG B 1 195 ? 25.766 -0.44 -15.945 1 83.19 195 ARG B N 1
ATOM 4959 C CA . ARG B 1 195 ? 24.656 -0.04 -15.086 1 83.19 195 ARG B CA 1
ATOM 4960 C C . ARG B 1 195 ? 24.594 -0.911 -13.836 1 83.19 195 ARG B C 1
ATOM 4962 O O . ARG B 1 195 ? 24.953 -2.09 -13.875 1 83.19 195 ARG B O 1
ATOM 4969 N N . MET B 1 196 ? 24.062 -0.313 -12.789 1 77.81 196 MET B N 1
ATOM 4970 C CA . MET B 1 196 ? 23.984 -1.054 -11.539 1 77.81 196 MET B CA 1
ATOM 4971 C C . MET B 1 196 ? 22.562 -1.562 -11.297 1 77.81 196 MET B C 1
ATOM 4973 O O . MET B 1 196 ? 22.359 -2.609 -10.68 1 77.81 196 MET B O 1
ATOM 4977 N N . GLN B 1 197 ? 21.594 -0.811 -11.719 1 82.44 197 GLN B N 1
ATOM 4978 C CA . GLN B 1 197 ? 20.203 -1.174 -11.469 1 82.44 197 GLN B CA 1
ATOM 4979 C C . GLN B 1 197 ? 19.406 -1.2 -12.758 1 82.44 197 GLN B C 1
ATOM 4981 O O . GLN B 1 197 ? 19.781 -0.564 -13.75 1 82.44 197 GLN B O 1
ATOM 4986 N N . ILE B 1 198 ? 18.453 -2.039 -12.68 1 88 198 ILE B N 1
ATOM 4987 C CA . ILE B 1 198 ? 17.547 -2.078 -13.828 1 88 198 ILE B CA 1
ATOM 4988 C C . ILE B 1 198 ? 16.562 -0.919 -13.742 1 88 198 ILE B C 1
ATOM 4990 O O . ILE B 1 198 ? 16.297 -0.394 -12.656 1 88 198 ILE B O 1
ATOM 4994 N N . ASP B 1 199 ? 16.047 -0.551 -14.805 1 86.94 199 ASP B N 1
ATOM 4995 C CA . ASP B 1 199 ? 15.094 0.555 -14.805 1 86.94 199 ASP B CA 1
ATOM 4996 C C . ASP B 1 199 ? 13.656 0.042 -14.75 1 86.94 199 ASP B C 1
ATOM 4998 O O . ASP B 1 199 ? 13.43 -1.166 -14.664 1 86.94 199 ASP B O 1
ATOM 5002 N N . SER B 1 200 ? 12.758 0.928 -14.789 1 90.5 200 SER B N 1
ATOM 5003 C CA . SER B 1 200 ? 11.344 0.609 -14.609 1 90.5 200 SER B CA 1
ATOM 5004 C C . SER B 1 200 ? 10.805 -0.19 -15.797 1 90.5 200 SER B C 1
ATOM 5006 O O . SER B 1 200 ? 9.914 -1.022 -15.633 1 90.5 200 SER B O 1
ATOM 5008 N N . SER B 1 201 ? 11.336 0.061 -16.953 1 91.5 201 SER B N 1
ATOM 5009 C CA . SER B 1 201 ? 10.883 -0.661 -18.141 1 91.5 201 SER B CA 1
ATOM 5010 C C . SER B 1 201 ? 11.234 -2.143 -18.047 1 91.5 201 SER B C 1
ATOM 5012 O O . SER B 1 201 ? 10.391 -3.002 -18.328 1 91.5 201 SER B O 1
ATOM 5014 N N . ILE B 1 202 ? 12.461 -2.385 -17.625 1 93.5 202 ILE B N 1
ATOM 5015 C CA . ILE B 1 202 ? 12.898 -3.77 -17.484 1 93.5 202 ILE B CA 1
ATOM 5016 C C . ILE B 1 202 ? 12.133 -4.438 -16.344 1 93.5 202 ILE B C 1
ATOM 5018 O O . ILE B 1 202 ? 11.742 -5.602 -16.453 1 93.5 202 ILE B O 1
ATOM 5022 N N . GLN B 1 203 ? 11.914 -3.676 -15.305 1 94.06 203 GLN B N 1
ATOM 5023 C CA . GLN B 1 203 ? 11.133 -4.18 -14.18 1 94.06 203 GLN B CA 1
ATOM 5024 C C . GLN B 1 203 ? 9.742 -4.617 -14.625 1 94.06 203 GLN B C 1
ATOM 5026 O O . GLN B 1 203 ? 9.281 -5.703 -14.266 1 94.06 203 GLN B O 1
ATOM 5031 N N . SER B 1 204 ? 9.102 -3.797 -15.383 1 94.12 204 SER B N 1
ATOM 5032 C CA . SER B 1 204 ? 7.758 -4.082 -15.867 1 94.12 204 SER B CA 1
ATOM 5033 C C . SER B 1 204 ? 7.746 -5.301 -16.781 1 94.12 204 SER B C 1
ATOM 5035 O O . SER B 1 204 ? 6.824 -6.117 -16.734 1 94.12 204 SER B O 1
ATOM 5037 N N . PHE B 1 205 ? 8.734 -5.391 -17.641 1 94.5 205 PHE B N 1
ATOM 5038 C CA . PHE B 1 205 ? 8.867 -6.555 -18.5 1 94.5 205 PHE B CA 1
ATOM 5039 C C . PHE B 1 205 ? 8.969 -7.832 -17.672 1 94.5 205 PHE B C 1
ATOM 5041 O O . PHE B 1 205 ? 8.273 -8.812 -17.953 1 94.5 205 PHE B O 1
ATOM 5048 N N . LEU B 1 206 ? 9.844 -7.793 -16.719 1 95.06 206 LEU B N 1
ATOM 5049 C CA . LEU B 1 206 ? 10.086 -8.992 -15.914 1 95.06 206 LEU B CA 1
ATOM 5050 C C . LEU B 1 206 ? 8.82 -9.398 -15.164 1 95.06 206 LEU B C 1
ATOM 5052 O O . LEU B 1 206 ? 8.516 -10.594 -15.055 1 95.06 206 LEU B O 1
ATOM 5056 N N . ASP B 1 207 ? 8.102 -8.492 -14.688 1 94.94 207 ASP B N 1
ATOM 5057 C CA . ASP B 1 207 ? 6.832 -8.797 -14.031 1 94.94 207 ASP B CA 1
ATOM 5058 C C . ASP B 1 207 ? 5.887 -9.531 -14.984 1 94.94 207 ASP B C 1
ATOM 5060 O O . ASP B 1 207 ? 5.301 -10.547 -14.625 1 94.94 207 ASP B O 1
ATOM 5064 N N . ARG B 1 208 ? 5.762 -9 -16.156 1 95 208 ARG B N 1
ATOM 5065 C CA . ARG B 1 208 ? 4.879 -9.609 -17.141 1 95 208 ARG B CA 1
ATOM 5066 C C . ARG B 1 208 ? 5.391 -10.984 -17.547 1 95 208 ARG B C 1
ATOM 5068 O O . ARG B 1 208 ? 4.609 -11.938 -17.672 1 95 208 ARG B O 1
ATOM 5075 N N . PHE B 1 209 ? 6.625 -11.023 -17.766 1 96.62 209 PHE B N 1
ATOM 5076 C CA . PHE B 1 209 ? 7.254 -12.258 -18.219 1 96.62 209 PHE B CA 1
ATOM 5077 C C . PHE B 1 209 ? 7.051 -13.375 -17.203 1 96.62 209 PHE B C 1
ATOM 5079 O O . PHE B 1 209 ? 6.629 -14.477 -17.547 1 96.62 209 PHE B O 1
ATOM 5086 N N . TYR B 1 210 ? 7.324 -13.086 -15.984 1 95.88 210 TYR B N 1
ATOM 5087 C CA . TYR B 1 210 ? 7.23 -14.125 -14.969 1 95.88 210 TYR B CA 1
ATOM 5088 C C . TYR B 1 210 ? 5.777 -14.445 -14.641 1 95.88 210 TYR B C 1
ATOM 5090 O O . TYR B 1 210 ? 5.441 -15.586 -14.328 1 95.88 210 TYR B O 1
ATOM 5098 N N . MET B 1 211 ? 4.934 -13.477 -14.688 1 95.69 211 MET B N 1
ATOM 5099 C CA . MET B 1 211 ? 3.508 -13.75 -14.547 1 95.69 211 MET B CA 1
ATOM 5100 C C . MET B 1 211 ? 3.031 -14.727 -15.609 1 95.69 211 MET B C 1
ATOM 5102 O O . MET B 1 211 ? 2.318 -15.68 -15.312 1 95.69 211 MET B O 1
ATOM 5106 N N . SER B 1 212 ? 3.447 -14.438 -16.812 1 96.06 212 SER B N 1
ATOM 5107 C CA . SER B 1 212 ? 3.111 -15.328 -17.922 1 96.06 212 SER B CA 1
ATOM 5108 C C . SER B 1 212 ? 3.697 -16.719 -17.703 1 96.06 212 SER B C 1
ATOM 5110 O O . SER B 1 212 ? 3.051 -17.719 -18.016 1 96.06 212 SER B O 1
ATOM 5112 N N . ARG B 1 213 ? 4.879 -16.734 -17.25 1 96.62 213 ARG B N 1
ATOM 5113 C CA . ARG B 1 213 ? 5.523 -18.016 -16.984 1 96.62 213 ARG B CA 1
ATOM 5114 C C . ARG B 1 213 ? 4.719 -18.828 -15.969 1 96.62 213 ARG B C 1
ATOM 5116 O O . ARG B 1 213 ? 4.547 -20.031 -16.125 1 96.62 213 ARG B O 1
ATOM 5123 N N . ILE B 1 214 ? 4.262 -18.188 -14.93 1 96.19 214 ILE B N 1
ATOM 5124 C CA . ILE B 1 214 ? 3.449 -18.875 -13.93 1 96.19 214 ILE B CA 1
ATOM 5125 C C . ILE B 1 214 ? 2.221 -19.484 -14.602 1 96.19 214 ILE B C 1
ATOM 5127 O O . ILE B 1 214 ? 1.896 -20.656 -14.359 1 96.19 214 ILE B O 1
ATOM 5131 N N . GLY B 1 215 ? 1.632 -18.719 -15.453 1 96.12 215 GLY B N 1
ATOM 5132 C CA . GLY B 1 215 ? 0.456 -19.219 -16.156 1 96.12 215 GLY B CA 1
ATOM 5133 C C . GLY B 1 215 ? 0.746 -20.422 -17.047 1 96.12 215 GLY B C 1
ATOM 5134 O O . GLY B 1 215 ? 0.006 -21.406 -17.016 1 96.12 215 GLY B O 1
ATOM 5135 N N . ILE B 1 216 ? 1.766 -20.281 -17.781 1 97.44 216 ILE B N 1
ATOM 5136 C CA . ILE B 1 216 ? 2.156 -21.375 -18.672 1 97.44 216 ILE B CA 1
ATOM 5137 C C . ILE B 1 216 ? 2.469 -22.625 -17.859 1 97.44 216 ILE B C 1
ATOM 5139 O O . ILE B 1 216 ? 2 -23.719 -18.188 1 97.44 216 ILE B O 1
ATOM 5143 N N . ARG B 1 217 ? 3.154 -22.469 -16.812 1 96.88 217 ARG B N 1
ATOM 5144 C CA . ARG B 1 217 ? 3.523 -23.594 -15.961 1 96.88 217 ARG B CA 1
ATOM 5145 C C . ARG B 1 217 ? 2.293 -24.219 -15.305 1 96.88 217 ARG B C 1
ATOM 5147 O O . ARG B 1 217 ? 2.227 -25.422 -15.109 1 96.88 217 ARG B O 1
ATOM 5154 N N . MET B 1 218 ? 1.374 -23.422 -14.945 1 96.19 218 MET B N 1
ATOM 5155 C CA . MET B 1 218 ? 0.131 -23.922 -14.359 1 96.19 218 MET B CA 1
ATOM 5156 C C . MET B 1 218 ? -0.61 -24.812 -15.336 1 96.19 218 MET B C 1
ATOM 5158 O O . MET B 1 218 ? -1.046 -25.906 -14.977 1 96.19 218 MET B O 1
ATOM 5162 N N . LEU B 1 219 ? -0.712 -24.344 -16.562 1 95.69 219 LEU B N 1
ATOM 5163 C CA . LEU B 1 219 ? -1.436 -25.109 -17.578 1 95.69 219 LEU B CA 1
ATOM 5164 C C . LEU B 1 219 ? -0.731 -26.422 -17.875 1 95.69 219 LEU B C 1
ATOM 5166 O O . LEU B 1 219 ? -1.367 -27.484 -17.891 1 95.69 219 LEU B O 1
ATOM 5170 N N . ILE B 1 220 ? 0.538 -26.297 -18.031 1 97.81 220 ILE B N 1
ATOM 5171 C CA . ILE B 1 220 ? 1.333 -27.469 -18.359 1 97.81 220 ILE B CA 1
ATOM 5172 C C . ILE B 1 220 ? 1.304 -28.453 -17.188 1 97.81 220 ILE B C 1
ATOM 5174 O O . ILE B 1 220 ? 1.012 -29.641 -17.359 1 97.81 220 ILE B O 1
ATOM 5178 N N . GLY B 1 221 ? 1.595 -27.938 -16.016 1 96.88 221 GLY B N 1
ATOM 5179 C CA . GLY B 1 221 ? 1.604 -28.781 -14.836 1 96.88 221 GLY B CA 1
ATOM 5180 C C . GLY B 1 221 ? 0.27 -29.469 -14.578 1 96.88 221 GLY B C 1
ATOM 5181 O O . GLY B 1 221 ? 0.222 -30.641 -14.234 1 96.88 221 GLY B O 1
ATOM 5182 N N . GLN B 1 222 ? -0.787 -28.75 -14.719 1 94.94 222 GLN B N 1
ATOM 5183 C CA . GLN B 1 222 ? -2.137 -29.266 -14.516 1 94.94 222 GLN B CA 1
ATOM 5184 C C . GLN B 1 222 ? -2.439 -30.422 -15.477 1 94.94 222 GLN B C 1
ATOM 5186 O O . GLN B 1 222 ? -2.932 -31.469 -15.062 1 94.94 222 GLN B O 1
ATOM 5191 N N . HIS B 1 223 ? -2.111 -30.203 -16.719 1 95.38 223 HIS B N 1
ATOM 5192 C CA . HIS B 1 223 ? -2.414 -31.203 -17.75 1 95.38 223 HIS B CA 1
ATOM 5193 C C . HIS B 1 223 ? -1.618 -32.5 -17.516 1 95.38 223 HIS B C 1
ATOM 5195 O O . HIS B 1 223 ? -2.172 -33.594 -17.578 1 95.38 223 HIS B O 1
ATOM 5201 N N . ILE B 1 224 ? -0.34 -32.344 -17.266 1 96.25 224 ILE B N 1
ATOM 5202 C CA . ILE B 1 224 ? 0.521 -33.5 -17.016 1 96.25 224 ILE B CA 1
ATOM 5203 C C . ILE B 1 224 ? -0.006 -34.281 -15.812 1 96.25 224 ILE B C 1
ATOM 5205 O O . ILE B 1 224 ? -0.157 -35.5 -15.883 1 96.25 224 ILE B O 1
ATOM 5209 N N . ALA B 1 225 ? -0.327 -33.594 -14.766 1 95.25 225 ALA B N 1
ATOM 5210 C CA . ALA B 1 225 ? -0.793 -34.219 -13.539 1 95.25 225 ALA B CA 1
ATOM 5211 C C . ALA B 1 225 ? -2.129 -34.938 -13.766 1 95.25 225 ALA B C 1
ATOM 5213 O O . ALA B 1 225 ? -2.334 -36.062 -13.289 1 95.25 225 ALA B O 1
ATOM 5214 N N . LEU B 1 226 ? -3.025 -34.312 -14.484 1 93.19 226 LEU B N 1
ATOM 5215 C CA . LEU B 1 226 ? -4.328 -34.906 -14.758 1 93.19 226 LEU B CA 1
ATOM 5216 C C . LEU B 1 226 ? -4.184 -36.188 -15.594 1 93.19 226 LEU B C 1
ATOM 5218 O O . LEU B 1 226 ? -4.902 -37.156 -15.383 1 93.19 226 LEU B O 1
ATOM 5222 N N . THR B 1 227 ? -3.338 -36.125 -16.562 1 92.62 227 THR B N 1
ATOM 5223 C CA . THR B 1 227 ? -3.096 -37.281 -17.406 1 92.62 227 THR B CA 1
ATOM 5224 C C . THR B 1 227 ? -2.566 -38.469 -16.578 1 92.62 227 THR B C 1
ATOM 5226 O O . THR B 1 227 ? -3.012 -39.594 -16.734 1 92.62 227 THR B O 1
ATOM 5229 N N . ASP B 1 228 ? -1.694 -38.156 -15.656 1 89.69 228 ASP B N 1
ATOM 5230 C CA . ASP B 1 228 ? -1.145 -39.156 -14.766 1 89.69 228 ASP B CA 1
ATOM 5231 C C . ASP B 1 228 ? -2.213 -39.688 -13.812 1 89.69 228 ASP B C 1
ATOM 5233 O O . ASP B 1 228 ? -2.201 -40.875 -13.461 1 89.69 228 ASP B O 1
ATOM 5237 N N . GLN B 1 229 ? -3.141 -38.906 -13.43 1 86.62 229 GLN B N 1
ATOM 5238 C CA . GLN B 1 229 ? -4.148 -39.219 -12.422 1 86.62 229 GLN B CA 1
ATOM 5239 C C . GLN B 1 229 ? -5.281 -40.031 -13.016 1 86.62 229 GLN B C 1
ATOM 5241 O O . GLN B 1 229 ? -6.148 -40.531 -12.297 1 86.62 229 GLN B O 1
ATOM 5246 N N . THR B 1 230 ? -5.285 -40.188 -14.234 1 82.06 230 THR B N 1
ATOM 5247 C CA . THR B 1 230 ? -6.254 -41.094 -14.828 1 82.06 230 THR B CA 1
ATOM 5248 C C . THR B 1 230 ? -6.031 -42.531 -14.312 1 82.06 230 THR B C 1
ATOM 5250 O O . THR B 1 230 ? -6.973 -43.312 -14.258 1 82.06 230 THR B O 1
ATOM 5253 N N . THR B 1 231 ? -4.879 -42.781 -13.875 1 79.56 231 THR B N 1
ATOM 5254 C CA . THR B 1 231 ? -4.547 -44.125 -13.391 1 79.56 231 THR B CA 1
ATOM 5255 C C . THR B 1 231 ? -4.414 -44.125 -11.875 1 79.56 231 THR B C 1
ATOM 5257 O O . THR B 1 231 ? -4.676 -45.156 -11.227 1 79.56 231 THR B O 1
ATOM 5260 N N . ASN B 1 232 ? -4.035 -43.062 -11.32 1 82.5 232 ASN B N 1
ATOM 5261 C CA . ASN B 1 232 ? -3.785 -42.938 -9.891 1 82.5 232 ASN B CA 1
ATOM 5262 C C . ASN B 1 232 ? -4.461 -41.719 -9.305 1 82.5 232 ASN B C 1
ATOM 5264 O O . ASN B 1 232 ? -3.838 -40.656 -9.203 1 82.5 232 ASN B O 1
ATOM 5268 N N . ARG B 1 233 ? -5.68 -41.969 -8.859 1 80.81 233 ARG B N 1
ATOM 5269 C CA . ARG B 1 233 ? -6.438 -40.812 -8.359 1 80.81 233 ARG B CA 1
ATOM 5270 C C . ARG B 1 233 ? -6.043 -40.469 -6.926 1 80.81 233 ARG B C 1
ATOM 5272 O O . ARG B 1 233 ? -5.801 -41.375 -6.117 1 80.81 233 ARG B O 1
ATOM 5279 N N . HIS B 1 234 ? -5.855 -39.25 -6.68 1 84.5 234 HIS B N 1
ATOM 5280 C CA . HIS B 1 234 ? -5.684 -38.719 -5.324 1 84.5 234 HIS B CA 1
ATOM 5281 C C . HIS B 1 234 ? -6.945 -38 -4.84 1 84.5 234 HIS B C 1
ATOM 5283 O O . HIS B 1 234 ? -7.523 -37.219 -5.57 1 84.5 234 HIS B O 1
ATOM 5289 N N . PRO B 1 235 ? -7.383 -38.281 -3.701 1 88.62 235 PRO B N 1
ATOM 5290 C CA . PRO B 1 235 ? -8.688 -37.812 -3.248 1 88.62 235 PRO B CA 1
ATOM 5291 C C . PRO B 1 235 ? -8.711 -36.281 -3.061 1 88.62 235 PRO B C 1
ATOM 5293 O O . PRO B 1 235 ? -9.758 -35.656 -3.215 1 88.62 235 PRO B O 1
ATOM 5296 N N . ASN B 1 236 ? -7.566 -35.688 -2.791 1 92.81 236 ASN B N 1
ATOM 5297 C CA . ASN B 1 236 ? -7.582 -34.281 -2.457 1 92.81 236 ASN B CA 1
ATOM 5298 C C . ASN B 1 236 ? -6.945 -33.438 -3.559 1 92.81 236 ASN B C 1
ATOM 5300 O O . ASN B 1 236 ? -6.812 -32.219 -3.416 1 92.81 236 ASN B O 1
ATOM 5304 N N . TYR B 1 237 ? -6.59 -34.094 -4.648 1 94.25 237 TYR B N 1
ATOM 5305 C CA . TYR B 1 237 ? -5.91 -33.344 -5.703 1 94.25 237 TYR B CA 1
ATOM 5306 C C . TYR B 1 237 ? -6.664 -33.469 -7.023 1 94.25 237 TYR B C 1
ATOM 5308 O O . TYR B 1 237 ? -7.164 -34.531 -7.367 1 94.25 237 TYR B O 1
ATOM 5316 N N . VAL B 1 238 ? -6.82 -32.469 -7.66 1 93.81 238 VAL B N 1
ATOM 5317 C CA . VAL B 1 238 ? -7.18 -32.375 -9.07 1 93.81 238 VAL B CA 1
ATOM 5318 C C . VAL B 1 238 ? -6.012 -31.781 -9.859 1 93.81 238 VAL B C 1
ATOM 5320 O O . VAL B 1 238 ? -5.824 -30.562 -9.898 1 93.81 238 VAL B O 1
ATOM 5323 N N . GLY B 1 239 ? -5.277 -32.656 -10.469 1 94.44 239 GLY B N 1
ATOM 5324 C CA . GLY B 1 239 ? -4.008 -32.219 -11.031 1 94.44 239 GLY B CA 1
ATOM 5325 C C . GLY B 1 239 ? -3.031 -31.734 -9.977 1 94.44 239 GLY B C 1
ATOM 5326 O O . GLY B 1 239 ? -2.762 -32.438 -9 1 94.44 239 GLY B O 1
ATOM 5327 N N . ILE B 1 240 ? -2.566 -30.531 -10.164 1 95.25 240 ILE B N 1
ATOM 5328 C CA . ILE B 1 240 ? -1.58 -29.984 -9.242 1 95.25 240 ILE B CA 1
ATOM 5329 C C . ILE B 1 240 ? -2.283 -29.141 -8.18 1 95.25 240 ILE B C 1
ATOM 5331 O O . ILE B 1 240 ? -1.636 -28.578 -7.285 1 95.25 240 ILE B O 1
ATOM 5335 N N . ILE B 1 241 ? -3.572 -29.031 -8.211 1 95.5 241 ILE B N 1
ATOM 5336 C CA . ILE B 1 241 ? -4.359 -28.219 -7.289 1 95.5 241 ILE B CA 1
ATOM 5337 C C . ILE B 1 241 ? -4.867 -29.094 -6.145 1 95.5 241 ILE B C 1
ATOM 5339 O O . ILE B 1 241 ? -5.438 -30.156 -6.375 1 95.5 241 ILE B O 1
ATOM 5343 N N . CYS B 1 242 ? -4.59 -28.688 -4.996 1 96.06 242 CYS B N 1
ATOM 5344 C CA . CYS B 1 242 ? -5.125 -29.359 -3.816 1 96.06 242 CYS B CA 1
ATOM 5345 C C . CYS B 1 242 ? -6.434 -28.719 -3.371 1 96.06 242 CYS B C 1
ATOM 5347 O O . CYS B 1 242 ? -6.484 -27.5 -3.135 1 96.06 242 CYS B O 1
ATOM 5349 N N . THR B 1 243 ? -7.457 -29.484 -3.271 1 94.44 243 THR B N 1
ATOM 5350 C CA . THR B 1 243 ? -8.773 -28.953 -2.916 1 94.44 243 THR B CA 1
ATOM 5351 C C . THR B 1 243 ? -8.859 -28.703 -1.413 1 94.44 243 THR B C 1
ATOM 5353 O O . THR B 1 243 ? -9.773 -28.016 -0.949 1 94.44 243 THR B O 1
ATOM 5356 N N . LYS B 1 244 ? -7.906 -29.188 -0.657 1 95.56 244 LYS B N 1
ATOM 5357 C CA . LYS B 1 244 ? -7.879 -29.031 0.794 1 95.56 244 LYS B CA 1
ATOM 5358 C C . LYS B 1 244 ? -6.469 -28.719 1.288 1 95.56 244 LYS B C 1
ATOM 5360 O O . LYS B 1 244 ? -5.969 -29.375 2.205 1 95.56 244 LYS B O 1
ATOM 5365 N N . THR B 1 245 ? -5.914 -27.766 0.698 1 96.38 245 THR B N 1
ATOM 5366 C CA . THR B 1 245 ? -4.586 -27.344 1.132 1 96.38 245 THR B CA 1
ATOM 5367 C C . THR B 1 245 ? -4.605 -26.922 2.6 1 96.38 245 THR B C 1
ATOM 5369 O O . THR B 1 245 ? -5.348 -26.016 2.982 1 96.38 245 THR B O 1
ATOM 5372 N N . ASN B 1 246 ? -3.828 -27.578 3.404 1 97.12 246 ASN B N 1
ATOM 5373 C CA . ASN B 1 246 ? -3.744 -27.281 4.828 1 97.12 246 ASN B CA 1
ATOM 5374 C C . ASN B 1 246 ? -2.725 -26.172 5.105 1 97.12 246 ASN B C 1
ATOM 5376 O O . ASN B 1 246 ? -1.518 -26.406 5.012 1 97.12 246 ASN B O 1
ATOM 5380 N N . VAL B 1 247 ? -3.152 -25.047 5.527 1 98.06 247 VAL B N 1
ATOM 5381 C CA . VAL B 1 247 ? -2.314 -23.859 5.676 1 98.06 247 VAL B CA 1
ATOM 5382 C C . VAL B 1 247 ? -1.314 -24.078 6.809 1 98.06 247 VAL B C 1
ATOM 5384 O O . VAL B 1 247 ? -0.135 -23.75 6.676 1 98.06 247 VAL B O 1
ATOM 5387 N N . ARG B 1 248 ? -1.723 -24.656 7.914 1 98.25 248 ARG B N 1
ATOM 5388 C CA . ARG B 1 248 ? -0.862 -24.875 9.07 1 98.25 248 ARG B CA 1
ATOM 5389 C C . ARG B 1 248 ? 0.305 -25.797 8.727 1 98.25 248 ARG B C 1
ATOM 5391 O O . ARG B 1 248 ? 1.456 -25.484 9.047 1 98.25 248 ARG B O 1
ATOM 5398 N N . GLU B 1 249 ? -0.026 -26.828 8.062 1 97.75 249 GLU B N 1
ATOM 5399 C CA . GLU B 1 249 ? 1.007 -27.797 7.688 1 97.75 249 GLU B CA 1
ATOM 5400 C C . GLU B 1 249 ? 2.062 -27.156 6.797 1 97.75 249 GLU B C 1
ATOM 5402 O O . GLU B 1 249 ? 3.262 -27.344 7.008 1 97.75 249 GLU B O 1
ATOM 5407 N N . LEU B 1 250 ? 1.61 -26.422 5.84 1 98 250 LEU B N 1
ATOM 5408 C CA . LEU B 1 250 ? 2.541 -25.781 4.922 1 98 250 LEU B CA 1
ATOM 5409 C C . LEU B 1 250 ? 3.371 -24.719 5.648 1 98 250 LEU B C 1
ATOM 5411 O O . LEU B 1 250 ? 4.562 -24.562 5.371 1 98 250 LEU B O 1
ATOM 5415 N N . ALA B 1 251 ? 2.729 -23.969 6.562 1 98.62 251 ALA B N 1
ATOM 5416 C CA . ALA B 1 251 ? 3.451 -22.953 7.336 1 98.62 251 ALA B CA 1
ATOM 5417 C C . ALA B 1 251 ? 4.523 -23.609 8.211 1 98.62 251 ALA B C 1
ATOM 5419 O O . ALA B 1 251 ? 5.656 -23.125 8.273 1 98.62 251 ALA B O 1
ATOM 5420 N N . GLU B 1 252 ? 4.199 -24.688 8.867 1 98.5 252 GLU B N 1
ATOM 5421 C CA . GLU B 1 252 ? 5.148 -25.406 9.719 1 98.5 252 GLU B CA 1
ATOM 5422 C C . GLU B 1 252 ? 6.34 -25.906 8.914 1 98.5 252 GLU B C 1
ATOM 5424 O O . GLU B 1 252 ? 7.488 -25.781 9.344 1 98.5 252 GLU B O 1
ATOM 5429 N N . GLU B 1 253 ? 6.051 -26.484 7.801 1 98.06 253 GLU B N 1
ATOM 5430 C CA . GLU B 1 253 ? 7.117 -26.969 6.934 1 98.06 253 GLU B CA 1
ATOM 5431 C C . GLU B 1 253 ? 8.016 -25.828 6.465 1 98.06 253 GLU B C 1
ATOM 5433 O O . GLU B 1 253 ? 9.242 -25.969 6.465 1 98.06 253 GLU B O 1
ATOM 5438 N N . ALA B 1 254 ? 7.402 -24.766 6.023 1 98.31 254 ALA B N 1
ATOM 5439 C CA . ALA B 1 254 ? 8.164 -23.609 5.57 1 98.31 254 ALA B CA 1
ATOM 5440 C C . ALA B 1 254 ? 9.031 -23.047 6.695 1 98.31 254 ALA B C 1
ATOM 5442 O O . ALA B 1 254 ? 10.18 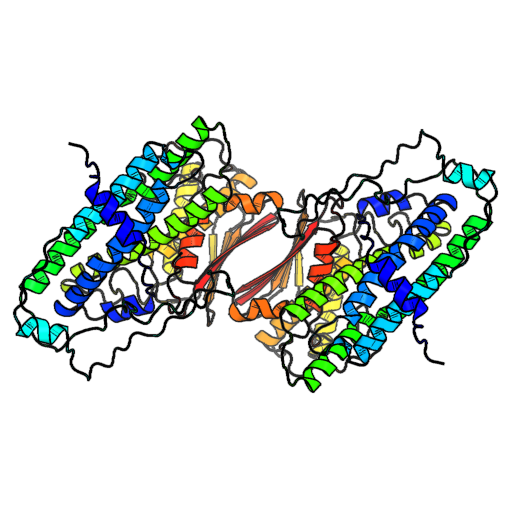-22.656 6.465 1 98.31 254 ALA B O 1
ATOM 5443 N N . ILE B 1 255 ? 8.508 -22.984 7.93 1 98.69 255 ILE B N 1
ATOM 5444 C CA . ILE B 1 255 ? 9.234 -22.5 9.102 1 98.69 255 ILE B CA 1
ATOM 5445 C C . ILE B 1 255 ? 10.461 -23.375 9.344 1 98.69 255 ILE B C 1
ATOM 5447 O O . ILE B 1 255 ? 11.57 -22.875 9.508 1 98.69 255 ILE B O 1
ATOM 5451 N N . GLU B 1 256 ? 10.258 -24.672 9.297 1 98.19 256 GLU B N 1
ATOM 5452 C CA . GLU B 1 256 ? 11.352 -25.625 9.523 1 98.19 256 GLU B CA 1
ATOM 5453 C C . GLU B 1 256 ? 12.445 -25.469 8.469 1 98.19 256 GLU B C 1
ATOM 5455 O O . GLU B 1 256 ? 13.633 -25.422 8.797 1 98.19 256 GLU B O 1
ATOM 5460 N N . ASN B 1 257 ? 12.031 -25.422 7.246 1 96.69 257 ASN B N 1
ATOM 5461 C CA . ASN B 1 257 ? 12.984 -25.281 6.148 1 96.69 257 ASN B CA 1
ATOM 5462 C C . ASN B 1 257 ? 13.758 -23.969 6.242 1 96.69 257 ASN B C 1
ATOM 5464 O O . ASN B 1 257 ? 14.977 -23.938 6.062 1 96.69 257 ASN B O 1
ATOM 5468 N N . ALA B 1 258 ? 13.031 -22.875 6.52 1 97.38 258 ALA B N 1
ATOM 5469 C CA . ALA B 1 258 ? 13.68 -21.562 6.621 1 97.38 258 ALA B CA 1
ATOM 5470 C C . ALA B 1 258 ? 14.672 -21.531 7.773 1 97.38 258 ALA B C 1
ATOM 5472 O O . ALA B 1 258 ? 15.773 -20.984 7.637 1 97.38 258 ALA B O 1
ATOM 5473 N N . ARG B 1 259 ? 14.312 -22.078 8.938 1 97.75 259 ARG B N 1
ATOM 5474 C CA . ARG B 1 259 ? 15.203 -22.125 10.086 1 97.75 259 ARG B CA 1
ATOM 5475 C C . ARG B 1 259 ? 16.438 -22.969 9.781 1 97.75 259 ARG B C 1
ATOM 5477 O O . ARG B 1 259 ? 17.562 -22.609 10.164 1 97.75 259 ARG B O 1
ATOM 5484 N N . PHE B 1 260 ? 16.25 -24.062 9.094 1 96.44 260 PHE B N 1
ATOM 5485 C CA . PHE B 1 260 ? 17.359 -24.938 8.719 1 96.44 260 PHE B CA 1
ATOM 5486 C C . PHE B 1 260 ? 18.359 -24.188 7.852 1 96.44 260 PHE B C 1
ATOM 5488 O O . PHE B 1 260 ? 19.562 -24.234 8.109 1 96.44 260 PHE B O 1
ATOM 5495 N N . VAL B 1 261 ? 17.875 -23.531 6.809 1 94.5 261 VAL B N 1
ATOM 5496 C CA . VAL B 1 261 ? 18.734 -22.781 5.902 1 94.5 261 VAL B CA 1
ATOM 5497 C C . VAL B 1 261 ? 19.469 -21.688 6.676 1 94.5 261 VAL B C 1
ATOM 5499 O O . VAL B 1 261 ? 20.641 -21.438 6.441 1 94.5 261 VAL B O 1
ATOM 5502 N N . CYS B 1 262 ? 18.75 -21 7.586 1 95.19 262 CYS B N 1
ATOM 5503 C CA . CYS B 1 262 ? 19.328 -19.953 8.406 1 95.19 262 CYS B CA 1
ATOM 5504 C C . CYS B 1 262 ? 20.453 -20.484 9.281 1 95.19 262 CYS B C 1
ATOM 5506 O O . CYS B 1 262 ? 21.531 -19.891 9.352 1 95.19 262 CYS B O 1
ATOM 5508 N N . GLU B 1 263 ? 20.281 -21.609 9.906 1 95.75 263 GLU B N 1
ATOM 5509 C CA . GLU B 1 263 ? 21.281 -22.234 10.758 1 95.75 263 GLU B CA 1
ATOM 5510 C C . GLU B 1 263 ? 22.531 -22.609 9.961 1 95.75 263 GLU B C 1
ATOM 5512 O O . GLU B 1 263 ? 23.656 -22.344 10.398 1 95.75 263 GLU B O 1
ATOM 5517 N N . ASP B 1 264 ? 22.266 -23.156 8.867 1 93.69 264 ASP B N 1
ATOM 5518 C CA . ASP B 1 264 ? 23.375 -23.578 8.016 1 93.69 264 ASP B CA 1
ATOM 5519 C C . ASP B 1 264 ? 24.188 -22.391 7.523 1 93.69 264 ASP B C 1
ATOM 5521 O O . ASP B 1 264 ? 25.422 -22.406 7.57 1 93.69 264 ASP B O 1
ATOM 5525 N N . HIS B 1 265 ? 23.594 -21.312 7.094 1 91.44 265 HIS B N 1
ATOM 5526 C CA . HIS B 1 265 ? 24.266 -20.156 6.512 1 91.44 265 HIS B CA 1
ATOM 5527 C C . HIS B 1 265 ? 25.094 -19.422 7.555 1 91.44 265 HIS B C 1
ATOM 5529 O O . HIS B 1 265 ? 26.219 -19.016 7.273 1 91.44 265 HIS B O 1
ATOM 5535 N N . TYR B 1 266 ? 24.562 -19.281 8.742 1 94.25 266 TYR B N 1
ATOM 5536 C CA . TYR B 1 266 ? 25.234 -18.469 9.75 1 94.25 266 TYR B CA 1
ATOM 5537 C C . TYR B 1 266 ? 25.969 -19.328 10.758 1 94.25 266 TYR B C 1
ATOM 5539 O O . TYR B 1 266 ? 26.625 -18.812 11.672 1 94.25 266 TYR B O 1
ATOM 5547 N N . GLY B 1 267 ? 25.875 -20.625 10.602 1 93.94 267 GLY B N 1
ATOM 5548 C CA . GLY B 1 267 ? 26.531 -21.531 11.531 1 93.94 267 GLY B CA 1
ATOM 5549 C C . GLY B 1 267 ? 25.953 -21.469 12.938 1 93.94 267 GLY B C 1
ATOM 5550 O O . GLY B 1 267 ? 26.688 -21.469 13.922 1 93.94 267 GLY B O 1
ATOM 5551 N N . LEU B 1 268 ? 24.609 -21.359 13 1 94.69 268 LEU B N 1
ATOM 5552 C CA . LEU B 1 268 ? 23.953 -21.219 14.289 1 94.69 268 LEU B CA 1
ATOM 5553 C C . LEU B 1 268 ? 23.578 -22.594 14.859 1 94.69 268 LEU B C 1
ATOM 5555 O O . LEU B 1 268 ? 23.219 -23.5 14.117 1 94.69 268 LEU B O 1
ATOM 5559 N N . PHE B 1 269 ? 23.625 -22.703 16.078 1 92.94 269 PHE B N 1
ATOM 5560 C CA . PHE B 1 269 ? 23.109 -23.891 16.75 1 92.94 269 PHE B CA 1
ATOM 5561 C C . PHE B 1 269 ? 21.594 -23.906 16.75 1 92.94 269 PHE B C 1
ATOM 5563 O O . PHE B 1 269 ? 20.969 -24.953 16.594 1 92.94 269 PHE B O 1
ATOM 5570 N N . ASP B 1 270 ? 21.047 -22.703 17 1 94.69 270 ASP B N 1
ATOM 5571 C CA . ASP B 1 270 ? 19.609 -22.531 17.016 1 94.69 270 ASP B CA 1
ATOM 5572 C C . ASP B 1 270 ? 19.203 -21.234 16.328 1 94.69 270 ASP B C 1
ATOM 5574 O O . ASP B 1 270 ? 19.562 -20.141 16.781 1 94.69 270 ASP B O 1
ATOM 5578 N N . ALA B 1 271 ? 18.422 -21.406 15.273 1 96.38 271 ALA B N 1
ATOM 5579 C CA . ALA B 1 271 ? 17.938 -20.234 14.555 1 96.38 271 ALA B CA 1
ATOM 5580 C C . ALA B 1 271 ? 16.859 -19.5 15.359 1 96.38 271 ALA B C 1
ATOM 5582 O O . ALA B 1 271 ? 16.297 -20.062 16.297 1 96.38 271 ALA B O 1
ATOM 5583 N N . PRO B 1 272 ? 16.641 -18.203 15.016 1 97.56 272 PRO B N 1
ATOM 5584 C CA . PRO B 1 272 ? 15.539 -17.5 15.695 1 97.56 272 PRO B CA 1
ATOM 5585 C C . PRO B 1 272 ? 14.242 -18.312 15.688 1 97.56 272 PRO B C 1
ATOM 5587 O O . PRO B 1 272 ? 13.914 -18.953 14.68 1 97.56 272 PRO B O 1
ATOM 5590 N N . LYS B 1 273 ? 13.57 -18.297 16.781 1 98.25 273 LYS B N 1
ATOM 5591 C CA . LYS B 1 273 ? 12.32 -19.031 16.906 1 98.25 273 LYS B CA 1
ATOM 5592 C C . LYS B 1 273 ? 11.203 -18.359 16.109 1 98.25 273 LYS B C 1
ATOM 5594 O O . LYS B 1 273 ? 11.227 -17.141 15.914 1 98.25 273 LYS B O 1
ATOM 5599 N N . VAL B 1 274 ? 10.297 -19.141 15.594 1 98.75 274 VAL B N 1
ATOM 5600 C CA . VAL B 1 274 ? 9.109 -18.656 14.906 1 98.75 274 VAL B CA 1
ATOM 5601 C C . VAL B 1 274 ? 7.855 -19.188 15.602 1 98.75 274 VAL B C 1
ATOM 5603 O O . VAL B 1 274 ? 7.723 -20.391 15.828 1 98.75 274 VAL B O 1
ATOM 5606 N N . GLN B 1 275 ? 7 -18.297 16.047 1 98.75 275 GLN B N 1
ATOM 5607 C CA . GLN B 1 275 ? 5.73 -18.672 16.656 1 98.75 275 GLN B CA 1
ATOM 5608 C C . GLN B 1 275 ? 4.586 -18.594 15.648 1 98.75 275 GLN B C 1
ATOM 5610 O O . GLN B 1 275 ? 4.375 -17.562 15.016 1 98.75 275 GLN B O 1
ATOM 5615 N N . LEU 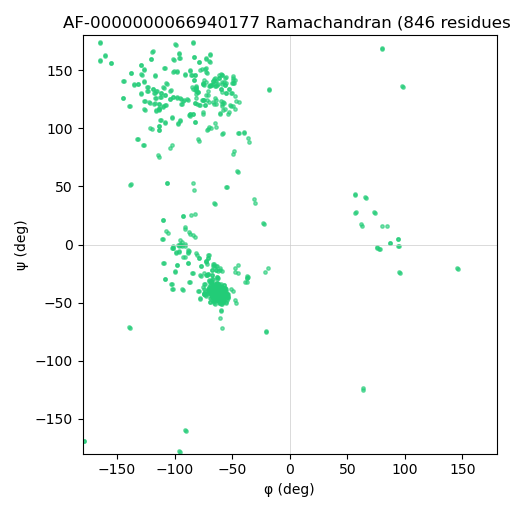B 1 276 ? 3.865 -19.703 15.531 1 98.69 276 LEU B N 1
ATOM 5616 C CA . LEU B 1 276 ? 2.781 -19.812 14.562 1 98.69 276 LEU B CA 1
ATOM 5617 C C . LEU B 1 276 ? 1.425 -19.781 15.258 1 98.69 276 LEU B C 1
ATOM 5619 O O . LEU B 1 276 ? 1.176 -20.594 16.156 1 98.69 276 LEU B O 1
ATOM 5623 N N . PHE B 1 277 ? 0.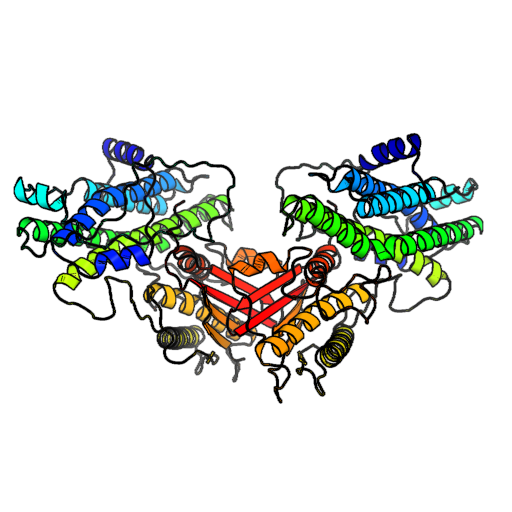616 -18.812 14.922 1 98.25 277 PHE B N 1
ATOM 5624 C CA . PHE B 1 277 ? -0.79 -18.781 15.305 1 98.25 277 PHE B CA 1
ATOM 5625 C C . PHE B 1 277 ? -1.688 -19.047 14.109 1 98.25 277 PHE B C 1
ATOM 5627 O O . PHE B 1 277 ? -1.855 -18.188 13.242 1 98.25 277 PHE B O 1
ATOM 5634 N N . CYS B 1 278 ? -2.258 -20.188 14.016 1 97.69 278 CYS B N 1
ATOM 5635 C CA . CYS B 1 278 ? -3.074 -20.625 12.891 1 97.69 278 CYS B CA 1
ATOM 5636 C C . CYS B 1 278 ? -4.219 -21.516 13.359 1 97.69 278 CYS B C 1
ATOM 5638 O O . CYS B 1 278 ? -4.012 -22.438 14.156 1 97.69 278 CYS B O 1
ATOM 5640 N N . PRO B 1 279 ? -5.523 -21.156 12.969 1 93.81 279 PRO B N 1
ATOM 5641 C CA . PRO B 1 279 ? -6.602 -22.094 13.273 1 93.81 279 PRO B CA 1
ATOM 5642 C C . PRO B 1 279 ? -6.273 -23.516 12.844 1 93.81 279 PRO B C 1
ATOM 5644 O O . PRO B 1 279 ? -5.711 -23.734 11.773 1 93.81 279 PRO B O 1
ATOM 5647 N N . PRO B 1 280 ? -6.824 -24.359 13.773 1 87.94 280 PRO B N 1
ATOM 5648 C CA . PRO B 1 280 ? -6.551 -25.75 13.422 1 87.94 280 PRO B CA 1
ATOM 5649 C C . PRO B 1 280 ? -7.375 -26.234 12.227 1 87.94 280 PRO B C 1
ATOM 5651 O O . PRO B 1 280 ? -8.523 -25.828 12.062 1 87.94 280 PRO B O 1
ATOM 5654 N N . ASN B 1 281 ? -6.926 -26.812 11.164 1 91.5 281 ASN B N 1
ATOM 5655 C CA . ASN B 1 281 ? -7.582 -27.484 10.039 1 91.5 281 ASN B CA 1
ATOM 5656 C C . ASN B 1 281 ? -8.016 -26.484 8.977 1 91.5 281 ASN B C 1
ATOM 5658 O O . ASN B 1 281 ? -9.039 -26.672 8.312 1 91.5 281 ASN B O 1
ATOM 5662 N N . LEU B 1 282 ? -7.48 -25.297 9.039 1 96.25 282 LEU B N 1
ATOM 5663 C CA . LEU B 1 282 ? -7.75 -24.344 7.969 1 96.25 282 LEU B CA 1
ATOM 5664 C C . LEU B 1 282 ? -7.266 -24.875 6.625 1 96.25 282 LEU B C 1
ATOM 5666 O O . LEU B 1 282 ? -6.066 -25.109 6.438 1 96.25 282 LEU B O 1
ATOM 5670 N N . THR B 1 283 ? -8.25 -25.156 5.754 1 95.88 283 THR B N 1
ATOM 5671 C CA . THR B 1 283 ? -7.922 -25.656 4.422 1 95.88 283 THR B CA 1
ATOM 5672 C C . THR B 1 283 ? -8.633 -24.844 3.346 1 95.88 283 THR B C 1
ATOM 5674 O O . THR B 1 283 ? -9.641 -24.188 3.621 1 95.88 283 THR B O 1
ATOM 5677 N N . PHE B 1 284 ? -8.094 -24.812 2.215 1 94.94 284 PHE B N 1
ATOM 5678 C CA . PHE B 1 284 ? -8.719 -24.188 1.059 1 94.94 284 PHE B CA 1
ATOM 5679 C C . PHE B 1 284 ? -8.109 -24.703 -0.238 1 94.94 284 PHE B C 1
ATOM 5681 O O . PHE B 1 284 ? -7.078 -25.375 -0.218 1 94.94 284 PHE B O 1
ATOM 5688 N N . MET B 1 285 ? -8.781 -24.5 -1.288 1 94.81 285 MET B N 1
ATOM 5689 C CA . MET B 1 285 ? -8.297 -24.938 -2.596 1 94.81 285 MET B CA 1
ATOM 5690 C C . MET B 1 285 ? -7.16 -24.047 -3.084 1 94.81 285 MET B C 1
ATOM 5692 O O . MET B 1 285 ? -7.32 -22.828 -3.189 1 94.81 285 MET B O 1
ATOM 5696 N N . TYR B 1 286 ? -6.008 -24.609 -3.312 1 96.19 286 TYR B N 1
ATOM 5697 C CA . TYR B 1 286 ? -4.844 -23.844 -3.732 1 96.19 286 TYR B CA 1
ATOM 5698 C C . TYR B 1 286 ? -3.756 -24.75 -4.285 1 96.19 286 TYR B C 1
ATOM 5700 O O . TYR B 1 286 ? -3.938 -25.969 -4.363 1 96.19 286 TYR B O 1
ATOM 5708 N N . VAL B 1 287 ? -2.738 -24.141 -4.789 1 96.38 287 VAL B N 1
ATOM 5709 C CA . VAL B 1 287 ? -1.553 -24.875 -5.223 1 96.38 287 VAL B CA 1
ATOM 5710 C C . VAL B 1 287 ? -0.513 -24.891 -4.105 1 96.38 287 VAL B C 1
ATOM 5712 O O . VAL B 1 287 ? 0.18 -23.891 -3.883 1 96.38 287 VAL B O 1
ATOM 5715 N N . PRO B 1 288 ? -0.314 -26 -3.438 1 97.06 288 PRO B N 1
ATOM 5716 C CA . PRO B 1 288 ? 0.541 -26.031 -2.25 1 97.06 288 PRO B CA 1
ATOM 5717 C C . PRO B 1 288 ? 1.963 -25.562 -2.531 1 97.06 288 PRO B C 1
ATOM 5719 O O . PRO B 1 288 ? 2.551 -24.844 -1.716 1 97.06 288 PRO B O 1
ATOM 5722 N N . GLY B 1 289 ? 2.537 -25.922 -3.656 1 96.38 289 GLY B N 1
ATOM 5723 C CA . GLY B 1 289 ? 3.889 -25.5 -4 1 96.38 289 GLY B CA 1
ATOM 5724 C C . GLY B 1 289 ? 4.059 -24 -4.031 1 96.38 289 GLY B C 1
ATOM 5725 O O . GLY B 1 289 ? 5.094 -23.469 -3.615 1 96.38 289 GLY B O 1
ATOM 5726 N N . HIS B 1 290 ? 3.055 -23.297 -4.535 1 96.81 290 HIS B N 1
ATOM 5727 C CA . HIS B 1 290 ? 3.1 -21.844 -4.586 1 96.81 290 HIS B CA 1
ATOM 5728 C C . HIS B 1 290 ? 3.094 -21.25 -3.182 1 96.81 290 HIS B C 1
ATOM 5730 O O . HIS B 1 290 ? 3.896 -20.359 -2.877 1 96.81 290 HIS B O 1
ATOM 5736 N N . LEU B 1 291 ? 2.221 -21.703 -2.357 1 98 291 LEU B N 1
ATOM 5737 C CA . LEU B 1 291 ? 2.127 -21.188 -0.995 1 98 291 LEU B CA 1
ATOM 5738 C C . LEU B 1 291 ? 3.404 -21.469 -0.215 1 98 291 LEU B C 1
ATOM 5740 O O . LEU B 1 291 ? 3.916 -20.609 0.491 1 98 291 LEU B O 1
ATOM 5744 N N . SER B 1 292 ? 3.891 -22.688 -0.403 1 97.62 292 SER B N 1
ATOM 5745 C CA . SER B 1 292 ? 5.141 -23.062 0.25 1 97.62 292 SER B CA 1
ATOM 5746 C C . SER B 1 292 ? 6.273 -22.125 -0.145 1 97.62 292 SER B C 1
ATOM 57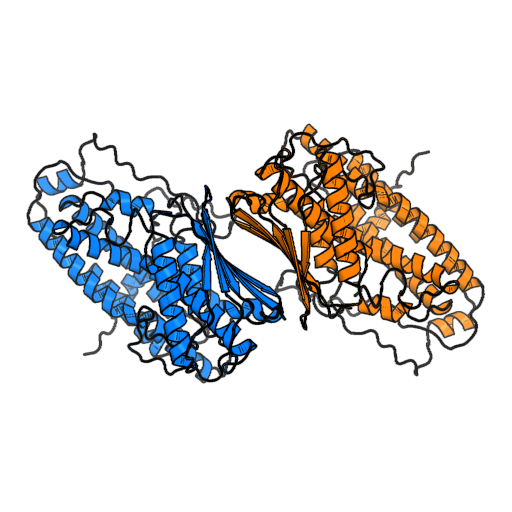48 O O . SER B 1 292 ? 7.051 -21.688 0.708 1 97.62 292 SER B O 1
ATOM 5750 N N . HIS B 1 293 ? 6.336 -21.828 -1.391 1 95.81 293 HIS B N 1
ATOM 5751 C CA . HIS B 1 293 ? 7.375 -20.938 -1.893 1 95.81 293 HIS B CA 1
ATOM 5752 C C . HIS B 1 293 ? 7.258 -19.562 -1.264 1 95.81 293 HIS B C 1
ATOM 5754 O O . HIS B 1 293 ? 8.25 -19 -0.794 1 95.81 293 HIS B O 1
ATOM 5760 N N . MET B 1 294 ? 6.102 -18.984 -1.262 1 97.88 294 MET B N 1
ATOM 5761 C CA . MET B 1 294 ? 5.875 -17.641 -0.728 1 97.88 294 MET B CA 1
ATOM 5762 C C . MET B 1 294 ? 6.227 -17.578 0.755 1 97.88 294 MET B C 1
ATOM 5764 O O . MET B 1 294 ? 6.914 -16.656 1.196 1 97.88 294 MET B O 1
ATOM 5768 N N . LEU B 1 295 ? 5.785 -18.609 1.495 1 98.69 295 LEU B N 1
ATOM 5769 C CA . LEU B 1 295 ? 6.062 -18.656 2.926 1 98.69 295 LEU B CA 1
ATOM 5770 C C . LEU B 1 295 ? 7.559 -18.797 3.188 1 98.69 295 LEU B C 1
ATOM 5772 O O . LEU B 1 295 ? 8.117 -18.078 4.016 1 98.69 295 LEU B O 1
ATOM 5776 N N . PHE B 1 296 ? 8.164 -19.672 2.477 1 97.44 296 PHE B N 1
ATOM 5777 C CA . PHE B 1 296 ? 9.586 -19.922 2.654 1 97.44 296 PHE B CA 1
ATOM 5778 C C . PHE B 1 296 ? 10.406 -18.672 2.402 1 97.44 296 PHE B C 1
ATOM 5780 O O . PHE B 1 296 ? 11.25 -18.297 3.219 1 97.44 296 PHE B O 1
ATOM 5787 N N . GLU B 1 297 ? 10.156 -18 1.283 1 96 297 GLU B N 1
ATOM 5788 C CA . GLU B 1 297 ? 10.922 -16.812 0.904 1 96 297 GLU B CA 1
ATOM 5789 C C . GLU B 1 297 ? 10.742 -15.688 1.925 1 96 297 GLU B C 1
ATOM 5791 O O . GLU B 1 297 ? 11.703 -14.992 2.266 1 96 297 GLU B O 1
ATOM 5796 N N . THR B 1 298 ? 9.547 -15.477 2.393 1 97.69 298 THR B N 1
ATOM 5797 C CA . THR B 1 298 ? 9.266 -14.414 3.354 1 97.69 298 THR B CA 1
ATOM 5798 C C . THR B 1 298 ? 9.914 -14.719 4.699 1 97.69 298 THR B C 1
ATOM 5800 O O . THR B 1 298 ? 10.539 -13.844 5.305 1 97.69 298 THR B O 1
ATOM 5803 N N . LEU B 1 299 ? 9.797 -15.984 5.113 1 98.44 299 LEU B N 1
ATOM 5804 C CA . LEU B 1 299 ? 10.359 -16.391 6.395 1 98.44 299 LEU B CA 1
ATOM 5805 C C . LEU B 1 299 ? 11.883 -16.344 6.359 1 98.44 299 LEU B C 1
ATOM 5807 O O . LEU B 1 299 ? 12.516 -15.875 7.312 1 98.44 299 LEU B O 1
ATOM 5811 N N . LYS B 1 300 ? 12.391 -16.844 5.305 1 96.19 300 LYS B N 1
ATOM 5812 C CA . LYS B 1 300 ? 13.836 -16.812 5.129 1 96.19 300 LYS B CA 1
ATOM 5813 C C . LYS B 1 300 ? 14.375 -15.391 5.254 1 96.19 300 LYS B C 1
ATOM 5815 O O . LYS B 1 300 ? 15.359 -15.148 5.961 1 96.19 300 LYS B O 1
ATOM 5820 N N . ASN B 1 301 ? 13.742 -14.406 4.637 1 94.75 301 ASN B N 1
ATOM 5821 C CA . ASN B 1 301 ? 14.148 -13.008 4.707 1 94.75 301 ASN B CA 1
ATOM 5822 C C . ASN B 1 301 ? 14 -12.453 6.121 1 94.75 301 ASN B C 1
ATOM 5824 O O . ASN B 1 301 ? 14.859 -11.695 6.59 1 94.75 301 ASN B O 1
ATOM 5828 N N . SER B 1 302 ? 12.922 -12.812 6.77 1 97.81 302 SER B N 1
ATOM 5829 C CA . SER B 1 302 ? 12.68 -12.359 8.133 1 97.81 302 SER B CA 1
ATOM 5830 C C . SER B 1 302 ? 13.758 -12.867 9.086 1 97.81 302 SER B C 1
ATOM 5832 O O . SER B 1 302 ? 14.297 -12.102 9.883 1 97.81 302 SER B O 1
ATOM 5834 N N . LEU B 1 303 ? 14.086 -14.156 8.984 1 98 303 LEU B N 1
ATOM 5835 C CA . LEU B 1 303 ? 15.086 -14.75 9.859 1 98 303 LEU B CA 1
ATOM 5836 C C . LEU B 1 303 ? 16.469 -14.164 9.594 1 98 303 LEU B C 1
ATOM 5838 O O . LEU B 1 303 ? 17.219 -13.891 10.523 1 98 303 LEU B O 1
ATOM 5842 N N . ARG B 1 304 ? 16.781 -14.008 8.32 1 95.31 304 ARG B N 1
ATOM 5843 C CA . ARG B 1 304 ? 18.031 -13.352 7.961 1 95.31 304 ARG B CA 1
ATOM 5844 C C . ARG B 1 304 ? 18.125 -11.969 8.594 1 95.31 304 ARG B C 1
ATOM 5846 O O . ARG B 1 304 ? 19.141 -11.633 9.211 1 95.31 304 ARG B O 1
ATOM 5853 N N . ALA B 1 305 ? 17.078 -11.133 8.453 1 96.62 305 ALA B N 1
ATOM 5854 C CA . ALA B 1 305 ? 17.062 -9.781 8.992 1 96.62 305 ALA B CA 1
ATOM 5855 C C . ALA B 1 305 ? 17.297 -9.781 10.5 1 96.62 305 ALA B C 1
ATOM 5857 O O . ALA B 1 305 ? 18.016 -8.945 11.023 1 96.62 305 ALA B O 1
ATOM 5858 N N . VAL B 1 306 ? 16.672 -10.742 11.203 1 98.25 306 VAL B N 1
ATOM 5859 C CA . VAL B 1 306 ? 16.781 -10.836 12.648 1 98.25 306 VAL B CA 1
ATOM 5860 C C . VAL B 1 306 ? 18.234 -11.164 13.031 1 98.25 306 VAL B C 1
ATOM 5862 O O . VAL B 1 306 ? 18.828 -10.492 13.875 1 98.25 306 VAL B O 1
ATOM 5865 N N . VAL B 1 307 ? 18.844 -12.148 12.359 1 97.5 307 VAL B N 1
ATOM 5866 C CA . VAL B 1 307 ? 20.188 -12.586 12.695 1 97.5 307 VAL B CA 1
ATOM 5867 C C . VAL B 1 307 ? 21.188 -11.477 12.375 1 97.5 307 VAL B C 1
ATOM 5869 O O . VAL B 1 307 ? 22.062 -11.172 13.188 1 97.5 307 VAL B O 1
ATOM 5872 N N . GLU B 1 308 ? 21.016 -10.852 11.219 1 95.75 308 GLU B N 1
ATOM 5873 C CA . GLU B 1 308 ? 21.969 -9.828 10.789 1 95.75 308 GLU B CA 1
ATOM 5874 C C . GLU B 1 308 ? 21.859 -8.578 11.664 1 95.75 308 GLU B C 1
ATOM 5876 O O . GLU B 1 308 ? 22.859 -7.895 11.898 1 95.75 308 GLU B O 1
ATOM 5881 N N . THR B 1 309 ? 20.688 -8.273 12.078 1 96.44 309 THR B N 1
ATOM 5882 C CA . THR B 1 309 ? 20.469 -7.098 12.914 1 96.44 309 THR B CA 1
ATOM 5883 C C . THR B 1 309 ? 21.031 -7.324 14.32 1 96.44 309 THR B C 1
ATOM 5885 O O . THR B 1 309 ? 21.672 -6.441 14.883 1 96.44 309 THR B O 1
ATOM 5888 N N . HIS B 1 310 ? 20.844 -8.5 14.922 1 97 310 HIS B N 1
ATOM 5889 C CA . HIS B 1 310 ? 21.156 -8.734 16.328 1 97 310 HIS B CA 1
ATOM 5890 C C . HIS B 1 310 ? 22.531 -9.406 16.469 1 97 310 HIS B C 1
ATOM 5892 O O . HIS B 1 310 ? 23.109 -9.383 17.562 1 97 310 HIS B O 1
ATOM 5898 N N . GLY B 1 311 ? 23.047 -9.961 15.477 1 95.94 311 GLY B N 1
ATOM 5899 C CA . GLY B 1 311 ? 24.328 -10.625 15.508 1 95.94 311 GLY B CA 1
ATOM 5900 C C . GLY B 1 311 ? 24.234 -12.125 15.672 1 95.94 311 GLY B C 1
ATOM 5901 O O . GLY B 1 311 ? 23.484 -12.609 16.531 1 95.94 311 GLY B O 1
ATOM 5902 N N . ALA B 1 312 ? 24.984 -12.852 14.922 1 92.12 312 ALA B N 1
ATOM 5903 C CA . ALA B 1 312 ? 24.938 -14.312 14.898 1 92.12 312 ALA B CA 1
ATOM 5904 C C . ALA B 1 312 ? 25.391 -14.906 16.219 1 92.12 312 ALA B C 1
ATOM 5906 O O . ALA B 1 312 ? 25.109 -16.062 16.531 1 92.12 312 ALA B O 1
ATOM 5907 N N . GLU B 1 313 ? 26.047 -14.117 17.016 1 92.62 313 GLU B N 1
ATOM 5908 C CA . GLU B 1 313 ? 26.609 -14.602 18.266 1 92.62 313 GLU B CA 1
ATOM 5909 C C . GLU B 1 313 ? 25.594 -14.492 19.406 1 92.62 313 GLU B C 1
ATOM 5911 O O . GLU B 1 313 ? 25.844 -14.961 20.516 1 92.62 313 GLU B O 1
ATOM 5916 N N . LYS B 1 314 ? 24.516 -13.922 19.062 1 89.94 314 LYS B N 1
ATOM 5917 C CA . LYS B 1 314 ? 23.5 -13.719 20.094 1 89.94 314 LYS B CA 1
ATOM 5918 C C . LYS B 1 314 ? 22.938 -15.047 20.594 1 89.94 314 LYS B C 1
ATOM 5920 O O . LYS B 1 314 ? 22.75 -15.984 19.812 1 89.94 314 LYS B O 1
ATOM 5925 N N . GLU B 1 315 ? 22.672 -15.148 21.828 1 89.25 315 GLU B N 1
ATOM 5926 C CA . GLU B 1 315 ? 22.141 -16.375 22.422 1 89.25 315 GLU B CA 1
ATOM 5927 C C . GLU B 1 315 ? 20.641 -16.516 22.156 1 89.25 315 GLU B C 1
ATOM 5929 O O . GLU B 1 315 ? 20.141 -17.625 21.906 1 89.25 315 GLU B O 1
ATOM 5934 N N . GLU B 1 316 ? 19.969 -15.367 22.25 1 94.25 316 GLU B N 1
ATOM 5935 C CA . GLU B 1 316 ? 18.531 -15.367 22.016 1 94.25 316 GLU B CA 1
ATOM 5936 C C . GLU B 1 316 ? 18.125 -14.289 21.016 1 94.25 316 GLU B C 1
ATOM 5938 O O . GLU B 1 316 ? 18.562 -13.141 21.125 1 94.25 316 GLU B O 1
ATOM 5943 N N . PHE B 1 317 ? 17.359 -14.766 20.062 1 97.5 317 PHE B N 1
ATOM 5944 C CA . PHE B 1 317 ? 16.859 -13.844 19.047 1 97.5 317 PHE B CA 1
ATOM 5945 C C . PHE B 1 317 ? 15.414 -13.477 19.328 1 97.5 317 PHE B C 1
ATOM 5947 O O . PHE B 1 317 ? 14.672 -14.25 19.938 1 97.5 317 PHE B O 1
ATOM 5954 N N . PRO B 1 318 ? 15.047 -12.227 18.938 1 97.75 318 PRO B N 1
ATOM 5955 C CA . PRO B 1 318 ? 13.602 -11.969 18.953 1 97.75 318 PRO B CA 1
ATOM 5956 C C . PRO B 1 318 ? 12.812 -12.977 18.125 1 97.75 318 PRO B C 1
ATOM 5958 O O . PRO B 1 318 ? 13.273 -13.414 17.078 1 97.75 318 PRO B O 1
ATOM 5961 N N . VAL B 1 319 ? 11.672 -13.258 18.641 1 98.38 319 VAL B N 1
ATOM 5962 C CA . VAL B 1 319 ? 10.828 -14.273 18.016 1 98.38 319 VAL B CA 1
ATOM 5963 C C . VAL B 1 319 ? 10.086 -13.672 16.812 1 98.38 319 VAL B C 1
ATOM 5965 O O . VAL B 1 319 ? 9.555 -12.562 16.906 1 98.38 319 VAL B O 1
ATOM 5968 N N . THR B 1 320 ? 10.109 -14.328 15.672 1 98.75 320 THR B N 1
ATOM 5969 C CA . THR B 1 320 ? 9.258 -13.984 14.539 1 98.75 320 THR B CA 1
ATOM 5970 C C . THR B 1 320 ? 7.863 -14.57 14.703 1 98.75 320 THR B C 1
ATOM 5972 O O . THR B 1 320 ? 7.715 -15.734 15.102 1 98.75 320 THR B O 1
ATOM 5975 N N . LYS B 1 321 ? 6.844 -13.781 14.43 1 98.75 321 LYS B N 1
ATOM 5976 C CA . LYS B 1 321 ? 5.469 -14.25 14.594 1 98.75 321 LYS B CA 1
ATOM 5977 C C . LYS B 1 321 ? 4.793 -14.461 13.242 1 98.75 321 LYS B C 1
ATOM 5979 O O . LYS B 1 321 ? 4.957 -13.648 12.328 1 98.75 321 LYS B O 1
ATOM 5984 N N . VAL B 1 322 ? 4.113 -15.562 13.094 1 98.88 322 VAL B N 1
ATOM 5985 C CA . VAL B 1 322 ? 3.27 -15.867 11.938 1 98.88 322 VAL B CA 1
ATOM 5986 C C . VAL B 1 322 ? 1.814 -15.992 12.383 1 98.88 322 VAL B C 1
ATOM 5988 O O . VAL B 1 322 ? 1.473 -16.891 13.164 1 98.88 322 VAL B O 1
ATOM 5991 N N . ILE B 1 323 ? 0.969 -15.094 11.922 1 98.69 323 ILE B N 1
ATOM 5992 C CA . ILE B 1 323 ? -0.444 -15.086 12.289 1 98.69 323 ILE B CA 1
ATOM 5993 C C . ILE B 1 323 ? -1.298 -15.336 11.047 1 98.69 323 ILE B C 1
ATOM 5995 O O . ILE B 1 323 ? -1.149 -14.641 10.039 1 98.69 323 ILE B O 1
ATOM 5999 N N . VAL B 1 324 ? -2.156 -16.312 11.109 1 98.56 324 VAL B N 1
ATOM 6000 C CA . VAL B 1 324 ? -3.043 -16.656 10 1 98.56 324 VAL B CA 1
ATOM 6001 C C . VAL B 1 324 ? -4.488 -16.344 10.383 1 98.56 324 VAL B C 1
ATOM 6003 O O . VAL B 1 324 ? -4.957 -16.734 11.445 1 98.56 324 VAL B O 1
ATOM 6006 N N . ALA B 1 325 ? -5.148 -15.57 9.523 1 97.56 325 ALA B N 1
ATOM 6007 C CA . ALA B 1 325 ? -6.547 -15.211 9.734 1 97.56 325 ALA B CA 1
ATOM 6008 C C . ALA B 1 325 ? -7.422 -15.719 8.594 1 97.56 325 ALA B C 1
ATOM 6010 O O . ALA B 1 325 ? -7.066 -15.578 7.422 1 97.56 325 ALA B O 1
ATOM 6011 N N . GLU B 1 326 ? -8.516 -16.312 8.977 1 96.31 326 GLU B N 1
ATOM 6012 C CA . GLU B 1 326 ? -9.492 -16.781 7.996 1 96.31 326 GLU B CA 1
ATOM 6013 C C . GLU B 1 326 ? -10.617 -15.773 7.801 1 96.31 326 GLU B C 1
ATOM 6015 O O . GLU B 1 326 ? -11.5 -15.648 8.648 1 96.31 326 GLU B O 1
ATOM 6020 N N . GLY B 1 327 ? -10.531 -15.094 6.672 1 93.88 327 GLY B N 1
ATOM 6021 C CA . GLY B 1 327 ? -11.625 -14.211 6.297 1 93.88 327 GLY B CA 1
ATOM 6022 C C . GLY B 1 327 ? -12.57 -14.828 5.281 1 93.88 327 GLY B C 1
ATOM 6023 O O . GLY B 1 327 ? -12.32 -15.922 4.781 1 93.88 327 GLY B O 1
ATOM 6024 N N . LYS B 1 328 ? -13.68 -14.117 5.031 1 91.88 328 LYS B N 1
ATOM 6025 C CA . LYS B 1 328 ? -14.633 -14.57 4.027 1 91.88 328 LYS B CA 1
ATOM 6026 C C . LYS B 1 328 ? -14.062 -14.43 2.619 1 91.88 328 LYS B C 1
ATOM 6028 O O . LYS B 1 328 ? -14.25 -15.305 1.776 1 91.88 328 LYS B O 1
ATOM 6033 N N . GLU B 1 329 ? -13.289 -13.336 2.41 1 89.44 329 GLU B N 1
ATOM 6034 C CA . GLU B 1 329 ? -12.742 -13.062 1.084 1 89.44 329 GLU B CA 1
ATOM 6035 C C . GLU B 1 329 ? -11.344 -13.656 0.931 1 89.44 329 GLU B C 1
ATOM 6037 O O . GLU B 1 329 ? -11 -14.188 -0.126 1 89.44 329 GLU B O 1
ATOM 6042 N N . ASP B 1 330 ? -10.578 -13.555 2.023 1 92.88 330 ASP B N 1
ATOM 6043 C CA . ASP B 1 330 ? -9.164 -13.938 1.948 1 92.88 330 ASP B CA 1
ATOM 6044 C C . ASP B 1 330 ? -8.75 -14.734 3.18 1 92.88 330 ASP B C 1
ATOM 6046 O O . ASP B 1 330 ? -9.336 -14.586 4.254 1 92.88 330 ASP B O 1
ATOM 6050 N N . ILE B 1 331 ? -7.855 -15.609 2.959 1 97.06 331 ILE B N 1
ATOM 6051 C CA . ILE B 1 331 ? -6.957 -16.016 4.031 1 97.06 331 ILE B CA 1
ATOM 6052 C C . ILE B 1 331 ? -5.73 -15.109 4.051 1 97.06 331 ILE B C 1
ATOM 6054 O O . ILE B 1 331 ? -5.094 -14.898 3.018 1 97.06 331 ILE B O 1
ATOM 6058 N N . THR B 1 332 ? -5.469 -14.508 5.199 1 97.88 332 THR B N 1
ATOM 6059 C CA . THR B 1 332 ? -4.332 -13.594 5.289 1 97.88 332 THR B CA 1
ATOM 6060 C C . THR B 1 332 ? -3.289 -14.133 6.266 1 97.88 332 THR B C 1
ATOM 6062 O O . THR B 1 332 ? -3.631 -14.609 7.348 1 97.88 332 THR B O 1
ATOM 6065 N N . ILE B 1 333 ? -2.039 -14.141 5.859 1 98.69 333 ILE B N 1
ATOM 6066 C CA . ILE B 1 333 ? -0.91 -14.539 6.691 1 98.69 333 ILE B CA 1
ATOM 6067 C C . ILE B 1 333 ? -0.01 -13.336 6.961 1 98.69 333 ILE B C 1
ATOM 6069 O O . ILE B 1 333 ? 0.46 -12.688 6.023 1 98.69 333 ILE B O 1
ATOM 6073 N N . LYS B 1 334 ? 0.15 -13.023 8.18 1 98.81 334 LYS B N 1
ATOM 6074 C CA . LYS B 1 334 ? 1.046 -11.945 8.594 1 98.81 334 LYS B CA 1
ATOM 6075 C C . LYS B 1 334 ? 2.342 -12.508 9.18 1 98.81 334 LYS B C 1
ATOM 6077 O O . LYS B 1 334 ? 2.311 -13.359 10.07 1 98.81 334 LYS B O 1
ATOM 6082 N N . ILE B 1 335 ? 3.479 -12.109 8.672 1 98.88 335 ILE B N 1
ATOM 6083 C CA . ILE B 1 335 ? 4.793 -12.445 9.203 1 98.88 335 ILE B CA 1
ATOM 6084 C C . ILE B 1 335 ? 5.473 -11.188 9.742 1 98.88 335 ILE B C 1
ATOM 6086 O O . ILE B 1 335 ? 5.73 -10.25 8.992 1 98.88 335 ILE B O 1
ATOM 6090 N N . SER B 1 336 ? 5.707 -11.172 11.055 1 98.75 336 SER B N 1
ATOM 6091 C CA . SER B 1 336 ? 6.273 -10.008 11.727 1 98.75 336 SER B CA 1
ATOM 6092 C C . SER B 1 336 ? 7.625 -10.336 12.352 1 98.75 336 SER B C 1
ATOM 6094 O O . SER B 1 336 ? 7.727 -11.242 13.18 1 98.75 336 SER B O 1
ATOM 6096 N N . ASP B 1 337 ? 8.633 -9.648 11.969 1 98.75 337 ASP B N 1
ATOM 6097 C CA . ASP B 1 337 ? 9.953 -9.867 12.562 1 98.75 337 ASP B CA 1
ATOM 6098 C C . ASP B 1 337 ? 10.469 -8.586 13.219 1 98.75 337 ASP B C 1
ATOM 6100 O O . ASP B 1 337 ? 9.898 -7.512 13.047 1 98.75 337 ASP B O 1
ATOM 6104 N N . GLU B 1 338 ? 11.359 -8.68 14.086 1 98.5 338 GLU B N 1
ATOM 6105 C CA . GLU B 1 338 ? 12.102 -7.574 14.68 1 98.5 338 GLU B CA 1
ATOM 6106 C C . GLU B 1 338 ? 13.539 -7.527 14.156 1 98.5 338 GLU B C 1
ATOM 6108 O O . GLU B 1 338 ? 14.492 -7.508 14.938 1 98.5 338 GLU B O 1
ATOM 6113 N N . GLY B 1 339 ? 13.609 -7.512 12.812 1 97.88 339 GLY B N 1
ATOM 6114 C CA . GLY B 1 339 ? 14.898 -7.551 12.133 1 97.88 339 GLY B CA 1
ATOM 6115 C C . GLY B 1 339 ? 15.445 -6.172 11.812 1 97.88 339 GLY B C 1
ATOM 6116 O O . GLY B 1 339 ? 16.125 -5.992 10.805 1 97.88 339 GLY B O 1
ATOM 6117 N N . GLY B 1 340 ? 15.055 -5.176 12.523 1 97.25 340 GLY B N 1
ATOM 6118 C CA . GLY B 1 340 ? 15.641 -3.855 12.383 1 97.25 340 GLY B CA 1
ATOM 6119 C C . GLY B 1 340 ? 14.867 -2.953 11.445 1 97.25 340 GLY B C 1
ATOM 6120 O O . GLY B 1 340 ? 15 -1.729 11.5 1 97.25 340 GLY B O 1
ATOM 6121 N N . GLY B 1 341 ? 14.086 -3.564 10.508 1 96.94 341 GLY B N 1
ATOM 6122 C CA . GLY B 1 341 ? 13.266 -2.775 9.609 1 96.94 341 GLY B CA 1
ATOM 6123 C C . GLY B 1 341 ? 14.047 -2.195 8.445 1 96.94 341 GLY B C 1
ATOM 6124 O O . GLY B 1 341 ? 15.273 -2.285 8.406 1 96.94 341 GLY B O 1
ATOM 6125 N N . ILE B 1 342 ? 13.305 -1.664 7.484 1 95.19 342 ILE B N 1
ATOM 6126 C CA . ILE B 1 342 ? 13.828 -1.104 6.242 1 95.19 342 ILE B CA 1
ATOM 6127 C C . ILE B 1 342 ? 13.484 0.381 6.16 1 95.19 342 ILE B C 1
ATOM 6129 O O . ILE B 1 342 ? 12.344 0.776 6.422 1 95.19 342 ILE B O 1
ATOM 6133 N N . PRO B 1 343 ? 14.492 1.234 5.852 1 92.75 343 PRO B N 1
ATOM 6134 C CA . PRO B 1 343 ? 14.141 2.641 5.637 1 92.75 343 PRO B CA 1
ATOM 6135 C C . PRO B 1 343 ? 13.125 2.828 4.508 1 92.75 343 PRO B C 1
ATOM 6137 O O . PRO B 1 343 ? 13.156 2.094 3.518 1 92.75 343 PRO B O 1
ATOM 6140 N N . ARG B 1 344 ? 12.258 3.795 4.637 1 88.62 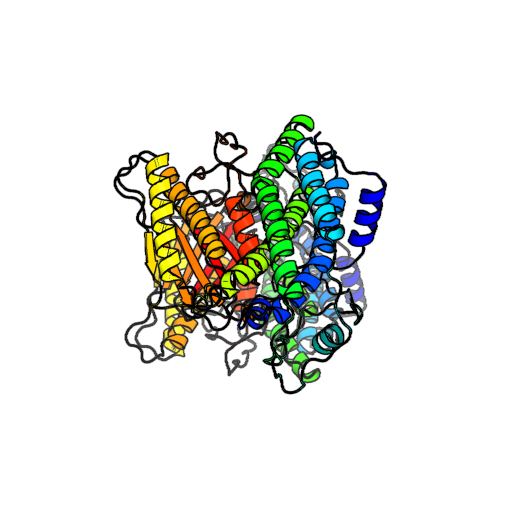344 ARG B N 1
ATOM 6141 C CA . ARG B 1 344 ? 11.172 4.023 3.691 1 88.62 344 ARG B CA 1
ATOM 6142 C C . ARG B 1 344 ? 11.703 4.188 2.271 1 88.62 344 ARG B C 1
ATOM 6144 O O . ARG B 1 344 ? 11.102 3.691 1.317 1 88.62 344 ARG B O 1
ATOM 6151 N N . SER B 1 345 ? 12.875 4.879 2.127 1 87.94 345 SER B N 1
ATOM 6152 C CA . SER B 1 345 ? 13.453 5.152 0.813 1 87.94 345 SER B CA 1
ATOM 6153 C C . SER B 1 345 ? 13.891 3.869 0.12 1 87.94 345 SER B C 1
ATOM 6155 O O . SER B 1 345 ? 14.008 3.828 -1.106 1 87.94 345 SER B O 1
ATOM 6157 N N . ALA B 1 346 ? 14.062 2.789 0.884 1 91.38 346 ALA B N 1
ATOM 6158 C CA . ALA B 1 346 ? 14.578 1.541 0.329 1 91.38 346 ALA B CA 1
ATOM 6159 C C . ALA B 1 346 ? 13.445 0.562 0.031 1 91.38 346 ALA B C 1
ATOM 6161 O O . ALA B 1 346 ? 13.664 -0.469 -0.611 1 91.38 346 ALA B O 1
ATOM 6162 N N . ILE B 1 347 ? 12.258 0.856 0.407 1 91.19 347 ILE B N 1
ATOM 6163 C CA . ILE B 1 347 ? 11.141 -0.075 0.325 1 91.19 347 ILE B CA 1
ATOM 6164 C C . ILE B 1 347 ? 10.859 -0.421 -1.136 1 91.19 347 ILE B C 1
ATOM 6166 O O . ILE B 1 347 ? 10.688 -1.593 -1.48 1 91.19 347 ILE B O 1
ATOM 6170 N N . PRO B 1 348 ? 10.898 0.551 -2.072 1 88.25 348 PRO B N 1
ATOM 6171 C CA . PRO B 1 348 ? 10.664 0.171 -3.467 1 88.25 348 PRO B CA 1
ATOM 6172 C C . PRO B 1 348 ? 11.727 -0.783 -4.004 1 88.25 348 PRO B C 1
ATOM 6174 O O . PRO B 1 348 ? 11.438 -1.615 -4.867 1 88.25 348 PRO B O 1
ATOM 6177 N N . LEU B 1 349 ? 12.883 -0.712 -3.477 1 89.69 349 LEU B N 1
ATOM 6178 C CA . LEU B 1 349 ? 14 -1.507 -3.967 1 89.69 349 LEU B CA 1
ATOM 6179 C C . LEU B 1 349 ? 13.82 -2.98 -3.617 1 89.69 349 LEU B C 1
ATOM 6181 O O . LEU B 1 349 ? 14.289 -3.857 -4.34 1 89.69 349 LEU B O 1
ATOM 6185 N N . VAL B 1 350 ? 13.07 -3.254 -2.561 1 91.06 350 VAL B N 1
ATOM 6186 C CA . VAL B 1 350 ? 12.914 -4.629 -2.092 1 91.06 350 VAL B CA 1
ATOM 6187 C C . VAL B 1 350 ? 12.125 -5.438 -3.115 1 91.06 350 VAL B C 1
ATOM 6189 O O . VAL B 1 350 ? 12.227 -6.664 -3.162 1 91.06 350 VAL B O 1
ATOM 6192 N N . TRP B 1 351 ? 11.359 -4.766 -3.957 1 92.88 351 TRP B N 1
ATOM 6193 C CA . TRP B 1 351 ? 10.516 -5.426 -4.953 1 92.88 351 TRP B CA 1
ATOM 6194 C C . TRP B 1 351 ? 11.219 -5.48 -6.305 1 92.88 351 TRP B C 1
ATOM 6196 O O . TRP B 1 351 ? 10.695 -6.047 -7.262 1 92.88 351 TRP B O 1
ATOM 6206 N N . THR B 1 352 ? 12.383 -4.828 -6.395 1 91.56 352 THR B N 1
ATOM 6207 C CA . THR B 1 352 ? 13.117 -4.758 -7.652 1 91.56 352 THR B CA 1
ATOM 6208 C C . THR B 1 352 ? 13.938 -6.027 -7.875 1 91.56 352 THR B C 1
ATOM 6210 O O . THR B 1 352 ? 14.664 -6.465 -6.984 1 91.56 352 THR B O 1
ATOM 6213 N N . TYR B 1 353 ? 13.805 -6.52 -9.078 1 91.56 353 TYR B N 1
ATOM 6214 C CA . TYR B 1 353 ? 14.57 -7.719 -9.406 1 91.56 353 TYR B CA 1
ATOM 6215 C C . TYR B 1 353 ? 16.062 -7.438 -9.375 1 91.56 353 TYR B C 1
ATOM 6217 O O . TYR B 1 353 ? 16.516 -6.371 -9.812 1 91.56 353 TYR B O 1
ATOM 6225 N N . MET B 1 354 ? 16.828 -8.398 -8.859 1 86.75 354 MET B N 1
ATOM 6226 C CA . MET B 1 354 ? 18.297 -8.367 -8.82 1 86.75 354 MET B CA 1
ATOM 6227 C C . MET B 1 354 ? 18.797 -7.426 -7.734 1 86.75 354 MET B C 1
ATOM 6229 O O . MET B 1 354 ? 20 -7.188 -7.617 1 86.75 354 MET B O 1
ATOM 6233 N N . TYR B 1 355 ? 17.875 -6.77 -7.062 1 81.88 355 TYR B N 1
ATOM 6234 C CA . TYR B 1 355 ? 18.297 -5.98 -5.906 1 81.88 355 TYR B CA 1
ATOM 6235 C C . TYR B 1 355 ? 18.594 -6.879 -4.711 1 81.88 355 TYR B C 1
ATOM 6237 O O . TYR B 1 355 ? 17.781 -7.738 -4.352 1 81.88 355 TYR B O 1
ATOM 6245 N N . THR B 1 356 ? 19.812 -6.672 -4.262 1 72.5 356 THR B N 1
ATOM 6246 C CA . THR B 1 356 ? 20.203 -7.422 -3.072 1 72.5 356 THR B CA 1
ATOM 6247 C C . THR B 1 356 ? 21.109 -6.582 -2.176 1 72.5 356 THR B C 1
ATOM 6249 O O . THR B 1 356 ? 21.828 -5.711 -2.656 1 72.5 356 THR B O 1
ATOM 6252 N N . THR B 1 357 ? 20.922 -6.688 -0.915 1 66.75 357 THR B N 1
ATOM 6253 C CA . THR B 1 357 ? 21.75 -5.98 0.052 1 66.75 357 THR B CA 1
ATOM 6254 C C . THR B 1 357 ? 22.953 -6.832 0.466 1 66.75 357 THR B C 1
ATOM 6256 O O . THR B 1 357 ? 23.766 -6.402 1.277 1 66.75 357 THR B O 1
ATOM 6259 N N . VAL B 1 358 ? 22.969 -8.031 -0.123 1 61.91 358 VAL B N 1
ATOM 6260 C CA . VAL B 1 358 ? 24.047 -8.945 0.242 1 61.91 358 VAL B CA 1
ATOM 6261 C C . VAL B 1 358 ? 25.297 -8.633 -0.592 1 61.91 358 VAL B C 1
ATOM 6263 O O . VAL B 1 358 ? 25.188 -8.273 -1.766 1 61.91 358 VAL B O 1
ATOM 6266 N N . ASP B 1 359 ? 26.391 -8.57 0.028 1 57 359 ASP B N 1
ATOM 6267 C CA . ASP B 1 359 ? 27.672 -8.211 -0.583 1 57 359 ASP B CA 1
ATOM 6268 C C . ASP B 1 359 ? 28.047 -9.195 -1.685 1 57 359 ASP B C 1
ATOM 6270 O O . ASP B 1 359 ? 28.609 -8.805 -2.711 1 57 359 ASP B O 1
ATOM 6274 N N . THR B 1 360 ? 27.875 -10.602 -1.423 1 52.5 360 THR B N 1
ATOM 6275 C CA . THR B 1 360 ? 28.344 -11.57 -2.414 1 52.5 360 THR B CA 1
ATOM 6276 C C . THR B 1 360 ? 27.156 -12.305 -3.047 1 52.5 360 THR B C 1
ATOM 6278 O O . THR B 1 360 ? 26.375 -12.953 -2.35 1 52.5 360 THR B O 1
ATOM 6281 N N . THR B 1 361 ? 26.891 -11.984 -4.234 1 55.38 361 THR B N 1
ATOM 6282 C CA . THR B 1 361 ? 25.859 -12.719 -4.965 1 55.38 361 THR B CA 1
ATOM 6283 C C . THR B 1 361 ? 26.359 -14.086 -5.395 1 55.38 361 THR B C 1
ATOM 6285 O O . THR B 1 361 ? 27.391 -14.195 -6.066 1 55.38 361 THR B O 1
ATOM 6288 N N . PRO B 1 362 ? 25.797 -15.133 -4.824 1 56.25 362 PRO B N 1
ATOM 6289 C CA . PRO B 1 362 ? 26.266 -16.469 -5.219 1 56.25 362 PRO B CA 1
ATOM 6290 C C . PRO B 1 362 ? 26.156 -16.703 -6.723 1 56.25 362 PRO B C 1
ATOM 6292 O O . PRO B 1 362 ? 25.359 -16.047 -7.402 1 56.25 362 PRO B O 1
ATOM 6295 N N . GLU B 1 363 ? 27.25 -17.312 -7.219 1 54.22 363 GLU B N 1
ATOM 6296 C CA . GLU B 1 363 ? 27.219 -17.703 -8.625 1 54.22 363 GLU B CA 1
ATOM 6297 C C . GLU B 1 363 ? 26.016 -18.625 -8.914 1 54.22 363 GLU B C 1
ATOM 6299 O O . GLU B 1 363 ? 25.656 -19.453 -8.086 1 54.22 363 GLU B O 1
ATOM 6304 N N . LEU B 1 364 ? 25.172 -18.203 -9.688 1 51 364 LEU B N 1
ATOM 6305 C CA . LEU B 1 364 ? 23.969 -18.953 -10.062 1 51 364 LEU B CA 1
ATOM 6306 C C . LEU B 1 364 ? 24.359 -20.297 -10.703 1 51 364 LEU B C 1
ATOM 6308 O O . LEU B 1 364 ? 25.141 -20.328 -11.656 1 51 364 LEU B O 1
ATOM 6312 N N . ASP B 1 365 ? 24.406 -21.359 -9.922 1 48.19 365 ASP B N 1
ATOM 6313 C CA . ASP B 1 365 ? 24.484 -22.641 -10.602 1 48.19 365 ASP B CA 1
ATOM 6314 C C . ASP B 1 365 ? 23.359 -22.797 -11.625 1 48.19 365 ASP B C 1
ATOM 6316 O O . ASP B 1 365 ? 22.203 -22.562 -11.312 1 48.19 365 ASP B O 1
ATOM 6320 N N . PRO B 1 366 ? 23.719 -22.812 -12.852 1 47.78 366 PRO B N 1
ATOM 6321 C CA . PRO B 1 366 ? 22.75 -22.969 -13.938 1 47.78 366 PRO B CA 1
ATOM 6322 C C . PRO B 1 366 ? 21.625 -23.938 -13.586 1 47.78 366 PRO B C 1
ATOM 6324 O O . PRO B 1 366 ? 20.5 -23.797 -14.094 1 47.78 366 PRO B O 1
ATOM 6327 N N . GLY B 1 367 ? 21.969 -24.938 -12.773 1 44.97 367 GLY B N 1
ATOM 6328 C CA . GLY B 1 367 ? 20.953 -25.938 -12.445 1 44.97 367 GLY B CA 1
ATOM 6329 C C . GLY B 1 367 ? 20.109 -25.547 -11.234 1 44.97 367 GLY B C 1
ATOM 6330 O O . GLY B 1 367 ? 19.406 -26.391 -10.672 1 44.97 367 GLY B O 1
ATOM 6331 N N . PHE B 1 368 ? 20.297 -24.375 -10.891 1 43.44 368 PHE B N 1
ATOM 6332 C CA . PHE B 1 368 ? 19.594 -23.969 -9.68 1 43.44 368 PHE B CA 1
ATOM 6333 C C . PHE B 1 368 ? 18.094 -23.875 -9.93 1 43.44 368 PHE B C 1
ATOM 6335 O O . PHE B 1 368 ? 17.656 -23.188 -10.852 1 43.44 368 PHE B O 1
ATOM 6342 N N . ASN B 1 369 ? 17.344 -24.844 -9.531 1 43.12 369 ASN B N 1
ATOM 6343 C CA . ASN B 1 369 ? 15.883 -24.781 -9.523 1 43.12 369 ASN B CA 1
ATOM 6344 C C . ASN B 1 369 ? 15.367 -24.062 -8.281 1 43.12 369 ASN B C 1
ATOM 6346 O O . ASN B 1 369 ? 15.68 -24.453 -7.152 1 43.12 369 ASN B O 1
ATOM 6350 N N . ALA B 1 370 ? 14.938 -22.938 -8.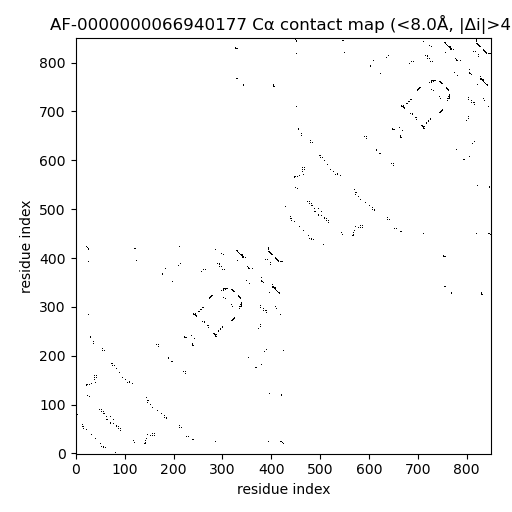398 1 43.38 370 ALA B N 1
ATOM 6351 C CA . ALA B 1 370 ? 14.391 -22.125 -7.301 1 43.38 370 ALA B CA 1
ATOM 6352 C C . ALA B 1 370 ? 13.602 -22.984 -6.328 1 43.38 370 ALA B C 1
ATOM 6354 O O . ALA B 1 370 ? 13.406 -22.609 -5.168 1 43.38 370 ALA B O 1
ATOM 6355 N N . SER B 1 371 ? 13 -24.109 -6.812 1 40.78 371 SER B N 1
ATOM 6356 C CA . SER B 1 371 ? 12.281 -25 -5.906 1 40.78 371 SER B CA 1
ATOM 6357 C C . SER B 1 371 ? 13.25 -25.781 -5.023 1 40.78 371 SER B C 1
ATOM 6359 O O . SER B 1 371 ? 12.828 -26.453 -4.09 1 40.78 371 SER B O 1
ATOM 6361 N N . ASP B 1 372 ? 14.492 -25.781 -5.359 1 41.66 372 ASP B N 1
ATOM 6362 C CA . ASP B 1 372 ? 15.422 -26.641 -4.637 1 41.66 372 ASP B CA 1
ATOM 6363 C C . ASP B 1 372 ? 15.859 -25.984 -3.326 1 41.66 372 ASP B C 1
ATOM 6365 O O . ASP B 1 372 ? 16.062 -24.781 -3.262 1 41.66 372 ASP B O 1
ATOM 6369 N N . PHE B 1 373 ? 15.688 -26.703 -2.197 1 41.53 373 PHE B N 1
ATOM 6370 C CA . PHE B 1 373 ? 16.016 -26.406 -0.808 1 41.53 373 PHE B CA 1
ATOM 6371 C C . PHE B 1 373 ? 17.438 -25.875 -0.688 1 41.53 373 PHE B C 1
ATOM 6373 O O . PHE B 1 373 ? 17.844 -25.422 0.381 1 41.53 373 PHE B O 1
ATOM 6380 N N . LYS B 1 374 ? 18.266 -26.141 -1.706 1 46.88 374 LYS B N 1
ATOM 6381 C CA . LYS B 1 374 ? 19.625 -25.625 -1.561 1 46.88 374 LYS B CA 1
ATOM 6382 C C . LYS B 1 374 ? 19.719 -24.188 -2.041 1 46.88 374 LYS B C 1
ATOM 6384 O O . LYS B 1 374 ? 20.797 -23.734 -2.445 1 46.88 374 LYS B O 1
ATOM 6389 N N . ALA B 1 375 ? 18.641 -23.594 -1.98 1 53.25 375 ALA B N 1
ATOM 6390 C CA . ALA B 1 375 ? 18.578 -22.203 -2.416 1 53.25 375 ALA B CA 1
ATOM 6391 C C . ALA B 1 375 ? 19.391 -21.297 -1.489 1 53.25 375 ALA B C 1
ATOM 6393 O O . ALA B 1 375 ? 19.375 -21.469 -0.268 1 53.25 375 ALA B O 1
ATOM 6394 N N . PRO B 1 376 ? 20.312 -20.625 -2.08 1 58.38 376 PRO B N 1
ATOM 6395 C CA . PRO B 1 376 ? 21.078 -19.688 -1.254 1 58.38 376 PRO B CA 1
ATOM 6396 C C . PRO B 1 376 ? 20.172 -18.781 -0.405 1 58.38 376 PRO B C 1
ATOM 6398 O O . PRO B 1 376 ? 19.016 -18.562 -0.751 1 58.38 376 PRO B O 1
ATOM 6401 N N . MET B 1 377 ? 20.656 -18.547 0.845 1 51.81 377 MET B N 1
ATOM 6402 C CA . MET B 1 377 ? 19.922 -17.703 1.786 1 51.81 377 MET B CA 1
ATOM 6403 C C . MET B 1 377 ? 19.547 -16.375 1.138 1 51.81 377 MET B C 1
ATOM 6405 O O . MET B 1 377 ? 18.5 -15.797 1.448 1 51.81 377 MET B O 1
ATOM 6409 N N . ALA B 1 378 ? 20.422 -15.812 0.333 1 58.34 378 ALA B N 1
ATOM 6410 C CA . ALA B 1 378 ? 20.172 -14.508 -0.276 1 58.34 378 ALA B CA 1
ATOM 6411 C C . ALA B 1 378 ? 20.969 -14.344 -1.567 1 58.34 378 ALA B C 1
ATOM 6413 O O . ALA B 1 378 ? 21.844 -15.148 -1.864 1 58.34 378 ALA B O 1
ATOM 6414 N N . GLY B 1 379 ? 20.516 -13.461 -2.504 1 62.34 379 GLY B N 1
ATOM 6415 C CA . GLY B 1 379 ? 21.484 -13.039 -3.49 1 62.34 379 GLY B CA 1
ATOM 6416 C C . GLY B 1 379 ? 20.891 -12.781 -4.859 1 62.34 379 GLY B C 1
ATOM 6417 O O . GLY B 1 379 ? 21.438 -12.016 -5.652 1 62.34 379 GLY B O 1
ATOM 6418 N N . PHE B 1 380 ? 19.781 -13.352 -5.078 1 67.62 380 PHE B N 1
ATOM 6419 C CA . PHE B 1 380 ? 19.375 -13.156 -6.465 1 67.62 380 PHE B CA 1
ATOM 6420 C C . PHE B 1 380 ? 18.344 -12.039 -6.57 1 67.62 380 PHE B C 1
ATOM 6422 O O . PHE B 1 380 ? 18.203 -11.406 -7.621 1 67.62 380 PHE B O 1
ATOM 6429 N N . GLY B 1 381 ? 17.688 -11.766 -5.574 1 83.44 381 GLY B N 1
ATOM 6430 C CA . GLY B 1 381 ? 16.703 -10.688 -5.562 1 83.44 381 GLY B CA 1
ATOM 6431 C C . GLY B 1 381 ? 15.438 -11.031 -6.32 1 83.44 381 GLY B C 1
ATOM 6432 O O . GLY B 1 381 ? 14.828 -10.156 -6.941 1 83.44 381 GLY B O 1
ATOM 6433 N N . TYR B 1 382 ? 15.133 -12.336 -6.391 1 89 382 TYR B N 1
ATOM 6434 C CA . TYR B 1 382 ? 13.945 -12.766 -7.109 1 89 382 TYR B CA 1
ATOM 6435 C C . TYR B 1 382 ? 12.875 -13.273 -6.148 1 89 382 TYR B C 1
ATOM 6437 O O . TYR B 1 382 ? 11.703 -13.383 -6.516 1 89 382 TYR B O 1
ATOM 6445 N N . GLY B 1 383 ? 13.266 -13.555 -4.926 1 91.06 383 GLY B N 1
ATOM 6446 C CA . GLY B 1 383 ? 12.391 -14.227 -3.982 1 91.06 383 GLY B CA 1
ATOM 6447 C C . GLY B 1 383 ? 11.109 -13.461 -3.703 1 91.06 383 GLY B C 1
ATOM 6448 O O . GLY B 1 383 ? 10.016 -13.953 -3.971 1 91.06 383 GLY B O 1
ATOM 6449 N N . LEU B 1 384 ? 11.266 -12.258 -3.271 1 93.25 384 LEU B N 1
ATOM 6450 C CA . LEU B 1 384 ? 10.109 -11.484 -2.826 1 93.25 384 LEU B CA 1
ATOM 6451 C C . LEU B 1 384 ? 9.273 -11.023 -4.016 1 93.25 384 LEU B C 1
ATOM 6453 O O . LEU B 1 384 ? 8.047 -11.188 -4.02 1 93.25 384 LEU B O 1
ATOM 6457 N N . PRO B 1 385 ? 9.867 -10.531 -5.098 1 94 385 PRO B N 1
ATOM 6458 C CA . PRO B 1 385 ? 9.031 -10.133 -6.234 1 94 385 PRO B CA 1
ATOM 6459 C C . PRO B 1 385 ? 8.281 -11.305 -6.852 1 94 385 PRO B C 1
ATOM 6461 O O . PRO B 1 385 ? 7.113 -11.164 -7.238 1 94 385 PRO B O 1
ATOM 6464 N N . LEU B 1 386 ? 8.891 -12.414 -6.945 1 95.12 386 LEU B N 1
ATOM 6465 C CA . LEU B 1 386 ? 8.211 -13.578 -7.5 1 95.12 386 LEU B CA 1
ATOM 6466 C C . LEU B 1 386 ? 7.09 -14.047 -6.574 1 95.12 386 LEU B C 1
ATOM 6468 O O . LEU B 1 386 ? 6.035 -14.484 -7.043 1 95.12 386 LEU B O 1
ATOM 6472 N N . SER B 1 387 ? 7.371 -14.047 -5.254 1 96.88 387 SER B N 1
ATOM 6473 C CA . SER B 1 387 ? 6.328 -14.398 -4.297 1 96.88 387 SER B CA 1
ATOM 6474 C C . SER B 1 387 ? 5.086 -13.531 -4.492 1 96.88 387 SER B C 1
ATOM 6476 O O . SER B 1 387 ? 3.961 -14.031 -4.445 1 96.88 387 SER B O 1
ATOM 6478 N N . ARG B 1 388 ? 5.32 -12.281 -4.695 1 96.88 388 ARG B N 1
ATOM 6479 C CA . ARG B 1 388 ? 4.203 -11.375 -4.93 1 96.88 388 ARG B CA 1
ATOM 6480 C C . ARG B 1 388 ? 3.428 -11.766 -6.184 1 96.88 388 ARG B C 1
ATOM 6482 O O . ARG B 1 388 ? 2.197 -11.703 -6.203 1 96.88 388 ARG B O 1
ATOM 6489 N N . LEU B 1 389 ? 4.09 -12.164 -7.246 1 96.44 389 LEU B N 1
ATOM 6490 C CA . LEU B 1 389 ? 3.424 -12.57 -8.477 1 96.44 389 LEU B CA 1
ATOM 6491 C C . LEU B 1 389 ? 2.627 -13.852 -8.273 1 96.44 389 LEU B C 1
ATOM 6493 O O . LEU B 1 389 ? 1.532 -14.008 -8.82 1 96.44 389 LEU B O 1
ATOM 6497 N N . TYR B 1 390 ? 3.227 -14.758 -7.523 1 96.31 390 TYR B N 1
ATOM 6498 C CA . TYR B 1 390 ? 2.498 -15.984 -7.215 1 96.31 390 TYR B CA 1
ATOM 6499 C C . TYR B 1 390 ? 1.176 -15.672 -6.523 1 96.31 390 TYR B C 1
ATOM 6501 O O . TYR B 1 390 ? 0.145 -16.266 -6.844 1 96.31 390 TYR B O 1
ATOM 6509 N N . ALA B 1 391 ? 1.214 -14.758 -5.59 1 96.62 391 ALA B N 1
ATOM 6510 C CA . ALA B 1 391 ? -0.005 -14.383 -4.883 1 96.62 391 ALA B CA 1
ATOM 6511 C C . ALA B 1 391 ? -0.991 -13.688 -5.82 1 96.62 391 ALA B C 1
ATOM 6513 O O . ALA B 1 391 ? -2.172 -14.047 -5.859 1 96.62 391 ALA B O 1
ATOM 6514 N N . ARG B 1 392 ? -0.512 -12.82 -6.621 1 95.69 392 ARG B N 1
ATOM 6515 C CA . ARG B 1 392 ? -1.355 -11.992 -7.477 1 95.69 392 ARG B CA 1
ATOM 6516 C C . ARG B 1 392 ? -1.959 -12.82 -8.609 1 95.69 392 ARG B C 1
ATOM 6518 O O . ARG B 1 392 ? -3.041 -12.5 -9.109 1 95.69 392 ARG B O 1
ATOM 6525 N N . TYR B 1 393 ? -1.28 -13.883 -8.977 1 94.75 393 TYR B N 1
ATOM 6526 C CA . TYR B 1 393 ? -1.772 -14.727 -10.062 1 94.75 393 TYR B CA 1
ATOM 6527 C C . TYR B 1 393 ? -3.176 -15.242 -9.766 1 94.75 393 TYR B C 1
ATOM 6529 O O . TYR B 1 393 ? -4.02 -15.312 -10.656 1 94.75 393 TYR B O 1
ATOM 6537 N N . PHE B 1 394 ? -3.414 -15.484 -8.547 1 92.69 394 PHE B N 1
ATOM 6538 C CA . PHE B 1 394 ? -4.715 -16.031 -8.18 1 92.69 394 PHE B CA 1
ATOM 6539 C C . PHE B 1 394 ? -5.543 -15.008 -7.414 1 92.69 394 PHE B C 1
ATOM 6541 O O . PHE B 1 394 ? -6.391 -15.367 -6.598 1 92.69 394 PHE B O 1
ATOM 6548 N N . GLY B 1 395 ? -5.219 -13.805 -7.566 1 92.75 395 GLY B N 1
ATOM 6549 C CA . GLY B 1 395 ? -6.082 -12.75 -7.062 1 92.75 395 GLY B CA 1
ATOM 6550 C C . GLY B 1 395 ? -5.695 -12.273 -5.676 1 92.75 395 GLY B C 1
ATOM 6551 O O . GLY B 1 395 ? -6.422 -11.492 -5.055 1 92.75 395 GLY B O 1
ATOM 6552 N N . GLY B 1 396 ? -4.648 -12.742 -5.129 1 95.12 396 GLY B N 1
ATOM 6553 C CA . GLY B 1 396 ? -4.125 -12.273 -3.855 1 95.12 396 GLY B CA 1
ATOM 6554 C C . GLY B 1 396 ? -3.125 -11.141 -4 1 95.12 396 GLY B C 1
ATOM 6555 O O . GLY B 1 396 ? -3.158 -10.398 -4.984 1 95.12 396 GLY B O 1
ATOM 6556 N N . ASP B 1 397 ? -2.328 -11.008 -2.904 1 95.38 397 ASP B N 1
ATOM 6557 C CA . ASP B 1 397 ? -1.29 -9.977 -2.904 1 95.38 397 ASP B CA 1
ATOM 6558 C C . ASP B 1 397 ? -0.285 -10.219 -1.779 1 95.38 397 ASP B C 1
ATOM 6560 O O . ASP B 1 397 ? -0.542 -11 -0.864 1 95.38 397 ASP B O 1
ATOM 6564 N N . LEU B 1 398 ? 0.859 -9.656 -1.945 1 97.25 398 LEU B N 1
ATOM 6565 C CA . LEU B 1 398 ? 1.896 -9.641 -0.918 1 97.25 398 LEU B CA 1
ATOM 6566 C C . LEU B 1 398 ? 2.361 -8.211 -0.637 1 97.25 398 LEU B C 1
ATOM 6568 O O . LEU B 1 398 ? 2.885 -7.539 -1.527 1 97.25 398 LEU B O 1
ATOM 6572 N N . LYS B 1 399 ? 2.123 -7.781 0.571 1 96.5 399 LYS B N 1
ATOM 6573 C CA . LYS B 1 399 ? 2.477 -6.422 0.972 1 96.5 399 LYS B CA 1
ATOM 6574 C C . LYS B 1 399 ? 3.514 -6.43 2.09 1 96.5 399 LYS B C 1
ATOM 6576 O O . LYS B 1 399 ? 3.529 -7.34 2.922 1 96.5 399 LYS B O 1
ATOM 6581 N N . LEU B 1 400 ? 4.352 -5.457 2.025 1 97.19 400 LEU B N 1
ATOM 6582 C CA . LEU B 1 400 ? 5.402 -5.289 3.021 1 97.19 400 LEU B CA 1
ATOM 6583 C C . LEU B 1 400 ? 5.359 -3.889 3.627 1 97.19 400 LEU B C 1
ATOM 6585 O O . LEU B 1 400 ? 5.281 -2.896 2.898 1 97.19 400 LEU B O 1
ATOM 6589 N N . ILE B 1 401 ? 5.242 -3.764 4.93 1 96.81 401 ILE B N 1
ATOM 6590 C CA . ILE B 1 401 ? 5.363 -2.502 5.652 1 96.81 401 ILE B CA 1
ATOM 6591 C C . ILE B 1 401 ? 6.453 -2.619 6.715 1 96.81 401 ILE B C 1
ATOM 6593 O O . ILE B 1 401 ? 6.512 -3.607 7.449 1 96.81 401 ILE B O 1
ATOM 6597 N N . SER B 1 402 ? 7.32 -1.658 6.75 1 97.06 402 SER B N 1
ATOM 6598 C CA . SER B 1 402 ? 8.5 -1.778 7.602 1 97.06 402 SER B CA 1
ATOM 6599 C C . SER B 1 402 ? 8.664 -0.551 8.492 1 97.06 402 SER B C 1
ATOM 6601 O O . SER B 1 402 ? 8.195 0.538 8.148 1 97.06 402 SER B O 1
ATOM 6603 N N . MET B 1 403 ? 9.148 -0.741 9.641 1 96.94 403 MET B N 1
ATOM 6604 C CA . MET B 1 403 ? 9.531 0.285 10.602 1 96.94 403 MET B CA 1
ATOM 6605 C C . MET B 1 403 ? 11.047 0.28 10.82 1 96.94 403 MET B C 1
ATOM 6607 O O . MET B 1 403 ? 11.562 -0.547 11.578 1 96.94 403 MET B O 1
ATOM 6611 N N . GLU B 1 404 ? 11.688 1.276 10.164 1 95.75 404 GLU B N 1
ATOM 6612 C CA . GLU B 1 404 ? 13.125 1.392 10.375 1 95.75 404 GLU B CA 1
ATOM 6613 C C . GLU B 1 404 ? 13.453 1.518 11.867 1 95.75 404 GLU B C 1
ATOM 6615 O O . GLU B 1 404 ? 12.836 2.314 12.578 1 95.75 404 GLU B O 1
ATOM 6620 N N . GLY B 1 405 ? 14.414 0.686 12.344 1 95.56 405 GLY B N 1
ATOM 6621 C CA . GLY B 1 405 ? 14.805 0.697 13.75 1 95.56 405 GLY B CA 1
ATOM 6622 C C . GLY B 1 405 ? 14.062 -0.333 14.578 1 95.56 405 GLY B C 1
ATOM 6623 O O . GLY B 1 405 ? 14.336 -0.486 15.773 1 95.56 405 GLY B O 1
ATOM 6624 N N . TYR B 1 406 ? 13.148 -1.107 13.977 1 97.44 406 TYR B N 1
ATOM 6625 C CA . TYR B 1 406 ? 12.352 -2.068 14.734 1 97.44 406 TYR B CA 1
ATOM 6626 C C . TYR B 1 406 ? 12.195 -3.375 13.969 1 97.44 406 TYR B C 1
ATOM 6628 O O . TYR B 1 406 ? 12.891 -4.355 14.25 1 97.44 406 TYR B O 1
ATOM 6636 N N . GLY B 1 407 ? 11.414 -3.334 12.922 1 98.31 407 GLY B N 1
ATOM 6637 C CA . GLY B 1 407 ? 11.164 -4.582 12.219 1 98.31 407 GLY B CA 1
ATOM 6638 C C . GLY B 1 407 ? 10.273 -4.418 11.008 1 98.31 407 GLY B C 1
ATOM 6639 O O . GLY B 1 407 ? 10.031 -3.297 10.555 1 98.31 407 GLY B O 1
ATOM 6640 N N . THR B 1 408 ? 9.82 -5.562 10.438 1 98.5 408 THR B N 1
ATOM 6641 C CA . THR B 1 408 ? 9.039 -5.578 9.203 1 98.5 408 THR B CA 1
ATOM 6642 C C . THR B 1 408 ? 7.848 -6.523 9.328 1 98.5 408 THR B C 1
ATOM 6644 O O . THR B 1 408 ? 7.969 -7.613 9.891 1 98.5 408 THR B O 1
ATOM 6647 N N . ASP B 1 409 ? 6.691 -6.078 8.828 1 98.69 409 ASP B N 1
ATOM 6648 C CA . ASP B 1 409 ? 5.512 -6.922 8.664 1 98.69 409 ASP B CA 1
ATOM 6649 C C . ASP B 1 409 ? 5.258 -7.223 7.188 1 98.69 409 ASP B C 1
ATOM 6651 O O . ASP B 1 409 ? 5.238 -6.316 6.355 1 98.69 409 ASP B O 1
ATOM 6655 N N . VAL B 1 410 ? 5.109 -8.492 6.922 1 98.62 410 VAL B N 1
ATOM 6656 C CA . VAL B 1 410 ? 4.684 -8.922 5.594 1 98.62 410 VAL B CA 1
ATOM 6657 C C . VAL B 1 410 ? 3.277 -9.516 5.668 1 98.62 410 VAL B C 1
ATOM 6659 O O . VAL B 1 410 ? 2.979 -10.312 6.559 1 98.62 410 VAL B O 1
ATOM 6662 N N . TYR B 1 411 ? 2.414 -9.055 4.789 1 98.25 411 TYR B N 1
ATOM 6663 C CA . TYR B 1 411 ? 1.049 -9.562 4.703 1 98.25 411 TYR B CA 1
ATOM 6664 C C . TYR B 1 411 ? 0.821 -10.297 3.391 1 98.25 411 TYR B C 1
ATOM 6666 O O . TYR B 1 411 ? 0.951 -9.719 2.311 1 98.25 411 TYR B O 1
ATOM 6674 N N . LEU B 1 412 ? 0.538 -11.531 3.455 1 98.12 412 LEU B N 1
ATOM 6675 C CA . LEU B 1 412 ? 0.179 -12.375 2.32 1 98.12 412 LEU B CA 1
ATOM 6676 C C . LEU B 1 412 ? -1.328 -12.609 2.27 1 98.12 412 LEU B C 1
ATOM 6678 O O . LEU B 1 412 ? -1.883 -13.289 3.133 1 98.12 412 LEU B O 1
ATOM 6682 N N . HIS B 1 413 ? -2.014 -12.023 1.303 1 96.44 413 HIS B N 1
ATOM 6683 C CA . HIS B 1 413 ? -3.439 -12.219 1.071 1 96.44 413 HIS B CA 1
ATOM 6684 C C . HIS B 1 413 ? -3.682 -13.32 0.038 1 96.44 413 HIS B C 1
ATOM 6686 O O . HIS B 1 413 ? -3.215 -13.219 -1.1 1 96.44 413 HIS B O 1
ATOM 6692 N N . LEU B 1 414 ? -4.383 -14.344 0.431 1 96.25 414 LEU B N 1
ATOM 6693 C CA . LEU B 1 414 ? -4.746 -15.445 -0.448 1 96.25 414 LEU B CA 1
ATOM 6694 C C . LEU B 1 414 ? -6.242 -15.438 -0.742 1 96.25 414 LEU B C 1
ATOM 6696 O O . LEU B 1 414 ? -7.059 -15.57 0.172 1 96.25 414 LEU B O 1
ATOM 6700 N N . ASN B 1 415 ? -6.559 -15.305 -1.976 1 91.12 415 ASN B N 1
ATOM 6701 C CA . ASN B 1 415 ? -7.965 -15.266 -2.359 1 91.12 415 ASN B CA 1
ATOM 6702 C C . ASN B 1 415 ? -8.656 -16.594 -2.084 1 91.12 415 ASN B C 1
ATOM 6704 O O . ASN B 1 415 ? -8.305 -17.625 -2.676 1 91.12 415 ASN B O 1
ATOM 6708 N N . ARG B 1 416 ? -9.664 -16.578 -1.287 1 88 416 ARG B N 1
ATOM 6709 C CA . ARG B 1 416 ? -10.344 -17.797 -0.862 1 88 416 ARG B CA 1
ATOM 6710 C C . ARG B 1 416 ? -11.383 -18.234 -1.888 1 88 416 ARG B C 1
ATOM 6712 O O . ARG B 1 416 ? -11.727 -19.406 -1.965 1 88 416 ARG B O 1
ATOM 6719 N N . LEU B 1 417 ? -11.93 -17.391 -2.707 1 75.31 417 LEU B N 1
ATOM 6720 C CA . LEU B 1 417 ? -13.023 -17.688 -3.625 1 75.31 417 LEU B CA 1
ATOM 6721 C C . LEU B 1 417 ? -12.523 -18.438 -4.852 1 75.31 417 LEU B C 1
ATOM 6723 O O . LEU B 1 417 ? -13.281 -19.156 -5.5 1 75.31 417 LEU B O 1
ATOM 6727 N N . SER B 1 418 ? -11.281 -18.266 -5.199 1 78.56 418 SER B N 1
ATOM 6728 C CA . SER B 1 418 ? -10.609 -18.984 -6.277 1 78.56 418 SER B CA 1
ATOM 6729 C C . SER B 1 418 ? -11.273 -18.703 -7.625 1 78.56 418 SER B C 1
ATOM 6731 O O . SER B 1 418 ? -11.172 -19.516 -8.547 1 78.56 418 SER B O 1
ATOM 6733 N N . SER B 1 419 ? -12.086 -17.609 -7.676 1 77.38 419 SER B N 1
ATOM 6734 C CA . SER B 1 419 ? -12.805 -17.281 -8.906 1 77.38 419 SER B CA 1
ATOM 6735 C C . SER B 1 419 ? -12.062 -16.234 -9.711 1 77.38 419 SER B C 1
ATOM 6737 O O . SER B 1 419 ? -12.469 -15.898 -10.828 1 77.38 419 SER B O 1
ATOM 6739 N N . SER B 1 420 ? -10.938 -15.805 -9.172 1 82.56 420 SER B N 1
ATOM 6740 C CA . SER B 1 420 ? -10.227 -14.727 -9.852 1 82.56 420 SER B CA 1
ATOM 6741 C C . SER B 1 420 ? -9.633 -15.203 -11.172 1 82.56 420 SER B C 1
ATOM 6743 O O . SER B 1 420 ? -9 -16.266 -11.234 1 82.56 420 SER B O 1
ATOM 6745 N N . ALA B 1 421 ? -9.805 -14.328 -12.141 1 78.62 421 ALA B N 1
ATOM 6746 C CA . ALA B 1 421 ? -9.242 -14.633 -13.453 1 78.62 421 ALA B CA 1
ATOM 6747 C C . ALA B 1 421 ? -7.723 -14.484 -13.445 1 78.62 421 ALA B C 1
ATOM 6749 O O . ALA B 1 421 ? -7.168 -13.703 -12.664 1 78.62 421 ALA B O 1
ATOM 6750 N N . GLU B 1 422 ? -7.191 -15.266 -14.312 1 82.25 422 GLU B N 1
ATOM 6751 C CA . GLU B 1 422 ? -5.762 -15.094 -14.539 1 82.25 422 GLU B CA 1
ATOM 6752 C C . GLU B 1 422 ? -5.445 -13.688 -15.031 1 82.25 422 GLU B C 1
ATOM 6754 O O . GLU B 1 422 ? -6.168 -13.133 -15.859 1 82.25 422 GLU B O 1
ATOM 6759 N N . PRO B 1 423 ? -4.418 -13.102 -14.414 1 80.38 423 PRO B N 1
ATOM 6760 C CA . PRO B 1 423 ? -4.047 -11.766 -14.875 1 80.38 423 PRO B CA 1
ATOM 6761 C C . PRO B 1 423 ? -3.227 -11.789 -16.156 1 80.38 423 PRO B C 1
ATOM 6763 O O . PRO B 1 423 ? -1.993 -11.797 -16.109 1 80.38 423 PRO B O 1
ATOM 6766 N N . LEU B 1 424 ? -3.961 -11.75 -17.266 1 76.62 424 LEU B N 1
ATOM 6767 C CA . LEU B 1 424 ? -3.305 -11.844 -18.562 1 76.62 424 LEU B CA 1
ATOM 6768 C C . LEU B 1 424 ? -2.844 -10.469 -19.047 1 76.62 424 LEU B C 1
ATOM 6770 O O . LEU B 1 424 ? -3.545 -9.477 -18.859 1 76.62 424 LEU B O 1
ATOM 6774 N N . GLN B 1 425 ? -1.562 -10.203 -19.094 1 66.38 425 GLN B N 1
ATOM 6775 C CA . GLN B 1 425 ? -1.035 -8.969 -19.656 1 66.38 425 GLN B CA 1
ATOM 6776 C C . GLN B 1 425 ? -0.361 -9.234 -21 1 66.38 425 GLN B C 1
ATOM 6778 O O . GLN B 1 425 ? 0.14 -10.336 -21.25 1 66.38 425 GLN B O 1
#

Radius of gyration: 32.07 Å; Cα contacts (8 Å, |Δi|>4): 1362; chains: 2; bounding box: 59×102×74 Å

Nearest PDB structures (foldseek):
  8f5s-assembly1_A-3  TM=9.250E-01  e=3.979E-24  Homo sapiens
  8f5f-assembly1_A-3  TM=9.155E-01  e=1.076E-23  Homo sapiens
  1gkz-assembly1_A  TM=9.132E-01  e=9.968E-23  Rattus norvegicus
  8egf-assembly1_A  TM=9.208E-01  e=6.629E-22  Rattus norvegicus
  8egu-assembly1_A  TM=9.144E-01  e=1.349E-21  Rattus norvegicus

Sequence (850 aa):
MSWKPTEKLMQTIGHYASFPPTGVSLRQMVQFGEKPSAGTLFRASQFLSEELPVRLAHRVEELDKLPDGLNDMPSIQKVRDWYAQSFEEITTLPRPHLDTETRDRLLNPPKKSSTKLSATTRNPSLKDHGNGNGKSGMNSRRYFAALDDGKEWPPVLSEYNRKFARTLEIIKRRHDPVVTTVAQGINEWKRKQQRMQIDSSIQSFLDRFYMSRIGIRMLIGQHIALTDQTTNRHPNYVGIICTKTNVRELAEEAIENARFVCEDHYGLFDAPKVQLFCPPNLTFMYVPGHLSHMLFETLKNSLRAVVETHGAEKEEFPVTKVIVAEGKEDITIKISDEGGGIPRSAIPLVWTYMYTTVDTTPELDPGFNASDFKAPMAGFGYGLPLSRLYARYFGGDLKLISMEGYGTDVYLHLNRLSSSAEPLQMSWKPTEKLMQTIGHYASFPPTGVSLRQMVQFGEKPSAGTLFRASQFLSEELPVRLAHRVEELDKLPDGLNDMPSIQKVRDWYAQSFEEITTLPRPHLDTETRDRLLNPPKKSSTKLSATTRNPSLKDHGNGNGKSGMNSRRYFAALDDGKEWPPVLSEYNRKFARTLEIIKRRHDPVVTTVAQGINEWKRKQQRMQIDSSIQSFLDRFYMSRIGIRMLIGQHIALTDQTTNRHPNYVGIICTKTNVRELAEEAIENARFVCEDHYGLFDAPKVQLFCPPNLTFMYVPGHLSHMLFETLKNSLRAVVETHGAEKEEFPVTKVIVAEGKEDITIKISDEGGGIPRSAIPLVWTYMYTTVDTTPELDPGFNASDFKAPMAGFGYGLPLSRLYARYFGGDLKLISMEGYGTDVYLHLNRLSSSAEPLQ

InterPro domains:
  IPR003594 Histidine kinase/HSP90-like ATPase domain [PF02518] (289-415)
  IPR003594 Histidine kinase/HSP90-like ATPase domain [SM00387] (286-418)
  IPR004358 Signal transduction histidine kinase-related protein, C-terminal [PR00344] (331-345)
  IPR004358 Signal transduction histidine kinase-related protein, C-terminal [PR00344] (378-396)
  IPR004358 Signal transduction histidine kinase-related protein, C-terminal [PR00344] (402-415)
  IPR005467 Histidine kinase domain [PS50109] (291-418)
  IPR018955 Branched-chain alpha-ketoacid dehydrogenase kinase/Pyruvate dehydrogenase kinase, N-terminal [PF10436] (24-242)
  IPR036784 Alpha-ketoacid/pyruvate dehydrogenase kinase, N-terminal domain superfamily [G3DSA:1.20.140.20] (2-238)
  IPR036784 Alpha-ketoacid/pyruvate dehydrogenase kinase, N-terminal domain superfamily [SSF69012] (11-229)
  IPR036890 Histidine kinase/HSP90-like ATPase superfamily [G3DSA:3.30.565.10] (245-425)
  IPR036890 Histidine kinase/HSP90-like ATPase superfamily [SSF55874] (238-414)
  IPR039028 PDK/BCKDK protein kinase [PTHR11947] (5-425)

pLDDT: mean 87.21, std 16.21, range [29.95, 98.88]

Secondary structure (DSSP, 8-state):
------HHHHHHHHHHTTSPPPP--HHHHHHHHSS--HHHHHHHHHHHHHHHHHHHHHHHHHHHT-TTTGGGSHHHHHHHHHHHHHHHHHHTSPPPP--HHHHHHHHS--TT---PPPPPBPPTTS-----------S---PPPPP---SSPPPHHHHHHHHHHHHHHHHHHHHTTTHHHHHHHHHHHHHHHHT-SS--HHHHHHHHHHHHHHHHHHHHHHHHHHHHHHTTS--TTEETTEEEEEEHHHHHHHHHHHHHHHHHHHHT-SSPPPEEEE--TT-EEEE-HHHHHHHHHHHHHHHHHHHHHHH-TT-SSPPPEEEEEEE-SSEEEEEEEEEEE---GGGHHHHTSTT----SS-----TT--TTSTT--SS-SS-HHHHHHHHHHHTT-EEEEEEETTEEEEEEEEEESS--BPP---/------HHHHHHHHHHTTSPPPP--HHHHHHHHSS--HHHHHHHHHHHHHHHHHHHHHHHHHHHT-TTTGGGSHHHHHHHHHHHHHHHHHHTSPPPP--HHHHHHHHS--TT---PPPPPBPPTTS-----------S---PPPPP---SSPPPHHHHHHHHHHHHHHHHHHHHTTTHHHHHHHHHHHHHHHHT-SS--HHHHHHHHHHHHHHHHHHHHHHHHHHHHHHTTS--TTEETTEEEEEEHHHHHHHHHHHHHHHHHHHHT-SSPPPEEEE--TT-EEEE-HHHHHHHHHHHHHHHHHHHHHHH-TT-S-PPPEEEEEEE-SSEEEEEEEEEEE---GGGHHHHTSTT----SS-----TT--TTSTT--SS-SS-HHHHHHHHHHHTT-EEEEEEETTEEEEEEEEEESS--BPP---